Protein AF-0000000074121475 (afdb_homodimer)

Structure (mmCIF, N/CA/C/O backbone):
data_AF-0000000074121475-model_v1
#
loop_
_entity.id
_entity.type
_entity.pdbx_description
1 polymer 'tRNA pseudouridine(38/39) synthase'
#
loop_
_atom_site.group_PDB
_atom_site.id
_atom_site.type_symbol
_atom_site.label_atom_id
_atom_site.label_alt_id
_atom_site.label_comp_id
_atom_site.label_asym_id
_atom_site.label_entity_id
_atom_site.label_seq_id
_atom_site.pdbx_PDB_ins_code
_atom_site.Cartn_x
_atom_site.Cartn_y
_atom_site.Cartn_z
_atom_site.occupancy
_atom_site.B_iso_or_equiv
_atom_site.auth_seq_id
_atom_site.auth_comp_id
_atom_site.auth_asym_id
_atom_site.auth_atom_id
_atom_site.pdbx_PDB_model_num
ATOM 1 N N . MET A 1 1 ? 24.688 -3.648 -60.219 1 19.44 1 MET A N 1
ATOM 2 C CA . MET A 1 1 ? 23.984 -4.598 -59.344 1 19.44 1 MET A CA 1
ATOM 3 C C . MET A 1 1 ? 24.672 -4.699 -58 1 19.44 1 MET A C 1
ATOM 5 O O . MET A 1 1 ? 24.016 -4.934 -56.969 1 19.44 1 MET A O 1
ATOM 9 N N . LYS A 1 2 ? 25.953 -4.906 -57.875 1 20.56 2 LYS A N 1
ATOM 10 C CA . LYS A 1 2 ? 26.953 -5.371 -56.938 1 20.56 2 LYS A CA 1
ATOM 11 C C . LYS A 1 2 ? 27.203 -4.328 -55.844 1 20.56 2 LYS A C 1
ATOM 13 O O . LYS A 1 2 ? 27.641 -4.664 -54.75 1 20.56 2 LYS A O 1
ATOM 18 N N . LEU A 1 3 ? 27.297 -3.176 -56.156 1 20.72 3 LEU A N 1
ATOM 19 C CA . LEU A 1 3 ? 28.062 -2.164 -55.438 1 20.72 3 LEU A CA 1
ATOM 20 C C . LEU A 1 3 ? 27.359 -1.781 -54.125 1 20.72 3 LEU A C 1
ATOM 22 O O . LEU A 1 3 ? 28.016 -1.442 -53.156 1 20.72 3 LEU A O 1
ATOM 26 N N . LEU A 1 4 ? 26.078 -1.528 -54.25 1 21.12 4 LEU A N 1
ATOM 27 C CA . LEU A 1 4 ? 25.516 -0.575 -53.312 1 21.12 4 LEU A CA 1
ATOM 28 C C . LEU A 1 4 ? 25.359 -1.209 -51.938 1 21.12 4 LEU A C 1
ATOM 30 O O . LEU A 1 4 ? 24.344 -0.987 -51.25 1 21.12 4 LEU A O 1
ATOM 34 N N . ILE A 1 5 ? 25.828 -2.473 -51.656 1 21.14 5 ILE A N 1
ATOM 35 C CA . ILE A 1 5 ? 25.547 -3.395 -50.562 1 21.14 5 ILE A CA 1
ATOM 36 C C . ILE A 1 5 ? 26.266 -2.934 -49.281 1 21.14 5 ILE A C 1
ATOM 38 O O . ILE A 1 5 ? 26.125 -3.543 -48.219 1 21.14 5 ILE A O 1
ATOM 42 N N . HIS A 1 6 ? 27.266 -2.182 -49.438 1 21.11 6 HIS A N 1
ATOM 43 C CA . HIS A 1 6 ? 28.359 -2.197 -48.469 1 21.11 6 HIS A CA 1
ATOM 44 C C . HIS A 1 6 ? 27.922 -1.581 -47.125 1 21.11 6 HIS A C 1
ATOM 46 O O . HIS A 1 6 ? 28.531 -1.842 -46.094 1 21.11 6 HIS A O 1
ATOM 52 N N . LEU A 1 7 ? 27.406 -0.431 -47.188 1 20.22 7 LEU A N 1
ATOM 53 C CA . LEU A 1 7 ? 27.734 0.53 -46.156 1 20.22 7 LEU A CA 1
ATOM 54 C C . LEU A 1 7 ? 27 0.185 -44.844 1 20.22 7 LEU A C 1
ATOM 56 O O . LEU A 1 7 ? 27.188 0.864 -43.844 1 20.22 7 LEU A O 1
ATOM 60 N N . VAL A 1 8 ? 25.844 -0.498 -44.875 1 21.58 8 VAL A N 1
ATOM 61 C CA . VAL A 1 8 ? 25.062 -0.31 -43.656 1 21.58 8 VAL A CA 1
ATOM 62 C C . VAL A 1 8 ? 25.688 -1.085 -42.531 1 21.58 8 VAL A C 1
ATOM 64 O O . VAL A 1 8 ? 25.516 -2.299 -42.406 1 21.58 8 VAL A O 1
ATOM 67 N N . LYS A 1 9 ? 26.969 -1.009 -42.344 1 22.88 9 LYS A N 1
ATOM 68 C CA . LYS A 1 9 ? 27.672 -1.653 -41.25 1 22.88 9 LYS A CA 1
ATOM 69 C C . LYS A 1 9 ? 26.953 -1.405 -39.938 1 22.88 9 LYS A C 1
ATOM 71 O O . LYS A 1 9 ? 26.766 -0.256 -39.531 1 22.88 9 LYS A O 1
ATOM 76 N N . LEU A 1 10 ? 26.234 -2.35 -39.594 1 22.92 10 LEU A N 1
ATOM 77 C CA . LEU A 1 10 ? 25.328 -2.48 -38.438 1 22.92 10 LEU A CA 1
ATOM 78 C C . LEU A 1 10 ? 26.047 -2.197 -37.125 1 22.92 10 LEU A C 1
ATOM 80 O O . LEU A 1 10 ? 27.078 -2.82 -36.844 1 22.92 10 LEU A O 1
ATOM 84 N N . ALA A 1 11 ? 26.125 -0.938 -36.781 1 24.03 11 ALA A N 1
ATOM 85 C CA . ALA A 1 11 ? 26.797 -0.467 -35.562 1 24.03 11 ALA A CA 1
ATOM 86 C C . ALA A 1 11 ? 26.609 -1.447 -34.406 1 24.03 11 ALA A C 1
ATOM 88 O O . ALA A 1 11 ? 25.625 -2.188 -34.375 1 24.03 11 ALA A O 1
ATOM 89 N N . PRO A 1 12 ? 27.688 -1.772 -33.656 1 23.97 12 PRO A N 1
ATOM 90 C CA . PRO A 1 12 ? 27.812 -2.814 -32.656 1 23.97 12 PRO A CA 1
ATOM 91 C C . PRO A 1 12 ? 26.656 -2.82 -31.656 1 23.97 12 PRO A C 1
ATOM 93 O O . PRO A 1 12 ? 26 -1.789 -31.469 1 23.97 12 PRO A O 1
ATOM 96 N N . PRO A 1 13 ? 26.078 -4.066 -31.375 1 24.42 13 PRO A N 1
ATOM 97 C CA . PRO A 1 13 ? 24.891 -4.434 -30.625 1 24.42 13 PRO A CA 1
ATOM 98 C C . PRO A 1 13 ? 24.844 -3.797 -29.234 1 24.42 13 PRO A C 1
ATOM 100 O O . PRO A 1 13 ? 23.922 -4.043 -28.453 1 24.42 13 PRO A O 1
ATOM 103 N N . THR A 1 14 ? 26.016 -3.203 -28.812 1 25.84 14 THR A N 1
ATOM 104 C CA . THR A 1 14 ? 26.125 -2.701 -27.453 1 25.84 14 THR A CA 1
ATOM 105 C C . THR A 1 14 ? 25.094 -1.609 -27.188 1 25.84 14 THR A C 1
ATOM 107 O O . THR A 1 14 ? 24.906 -1.194 -26.031 1 25.84 14 THR A O 1
ATOM 110 N N . PHE A 1 15 ? 24.766 -0.947 -28.266 1 23.33 15 PHE A N 1
ATOM 111 C CA . PHE A 1 15 ? 23.953 0.252 -28.094 1 23.33 15 PHE A CA 1
ATOM 112 C C . PHE A 1 15 ? 22.547 -0.108 -27.625 1 23.33 15 PHE A C 1
ATOM 114 O O . PHE A 1 15 ? 21.781 0.767 -27.234 1 23.33 15 PHE A O 1
ATOM 121 N N . ALA A 1 16 ? 22.156 -1.328 -27.922 1 22.55 16 ALA A N 1
ATOM 122 C CA . ALA A 1 16 ? 20.75 -1.638 -27.672 1 22.55 16 ALA A CA 1
ATOM 123 C C . ALA A 1 16 ? 20.484 -1.788 -26.172 1 22.55 16 ALA A C 1
ATOM 125 O O . ALA A 1 16 ? 19.359 -1.554 -25.703 1 22.55 16 ALA A O 1
ATOM 126 N N . ARG A 1 17 ? 21.438 -2.342 -25.438 1 22.91 17 ARG A N 1
ATOM 127 C CA . ARG A 1 17 ? 21.219 -2.691 -24.047 1 22.91 17 ARG A CA 1
ATOM 128 C C . ARG A 1 17 ? 21.047 -1.441 -23.188 1 22.91 17 ARG A C 1
ATOM 130 O O . ARG A 1 17 ? 20.406 -1.486 -22.141 1 22.91 17 ARG A O 1
ATOM 137 N N . GLU A 1 18 ? 21.922 -0.409 -23.453 1 23.28 18 GLU A N 1
ATOM 138 C CA . GLU A 1 18 ? 21.984 0.802 -22.656 1 23.28 18 GLU A CA 1
ATOM 139 C C . GLU A 1 18 ? 20.672 1.581 -22.734 1 23.28 18 GLU A C 1
ATOM 141 O O . GLU A 1 18 ? 20.359 2.377 -21.844 1 23.28 18 GLU A O 1
ATOM 146 N N . CYS A 1 19 ? 20.047 1.547 -23.875 1 23.39 19 CYS A N 1
ATOM 147 C CA . CYS A 1 19 ? 18.891 2.41 -24.031 1 23.39 19 CYS A CA 1
ATOM 148 C C . CYS A 1 19 ? 17.703 1.856 -23.25 1 23.39 19 CYS A C 1
ATOM 150 O O . CYS A 1 19 ? 16.719 2.562 -23.031 1 23.39 19 CYS A O 1
ATOM 152 N N . CYS A 1 20 ? 17.531 0.537 -23.109 1 24.83 20 CYS A N 1
ATOM 153 C CA . CYS A 1 20 ? 16.328 -0.056 -22.516 1 24.83 20 CYS A CA 1
ATOM 154 C C . CYS A 1 20 ? 16.328 0.114 -21 1 24.83 20 CYS A C 1
ATOM 156 O O . CYS A 1 20 ? 15.297 -0.117 -20.359 1 24.83 20 CYS A O 1
ATOM 158 N N . ALA A 1 21 ? 17.484 -0.102 -20.312 1 23.75 21 ALA A N 1
ATOM 159 C CA . ALA A 1 21 ? 17.516 -0.131 -18.844 1 23.75 21 ALA A CA 1
ATOM 160 C C . ALA A 1 21 ? 17 1.185 -18.266 1 23.75 21 ALA A C 1
ATOM 162 O O . ALA A 1 21 ? 16.344 1.196 -17.219 1 23.75 21 ALA A O 1
ATOM 163 N N . CYS A 1 22 ? 17.688 2.277 -18.672 1 24.05 22 CYS A N 1
ATOM 164 C CA . CYS A 1 22 ? 17.562 3.596 -18.062 1 24.05 22 CYS A CA 1
ATOM 165 C C . CYS A 1 22 ? 16.281 4.285 -18.516 1 24.05 22 CYS A C 1
ATOM 167 O O . CYS A 1 22 ? 16.141 5.508 -18.391 1 24.05 22 CYS A O 1
ATOM 169 N N . PHE A 1 23 ? 15.547 3.648 -19.391 1 24.66 23 PHE A N 1
ATOM 170 C CA . PHE A 1 23 ? 14.383 4.453 -19.75 1 24.66 23 PHE A CA 1
ATOM 171 C C . PHE A 1 23 ? 13.422 4.574 -18.578 1 24.66 23 PHE A C 1
ATOM 173 O O . PHE A 1 23 ? 12.695 3.627 -18.266 1 24.66 23 PHE A O 1
ATOM 180 N N . SER A 1 24 ? 13.844 5.195 -17.594 1 25.47 24 SER A N 1
ATOM 181 C CA . SER A 1 24 ? 12.914 5.691 -16.594 1 25.47 24 SER A CA 1
ATOM 182 C C . SER A 1 24 ? 11.641 6.242 -17.219 1 25.47 24 SER A C 1
ATOM 184 O O . SER A 1 24 ? 11.688 6.824 -18.312 1 25.47 24 SER A O 1
ATOM 186 N N . THR A 1 25 ? 10.555 5.492 -16.969 1 27.48 25 THR A N 1
ATOM 187 C CA . THR A 1 25 ? 9.258 6.004 -17.406 1 27.48 25 THR A CA 1
ATOM 188 C C . THR A 1 25 ? 9.297 7.523 -17.547 1 27.48 25 THR A C 1
ATOM 190 O O . THR A 1 25 ? 8.398 8.125 -18.141 1 27.48 25 THR A O 1
ATOM 193 N N . SER A 1 26 ? 10.367 8.125 -16.953 1 28.33 26 SER A N 1
ATOM 194 C CA . SER A 1 26 ? 10.578 9.562 -17.125 1 28.33 26 SER A CA 1
ATOM 195 C C . SER A 1 26 ? 10.969 9.891 -18.562 1 28.33 26 SER A C 1
ATOM 197 O O . SER A 1 26 ? 10.648 10.969 -19.078 1 28.33 26 SER A O 1
ATOM 199 N N . SER A 1 27 ? 11.641 8.953 -19.266 1 29.5 27 SER A N 1
ATOM 200 C CA . SER A 1 27 ? 12.227 9.367 -20.547 1 29.5 27 SER A CA 1
ATOM 201 C C . SER A 1 27 ? 11.195 9.367 -21.656 1 29.5 27 SER A C 1
ATOM 203 O O . SER A 1 27 ? 11.211 10.234 -22.531 1 29.5 27 SER A O 1
ATOM 205 N N . ILE A 1 28 ? 10.414 8.359 -21.734 1 29.05 28 ILE A N 1
ATOM 206 C CA . ILE A 1 28 ? 9.453 8.375 -22.828 1 29.05 28 ILE A CA 1
ATOM 207 C C . ILE A 1 28 ? 8.422 9.477 -22.594 1 29.05 28 ILE A C 1
ATOM 209 O O . ILE A 1 28 ? 8.023 10.18 -23.516 1 29.05 28 ILE A O 1
ATOM 213 N N . HIS A 1 29 ? 8 9.68 -21.359 1 29.16 29 HIS A N 1
ATOM 214 C CA . HIS A 1 29 ? 7.141 10.82 -21.062 1 29.16 29 HIS A CA 1
ATOM 215 C C . HIS A 1 29 ? 7.848 12.141 -21.344 1 29.16 29 HIS A C 1
ATOM 217 O O . HIS A 1 29 ? 7.219 13.102 -21.766 1 29.16 29 HIS A O 1
ATOM 223 N N . ALA A 1 30 ? 9.164 12.125 -21.141 1 29.83 30 ALA A N 1
ATOM 224 C CA . ALA A 1 30 ? 9.891 13.328 -21.531 1 29.83 30 ALA A CA 1
ATOM 225 C C . ALA A 1 30 ? 9.836 13.539 -23.031 1 29.83 30 ALA A C 1
ATOM 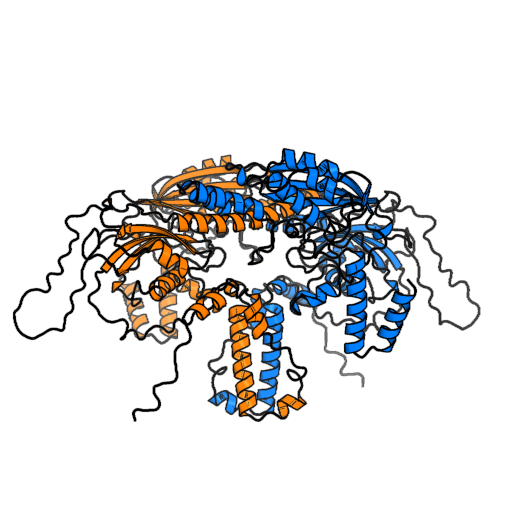227 O O . ALA A 1 30 ? 9.727 14.672 -23.516 1 29.83 30 ALA A O 1
ATOM 228 N N . LYS A 1 31 ? 9.953 12.453 -23.766 1 29.84 31 LYS A N 1
ATOM 229 C CA . LYS A 1 31 ? 10.031 12.727 -25.203 1 29.84 31 LYS A CA 1
ATOM 230 C C . LYS A 1 31 ? 8.648 13.008 -25.781 1 29.84 31 LYS A C 1
ATOM 232 O O . LYS A 1 31 ? 8.531 13.695 -26.797 1 29.84 31 LYS A O 1
ATOM 237 N N . MET A 1 32 ? 7.672 12.406 -25.219 1 28.7 32 MET A N 1
ATOM 238 C CA . MET A 1 32 ? 6.352 12.734 -25.75 1 28.7 32 MET A CA 1
ATOM 239 C C . MET A 1 32 ? 5.777 13.961 -25.047 1 28.7 32 MET A C 1
ATOM 241 O O . MET A 1 32 ? 4.59 14.266 -25.188 1 28.7 32 MET A O 1
ATOM 245 N N . GLN A 1 33 ? 6.391 14.477 -24 1 30.17 33 GLN A N 1
ATOM 246 C CA . GLN A 1 33 ? 5.996 15.781 -23.484 1 30.17 33 GLN A CA 1
ATOM 247 C C . GLN A 1 33 ? 5.895 16.812 -24.609 1 30.17 33 GLN A C 1
ATOM 249 O O . GLN A 1 33 ? 6.895 17.406 -25 1 30.17 33 GLN A O 1
ATOM 254 N N . ILE A 1 34 ? 5.012 16.578 -25.391 1 30.81 34 ILE A N 1
ATOM 255 C CA . ILE A 1 34 ? 4.699 17.703 -26.266 1 30.81 34 ILE A CA 1
ATOM 256 C C . ILE A 1 34 ? 4.242 18.891 -25.422 1 30.81 34 ILE A C 1
ATOM 258 O O . ILE A 1 34 ? 3.271 18.797 -24.672 1 30.81 34 ILE A O 1
ATOM 262 N N . SER A 1 35 ? 5.066 19.766 -25 1 32.12 35 SER A N 1
ATOM 263 C CA . SER A 1 35 ? 4.664 21.078 -24.5 1 32.12 35 SER A CA 1
ATOM 264 C C . SER A 1 35 ? 3.344 21.516 -25.125 1 32.12 35 SER A C 1
ATOM 266 O O . SER A 1 35 ? 3.131 21.359 -26.328 1 32.12 35 SER A O 1
ATOM 268 N N . PRO A 1 36 ? 2.311 21.531 -24.281 1 35.28 36 PRO A N 1
ATOM 269 C CA . PRO A 1 36 ? 1.213 22.188 -25 1 35.28 36 PRO A CA 1
ATOM 270 C C . PRO A 1 36 ? 1.664 23.438 -25.766 1 35.28 36 PRO A C 1
ATOM 272 O O . PRO A 1 36 ? 2.064 24.422 -25.141 1 35.28 36 PRO A O 1
ATOM 275 N N . LYS A 1 37 ? 2.236 23.438 -26.75 1 42.41 37 LYS A N 1
ATOM 276 C CA . LYS A 1 37 ? 2.576 24.625 -27.516 1 42.41 37 LYS A CA 1
ATOM 277 C C . LYS A 1 37 ? 1.378 25.562 -27.625 1 42.41 37 LYS A C 1
ATOM 279 O O . LYS A 1 37 ? 0.255 25.125 -27.875 1 42.41 37 LYS A O 1
ATOM 284 N N . LYS A 1 38 ? 1.47 26.75 -27.094 1 45.34 38 LYS A N 1
ATOM 285 C CA . LYS A 1 38 ? 0.528 27.844 -27.328 1 45.34 38 LYS A CA 1
ATOM 286 C C . LYS A 1 38 ? -0.25 27.625 -28.625 1 45.34 38 LYS A C 1
ATOM 288 O O . LYS A 1 38 ? -1.416 28.016 -28.719 1 45.34 38 LYS A O 1
ATOM 293 N N . THR A 1 39 ? 0.195 26.766 -29.406 1 54.12 39 THR A N 1
ATOM 294 C CA . THR A 1 39 ? -0.352 26.562 -30.75 1 54.12 39 THR A CA 1
ATOM 295 C C . THR A 1 39 ? -1.387 25.453 -30.75 1 54.12 39 THR A C 1
ATOM 297 O O . THR A 1 39 ? -2.17 25.328 -31.688 1 54.12 39 THR A O 1
ATOM 300 N N . ASN A 1 40 ? -1.491 24.688 -29.578 1 60.03 40 ASN A N 1
ATOM 301 C CA . ASN A 1 40 ? -2.395 23.547 -29.609 1 60.03 40 ASN A CA 1
ATOM 302 C C . ASN A 1 40 ? -3.854 23.984 -29.484 1 60.03 40 ASN A C 1
ATOM 304 O O . ASN A 1 40 ? -4.754 23.281 -29.969 1 60.03 40 ASN A O 1
ATOM 308 N N . TYR A 1 41 ? -3.988 25.031 -28.781 1 61.91 41 TYR A N 1
ATOM 309 C CA . TYR A 1 41 ? -5.34 25.547 -28.641 1 61.91 41 TYR A CA 1
ATOM 310 C C . TYR A 1 41 ? -5.516 26.828 -29.438 1 61.91 41 TYR A C 1
ATOM 312 O O . TYR A 1 41 ? -6.504 27.547 -29.266 1 61.91 41 TYR A O 1
ATOM 320 N N . ASP A 1 42 ? -4.562 27.219 -30.203 1 62.31 42 ASP A N 1
ATOM 321 C CA . ASP A 1 42 ? -4.621 28.406 -31.062 1 62.31 42 ASP A CA 1
ATOM 322 C C . ASP A 1 42 ? -5.516 28.156 -32.281 1 62.31 42 ASP A C 1
ATOM 324 O O . ASP A 1 42 ? -5.113 27.469 -33.219 1 62.31 42 ASP A O 1
ATOM 328 N N . LEU A 1 43 ? -6.59 28.656 -32.188 1 68.69 43 LEU A N 1
ATOM 329 C CA . LEU A 1 43 ? -7.609 28.469 -33.219 1 68.69 43 LEU A CA 1
ATOM 330 C C . LEU A 1 43 ? -7.113 28.953 -34.562 1 68.69 43 LEU A C 1
ATOM 332 O O . LEU A 1 43 ? -7.371 28.312 -35.594 1 68.69 43 LEU A O 1
ATOM 336 N N . GLN A 1 44 ? -6.441 30.141 -34.531 1 68.19 44 GLN A N 1
ATOM 337 C CA . GLN A 1 44 ? -5.938 30.703 -35.781 1 68.19 44 GLN A CA 1
ATOM 338 C C . GLN A 1 44 ? -4.891 29.781 -36.438 1 68.19 44 GLN A C 1
ATOM 340 O O . GLN A 1 44 ? -4.895 29.562 -37.625 1 68.19 44 GLN A O 1
ATOM 345 N N . TYR A 1 45 ? -4.074 29.266 -35.688 1 72.25 45 TYR A N 1
ATOM 346 C CA . TYR A 1 45 ? -3.066 28.312 -36.156 1 72.25 45 TYR A CA 1
ATOM 347 C C . TYR A 1 45 ? -3.717 27.062 -36.719 1 72.25 45 TYR A C 1
ATOM 349 O O . TYR A 1 45 ? -3.359 26.609 -37.812 1 72.25 45 TYR A O 1
ATOM 357 N N . LEU A 1 46 ? -4.676 26.484 -36 1 75.06 46 LEU A N 1
ATOM 358 C CA . LEU A 1 46 ? -5.332 25.25 -36.406 1 75.06 46 LEU A CA 1
ATOM 359 C C . LEU A 1 46 ? -6.113 25.453 -37.719 1 75.06 46 LEU A C 1
ATOM 361 O O . LEU A 1 46 ? -6.105 24.594 -38.594 1 75.06 46 LEU A O 1
ATOM 365 N N . HIS A 1 47 ? -6.625 26.578 -37.781 1 76.19 47 HIS A N 1
ATOM 366 C CA . HIS A 1 47 ? -7.387 26.875 -39 1 76.19 47 HIS A CA 1
ATOM 367 C C . HIS A 1 47 ? -6.469 27.125 -40.188 1 76.19 47 HIS A C 1
ATOM 369 O O . HIS A 1 47 ? -6.895 27.016 -41.344 1 76.19 47 HIS A O 1
ATOM 375 N N . ASN A 1 48 ? -5.242 27.453 -39.938 1 72.19 48 ASN A N 1
ATOM 376 C CA . ASN A 1 48 ? -4.277 27.672 -41.031 1 72.19 48 ASN A CA 1
ATOM 377 C C . ASN A 1 48 ? -3.682 26.344 -41.5 1 72.19 48 ASN A C 1
ATOM 379 O O . ASN A 1 48 ? -3.008 26.312 -42.531 1 72.19 48 ASN A O 1
ATOM 383 N N . LEU A 1 49 ? -3.951 25.25 -40.844 1 75.5 49 LEU A N 1
ATOM 384 C CA . LEU A 1 49 ? -3.482 23.922 -41.25 1 75.5 49 LEU A CA 1
ATOM 385 C C . LEU A 1 49 ? -4.348 23.359 -42.375 1 75.5 49 LEU A C 1
ATOM 387 O O . LEU A 1 49 ? -5.539 23.672 -42.469 1 75.5 49 LEU A O 1
ATOM 391 N N . ASN A 1 50 ? -3.668 22.719 -43.375 1 74.88 50 ASN A N 1
ATOM 392 C CA . ASN A 1 50 ? -4.469 22.078 -44.406 1 74.88 50 ASN A CA 1
ATOM 393 C C . ASN A 1 50 ? -5.191 20.844 -43.875 1 74.88 50 ASN A C 1
ATOM 395 O O . ASN A 1 50 ? -4.918 20.391 -42.781 1 74.88 50 ASN A O 1
ATOM 399 N N . LYS A 1 51 ? -6.102 20.297 -44.625 1 76.81 51 LYS A N 1
ATOM 400 C CA . LYS A 1 51 ? -6.98 19.219 -44.156 1 76.81 51 LYS A CA 1
ATOM 401 C C . LYS A 1 51 ? -6.18 17.984 -43.781 1 76.81 51 LYS A C 1
ATOM 403 O O . LYS A 1 51 ? -6.461 17.344 -42.75 1 76.81 51 LYS A O 1
ATOM 408 N N . ASP A 1 52 ? -5.211 17.688 -44.594 1 71.69 52 ASP A N 1
ATOM 409 C CA . ASP A 1 52 ? -4.387 16.516 -44.281 1 71.69 52 ASP A CA 1
ATOM 410 C C . ASP A 1 52 ? -3.646 16.688 -42.969 1 71.69 52 ASP A C 1
ATOM 412 O O . ASP A 1 52 ? -3.549 15.734 -42.188 1 71.69 52 ASP A O 1
ATOM 416 N N . GLN A 1 53 ? -3.205 17.859 -42.719 1 73.31 53 GLN A N 1
ATOM 417 C CA . GLN A 1 53 ? -2.514 18.156 -41.469 1 73.31 53 GLN A CA 1
ATOM 418 C C . GLN A 1 53 ? -3.461 18.047 -40.25 1 73.31 53 GLN A C 1
ATOM 420 O O . GLN A 1 53 ? -3.084 17.547 -39.219 1 73.31 53 GLN A O 1
ATOM 425 N N . LEU A 1 54 ? -4.609 18.531 -40.469 1 77.12 54 LEU A N 1
ATOM 426 C CA . LEU A 1 54 ? -5.602 18.469 -39.406 1 77.12 54 LEU A CA 1
ATOM 427 C C . LEU A 1 54 ? -5.996 17.016 -39.094 1 77.12 54 LEU A C 1
ATOM 429 O O . LEU A 1 54 ? -6.09 16.625 -37.938 1 77.12 54 LEU A O 1
ATOM 433 N N . VAL A 1 55 ? -6.141 16.234 -40.156 1 73.94 55 VAL A N 1
ATOM 434 C CA . VAL A 1 55 ? -6.508 14.836 -40 1 73.94 55 VAL A CA 1
ATOM 435 C C . VAL A 1 55 ? -5.375 14.078 -39.312 1 73.94 55 VAL A C 1
ATOM 437 O O . VAL A 1 55 ? -5.613 13.289 -38.375 1 73.94 55 VAL A O 1
ATOM 440 N N . TYR A 1 56 ? -4.195 14.359 -39.656 1 67.81 56 TYR A N 1
ATOM 441 C CA . TYR A 1 56 ? -3.045 13.742 -39.031 1 67.81 56 TYR A CA 1
ATOM 442 C C . TYR A 1 56 ? -2.994 14.094 -37.531 1 67.81 56 TYR A C 1
ATOM 444 O O . TYR A 1 56 ? -2.734 13.234 -36.688 1 67.81 56 TYR A O 1
ATOM 452 N N . ARG A 1 57 ? -3.197 15.297 -37.25 1 71.88 57 ARG A N 1
ATOM 453 C CA . ARG A 1 57 ? -3.199 15.734 -35.875 1 71.88 57 ARG A CA 1
ATOM 454 C C . ARG A 1 57 ? -4.309 15.047 -35.062 1 71.88 57 ARG A C 1
ATOM 456 O O . ARG A 1 57 ? -4.113 14.672 -33.906 1 71.88 57 ARG A O 1
ATOM 463 N N . ILE A 1 58 ? -5.391 14.906 -35.719 1 73.12 58 ILE A N 1
ATOM 464 C CA . ILE A 1 58 ? -6.496 14.203 -35.062 1 73.12 58 ILE A CA 1
ATOM 465 C C . ILE A 1 58 ? -6.094 12.75 -34.812 1 73.12 58 ILE A C 1
ATOM 467 O O . ILE A 1 58 ? -6.297 12.242 -33.688 1 73.12 58 ILE A O 1
ATOM 471 N N . LEU A 1 59 ? -5.516 12.156 -35.75 1 65.69 59 LEU A N 1
ATOM 472 C CA . LEU A 1 59 ? -5.121 10.766 -35.594 1 65.69 59 LEU A CA 1
ATOM 473 C C . LEU A 1 59 ? -4.043 10.633 -34.531 1 65.69 59 LEU A C 1
ATOM 475 O O . LEU A 1 59 ? -4.082 9.711 -33.688 1 65.69 59 LEU A O 1
ATOM 479 N N . ARG A 1 60 ? -3.188 11.516 -34.5 1 62.62 60 ARG A N 1
ATOM 480 C CA . ARG A 1 60 ? -2.154 11.523 -33.469 1 62.62 60 ARG A CA 1
ATOM 481 C C . ARG A 1 60 ? -2.76 11.734 -32.062 1 62.62 60 ARG A C 1
ATOM 483 O O . ARG A 1 60 ? -2.428 11.023 -31.125 1 62.62 60 ARG A O 1
ATOM 490 N N . LEU A 1 61 ? -3.574 12.711 -31.984 1 67.5 61 LEU A N 1
ATOM 491 C CA . LEU A 1 61 ? -4.219 13 -30.719 1 67.5 61 LEU A CA 1
ATOM 492 C C . LEU A 1 61 ? -5.129 11.859 -30.281 1 67.5 61 LEU A C 1
ATOM 494 O O . LEU A 1 61 ? -5.188 11.508 -29.109 1 67.5 61 LEU A O 1
ATOM 498 N N . GLN A 1 62 ? -5.672 11.375 -31.328 1 64.94 62 GLN A N 1
ATOM 499 C CA . GLN A 1 62 ? -6.516 10.227 -31.031 1 64.94 62 GLN A CA 1
ATOM 500 C C . GLN A 1 62 ? -5.68 9.047 -30.516 1 64.94 62 GLN A C 1
ATOM 502 O O . GLN A 1 62 ? -6.07 8.375 -29.562 1 64.94 62 GLN A O 1
ATOM 507 N N . ARG A 1 63 ? -4.602 8.875 -31.094 1 57.06 63 ARG A N 1
ATOM 508 C CA . ARG A 1 63 ? -3.688 7.844 -30.625 1 57.06 63 ARG A CA 1
ATOM 509 C C . ARG A 1 63 ? -3.199 8.148 -29.219 1 57.06 63 ARG A C 1
ATOM 511 O O . ARG A 1 63 ? -3.092 7.246 -28.375 1 57.06 63 ARG A O 1
ATOM 518 N N . LEU A 1 64 ? -2.904 9.328 -29.062 1 57.16 64 LEU A N 1
ATOM 519 C CA . LEU A 1 64 ? -2.486 9.742 -27.719 1 57.16 64 LEU A CA 1
ATOM 520 C C . LEU A 1 64 ? -3.611 9.547 -26.719 1 57.16 64 LEU A C 1
ATOM 522 O O . LEU A 1 64 ? -3.383 9.039 -25.609 1 57.16 64 LEU A O 1
ATOM 526 N N . VAL A 1 65 ? -4.637 9.953 -27.078 1 55.97 65 VAL A N 1
ATOM 527 C CA . VAL A 1 65 ? -5.809 9.773 -26.219 1 55.97 65 VAL A CA 1
ATOM 528 C C . VAL A 1 65 ? -6.043 8.281 -25.969 1 55.97 65 VAL A C 1
ATOM 530 O O . VAL A 1 65 ? -6.281 7.871 -24.828 1 55.97 65 VAL A O 1
ATOM 533 N N . ASP A 1 66 ? -5.879 7.684 -27.125 1 52.34 66 ASP A N 1
ATOM 534 C CA . ASP A 1 66 ? -6.035 6.242 -26.984 1 52.34 66 ASP A CA 1
ATOM 535 C C . ASP A 1 66 ? -4.91 5.641 -26.141 1 52.34 66 ASP A C 1
ATOM 537 O O . ASP A 1 66 ? -5.145 4.746 -25.328 1 52.34 66 ASP A O 1
ATOM 541 N N . SER A 1 67 ? -3.748 6.184 -26.375 1 48.88 67 SER A N 1
ATOM 542 C CA . SER A 1 67 ? -2.613 5.734 -25.578 1 48.88 67 SER A CA 1
ATOM 543 C C . SER A 1 67 ? -2.775 6.137 -24.125 1 48.88 67 SER A C 1
ATOM 545 O O . SER A 1 67 ? -2.449 5.359 -23.219 1 48.88 67 SER A O 1
ATOM 547 N N . TYR A 1 68 ? -3.148 7.375 -23.938 1 46.03 68 TYR A N 1
ATOM 548 C CA . TYR A 1 68 ? -3.416 7.84 -22.578 1 46.03 68 TYR A CA 1
ATOM 549 C C . TYR A 1 68 ? -4.582 7.074 -21.969 1 46.03 68 TYR A C 1
ATOM 551 O O . TYR A 1 68 ? -4.574 6.785 -20.766 1 46.03 68 TYR A O 1
ATOM 559 N N . HIS A 1 69 ? -5.406 7.059 -22.75 1 42.41 69 HIS A N 1
ATOM 560 C CA . HIS A 1 69 ? -6.52 6.223 -22.312 1 42.41 69 HIS A CA 1
ATOM 561 C C . HIS A 1 69 ? -6.055 4.805 -22 1 42.41 69 HIS A C 1
ATOM 563 O O . HIS A 1 69 ? -6.527 4.188 -21.047 1 42.41 69 HIS A O 1
ATOM 569 N N . TYR A 1 70 ? -5.125 4.422 -22.844 1 39.38 70 TYR A N 1
ATOM 570 C CA . TYR A 1 70 ? -4.516 3.113 -22.625 1 39.38 70 TYR A CA 1
ATOM 571 C C . TYR A 1 70 ? -3.414 3.193 -21.578 1 39.38 70 TYR A C 1
ATOM 573 O O . TYR A 1 70 ? -3.25 2.277 -20.766 1 39.38 70 TYR A O 1
ATOM 581 N N . THR A 1 71 ? -2.486 4.195 -21.656 1 37.66 71 THR A N 1
ATOM 582 C CA . THR A 1 71 ? -1.402 4.367 -20.688 1 37.66 71 THR A CA 1
ATOM 583 C C . THR A 1 71 ? -1.931 4.938 -19.375 1 37.66 71 THR A C 1
ATOM 585 O O . THR A 1 71 ? -1.327 4.738 -18.328 1 37.66 71 THR A O 1
ATOM 588 N N . SER A 1 72 ? -2.662 5.98 -19.344 1 34.88 72 SER A N 1
ATOM 589 C CA . SER A 1 72 ? -3.205 6.547 -18.125 1 34.88 72 SER A CA 1
ATOM 590 C C . SER A 1 72 ? -3.955 5.496 -17.312 1 34.88 72 SER A C 1
ATOM 592 O O . SER A 1 72 ? -4.57 5.812 -16.281 1 34.88 72 SER A O 1
ATOM 594 N N . SER A 1 73 ? -4.238 4.418 -17.922 1 31.55 73 SER A N 1
ATOM 595 C CA . SER A 1 73 ? -4.539 3.291 -17.047 1 31.55 73 SER A CA 1
ATOM 596 C C . SER A 1 73 ? -3.359 2.969 -16.141 1 31.55 73 SER A C 1
ATOM 598 O O . SER A 1 73 ? -2.225 2.848 -16.609 1 31.55 73 SER A O 1
ATOM 600 N N . PRO A 1 74 ? -3.355 3.469 -14.852 1 29.84 74 PRO A N 1
ATOM 601 C CA . PRO A 1 74 ? -2.221 3.232 -13.953 1 29.84 74 PRO A CA 1
ATOM 602 C C . PRO A 1 74 ? -1.412 1.995 -14.344 1 29.84 74 PRO A C 1
ATOM 604 O O . PRO A 1 74 ? -0.411 1.68 -13.688 1 29.84 74 PRO A O 1
ATOM 607 N N . VAL A 1 75 ? -1.944 1.111 -15.148 1 29.11 75 VAL A N 1
ATOM 608 C CA . VAL A 1 75 ? -1.338 -0.194 -15.383 1 29.11 75 VAL A CA 1
ATOM 609 C C . VAL A 1 75 ? -0.139 -0.042 -16.312 1 29.11 75 VAL A C 1
ATOM 611 O O . VAL A 1 75 ? 0.694 -0.946 -16.422 1 29.11 75 VAL A O 1
ATOM 614 N N . ASN A 1 76 ? -0.157 0.922 -17.281 1 30.08 76 ASN A N 1
ATOM 615 C CA . ASN A 1 76 ? 0.994 0.891 -18.172 1 30.08 76 ASN A CA 1
ATOM 616 C C . ASN A 1 76 ? 2.23 1.501 -17.531 1 30.08 76 ASN A C 1
ATOM 618 O O . ASN A 1 76 ? 3.107 2.023 -18.219 1 30.08 76 ASN A O 1
ATOM 622 N N . VAL A 1 77 ? 2.148 1.883 -16.281 1 29.12 77 VAL A N 1
ATOM 623 C CA . VAL A 1 77 ? 3.359 2.457 -15.711 1 29.12 77 VAL A CA 1
ATOM 624 C C . VAL A 1 77 ? 4.547 1.532 -15.969 1 29.12 77 VAL A C 1
ATOM 626 O O . VAL A 1 77 ? 5.699 1.959 -15.906 1 29.12 77 VAL A O 1
ATOM 629 N N . ASP A 1 78 ? 4.391 0.282 -15.453 1 29.09 78 ASP A N 1
ATOM 630 C CA . ASP A 1 78 ? 5.523 -0.592 -15.164 1 29.09 78 ASP A CA 1
ATOM 631 C C . ASP A 1 78 ? 6.223 -1.031 -16.438 1 29.09 78 ASP A C 1
ATOM 633 O O . ASP A 1 78 ? 6.98 -2.004 -16.438 1 29.09 78 ASP A O 1
ATOM 637 N N . GLY A 1 79 ? 6.938 -0.066 -17.266 1 30.38 79 GLY A N 1
ATOM 638 C CA . GLY A 1 79 ? 7.863 -0.379 -18.344 1 30.38 79 GLY A CA 1
ATOM 639 C C . GLY A 1 79 ? 7.363 -1.48 -19.266 1 30.38 79 GLY A C 1
ATOM 640 O O . GLY A 1 79 ? 8.141 -2.047 -20.031 1 30.38 79 GLY A O 1
ATOM 641 N N . ARG A 1 80 ? 6.207 -1.962 -18.875 1 31.56 80 ARG A N 1
ATOM 642 C CA . ARG A 1 80 ? 5.781 -3.061 -19.734 1 31.56 80 ARG A CA 1
ATOM 643 C C . ARG A 1 80 ? 5.316 -2.545 -21.094 1 31.56 80 ARG A C 1
ATOM 645 O O . ARG A 1 80 ? 4.133 -2.631 -21.422 1 31.56 80 ARG A O 1
ATOM 652 N N . ASP A 1 81 ? 5.539 -1.306 -21.422 1 30.06 81 ASP A N 1
ATOM 653 C CA . ASP A 1 81 ? 5.27 -0.988 -22.828 1 30.06 81 ASP A CA 1
ATOM 654 C C . ASP A 1 81 ? 5.766 -2.098 -23.75 1 30.06 81 ASP A C 1
ATOM 656 O O . ASP A 1 81 ? 6.781 -2.742 -23.469 1 30.06 81 ASP A O 1
ATOM 660 N N . LYS A 1 82 ? 4.969 -2.523 -24.703 1 31.8 82 LYS A N 1
ATOM 661 C CA . LYS A 1 82 ? 5.02 -3.463 -25.828 1 31.8 82 LYS A CA 1
ATOM 662 C C . LYS A 1 82 ? 6.309 -3.299 -26.625 1 31.8 82 LYS A C 1
ATOM 664 O O . LYS A 1 82 ? 6.578 -2.223 -27.156 1 31.8 82 LYS A O 1
ATOM 669 N N . VAL A 1 83 ? 7.422 -3.654 -26.203 1 28.5 83 VAL A N 1
ATOM 670 C CA . VAL A 1 83 ? 8.344 -3.996 -27.281 1 28.5 83 VAL A CA 1
ATOM 671 C C . VA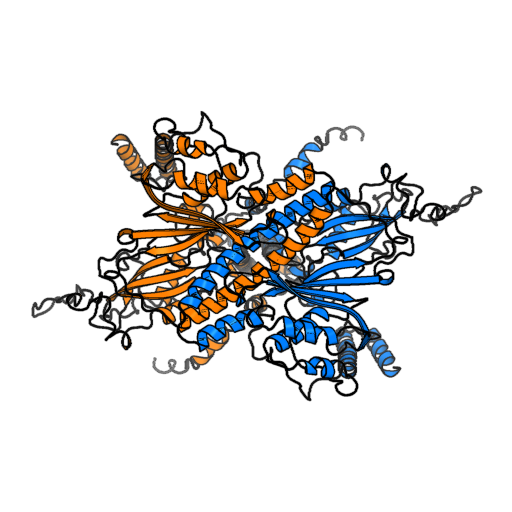L A 1 83 ? 7.562 -4.551 -28.469 1 28.5 83 VAL A C 1
ATOM 673 O O . VAL A 1 83 ? 6.926 -5.602 -28.375 1 28.5 83 VAL A O 1
ATOM 676 N N . ARG A 1 84 ? 6.918 -3.689 -29.203 1 28.67 84 ARG A N 1
ATOM 677 C CA . ARG A 1 84 ? 6.578 -4.25 -30.5 1 28.67 84 ARG A CA 1
ATOM 678 C C . ARG A 1 84 ? 7.688 -5.168 -31.016 1 28.67 84 ARG A C 1
ATOM 680 O O . ARG A 1 84 ? 8.727 -4.691 -31.484 1 28.67 84 ARG A O 1
ATOM 687 N N . VAL A 1 85 ? 8.07 -6.148 -30.297 1 29.59 85 VAL A N 1
ATOM 688 C CA . VAL A 1 85 ? 8.906 -7.133 -30.969 1 29.59 85 VAL A CA 1
ATOM 689 C C . VAL A 1 85 ? 8.43 -7.312 -32.406 1 29.59 85 VAL A C 1
ATOM 691 O O . VAL A 1 85 ? 7.25 -7.562 -32.656 1 29.59 85 VAL A O 1
ATOM 694 N N . GLU A 1 86 ? 8.945 -6.516 -33.219 1 30.52 86 GLU A N 1
ATOM 695 C CA . GLU A 1 86 ? 8.719 -7.023 -34.562 1 30.52 86 GLU A CA 1
ATOM 696 C C . GLU A 1 86 ? 8.648 -8.547 -34.594 1 30.52 86 GLU A C 1
ATOM 698 O O . GLU A 1 86 ? 9.57 -9.227 -34.125 1 30.52 86 GLU A O 1
ATOM 703 N N . HIS A 1 87 ? 7.422 -9.008 -34.375 1 32.72 87 HIS A N 1
ATOM 704 C CA . HIS A 1 87 ? 7.301 -10.453 -34.531 1 32.72 87 HIS A CA 1
ATOM 705 C C . HIS A 1 87 ? 8.195 -10.969 -35.656 1 32.72 87 HIS A C 1
ATOM 707 O O . HIS A 1 87 ? 8.219 -10.383 -36.75 1 32.72 87 HIS A O 1
ATOM 713 N N . PRO A 1 88 ? 9.281 -11.477 -35.406 1 32.31 88 PRO A N 1
ATOM 714 C CA . PRO A 1 88 ? 9.93 -12.055 -36.594 1 32.31 88 PRO A CA 1
ATOM 715 C C . PRO A 1 88 ? 8.93 -12.648 -37.594 1 32.31 88 PRO A C 1
A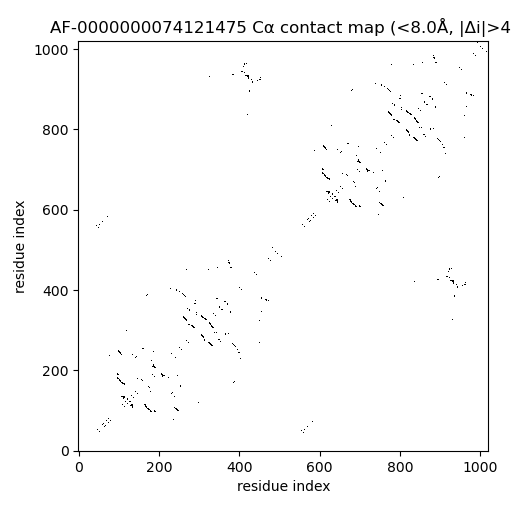TOM 717 O O . PRO A 1 88 ? 7.816 -13.023 -37.188 1 32.31 88 PRO A O 1
ATOM 720 N N . ASN A 1 89 ? 9.078 -12.344 -38.844 1 33.25 89 ASN A N 1
ATOM 721 C CA . ASN A 1 89 ? 8.328 -13.078 -39.844 1 33.25 89 ASN A CA 1
ATOM 722 C C . ASN A 1 89 ? 8.18 -14.547 -39.469 1 33.25 89 ASN A C 1
ATOM 724 O O . ASN A 1 89 ? 9.172 -15.25 -39.281 1 33.25 89 ASN A O 1
ATOM 728 N N . PRO A 1 90 ? 7.031 -14.922 -38.938 1 34.5 90 PRO A N 1
ATOM 729 C CA . PRO A 1 90 ? 6.844 -16.344 -38.625 1 34.5 90 PRO A CA 1
ATOM 730 C C . PRO A 1 90 ? 7.609 -17.266 -39.562 1 34.5 90 PRO A C 1
ATOM 732 O O . PRO A 1 90 ? 8.07 -18.328 -39.156 1 34.5 90 PRO A O 1
ATOM 735 N N . ASP A 1 91 ? 7.5 -16.844 -40.875 1 36.22 91 ASP A N 1
ATOM 736 C CA . ASP A 1 91 ? 8.133 -17.719 -41.875 1 36.22 91 ASP A CA 1
ATOM 737 C C . ASP A 1 91 ? 9.641 -17.812 -41.625 1 36.22 91 ASP A C 1
ATOM 739 O O . ASP A 1 91 ? 10.297 -18.734 -42.125 1 36.22 91 ASP A O 1
ATOM 743 N N . GLU A 1 92 ? 10.18 -16.797 -41.219 1 34.62 92 GLU A N 1
ATOM 744 C CA . GLU A 1 92 ? 11.633 -16.844 -41.062 1 34.62 92 GLU A CA 1
ATOM 745 C C . GLU A 1 92 ? 12.016 -17.578 -39.781 1 34.62 92 GLU A C 1
ATOM 747 O O . GLU A 1 92 ? 13.195 -17.766 -39.5 1 34.62 92 GLU A O 1
ATOM 752 N N . ILE A 1 93 ? 11.164 -17.531 -38.719 1 36.88 93 ILE A N 1
ATOM 753 C CA . ILE A 1 93 ? 11.469 -18.5 -37.688 1 36.88 93 ILE A CA 1
ATOM 754 C C . ILE A 1 93 ? 11.648 -19.891 -38.312 1 36.88 93 ILE A C 1
ATOM 756 O O . ILE A 1 93 ? 10.703 -20.453 -38.844 1 36.88 93 ILE A O 1
ATOM 760 N N . VAL A 1 94 ? 12.664 -20.094 -39.094 1 34.22 94 VAL A N 1
ATOM 761 C CA . VAL A 1 94 ? 13.164 -21.25 -39.812 1 34.22 94 VAL A CA 1
ATOM 762 C C . VAL A 1 94 ? 12.641 -22.531 -39.156 1 34.22 94 VAL A C 1
ATOM 764 O O . VAL A 1 94 ? 12.727 -22.703 -37.938 1 34.22 94 VAL A O 1
ATOM 767 N N . SER A 1 95 ? 11.695 -23.328 -39.688 1 40.31 95 SER A N 1
ATOM 768 C CA . SER A 1 95 ? 11.445 -24.766 -39.719 1 40.31 95 SER A CA 1
ATOM 769 C C . SER A 1 95 ? 12.68 -25.547 -39.25 1 40.31 95 SER A C 1
ATOM 771 O O . SER A 1 95 ? 12.875 -26.688 -39.656 1 40.31 95 SER A O 1
ATOM 773 N N . HIS A 1 96 ? 13.766 -24.969 -39 1 41.06 96 HIS A N 1
ATOM 774 C CA . HIS A 1 96 ? 14.797 -25.922 -38.625 1 41.06 96 HIS A CA 1
ATOM 775 C C . HIS A 1 96 ? 14.305 -26.859 -37.5 1 41.06 96 HIS A C 1
ATOM 777 O O . HIS A 1 96 ? 13.5 -26.469 -36.656 1 41.06 96 HIS A O 1
ATOM 783 N N . LEU A 1 97 ? 14.273 -28.125 -37.719 1 48.16 97 LEU A N 1
ATOM 784 C CA . LEU A 1 97 ? 14.094 -29.359 -36.969 1 48.16 97 LEU A CA 1
ATOM 785 C C . LEU A 1 97 ? 14.586 -29.188 -35.531 1 48.16 97 LEU A C 1
ATOM 787 O O . LEU A 1 97 ? 15.711 -29.562 -35.219 1 48.16 97 LEU A O 1
ATOM 791 N N . THR A 1 98 ? 14.086 -28.281 -34.719 1 63.97 98 THR A N 1
ATOM 792 C CA . THR A 1 98 ? 14.594 -28.125 -33.344 1 63.97 98 THR A CA 1
ATOM 793 C C . THR A 1 98 ? 13.828 -29.031 -32.375 1 63.97 98 THR A C 1
ATOM 795 O O . THR A 1 98 ? 12.68 -29.406 -32.656 1 63.97 98 THR A O 1
ATOM 798 N N . SER A 1 99 ? 14.523 -29.844 -31.547 1 82.06 99 SER A N 1
ATOM 799 C CA . SER A 1 99 ? 13.953 -30.641 -30.469 1 82.06 99 SER A CA 1
ATOM 800 C C . SER A 1 99 ? 12.992 -29.812 -29.625 1 82.06 99 SER A C 1
ATOM 802 O O . SER A 1 99 ? 13.172 -28.609 -29.469 1 82.06 99 SER A O 1
ATOM 804 N N . VAL A 1 100 ? 11.867 -30.484 -29.391 1 88.31 100 VAL A N 1
ATOM 805 C CA . VAL A 1 100 ? 10.859 -29.891 -28.516 1 88.31 100 VAL A CA 1
ATOM 806 C C . VAL A 1 100 ? 10.859 -30.594 -27.172 1 88.31 100 VAL A C 1
ATOM 808 O O . VAL A 1 100 ? 11.156 -31.781 -27.078 1 88.31 100 VAL A O 1
ATOM 811 N N . ARG A 1 101 ? 10.578 -29.891 -26.219 1 92.62 101 ARG A N 1
ATOM 812 C CA . ARG A 1 101 ? 10.5 -30.438 -24.859 1 92.62 101 ARG A CA 1
ATOM 813 C C . ARG A 1 101 ? 9.266 -29.906 -24.141 1 92.62 101 ARG A C 1
ATOM 815 O O . ARG A 1 101 ? 8.93 -28.734 -24.25 1 92.62 101 ARG A O 1
ATOM 822 N N . ARG A 1 102 ? 8.602 -30.781 -23.422 1 95.06 102 ARG A N 1
ATOM 823 C CA . ARG A 1 102 ? 7.562 -30.328 -22.5 1 95.06 102 ARG A CA 1
ATOM 824 C C . ARG A 1 102 ? 8.156 -29.953 -21.156 1 95.06 102 ARG A C 1
ATOM 826 O O . ARG A 1 102 ? 8.914 -30.734 -20.562 1 95.06 102 ARG A O 1
ATOM 833 N N . ILE A 1 103 ? 7.84 -28.766 -20.672 1 97.44 103 ILE A N 1
ATOM 834 C CA . ILE A 1 103 ? 8.383 -28.328 -19.391 1 97.44 103 ILE A CA 1
ATOM 835 C C . ILE A 1 103 ? 7.266 -27.734 -18.531 1 97.44 103 ILE A C 1
ATOM 837 O O . ILE A 1 103 ? 6.219 -27.344 -19.062 1 97.44 103 ILE A O 1
ATOM 841 N N . ALA A 1 104 ? 7.457 -27.812 -17.234 1 98.38 104 ALA A N 1
ATOM 842 C CA . ALA A 1 104 ? 6.664 -27.062 -16.266 1 98.38 104 ALA A CA 1
ATOM 843 C C . ALA A 1 104 ? 7.43 -25.844 -15.766 1 98.38 104 ALA A C 1
ATOM 845 O O . ALA A 1 104 ? 8.648 -25.891 -15.578 1 98.38 104 ALA A O 1
ATOM 846 N N . LEU A 1 105 ? 6.762 -24.766 -15.594 1 98.31 105 LEU A N 1
ATOM 847 C CA . LEU A 1 105 ? 7.316 -23.531 -15.055 1 98.31 105 LEU A CA 1
ATOM 848 C C . LEU A 1 105 ? 6.613 -23.141 -13.758 1 98.31 105 LEU A C 1
ATOM 850 O O . LEU A 1 105 ? 5.387 -23.188 -13.672 1 98.31 105 LEU A O 1
ATOM 854 N N . LYS A 1 106 ? 7.359 -22.875 -12.727 1 98.31 106 LYS A N 1
ATOM 855 C CA . LYS A 1 106 ? 6.828 -22.281 -11.5 1 98.31 106 LYS A CA 1
ATOM 856 C C . LYS A 1 106 ? 6.789 -20.75 -11.594 1 98.31 106 LYS A C 1
ATOM 858 O O . LYS A 1 106 ? 7.832 -20.109 -11.656 1 98.31 106 LYS A O 1
ATOM 863 N N . VAL A 1 107 ? 5.617 -20.172 -11.531 1 97.81 107 VAL A N 1
ATOM 864 C CA . VAL A 1 107 ? 5.406 -18.766 -11.836 1 97.81 107 VAL A CA 1
ATOM 865 C C . VAL A 1 107 ? 4.957 -18.016 -10.578 1 97.81 107 VAL A C 1
ATOM 867 O O . VAL A 1 107 ? 4.008 -18.438 -9.914 1 97.81 107 VAL A O 1
ATOM 870 N N . LEU A 1 108 ? 5.66 -17 -10.211 1 98.38 108 LEU A N 1
ATOM 871 C CA . LEU A 1 108 ? 5.266 -16.062 -9.164 1 98.38 108 LEU A CA 1
ATOM 872 C C . LEU A 1 108 ? 4.746 -14.758 -9.758 1 98.38 108 LEU A C 1
ATOM 874 O O . LEU A 1 108 ? 5.324 -14.234 -10.711 1 98.38 108 LEU A O 1
ATOM 878 N N . TYR A 1 109 ? 3.662 -14.227 -9.258 1 96.81 109 TYR A N 1
ATOM 879 C CA . TYR A 1 109 ? 3.203 -12.914 -9.703 1 96.81 109 TYR A CA 1
ATOM 880 C C . TYR A 1 109 ? 2.457 -12.195 -8.586 1 96.81 109 TYR A C 1
ATOM 882 O O . TYR A 1 109 ? 1.781 -12.828 -7.77 1 96.81 109 TYR A O 1
ATOM 890 N N . LEU A 1 110 ? 2.633 -10.906 -8.523 1 96.19 110 LEU A N 1
ATOM 891 C CA . LEU A 1 110 ? 1.736 -10.031 -7.781 1 96.19 110 LEU A CA 1
ATOM 892 C C . LEU A 1 110 ? 0.526 -9.648 -8.625 1 96.19 110 LEU A C 1
ATOM 894 O O . LEU A 1 110 ? 0.656 -8.898 -9.602 1 96.19 110 LEU A O 1
ATOM 898 N N . GLY A 1 111 ? -0.632 -10.094 -8.234 1 94.75 111 GLY A N 1
ATOM 899 C CA . GLY A 1 111 ? -1.815 -9.992 -9.07 1 94.75 111 GLY A CA 1
ATOM 900 C C . GLY A 1 111 ? -2.51 -8.648 -8.961 1 94.75 111 GLY A C 1
ATOM 901 O O . GLY A 1 111 ? -3.49 -8.391 -9.664 1 94.75 111 GLY A O 1
ATOM 902 N N . TRP A 1 112 ? -2.035 -7.742 -8.234 1 91.94 112 TRP A N 1
ATOM 903 C CA . TRP A 1 112 ? -2.742 -6.535 -7.824 1 91.94 112 TRP A CA 1
ATOM 904 C C . TRP A 1 112 ? -3.131 -5.695 -9.039 1 91.94 112 TRP A C 1
ATOM 906 O O . TRP A 1 112 ? -4.195 -5.07 -9.055 1 91.94 112 TRP A O 1
ATOM 916 N N . ASP A 1 113 ? -2.379 -5.754 -10.078 1 85.19 113 ASP A N 1
ATOM 917 C CA . ASP A 1 113 ? -2.621 -4.914 -11.25 1 85.19 113 ASP A CA 1
ATOM 918 C C . ASP A 1 113 ? -3.148 -5.742 -12.422 1 85.19 113 ASP A C 1
ATOM 920 O O . ASP A 1 113 ? -3.148 -5.281 -13.562 1 85.19 113 ASP A O 1
ATOM 924 N N . TYR A 1 114 ? -3.57 -6.957 -12.164 1 86.25 114 TYR A N 1
ATOM 925 C CA . TYR A 1 114 ? -3.971 -7.852 -13.242 1 86.25 114 TYR A CA 1
ATOM 926 C C . TYR A 1 114 ? -5.441 -8.227 -13.125 1 86.25 114 TYR A C 1
ATOM 928 O O . TYR A 1 114 ? -5.98 -8.312 -12.016 1 86.25 114 TYR A O 1
ATOM 936 N N . VAL A 1 115 ? -6.059 -8.43 -14.234 1 77.81 115 VAL A N 1
ATOM 937 C CA . VAL A 1 115 ? -7.48 -8.758 -14.281 1 77.81 115 VAL A CA 1
ATOM 938 C C . VAL A 1 115 ? -7.676 -10.258 -14.047 1 77.81 115 VAL A C 1
ATOM 940 O O . VAL A 1 115 ? -8.805 -10.742 -14.016 1 77.81 115 VAL A O 1
ATOM 943 N N . GLY A 1 116 ? -6.652 -10.969 -13.906 1 75.5 116 GLY A N 1
ATOM 944 C CA . GLY A 1 116 ? -6.676 -12.398 -13.609 1 75.5 116 GLY A CA 1
ATOM 945 C C . GLY A 1 116 ? -5.535 -13.156 -14.258 1 75.5 116 GLY A C 1
ATOM 946 O O . GLY A 1 116 ? -4.695 -12.562 -14.938 1 75.5 116 GLY A O 1
ATOM 947 N N . TYR A 1 117 ? -5.488 -14.398 -13.898 1 77 117 TYR A N 1
ATOM 948 C CA . TYR A 1 117 ? -4.488 -15.234 -14.555 1 77 117 TYR A CA 1
ATOM 949 C C . TYR A 1 117 ? -4.879 -15.516 -16 1 77 117 TYR A C 1
ATOM 951 O O . TYR A 1 117 ? -4.027 -15.516 -16.891 1 77 117 TYR A O 1
ATOM 959 N N . ALA A 1 118 ? -6.117 -15.922 -16.219 1 65.12 118 ALA A N 1
ATOM 960 C CA . ALA A 1 118 ? -6.516 -16.375 -17.562 1 65.12 118 ALA A CA 1
ATOM 961 C C . ALA A 1 118 ? -7.602 -15.469 -18.141 1 65.12 118 ALA A C 1
ATOM 963 O O . ALA A 1 118 ? -8.328 -14.805 -17.391 1 65.12 118 ALA A O 1
ATOM 964 N N . PHE A 1 119 ? -7.547 -15.398 -19.547 1 55.5 119 PHE A N 1
ATOM 965 C CA . PHE A 1 119 ? -8.562 -14.656 -20.297 1 55.5 119 PHE A CA 1
ATOM 966 C C . PHE A 1 119 ? -9.93 -15.289 -20.125 1 55.5 119 PHE A C 1
ATOM 968 O O . PHE A 1 119 ? -10.07 -16.516 -20.188 1 55.5 119 PHE A O 1
ATOM 975 N N . THR A 1 120 ? -10.711 -14.805 -19.297 1 49.66 120 THR A N 1
ATOM 976 C CA . THR A 1 120 ? -12.102 -15.242 -19.406 1 49.66 120 THR A CA 1
ATOM 977 C C . THR A 1 120 ? -12.922 -14.227 -20.188 1 49.66 120 THR A C 1
ATOM 979 O O . THR A 1 120 ? -12.547 -13.062 -20.297 1 49.66 120 THR A O 1
ATOM 982 N N . LYS A 1 121 ? -13.875 -14.711 -21.078 1 44.62 121 LYS A N 1
ATOM 983 C CA . LYS A 1 121 ? -14.781 -13.781 -21.75 1 44.62 121 LYS A CA 1
ATOM 984 C C . LYS A 1 121 ? -15.203 -12.648 -20.812 1 44.62 121 LYS A C 1
ATOM 986 O O . LYS A 1 121 ? -15.352 -11.508 -21.25 1 44.62 121 LYS A O 1
ATOM 991 N N . SER A 1 122 ? -15.344 -13 -19.641 1 42.56 122 SER A N 1
ATOM 992 C CA . SER A 1 122 ? -15.797 -12.031 -18.656 1 42.56 122 SER A CA 1
ATOM 993 C C . SER A 1 122 ? -14.727 -10.984 -18.375 1 42.56 122 SER A C 1
ATOM 995 O O . SER A 1 122 ? -15.039 -9.836 -18.047 1 42.56 122 SER A O 1
ATOM 997 N N . SER A 1 123 ? -13.594 -11.492 -18.359 1 43.06 123 SER A N 1
ATOM 998 C CA . SER A 1 123 ? -12.492 -10.586 -18.094 1 43.06 123 SER A CA 1
ATOM 999 C C . SER A 1 123 ? -12.406 -9.484 -19.156 1 43.06 123 SER A C 1
ATOM 1001 O O . SER A 1 123 ? -11.891 -8.398 -18.891 1 43.06 123 SER A O 1
ATOM 1003 N N . LEU A 1 124 ? -12.836 -9.93 -20.344 1 41.22 124 LEU A N 1
ATOM 1004 C CA . LEU A 1 124 ? -12.891 -8.961 -21.422 1 41.22 124 LEU A CA 1
ATOM 1005 C C . LEU A 1 124 ? -14.016 -7.961 -21.203 1 41.22 124 LEU A C 1
ATOM 1007 O O . LEU A 1 124 ? -13.984 -6.855 -21.75 1 41.22 124 LEU A O 1
ATOM 1011 N N . ALA A 1 125 ? -15.023 -8.516 -20.625 1 37 125 ALA A N 1
ATOM 1012 C CA . ALA A 1 125 ? -16.234 -7.695 -20.547 1 37 125 ALA A CA 1
ATOM 1013 C C . ALA A 1 125 ? -16 -6.496 -19.625 1 37 125 ALA A C 1
ATOM 1015 O O . ALA A 1 125 ? -16.547 -5.414 -19.875 1 37 125 ALA A O 1
ATOM 1016 N N . PHE A 1 126 ? -15.484 -6.758 -18.531 1 38.69 126 PHE A N 1
ATOM 1017 C CA . PHE A 1 126 ? -15.5 -5.711 -17.516 1 38.69 126 PHE A CA 1
ATOM 1018 C C . PHE A 1 126 ? -14.227 -4.875 -17.578 1 38.69 126 PHE A C 1
ATOM 1020 O O . PHE A 1 126 ? -14.039 -3.959 -16.781 1 38.69 126 PHE A O 1
ATOM 1027 N N . SER A 1 127 ? -13.391 -5.348 -18.359 1 40.41 127 SER A N 1
ATOM 1028 C CA . SER A 1 127 ? -12.125 -4.629 -18.297 1 40.41 127 SER A CA 1
ATOM 1029 C C . SER A 1 127 ? -12.062 -3.504 -19.312 1 40.41 127 SER A C 1
ATOM 1031 O O . SER A 1 127 ? -12.508 -3.666 -20.453 1 40.41 127 SER A O 1
ATOM 1033 N N . LYS A 1 128 ? -11.938 -2.439 -18.875 1 39.41 128 LYS A N 1
ATOM 1034 C CA . LYS A 1 128 ? -11.555 -1.349 -19.766 1 39.41 128 LYS A CA 1
ATOM 1035 C C . LYS A 1 128 ? -10.508 -1.808 -20.781 1 39.41 128 LYS A C 1
ATOM 1037 O O . LYS A 1 128 ? -9.68 -2.666 -20.469 1 39.41 128 LYS A O 1
ATOM 1042 N N . PRO A 1 129 ? -10.797 -1.589 -22.062 1 39.56 129 PRO A N 1
ATOM 1043 C CA . PRO A 1 129 ? -9.852 -2.082 -23.062 1 39.56 129 PRO A CA 1
ATOM 1044 C C . PRO A 1 129 ? -8.414 -2.156 -22.531 1 39.56 129 PRO A C 1
ATOM 1046 O O . PRO A 1 129 ? -7.672 -3.074 -22.891 1 39.56 129 PRO A O 1
ATOM 1049 N N . GLU A 1 130 ? -8.031 -1.258 -21.719 1 40.69 130 GLU A N 1
ATOM 1050 C CA . GLU A 1 130 ? -6.707 -1.16 -21.109 1 40.69 130 GLU A CA 1
ATOM 1051 C C . GLU A 1 130 ? -6.441 -2.338 -20.172 1 40.69 130 GLU A C 1
ATOM 1053 O O . GLU A 1 130 ? -5.289 -2.74 -19.984 1 40.69 130 GLU A O 1
ATOM 1058 N N . SER A 1 131 ? -7.484 -2.902 -19.672 1 45.5 131 SER A N 1
ATOM 1059 C CA . SER A 1 131 ? -7.449 -3.963 -18.672 1 45.5 131 SER A CA 1
ATOM 1060 C C . SER A 1 131 ? -7.227 -5.328 -19.312 1 45.5 131 SER A C 1
ATOM 1062 O O . SER A 1 131 ? -6.758 -6.258 -18.656 1 45.5 131 SER A O 1
ATOM 1064 N N . ILE A 1 132 ? -7.582 -5.316 -20.531 1 47.94 132 ILE A N 1
ATOM 1065 C CA . ILE A 1 132 ? -7.469 -6.605 -21.219 1 47.94 132 ILE A CA 1
ATOM 1066 C C . ILE A 1 132 ? -6 -7.008 -21.328 1 47.94 132 ILE A C 1
ATOM 1068 O O . ILE A 1 132 ? -5.672 -8.195 -21.297 1 47.94 132 ILE A O 1
ATOM 1072 N N . SER A 1 133 ? -5.148 -5.961 -21.172 1 54.69 133 SER A N 1
ATOM 1073 C CA . SER A 1 133 ? -3.734 -6.238 -21.406 1 54.69 133 SER A CA 1
ATOM 1074 C C . SER A 1 133 ? -3.055 -6.762 -20.156 1 54.69 133 SER A C 1
ATOM 1076 O O . SER A 1 133 ? -1.989 -7.379 -20.219 1 54.69 133 SER A O 1
ATOM 1078 N N . ASN A 1 134 ? -3.762 -6.793 -19.094 1 72.69 134 ASN A N 1
ATOM 1079 C CA . ASN A 1 134 ? -3.033 -7.191 -17.891 1 72.69 134 ASN A CA 1
ATOM 1080 C C . ASN A 1 134 ? -3.504 -8.547 -17.375 1 72.69 134 ASN A C 1
ATOM 1082 O O . ASN A 1 134 ? -4.016 -8.648 -16.25 1 72.69 134 ASN A O 1
ATOM 1086 N N . VAL A 1 135 ? -3.357 -9.492 -18.297 1 79.81 135 VAL A N 1
ATOM 1087 C CA . VAL A 1 135 ? -3.602 -10.891 -17.953 1 79.81 135 VAL A CA 1
ATOM 1088 C C . VAL A 1 135 ? -2.271 -11.625 -17.812 1 79.81 135 VAL A C 1
ATOM 1090 O O . VAL A 1 135 ? -1.423 -11.562 -18.703 1 79.81 135 VAL A O 1
ATOM 1093 N N . VAL A 1 136 ? -2.084 -12.273 -16.75 1 88.19 136 VAL A N 1
ATOM 1094 C CA . VAL A 1 136 ? -0.815 -12.922 -16.438 1 88.19 136 VAL A CA 1
ATOM 1095 C C . VAL A 1 136 ? -0.451 -13.906 -17.531 1 88.19 136 VAL A C 1
ATOM 1097 O O . VAL A 1 136 ? 0.684 -13.922 -18.016 1 88.19 136 VAL A O 1
ATOM 1100 N N . GLU A 1 137 ? -1.419 -14.719 -18.016 1 87.69 137 GLU A N 1
ATOM 1101 C CA . GLU A 1 137 ? -1.191 -15.719 -19.062 1 87.69 137 GLU A CA 1
ATOM 1102 C C . GLU A 1 137 ? -0.696 -15.07 -20.344 1 87.69 137 GLU A C 1
ATOM 1104 O O . GLU A 1 137 ? 0.226 -15.578 -20.984 1 87.69 137 GLU A O 1
ATOM 1109 N N . ARG A 1 138 ? -1.285 -14.016 -20.719 1 83.44 138 ARG A N 1
ATOM 1110 C CA . ARG A 1 138 ? -0.874 -13.32 -21.938 1 83.44 138 ARG A CA 1
ATOM 1111 C C . ARG A 1 138 ? 0.572 -12.844 -21.828 1 83.44 138 ARG A C 1
ATOM 1113 O O . ARG A 1 138 ? 1.351 -13 -22.766 1 83.44 138 ARG A O 1
ATOM 1120 N N . VAL A 1 139 ? 0.885 -12.281 -20.734 1 85.88 139 VAL A N 1
ATOM 1121 C CA . VAL A 1 139 ? 2.236 -11.773 -20.531 1 85.88 139 VAL A CA 1
ATOM 1122 C C . VAL A 1 139 ? 3.24 -12.922 -20.594 1 85.88 139 VAL A C 1
ATOM 1124 O O . VAL A 1 139 ? 4.32 -12.773 -21.172 1 85.88 139 VAL A O 1
ATOM 1127 N N . LEU A 1 140 ? 2.861 -14.086 -20.078 1 89.5 140 LEU A N 1
ATOM 1128 C CA . LEU A 1 140 ? 3.715 -15.266 -20.125 1 89.5 140 LEU A CA 1
ATOM 1129 C C . LEU A 1 140 ? 3.902 -15.75 -21.562 1 89.5 140 LEU A C 1
ATOM 1131 O O . LEU A 1 140 ? 5.023 -16.047 -21.984 1 89.5 140 LEU A O 1
ATOM 1135 N N . LEU A 1 141 ? 2.818 -15.797 -22.312 1 85.19 141 LEU A N 1
ATOM 1136 C CA . LEU A 1 141 ? 2.871 -16.25 -23.703 1 85.19 141 LEU A CA 1
ATOM 1137 C C . LEU A 1 141 ? 3.705 -15.297 -24.547 1 85.19 141 LEU A C 1
ATOM 1139 O O . LEU A 1 141 ? 4.492 -15.742 -25.391 1 85.19 141 LEU A O 1
ATOM 1143 N N . GLU A 1 142 ? 3.545 -14.07 -24.234 1 82.62 142 GLU A N 1
ATOM 1144 C CA . GLU A 1 142 ? 4.336 -13.07 -24.953 1 82.62 142 GLU A CA 1
ATOM 1145 C C . GLU A 1 142 ? 5.824 -13.234 -24.656 1 82.62 142 GLU A C 1
ATOM 1147 O O . GLU A 1 142 ? 6.66 -13.094 -25.562 1 82.62 142 GLU A O 1
ATOM 1152 N N . ALA A 1 143 ? 6.156 -13.5 -23.438 1 87.88 143 ALA A N 1
ATOM 1153 C CA . ALA A 1 143 ? 7.555 -13.719 -23.078 1 87.88 143 ALA A CA 1
ATOM 1154 C C . ALA A 1 143 ? 8.125 -14.938 -23.781 1 87.88 143 ALA A C 1
ATOM 1156 O O . ALA A 1 143 ? 9.266 -14.914 -24.266 1 87.88 143 ALA A O 1
ATOM 1157 N N . LEU A 1 144 ? 7.332 -16.016 -23.891 1 88.75 144 LEU A N 1
ATOM 1158 C CA . LEU A 1 144 ? 7.75 -17.234 -24.594 1 88.75 144 LEU A CA 1
ATOM 1159 C C . LEU A 1 144 ? 8.023 -16.938 -26.062 1 88.75 144 LEU A C 1
ATOM 1161 O O . LEU A 1 144 ? 9 -17.438 -26.625 1 88.75 144 LEU A O 1
ATOM 1165 N N . LEU A 1 145 ? 7.211 -16.125 -26.641 1 82.25 145 LEU A N 1
ATOM 1166 C CA . LEU A 1 145 ? 7.355 -15.75 -28.031 1 82.25 145 LEU A CA 1
ATOM 1167 C C . LEU A 1 145 ? 8.594 -14.875 -28.234 1 82.25 145 LEU A C 1
ATOM 1169 O O . LEU A 1 145 ? 9.391 -15.117 -29.141 1 82.25 145 LEU A O 1
ATOM 1173 N N . ARG A 1 146 ? 8.766 -13.93 -27.344 1 82 146 ARG A N 1
ATOM 1174 C CA . ARG A 1 146 ? 9.875 -12.984 -27.438 1 82 146 ARG A CA 1
ATOM 1175 C C . ARG A 1 146 ? 11.219 -13.703 -27.344 1 82 146 ARG A C 1
ATOM 1177 O O . ARG A 1 146 ? 12.18 -13.328 -28.016 1 82 146 ARG A O 1
ATOM 1184 N N . GLN A 1 147 ? 11.195 -14.727 -26.547 1 86.81 147 GLN A N 1
ATOM 1185 C CA . GLN A 1 147 ? 12.445 -15.469 -26.344 1 86.81 147 GLN A CA 1
ATOM 1186 C C . GLN A 1 147 ? 12.57 -16.609 -27.344 1 86.81 147 GLN A C 1
ATOM 1188 O O . GLN A 1 147 ? 13.484 -17.422 -27.25 1 86.81 147 GLN A O 1
ATOM 1193 N N . GLN A 1 148 ? 11.578 -16.719 -28.234 1 83.5 148 GLN A N 1
ATOM 1194 C CA . GLN A 1 148 ? 11.562 -17.703 -29.312 1 83.5 148 GLN A CA 1
ATOM 1195 C C . GLN A 1 148 ? 11.586 -19.125 -28.766 1 83.5 148 GLN A C 1
ATOM 1197 O O . GLN A 1 148 ? 12.242 -20 -29.328 1 83.5 148 GLN A O 1
ATOM 1202 N N . LEU A 1 149 ? 11.07 -19.219 -27.609 1 89.56 149 LEU A N 1
ATOM 1203 C CA . LEU A 1 149 ? 10.898 -20.547 -27.062 1 89.56 149 LEU A CA 1
ATOM 1204 C C . LEU A 1 149 ? 9.727 -21.266 -27.719 1 89.56 149 LEU A C 1
ATOM 1206 O O . LEU A 1 149 ? 9.625 -22.5 -27.672 1 89.56 149 LEU A O 1
ATOM 1210 N N . ILE A 1 150 ? 8.812 -20.453 -28.219 1 84.69 150 ILE A N 1
ATOM 1211 C CA . ILE A 1 150 ? 7.699 -20.938 -29.031 1 84.69 150 ILE A CA 1
ATOM 1212 C C . ILE A 1 150 ? 7.578 -20.094 -30.297 1 84.69 150 ILE A C 1
ATOM 1214 O O . ILE A 1 150 ? 8.078 -18.969 -30.344 1 84.69 150 ILE A O 1
ATOM 1218 N N . THR A 1 151 ? 6.949 -20.656 -31.25 1 74.94 151 THR A N 1
ATOM 1219 C CA . THR A 1 151 ? 6.852 -19.969 -32.531 1 74.94 151 THR A CA 1
ATOM 1220 C C . THR A 1 151 ? 5.426 -19.469 -32.781 1 74.94 151 THR A C 1
ATOM 1222 O O . THR A 1 151 ? 5.184 -18.672 -33.688 1 74.94 151 THR A O 1
ATOM 1225 N N . GLY A 1 152 ? 4.504 -19.859 -32 1 72.81 152 GLY A N 1
ATOM 1226 C CA . GLY A 1 152 ? 3.105 -19.484 -32.125 1 72.81 152 GLY A CA 1
ATOM 1227 C C . GLY A 1 152 ? 2.256 -19.938 -30.953 1 72.81 152 GLY A C 1
ATOM 1228 O O . GLY A 1 152 ? 2.738 -20.641 -30.078 1 72.81 152 GLY A O 1
ATOM 1229 N N . VAL A 1 153 ? 1.044 -19.359 -30.969 1 71.69 153 VAL A N 1
ATOM 1230 C CA . VAL A 1 153 ? 0.145 -19.688 -29.859 1 71.69 153 VAL A CA 1
ATOM 1231 C C . VAL A 1 153 ? -0.936 -20.656 -30.344 1 71.69 153 VAL A C 1
ATOM 1233 O O . VAL A 1 153 ? -1.943 -20.234 -30.922 1 71.69 153 VAL A O 1
ATOM 1236 N N . GLY A 1 154 ? -0.639 -21.797 -30.672 1 68.38 154 GLY A N 1
ATOM 1237 C CA . GLY A 1 154 ? -1.614 -22.781 -31.109 1 68.38 154 GLY A CA 1
ATOM 1238 C C . GLY A 1 154 ? -1.712 -23.984 -30.188 1 68.38 154 GLY A C 1
ATOM 1239 O O . GLY A 1 154 ? -1.106 -24 -29.109 1 68.38 154 GLY A O 1
ATOM 1240 N N . SER A 1 155 ? -2.564 -24.922 -30.578 1 70.5 155 SER A N 1
ATOM 1241 C CA . SER A 1 155 ? -2.826 -26.109 -29.766 1 70.5 155 SER A CA 1
ATOM 1242 C C . SER A 1 155 ? -1.554 -26.922 -29.547 1 70.5 155 SER A C 1
ATOM 1244 O O . SER A 1 155 ? -1.417 -27.609 -28.547 1 70.5 155 SER A O 1
ATOM 1246 N N . VAL A 1 156 ? -0.637 -26.75 -30.391 1 70.25 156 VAL A N 1
ATOM 1247 C CA . VAL A 1 156 ? 0.598 -27.516 -30.328 1 70.25 156 VAL A CA 1
ATOM 1248 C C . VAL A 1 156 ? 1.413 -27.094 -29.109 1 70.25 156 VAL A C 1
ATOM 1250 O O . VAL A 1 156 ? 2.193 -27.891 -28.578 1 70.25 156 VAL A O 1
ATOM 1253 N N . LEU A 1 157 ? 1.127 -25.984 -28.609 1 83.12 157 LEU A N 1
ATOM 1254 C CA . LEU A 1 157 ? 1.821 -25.469 -27.438 1 83.12 157 LEU A CA 1
ATOM 1255 C C . LEU A 1 157 ? 1.414 -26.234 -26.188 1 83.12 157 LEU A C 1
ATOM 1257 O O . LEU A 1 157 ? 2.201 -26.359 -25.234 1 83.12 157 LEU A O 1
ATOM 1261 N N . ASN A 1 158 ? 0.216 -26.781 -26.203 1 87.75 158 ASN A N 1
ATOM 1262 C CA . ASN A 1 158 ? -0.348 -27.5 -25.062 1 87.75 158 ASN A CA 1
ATOM 1263 C C . ASN A 1 158 ? -0.113 -26.734 -23.766 1 87.75 158 ASN A C 1
ATOM 1265 O O . ASN A 1 158 ? 0.386 -27.297 -22.781 1 87.75 158 ASN A O 1
ATOM 1269 N N . PHE A 1 159 ? -0.377 -25.453 -23.891 1 89.5 159 PHE A N 1
ATOM 1270 C CA . PHE A 1 159 ? -0.245 -24.578 -22.734 1 89.5 159 PHE A CA 1
ATOM 1271 C C . PHE A 1 159 ? -1.337 -24.859 -21.703 1 89.5 159 PHE A C 1
ATOM 1273 O O . PHE A 1 159 ? -2.525 -24.844 -22.031 1 89.5 159 PHE A O 1
ATOM 1280 N N . ASP A 1 160 ? -0.918 -25.266 -20.469 1 91.88 160 ASP A N 1
ATOM 1281 C CA . ASP A 1 160 ? -1.854 -25.594 -19.391 1 91.88 160 ASP A CA 1
ATOM 1282 C C . ASP A 1 160 ? -1.404 -24.984 -18.062 1 91.88 160 ASP A C 1
ATOM 1284 O O . ASP A 1 160 ? -0.274 -24.516 -17.938 1 91.88 160 ASP A O 1
ATOM 1288 N N . ARG A 1 161 ? -2.324 -24.938 -17.109 1 92.94 161 ARG A N 1
ATOM 1289 C CA . ARG A 1 161 ? -2.041 -24.312 -15.82 1 92.94 161 ARG A CA 1
ATOM 1290 C C . ARG A 1 161 ? -2.666 -25.109 -14.68 1 92.94 161 ARG A C 1
ATOM 1292 O O . ARG A 1 161 ? -3.629 -25.859 -14.891 1 92.94 161 ARG A O 1
ATOM 1299 N N . ALA A 1 162 ? -2.08 -24.953 -13.492 1 93.31 162 ALA A N 1
ATOM 1300 C CA . ALA A 1 162 ? -2.576 -25.672 -12.32 1 93.31 162 ALA A CA 1
ATOM 1301 C C . ALA A 1 162 ? -3.834 -25.016 -11.766 1 93.31 162 ALA A C 1
ATOM 1303 O O . ALA A 1 162 ? -4.645 -25.672 -11.102 1 93.31 162 ALA A O 1
ATOM 1304 N N . GLY A 1 163 ? -3.943 -23.734 -11.922 1 85.81 163 GLY A N 1
ATOM 1305 C CA . GLY A 1 163 ? -5.094 -23.016 -11.406 1 85.81 163 GLY A CA 1
ATOM 1306 C C . GLY A 1 163 ? -5.328 -21.688 -12.094 1 85.81 163 GLY A C 1
ATOM 1307 O O . GLY A 1 163 ? -4.453 -21.188 -12.805 1 85.81 163 GLY A O 1
ATOM 1308 N N . ARG A 1 164 ? -6.551 -21.156 -11.969 1 84.06 164 ARG A N 1
ATOM 1309 C CA . ARG A 1 164 ? -6.914 -19.828 -12.43 1 84.06 164 ARG A CA 1
ATOM 1310 C C . ARG A 1 164 ? -7.215 -18.906 -11.25 1 84.06 164 ARG A C 1
ATOM 1312 O O . ARG A 1 164 ? -8.047 -19.234 -10.398 1 84.06 164 ARG A O 1
ATOM 1319 N N . THR A 1 165 ? -6.418 -17.953 -11.117 1 89.81 165 THR A N 1
ATOM 1320 C CA . THR A 1 165 ? -6.676 -16.984 -10.047 1 89.81 165 THR A CA 1
ATOM 1321 C C . THR A 1 165 ? -7.527 -15.828 -10.555 1 89.81 165 THR A C 1
ATOM 1323 O O . THR A 1 165 ? -7.402 -15.414 -11.711 1 89.81 165 THR A O 1
ATOM 1326 N N . ASP A 1 166 ? -8.359 -15.367 -9.711 1 87.44 166 ASP A N 1
ATOM 1327 C CA . ASP A 1 166 ? -9.227 -14.227 -10.023 1 87.44 166 ASP A CA 1
ATOM 1328 C C . ASP A 1 166 ? -8.414 -12.945 -10.172 1 87.44 166 ASP A C 1
ATOM 1330 O O . ASP A 1 166 ? -7.207 -12.938 -9.93 1 87.44 166 ASP A O 1
ATOM 1334 N N . ARG A 1 167 ? -9.203 -11.984 -10.594 1 87.81 167 ARG A N 1
ATOM 1335 C CA . ARG A 1 167 ? -8.641 -10.641 -10.672 1 87.81 167 ARG A CA 1
ATOM 1336 C C . ARG A 1 167 ? -7.984 -10.242 -9.359 1 87.81 167 ARG A C 1
ATOM 1338 O O . ARG A 1 167 ? -8.555 -10.453 -8.289 1 87.81 167 ARG A O 1
ATOM 1345 N N . GLN A 1 168 ? -6.727 -9.734 -9.391 1 93 168 GLN A N 1
ATOM 1346 C CA . GLN A 1 168 ? -5.98 -9.102 -8.312 1 93 168 GLN A CA 1
ATOM 1347 C C . GLN A 1 168 ? -5.438 -10.141 -7.336 1 93 168 GLN A C 1
ATOM 1349 O O . GLN A 1 168 ? -4.75 -9.797 -6.371 1 93 168 GLN A O 1
ATOM 1354 N N . VAL A 1 169 ? -5.816 -11.422 -7.578 1 95.88 169 VAL A N 1
ATOM 1355 C CA . VAL A 1 169 ? -5.258 -12.477 -6.738 1 95.88 169 VAL A CA 1
ATOM 1356 C C . VAL A 1 169 ? -3.809 -12.742 -7.141 1 95.88 169 VAL A C 1
ATOM 1358 O O . VAL A 1 169 ? -3.488 -12.797 -8.328 1 95.88 169 VAL A O 1
ATOM 1361 N N . SER A 1 170 ? -2.934 -12.906 -6.145 1 97.56 170 SER A N 1
ATOM 1362 C CA . SER A 1 170 ? -1.517 -13.148 -6.395 1 97.56 170 SER A CA 1
ATOM 1363 C C . SER A 1 170 ? -1.198 -14.641 -6.383 1 97.56 170 SER A C 1
ATOM 1365 O O . SER A 1 170 ? -2.01 -15.445 -5.926 1 97.56 170 SER A O 1
ATOM 1367 N N . GLY A 1 171 ? -0.064 -14.953 -6.969 1 97.88 171 GLY A N 1
ATOM 1368 C CA . GLY A 1 171 ? 0.396 -16.328 -6.992 1 97.88 171 GLY A CA 1
ATOM 1369 C C . GLY A 1 171 ? 1.875 -16.469 -6.688 1 97.88 171 GLY A C 1
ATOM 1370 O O . GLY A 1 171 ? 2.715 -15.891 -7.375 1 97.88 171 GLY A O 1
ATOM 1371 N N . LEU A 1 172 ? 2.166 -17.203 -5.613 1 97.94 172 LEU A N 1
ATOM 1372 C CA . LEU A 1 172 ? 3.533 -17.562 -5.242 1 97.94 172 LEU A CA 1
ATOM 1373 C C . LEU A 1 172 ? 4.012 -18.781 -6.027 1 97.94 172 LEU A C 1
ATOM 1375 O O . LEU A 1 172 ? 5.195 -18.875 -6.359 1 97.94 172 LEU A O 1
ATOM 1379 N N . SER A 1 173 ? 3.045 -19.656 -6.293 1 96 173 SER A N 1
ATOM 1380 C CA . SER A 1 173 ? 3.416 -20.922 -6.906 1 96 173 SER A CA 1
ATOM 1381 C C . SER A 1 173 ? 2.359 -21.375 -7.906 1 96 173 SER A C 1
ATOM 1383 O O . SER A 1 173 ? 1.847 -22.5 -7.805 1 96 173 SER A O 1
ATOM 1385 N N . GLN A 1 174 ? 2.104 -20.547 -8.867 1 96.12 174 GLN A N 1
ATOM 1386 C CA . GLN A 1 174 ? 1.368 -21.031 -10.031 1 96.12 174 GLN A CA 1
ATOM 1387 C C . GLN A 1 174 ? 2.252 -21.906 -10.914 1 96.12 174 GLN A C 1
ATOM 1389 O O . GLN A 1 174 ? 3.457 -21.672 -11.023 1 96.12 174 GLN A O 1
ATOM 1394 N N . VAL A 1 175 ? 1.707 -23 -11.422 1 97.94 175 VAL A N 1
ATOM 1395 C CA . VAL A 1 175 ? 2.482 -23.891 -12.281 1 97.94 175 VAL A CA 1
ATOM 1396 C C . VAL A 1 175 ? 1.832 -23.969 -13.656 1 97.94 175 VAL A C 1
ATOM 1398 O O . VAL A 1 175 ? 0.629 -24.219 -13.766 1 97.94 175 VAL A O 1
ATOM 1401 N N . VAL A 1 176 ? 2.605 -23.734 -14.68 1 96.56 176 VAL A N 1
ATOM 1402 C CA . VAL A 1 176 ? 2.137 -23.875 -16.047 1 96.56 176 VAL A CA 1
ATOM 1403 C C . VAL A 1 176 ? 3.016 -24.875 -16.812 1 96.56 176 VAL A C 1
ATOM 1405 O O . VAL A 1 176 ? 4.168 -25.094 -16.422 1 96.56 176 VAL A O 1
ATOM 1408 N N . SER A 1 177 ? 2.465 -25.531 -17.781 1 96.81 177 SER A N 1
ATOM 1409 C CA . SER A 1 177 ? 3.232 -26.391 -18.656 1 96.81 177 SER A CA 1
ATOM 1410 C C . SER A 1 177 ? 3.113 -25.953 -20.109 1 96.81 177 SER A C 1
ATOM 1412 O O . SER A 1 177 ? 2.098 -25.375 -20.516 1 96.81 177 SER A O 1
ATOM 1414 N N . VAL A 1 178 ? 4.133 -26.188 -20.844 1 95.44 178 VAL A N 1
ATOM 1415 C CA . VAL A 1 178 ? 4.172 -25.75 -22.234 1 95.44 178 VAL A CA 1
ATOM 1416 C C . VAL A 1 178 ? 5.223 -26.531 -23.016 1 95.44 178 VAL A C 1
ATOM 1418 O O . VAL A 1 178 ? 6.223 -26.969 -22.438 1 95.44 178 VAL A O 1
ATOM 1421 N N . ASN A 1 179 ? 4.926 -26.812 -24.281 1 92.69 179 ASN A N 1
ATOM 1422 C CA . ASN A 1 179 ? 5.938 -27.328 -25.203 1 92.69 179 ASN A CA 1
ATOM 1423 C C . ASN A 1 179 ? 6.824 -26.219 -25.75 1 92.69 179 ASN A C 1
ATOM 1425 O O . ASN A 1 179 ? 6.332 -25.25 -26.328 1 92.69 179 ASN A O 1
ATOM 1429 N N . VAL A 1 180 ? 8.148 -26.391 -25.531 1 93.31 180 VAL A N 1
ATOM 1430 C CA . VAL A 1 180 ? 9.062 -25.328 -25.938 1 93.31 180 VAL A CA 1
ATOM 1431 C C . VAL A 1 180 ? 10.219 -25.922 -26.75 1 93.31 180 VAL A C 1
ATOM 1433 O O . VAL A 1 180 ? 10.43 -27.125 -26.734 1 93.31 180 VAL A O 1
ATOM 1436 N N . ARG A 1 181 ? 10.906 -25.047 -27.359 1 88.62 181 ARG A N 1
ATOM 1437 C CA . ARG A 1 181 ? 12.148 -25.422 -28.031 1 88.62 181 ARG A CA 1
ATOM 1438 C C . ARG A 1 181 ? 13.172 -25.938 -27.016 1 88.62 181 ARG A C 1
ATOM 1440 O O . ARG A 1 181 ? 13.289 -25.406 -25.922 1 88.62 181 ARG A O 1
ATOM 1447 N N . SER A 1 182 ? 13.867 -27.016 -27.438 1 90.44 182 SER A N 1
ATOM 1448 C CA . SER A 1 182 ? 14.93 -27.578 -26.609 1 90.44 182 SER A CA 1
ATOM 1449 C C . SER A 1 182 ? 16.25 -27.609 -27.359 1 90.44 182 SER A C 1
ATOM 1451 O O . SER A 1 182 ? 16.281 -27.781 -28.578 1 90.44 182 SER A O 1
ATOM 1453 N N . ASN A 1 183 ? 17.312 -27.391 -26.625 1 88.5 183 ASN A N 1
ATOM 1454 C CA . ASN A 1 183 ? 18.656 -27.531 -27.203 1 88.5 183 ASN A CA 1
ATOM 1455 C C . ASN A 1 183 ? 19.141 -28.969 -27.156 1 88.5 183 ASN A C 1
ATOM 1457 O O . ASN A 1 183 ? 20.188 -29.297 -27.719 1 88.5 183 ASN A O 1
ATOM 1461 N N . LEU A 1 184 ? 18.359 -29.781 -26.469 1 87.19 184 LEU A N 1
ATOM 1462 C CA . LEU A 1 184 ? 18.766 -31.172 -26.297 1 87.19 184 LEU A CA 1
ATOM 1463 C C . LEU A 1 184 ? 18.047 -32.062 -27.312 1 87.19 184 LEU A C 1
ATOM 1465 O O . LEU A 1 184 ? 16.906 -31.797 -27.688 1 87.19 184 LEU A O 1
ATOM 1469 N N . ASN A 1 185 ? 18.719 -33.156 -27.672 1 83.19 185 ASN A N 1
ATOM 1470 C CA . ASN A 1 185 ? 18.125 -34.125 -28.594 1 83.19 185 ASN A CA 1
ATOM 1471 C C . ASN A 1 185 ? 17.609 -35.344 -27.844 1 83.19 185 ASN A C 1
ATOM 1473 O O . ASN A 1 185 ? 17 -36.219 -28.453 1 83.19 185 ASN A O 1
ATOM 1477 N N . LYS A 1 186 ? 17.906 -35.375 -26.594 1 85.81 186 LYS A N 1
ATOM 1478 C CA . LYS A 1 186 ? 17.422 -36.438 -25.719 1 85.81 186 LYS A CA 1
ATOM 1479 C C . LYS A 1 186 ? 17.203 -35.906 -24.297 1 85.81 186 LYS A C 1
ATOM 1481 O O . LYS A 1 186 ? 17.672 -34.812 -23.953 1 85.81 186 LYS A O 1
ATOM 1486 N N . GLY A 1 187 ? 16.531 -36.719 -23.531 1 90.06 187 GLY A N 1
ATOM 1487 C CA . GLY A 1 187 ? 16.203 -36.312 -22.156 1 90.06 187 GLY A CA 1
ATOM 1488 C C . GLY A 1 187 ? 14.734 -36.438 -21.844 1 90.06 187 GLY A C 1
ATOM 1489 O O . GLY A 1 187 ? 13.914 -36.688 -22.734 1 90.06 187 GLY A O 1
ATOM 1490 N N . HIS A 1 188 ? 14.453 -36.281 -20.578 1 92.38 188 HIS A N 1
ATOM 1491 C CA . HIS A 1 188 ? 13.07 -36.375 -20.125 1 92.38 188 HIS A CA 1
ATOM 1492 C C . HIS A 1 188 ? 12.195 -35.312 -20.797 1 92.38 188 HIS A C 1
ATOM 1494 O O . HIS A 1 188 ? 12.508 -34.125 -20.766 1 92.38 188 HIS A O 1
ATOM 1500 N N . GLY A 1 189 ? 11.117 -35.719 -21.5 1 91.62 189 GLY A N 1
ATOM 1501 C CA . GLY A 1 189 ? 10.133 -34.812 -22.094 1 91.62 189 GLY A CA 1
ATOM 1502 C C . GLY A 1 189 ? 10.562 -34.281 -23.453 1 91.62 189 GLY A C 1
ATOM 1503 O O . GLY A 1 189 ? 9.891 -33.406 -24.016 1 91.62 189 GLY A O 1
ATOM 1504 N N . VAL A 1 190 ? 11.695 -34.688 -23.984 1 91.62 190 VAL A N 1
ATOM 1505 C CA . VAL A 1 190 ? 12.219 -34.188 -25.25 1 91.62 190 VAL A CA 1
ATOM 1506 C C . VAL A 1 190 ? 11.766 -35.094 -26.406 1 91.62 190 VAL A C 1
ATOM 1508 O O . VAL A 1 190 ? 11.758 -36.312 -26.266 1 91.62 190 VAL A O 1
ATOM 1511 N N . TRP A 1 191 ? 11.359 -34.406 -27.547 1 86.25 191 TRP A N 1
ATOM 1512 C CA . TRP A 1 191 ? 11.055 -35.156 -28.766 1 86.25 191 TRP A CA 1
ATOM 1513 C C . TRP A 1 191 ? 11.281 -34.312 -30 1 86.25 191 TRP A C 1
ATOM 1515 O O . TRP A 1 191 ? 11.523 -33.094 -29.906 1 86.25 191 TRP A O 1
ATOM 1525 N N . TYR A 1 192 ? 11.273 -34.938 -31.172 1 77.69 192 TYR A N 1
ATOM 1526 C CA . TYR A 1 192 ? 11.391 -34.25 -32.438 1 77.69 192 TYR A CA 1
ATOM 1527 C C . TYR A 1 192 ? 10.062 -34.281 -33.188 1 77.69 192 TYR A C 1
ATOM 1529 O O . TYR A 1 192 ? 9.422 -35.312 -33.312 1 77.69 192 TYR A O 1
ATOM 1537 N N . PRO A 1 193 ? 9.562 -33.062 -33.562 1 67.38 193 PRO A N 1
ATOM 1538 C CA . PRO A 1 193 ? 8.312 -33.031 -34.312 1 67.38 193 PRO A CA 1
ATOM 1539 C C . PRO A 1 193 ? 8.453 -33.688 -35.719 1 67.38 193 PRO A C 1
ATOM 1541 O O . PRO A 1 193 ? 9.516 -33.594 -36.312 1 67.38 193 PRO A O 1
ATOM 1544 N N . LYS A 1 194 ? 7.441 -34.562 -36.281 1 56.16 194 LYS A N 1
ATOM 1545 C CA . LYS A 1 194 ? 7.398 -35.219 -37.594 1 56.16 194 LYS A CA 1
ATOM 1546 C C . LYS A 1 194 ? 7.211 -34.188 -38.719 1 56.16 194 LYS A C 1
ATOM 1548 O O . LYS A 1 194 ? 6.379 -33.281 -38.594 1 56.16 194 LYS A O 1
ATOM 1553 N N . VAL A 1 195 ? 8.219 -33.969 -39.656 1 48.12 195 VAL A N 1
ATOM 1554 C CA . VAL A 1 195 ? 7.98 -33.156 -40.844 1 48.12 195 VAL A CA 1
ATOM 1555 C C . VAL A 1 195 ? 7.164 -33.938 -41.875 1 48.12 195 VAL A C 1
ATOM 1557 O O . VAL A 1 195 ? 7.574 -35.031 -42.281 1 48.12 195 VAL A O 1
ATOM 1560 N N . GLU A 1 196 ? 5.891 -33.906 -42.156 1 43.22 196 GLU A N 1
ATOM 1561 C CA . GLU A 1 196 ? 5.051 -34.625 -43.125 1 43.22 196 GLU A CA 1
ATOM 1562 C C . GLU A 1 196 ? 5.66 -34.594 -44.531 1 43.22 196 GLU A C 1
ATOM 1564 O O . GLU A 1 196 ? 5.559 -35.562 -45.281 1 43.22 196 GLU A O 1
ATOM 1569 N N . GLY A 1 197 ? 6.094 -33.5 -45.281 1 39.47 197 GLY A N 1
ATOM 1570 C CA . GLY A 1 197 ? 6.188 -33.344 -46.719 1 39.47 197 GLY A CA 1
ATOM 1571 C C . GLY A 1 197 ? 7.355 -34.125 -47.312 1 39.47 197 GLY A C 1
ATOM 1572 O O . GLY A 1 197 ? 7.688 -33.938 -48.5 1 39.47 197 GLY A O 1
ATOM 1573 N N . SER A 1 198 ? 8.5 -34.531 -46.875 1 37.06 198 SER A N 1
ATOM 1574 C CA . SER A 1 198 ? 9.5 -35.062 -47.812 1 37.06 198 SER A CA 1
ATOM 1575 C C . SER A 1 198 ? 9.008 -36.375 -48.438 1 37.06 198 SER A C 1
ATOM 1577 O O . SER A 1 198 ? 8.828 -37.375 -47.75 1 37.06 198 SER A O 1
ATOM 1579 N N . ASP A 1 199 ? 8.203 -36.406 -49.406 1 34 199 ASP A N 1
ATOM 1580 C CA . ASP A 1 199 ? 7.871 -37.5 -50.344 1 34 199 ASP A CA 1
ATOM 1581 C C . ASP A 1 199 ? 9.125 -38.281 -50.75 1 34 199 ASP A C 1
ATOM 1583 O O . ASP A 1 199 ? 9.039 -39.219 -51.531 1 34 199 ASP A O 1
ATOM 1587 N N . ASN A 1 200 ? 10.172 -37.656 -51.625 1 31.78 200 ASN A N 1
ATOM 1588 C CA . ASN A 1 200 ? 11.016 -38.562 -52.406 1 31.78 200 ASN A CA 1
ATOM 1589 C C . ASN A 1 200 ? 11.352 -39.844 -51.625 1 31.78 200 ASN A C 1
ATOM 1591 O O . ASN A 1 200 ? 11.195 -39.875 -50.406 1 31.78 200 ASN A O 1
ATOM 1595 N N . VAL A 1 201 ? 12.555 -40.688 -52.281 1 32.19 201 VAL A N 1
ATOM 1596 C CA . VAL A 1 201 ? 13.109 -42.031 -52.344 1 32.19 201 VAL A CA 1
ATOM 1597 C C . VAL A 1 201 ? 13.242 -42.625 -50.938 1 32.19 201 VAL A C 1
ATOM 1599 O O . VAL A 1 201 ? 13.188 -41.906 -49.969 1 32.19 201 VAL A O 1
ATOM 1602 N N . GLY A 1 202 ? 14.367 -43.625 -50.75 1 31.31 202 GLY A N 1
ATOM 1603 C CA . GLY A 1 202 ? 14.695 -44.75 -49.875 1 31.31 202 GLY A CA 1
ATOM 1604 C C . GLY A 1 202 ? 14.719 -44.375 -48.406 1 31.31 202 GLY A C 1
ATOM 1605 O O . GLY A 1 202 ? 14.969 -45.219 -47.531 1 31.31 202 GLY A O 1
ATOM 1606 N N . ASN A 1 203 ? 15.484 -43.375 -48.188 1 28.42 203 ASN A N 1
ATOM 1607 C CA . ASN A 1 203 ? 15.984 -43.344 -46.812 1 28.42 203 ASN A CA 1
ATOM 1608 C C . ASN A 1 203 ? 14.836 -43.375 -45.812 1 28.42 203 ASN A C 1
ATOM 1610 O O . ASN A 1 203 ? 13.742 -42.875 -46.094 1 28.42 203 ASN A O 1
ATOM 1614 N N . THR A 1 204 ? 15.008 -44 -44.594 1 30.66 204 THR A N 1
ATOM 1615 C CA . THR A 1 204 ? 14.555 -44.531 -43.312 1 30.66 204 THR A CA 1
ATOM 1616 C C . THR A 1 204 ? 13.617 -43.531 -42.625 1 30.66 204 THR A C 1
ATOM 1618 O O . THR A 1 204 ? 13.578 -42.375 -43 1 30.66 204 THR A O 1
ATOM 1621 N N . LYS A 1 205 ? 13.227 -43.969 -41.438 1 32.75 205 LYS A N 1
ATOM 1622 C CA . LYS A 1 205 ? 12.359 -43.812 -40.281 1 32.75 205 LYS A CA 1
ATOM 1623 C C . LYS A 1 205 ? 12.383 -42.375 -39.75 1 32.75 205 LYS A C 1
ATOM 1625 O O . LYS A 1 205 ? 13.445 -41.875 -39.406 1 32.75 205 LYS A O 1
ATOM 1630 N N . PRO A 1 206 ? 11.75 -41.562 -40.375 1 35.22 206 PRO A N 1
ATOM 1631 C CA . PRO A 1 206 ? 11.516 -40.406 -39.5 1 35.22 206 PRO A CA 1
ATOM 1632 C C . PRO A 1 206 ? 11.164 -40.844 -38.062 1 35.22 206 PRO A C 1
ATOM 1634 O O . PRO A 1 206 ? 10.039 -41.281 -37.812 1 35.22 206 PRO A O 1
ATOM 1637 N N . GLU A 1 207 ? 11.805 -41.844 -37.469 1 33.59 207 GLU A N 1
ATOM 1638 C CA . GLU A 1 207 ? 11.523 -42.344 -36.125 1 33.59 207 GLU A CA 1
ATOM 1639 C C . GLU A 1 207 ? 11.344 -41.219 -35.125 1 33.59 207 GLU A C 1
ATOM 1641 O O . GLU A 1 207 ? 12.227 -40.375 -35 1 33.59 207 GLU A O 1
ATOM 1646 N N . THR A 1 208 ? 10.227 -40.5 -35.094 1 40.75 208 THR A N 1
ATOM 1647 C CA . THR A 1 208 ? 9.836 -39.812 -33.875 1 40.75 208 THR A CA 1
ATOM 1648 C C . THR A 1 208 ? 10.453 -40.5 -32.656 1 40.75 208 THR A C 1
ATOM 1650 O O . THR A 1 208 ? 9.953 -41.5 -32.156 1 40.75 208 THR A O 1
ATOM 1653 N N . GLU A 1 209 ? 11.75 -40.75 -32.625 1 41.62 209 GLU A N 1
ATOM 1654 C CA . GLU A 1 209 ? 12.328 -41.406 -31.453 1 41.62 209 GLU A CA 1
ATOM 1655 C C . GLU A 1 209 ? 12.023 -40.594 -30.203 1 41.62 209 GLU A C 1
ATOM 1657 O O . GLU A 1 209 ? 12.398 -39.406 -30.094 1 41.62 209 GLU A O 1
ATOM 1662 N N . TYR A 1 210 ? 10.789 -40.719 -29.672 1 45.53 210 TYR A N 1
ATOM 1663 C CA . TYR A 1 210 ? 10.516 -40.344 -28.281 1 45.53 210 TYR A CA 1
ATOM 1664 C C . TYR A 1 210 ? 11.633 -40.812 -27.359 1 45.53 210 TYR A C 1
ATOM 1666 O O . TYR A 1 210 ? 11.93 -42 -27.297 1 45.53 210 TYR A O 1
ATOM 1674 N N . PHE A 1 211 ? 12.641 -40.125 -27.312 1 49.31 211 PHE A N 1
ATOM 1675 C CA . PHE A 1 211 ? 13.656 -40.469 -26.312 1 49.31 211 PHE A CA 1
ATOM 1676 C C . PHE A 1 211 ? 13.07 -40.406 -24.906 1 49.31 211 PHE A C 1
ATOM 1678 O O . PHE A 1 211 ? 13.414 -39.5 -24.125 1 49.31 211 PHE A O 1
ATOM 1685 N N . GLU A 1 212 ? 11.75 -40.312 -24.719 1 52.62 212 GLU A N 1
ATOM 1686 C CA . GLU A 1 212 ? 11.281 -40.125 -23.359 1 52.62 212 GLU A CA 1
ATOM 1687 C C . GLU A 1 212 ? 11.875 -41.188 -22.422 1 52.62 212 GLU A C 1
ATOM 1689 O O . GLU A 1 212 ? 12.164 -40.906 -21.25 1 52.62 212 GLU A O 1
ATOM 1694 N N . ASP A 1 213 ? 12.047 -42.562 -23.031 1 57.44 213 ASP A N 1
ATOM 1695 C CA . ASP A 1 213 ? 11.844 -43.781 -22.234 1 57.44 213 ASP A CA 1
ATOM 1696 C C . ASP A 1 213 ? 13.055 -44.062 -21.344 1 57.44 213 ASP A C 1
ATOM 1698 O O . ASP A 1 213 ? 13.008 -44.938 -20.469 1 57.44 213 ASP A O 1
ATOM 1702 N N . GLY A 1 214 ? 14.07 -43.188 -21.281 1 70.88 214 GLY A N 1
ATOM 1703 C CA . GLY A 1 214 ? 15.078 -43.75 -20.406 1 70.88 214 GLY A CA 1
ATOM 1704 C C . GLY A 1 214 ? 15.617 -42.781 -19.391 1 70.88 214 GLY A C 1
ATOM 1705 O O . GLY A 1 214 ? 16.438 -43.125 -18.547 1 70.88 214 GLY A O 1
ATOM 1706 N N . PHE A 1 215 ? 14.984 -41.469 -19.375 1 87 215 PHE A N 1
ATOM 1707 C CA . PHE A 1 215 ? 15.531 -40.5 -18.422 1 87 215 PHE A CA 1
ATOM 1708 C C . PHE A 1 215 ? 14.5 -40.156 -17.344 1 87 215 PHE A C 1
ATOM 1710 O O . PHE A 1 215 ? 13.406 -39.688 -17.656 1 87 215 PHE A O 1
ATOM 1717 N N . PRO A 1 216 ? 14.828 -40.469 -16.125 1 91.62 216 PRO A N 1
ATOM 1718 C CA . PRO A 1 216 ? 13.922 -40 -15.062 1 91.62 216 PRO A CA 1
ATOM 1719 C C . PRO A 1 216 ? 13.867 -38.5 -14.945 1 91.62 216 PRO A C 1
ATOM 1721 O O . PRO A 1 216 ? 14.781 -37.812 -15.398 1 91.62 216 PRO A O 1
ATOM 1724 N N . VAL A 1 217 ? 12.805 -37.969 -14.383 1 94 217 VAL A N 1
ATOM 1725 C CA . VAL A 1 217 ? 12.57 -36.531 -14.242 1 94 217 VAL A CA 1
ATOM 1726 C C . VAL A 1 217 ? 13.68 -35.906 -13.391 1 94 217 VAL A C 1
ATOM 1728 O O . VAL A 1 217 ? 14.055 -34.75 -13.594 1 94 217 VAL A O 1
ATOM 1731 N N . SER A 1 218 ? 14.289 -36.688 -12.484 1 94 218 SER A N 1
ATOM 1732 C CA . SER A 1 218 ? 15.297 -36.219 -11.547 1 94 218 SER A CA 1
ATOM 1733 C C . SER A 1 218 ? 16.688 -36.219 -12.18 1 94 218 SER A C 1
ATOM 1735 O O . SER A 1 218 ? 17.641 -35.75 -11.57 1 94 218 SER A O 1
ATOM 1737 N N . ASP A 1 219 ? 16.828 -36.688 -13.414 1 93.69 219 ASP A N 1
ATOM 1738 C CA . ASP A 1 219 ? 18.125 -36.719 -14.086 1 93.69 219 ASP A CA 1
ATOM 1739 C C . ASP A 1 219 ? 18.562 -35.312 -14.492 1 93.69 219 ASP A C 1
ATOM 1741 O O . ASP A 1 219 ? 17.906 -34.656 -15.305 1 93.69 219 ASP A O 1
ATOM 1745 N N . THR A 1 220 ? 19.672 -34.906 -13.992 1 93.56 220 THR A N 1
ATOM 1746 C CA . THR A 1 220 ? 20.141 -33.562 -14.258 1 93.56 220 THR A CA 1
ATOM 1747 C C . THR A 1 220 ? 21.422 -33.594 -15.094 1 93.56 220 THR A C 1
ATOM 1749 O O . THR A 1 220 ? 22.109 -32.562 -15.227 1 93.56 220 THR A O 1
ATOM 1752 N N . THR A 1 221 ? 21.797 -34.625 -15.664 1 92.31 221 THR A N 1
ATOM 1753 C CA . THR A 1 221 ? 23.078 -34.812 -16.328 1 92.31 221 THR A CA 1
ATOM 1754 C C . THR A 1 221 ? 23.188 -33.969 -17.578 1 92.31 221 THR A C 1
ATOM 1756 O O . THR A 1 221 ? 24.281 -33.562 -17.984 1 92.31 221 THR A O 1
ATOM 1759 N N . LEU A 1 222 ? 22.047 -33.656 -18.172 1 90.88 222 LEU A N 1
ATOM 1760 C CA . LEU A 1 222 ? 22.078 -32.938 -19.453 1 90.88 222 LEU A CA 1
ATOM 1761 C C . LEU A 1 222 ? 21.656 -31.484 -19.266 1 90.88 222 LEU A C 1
ATOM 1763 O O . LEU A 1 222 ? 21.609 -30.719 -20.234 1 90.88 222 LEU A O 1
ATOM 1767 N N . ASP A 1 223 ? 21.375 -31.094 -18.062 1 92.75 223 ASP A N 1
ATOM 1768 C CA . ASP A 1 223 ? 20.766 -29.797 -17.797 1 92.75 223 ASP A CA 1
ATOM 1769 C C . ASP A 1 223 ? 21.672 -28.656 -18.25 1 92.75 223 ASP A C 1
ATOM 1771 O O . ASP A 1 223 ? 21.188 -27.625 -18.703 1 92.75 223 ASP A O 1
ATOM 1775 N N . ASP A 1 224 ? 22.969 -28.812 -18.156 1 91.56 224 ASP A N 1
ATOM 1776 C CA . ASP A 1 224 ? 23.906 -27.766 -18.5 1 91.56 224 ASP A CA 1
ATOM 1777 C C . ASP A 1 224 ? 23.828 -27.422 -19.984 1 91.56 224 ASP A C 1
ATOM 1779 O O . ASP A 1 224 ? 24.156 -26.297 -20.391 1 91.56 224 ASP A O 1
ATOM 1783 N N . GLY A 1 225 ? 23.438 -28.359 -20.797 1 91.19 225 GLY A N 1
ATOM 1784 C CA . GLY A 1 225 ? 23.359 -28.141 -22.234 1 91.19 225 GLY A CA 1
ATOM 1785 C C . GLY A 1 225 ? 22.016 -27.609 -22.672 1 91.19 225 GLY A C 1
ATOM 1786 O O . GLY A 1 225 ? 21.844 -27.25 -23.844 1 91.19 225 GLY A O 1
ATOM 1787 N N . GLU A 1 226 ? 21.062 -27.516 -21.812 1 93.81 226 GLU A N 1
ATOM 1788 C CA . GLU A 1 226 ? 19.719 -27.047 -22.141 1 93.81 226 GLU A CA 1
ATOM 1789 C C . GLU A 1 226 ? 19.641 -25.516 -22.125 1 93.81 226 GLU A C 1
ATOM 1791 O O . GLU A 1 226 ? 20.516 -24.859 -21.562 1 93.81 226 GLU A O 1
ATOM 1796 N N . LEU A 1 227 ? 18.625 -24.969 -22.75 1 92.75 227 LEU A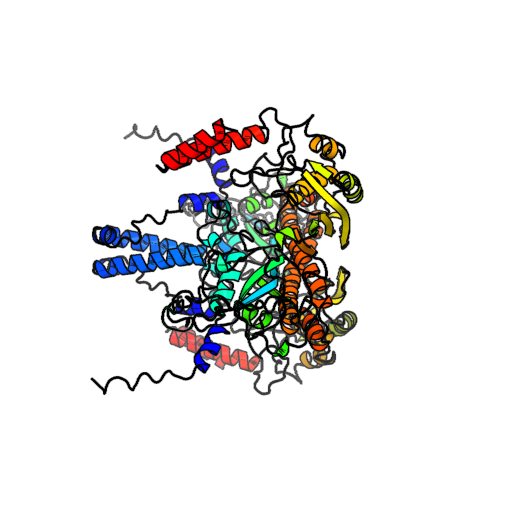 N 1
ATOM 1797 C CA . LEU A 1 227 ? 18.359 -23.531 -22.703 1 92.75 227 LEU A CA 1
ATOM 1798 C C . LEU A 1 227 ? 18.062 -23.078 -21.266 1 92.75 227 LEU A C 1
ATOM 1800 O O . LEU A 1 227 ? 17.391 -23.781 -20.516 1 92.75 227 LEU A O 1
ATOM 1804 N N . PRO A 1 228 ? 18.625 -21.969 -20.859 1 95 228 PRO A N 1
ATOM 1805 C CA . PRO A 1 228 ? 18.328 -21.453 -19.531 1 95 228 PRO A CA 1
ATOM 1806 C C . PRO A 1 228 ? 16.938 -20.828 -19.453 1 95 228 PRO A C 1
ATOM 1808 O O . PRO A 1 228 ? 16.812 -19.594 -19.359 1 95 228 PRO A O 1
ATOM 1811 N N . TYR A 1 229 ? 15.914 -21.641 -19.391 1 97.5 229 TYR A N 1
ATOM 1812 C CA . TYR A 1 229 ? 14.523 -21.234 -19.5 1 97.5 229 TYR A CA 1
ATOM 1813 C C . TYR A 1 229 ? 14.195 -20.125 -18.5 1 97.5 229 TYR A C 1
ATOM 1815 O O . TYR A 1 229 ? 13.57 -19.125 -18.859 1 97.5 229 TYR A O 1
ATOM 1823 N N . VAL A 1 230 ? 14.617 -20.297 -17.266 1 97.75 230 VAL A N 1
ATOM 1824 C CA . VAL A 1 230 ? 14.273 -19.375 -16.188 1 97.75 230 VAL A CA 1
ATOM 1825 C C . VAL A 1 230 ? 14.859 -17.984 -16.484 1 97.75 230 VAL A C 1
ATOM 1827 O O . VAL A 1 230 ? 14.133 -16.984 -16.484 1 97.75 230 VAL A O 1
ATOM 1830 N N . SER A 1 231 ? 16.094 -17.938 -16.797 1 94.38 231 SER A N 1
ATOM 1831 C CA . SER A 1 231 ? 16.75 -16.656 -17.062 1 94.38 231 SER A CA 1
ATOM 1832 C C . SER A 1 231 ? 16.203 -16.016 -18.328 1 94.38 231 SER A C 1
ATOM 1834 O O . SER A 1 231 ? 15.961 -14.805 -18.344 1 94.38 231 SER A O 1
ATOM 1836 N N . LEU A 1 232 ? 16.031 -16.812 -19.375 1 91.88 232 LEU A N 1
ATOM 1837 C CA . LEU A 1 232 ? 15.531 -16.312 -20.641 1 91.88 232 LEU A CA 1
ATOM 1838 C C . LEU A 1 232 ? 14.164 -15.656 -20.469 1 91.88 232 LEU A C 1
ATOM 1840 O O . LEU A 1 232 ? 13.945 -14.523 -20.922 1 91.88 232 LEU A O 1
ATOM 1844 N N . LEU A 1 233 ? 13.312 -16.312 -19.766 1 95.75 233 LEU A N 1
ATOM 1845 C CA . LEU A 1 233 ? 11.953 -15.797 -19.609 1 95.75 233 LEU A CA 1
ATOM 1846 C C . LEU A 1 233 ? 11.945 -14.57 -18.703 1 95.75 233 LEU A C 1
ATOM 1848 O O . LEU A 1 233 ? 11.227 -13.602 -18.969 1 95.75 233 LEU A O 1
ATOM 1852 N N . ASN A 1 234 ? 12.703 -14.578 -17.672 1 94.38 234 ASN A N 1
ATOM 1853 C CA . ASN A 1 234 ? 12.711 -13.461 -16.734 1 94.38 234 ASN A CA 1
ATOM 1854 C C . ASN A 1 234 ? 13.289 -12.195 -17.359 1 94.38 234 ASN A C 1
ATOM 1856 O O . ASN A 1 234 ? 13.031 -11.086 -16.891 1 94.38 234 ASN A O 1
ATOM 1860 N N . GLN A 1 235 ? 14.008 -12.344 -18.391 1 87.88 235 GLN A N 1
ATOM 1861 C CA . GLN A 1 235 ? 14.484 -11.188 -19.141 1 87.88 235 GLN A CA 1
ATOM 1862 C C . GLN A 1 235 ? 13.344 -10.5 -19.875 1 87.88 235 GLN A C 1
ATOM 1864 O O . GLN A 1 235 ? 13.383 -9.289 -20.109 1 87.88 235 GLN A O 1
ATOM 1869 N N . ALA A 1 236 ? 12.391 -11.258 -20.203 1 88.81 236 ALA A N 1
ATOM 1870 C CA . ALA A 1 236 ? 11.297 -10.742 -21 1 88.81 236 ALA A CA 1
ATOM 1871 C C . ALA A 1 236 ? 10.07 -10.453 -20.156 1 88.81 236 ALA A C 1
ATOM 1873 O O . ALA A 1 236 ? 9.07 -9.914 -20.641 1 88.81 236 ALA A O 1
ATOM 1874 N N . LEU A 1 237 ? 10.094 -10.773 -18.891 1 91.12 237 LEU A N 1
ATOM 1875 C CA . LEU A 1 237 ? 8.938 -10.617 -18.016 1 91.12 237 LEU A CA 1
ATOM 1876 C C . LEU A 1 237 ? 9.062 -9.352 -17.172 1 91.12 237 LEU A C 1
ATOM 1878 O O . LEU A 1 237 ? 10.172 -8.945 -16.812 1 91.12 237 LEU A O 1
ATOM 1882 N N . PRO A 1 238 ? 7.898 -8.75 -16.875 1 90.12 238 PRO A N 1
ATOM 1883 C CA . PRO A 1 238 ? 7.941 -7.621 -15.938 1 90.12 238 PRO A CA 1
ATOM 1884 C C . PRO A 1 238 ? 8.32 -8.047 -14.523 1 90.12 238 PRO A C 1
ATOM 1886 O O . PRO A 1 238 ? 8.289 -9.234 -14.203 1 90.12 238 PRO A O 1
ATOM 1889 N N . PRO A 1 239 ? 8.641 -7.09 -13.641 1 89.25 239 PRO A N 1
ATOM 1890 C CA . PRO A 1 239 ? 9.148 -7.43 -12.305 1 89.25 239 PRO A CA 1
ATOM 1891 C C . PRO A 1 239 ? 8.094 -8.102 -11.43 1 89.25 239 PRO A C 1
ATOM 1893 O O . PRO A 1 239 ? 8.438 -8.812 -10.477 1 89.25 239 PRO A O 1
ATOM 1896 N N . ASP A 1 240 ? 6.875 -7.867 -11.742 1 92.94 240 ASP A N 1
ATOM 1897 C CA . ASP A 1 240 ? 5.84 -8.406 -10.867 1 92.94 240 ASP A CA 1
ATOM 1898 C C . ASP A 1 240 ? 5.363 -9.773 -11.359 1 92.94 240 ASP A C 1
ATOM 1900 O O . ASP A 1 240 ? 4.414 -10.336 -10.812 1 92.94 240 ASP A O 1
ATOM 1904 N N . ILE A 1 241 ? 5.918 -10.328 -12.438 1 95.75 241 ILE A N 1
ATOM 1905 C CA . ILE A 1 241 ? 5.758 -11.711 -12.891 1 95.75 241 ILE A CA 1
ATOM 1906 C C . ILE A 1 241 ? 7.129 -12.352 -13.086 1 95.75 241 ILE A C 1
ATOM 1908 O O . ILE A 1 241 ? 7.953 -11.844 -13.852 1 95.75 241 ILE A O 1
ATOM 1912 N N . ARG A 1 242 ? 7.352 -13.484 -12.43 1 97.56 242 ARG A N 1
ATOM 1913 C CA . ARG A 1 242 ? 8.68 -14.094 -12.438 1 97.56 242 ARG A CA 1
ATOM 1914 C C . ARG A 1 242 ? 8.578 -15.609 -12.555 1 97.56 242 ARG A C 1
ATOM 1916 O O . ARG A 1 242 ? 7.66 -16.219 -12.008 1 97.56 242 ARG A O 1
ATOM 1923 N N . ILE A 1 243 ? 9.523 -16.172 -13.273 1 98.5 243 ILE A N 1
ATOM 1924 C CA . ILE A 1 243 ? 9.727 -17.625 -13.25 1 98.5 243 ILE A CA 1
ATOM 1925 C C . ILE A 1 243 ? 10.773 -17.984 -12.195 1 98.5 243 ILE A C 1
ATOM 1927 O O . ILE A 1 243 ? 11.883 -17.438 -12.211 1 98.5 243 ILE A O 1
ATOM 1931 N N . LEU A 1 244 ? 10.445 -18.875 -11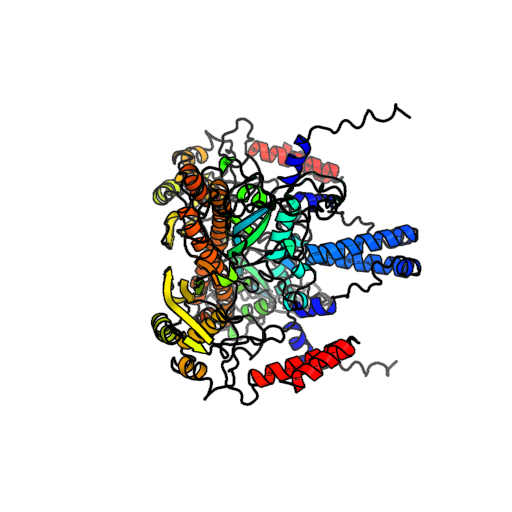.32 1 98.44 244 LEU A N 1
ATOM 1932 C CA . LEU A 1 244 ? 11.352 -19.219 -10.234 1 98.44 244 LEU A CA 1
ATOM 1933 C C . LEU A 1 244 ? 12.117 -20.5 -10.555 1 98.44 244 LEU A C 1
ATOM 1935 O O . LEU A 1 244 ? 13.266 -20.672 -10.125 1 98.44 244 LEU A O 1
ATOM 1939 N N . ALA A 1 245 ? 11.438 -21.375 -11.25 1 98.5 245 ALA A N 1
ATOM 1940 C CA . ALA A 1 245 ? 11.992 -22.703 -11.523 1 98.5 245 ALA A CA 1
ATOM 1941 C C . ALA A 1 245 ? 11.32 -23.328 -12.742 1 98.5 245 ALA A C 1
ATOM 1943 O O . ALA A 1 245 ? 10.273 -22.859 -13.195 1 98.5 245 ALA A O 1
ATOM 1944 N N . TRP A 1 246 ? 11.969 -24.328 -13.312 1 98.31 246 TRP A N 1
ATOM 1945 C CA . TRP A 1 246 ? 11.391 -25.156 -14.367 1 98.31 246 TRP A CA 1
ATOM 1946 C C . TRP A 1 246 ? 11.633 -26.641 -14.094 1 98.31 246 TRP A C 1
ATOM 1948 O O . TRP A 1 246 ? 12.453 -26.984 -13.242 1 98.31 246 TRP A O 1
ATOM 1958 N N . SER A 1 247 ? 10.898 -27.469 -14.656 1 98.25 247 SER A N 1
ATOM 1959 C CA . SER A 1 247 ? 11.07 -28.922 -14.602 1 98.25 247 SER A CA 1
ATOM 1960 C C . SER A 1 247 ? 10.703 -29.578 -15.93 1 98.25 247 SER A C 1
ATOM 1962 O O . SER A 1 247 ? 9.711 -29.203 -16.562 1 98.25 247 SER A O 1
ATOM 1964 N N . PRO A 1 248 ? 11.625 -30.5 -16.375 1 96.94 248 PRO A N 1
ATOM 1965 C CA . PRO A 1 248 ? 11.078 -31.375 -17.422 1 96.94 248 PRO A CA 1
ATOM 1966 C C . PRO A 1 248 ? 9.891 -32.188 -16.953 1 96.94 248 PRO A C 1
ATOM 1968 O O . PRO A 1 248 ? 9.82 -32.562 -15.766 1 96.94 248 PRO A O 1
ATOM 1971 N N . VAL A 1 249 ? 8.992 -32.406 -17.781 1 96.81 249 VAL A N 1
ATOM 1972 C CA . VAL A 1 249 ? 7.84 -33.25 -17.453 1 96.81 249 VAL A CA 1
ATOM 1973 C C . VAL A 1 249 ? 7.512 -34.188 -18.609 1 96.81 249 VAL A C 1
ATOM 1975 O O . VAL A 1 249 ? 8.031 -34 -19.719 1 96.81 249 VAL A O 1
ATOM 1978 N N . LYS A 1 250 ? 6.711 -35.156 -18.297 1 93.69 250 LYS A N 1
ATOM 1979 C CA . LYS A 1 250 ? 6.266 -36.062 -19.344 1 93.69 250 LYS A CA 1
ATOM 1980 C C . LYS A 1 250 ? 5.469 -35.344 -20.406 1 93.69 250 LYS A C 1
ATOM 1982 O O . LYS A 1 250 ? 4.805 -34.344 -20.109 1 93.69 250 LYS A O 1
ATOM 1987 N N . LYS A 1 251 ? 5.465 -35.812 -21.547 1 90.69 251 LYS A N 1
ATOM 1988 C CA . LYS A 1 251 ? 4.746 -35.219 -22.672 1 90.69 251 LYS A CA 1
ATOM 1989 C C . LYS A 1 251 ? 3.256 -35.094 -22.375 1 90.69 251 LYS A C 1
ATOM 1991 O O . LYS A 1 251 ? 2.592 -34.188 -22.859 1 90.69 251 LYS A O 1
ATOM 1996 N N . THR A 1 252 ? 2.758 -35.969 -21.562 1 91.75 252 THR A N 1
ATOM 1997 C CA . THR A 1 252 ? 1.33 -36.031 -21.266 1 91.75 252 THR A CA 1
ATOM 1998 C C . THR A 1 252 ? 1.009 -35.25 -19.984 1 91.75 252 THR A C 1
ATOM 2000 O O . THR A 1 252 ? -0.144 -35.188 -19.562 1 91.75 252 THR A O 1
ATOM 2003 N N . PHE A 1 253 ? 2.008 -34.656 -19.375 1 95.31 253 PHE A N 1
ATOM 2004 C CA . PHE A 1 253 ? 1.833 -33.969 -18.109 1 95.31 253 PHE A CA 1
ATOM 2005 C C . PHE A 1 253 ? 0.912 -32.75 -18.266 1 95.31 253 PHE A C 1
ATOM 2007 O O . PHE A 1 253 ? 1.066 -31.969 -19.188 1 95.31 253 PHE A O 1
ATOM 2014 N N . SER A 1 254 ? -0.05 -32.656 -17.375 1 95.19 254 SER A N 1
ATOM 2015 C CA . SER A 1 254 ? -0.919 -31.516 -17.219 1 95.19 254 SER A CA 1
ATOM 2016 C C . SER A 1 254 ? -0.961 -31.047 -15.766 1 95.19 254 SER A C 1
ATOM 2018 O O . SER A 1 254 ? -1.37 -31.797 -14.883 1 95.19 254 SER A O 1
ATOM 2020 N N . PRO A 1 255 ? -0.544 -29.781 -15.531 1 96.12 255 PRO A N 1
ATOM 2021 C CA . PRO A 1 255 ? -0.603 -29.297 -14.148 1 96.12 255 PRO A CA 1
ATOM 2022 C C . PRO A 1 255 ? -2.025 -29.266 -13.594 1 96.12 255 PRO A C 1
ATOM 2024 O O . PRO A 1 255 ? -2.217 -29.328 -12.375 1 96.12 255 PRO A O 1
ATOM 2027 N N . ARG A 1 256 ? -2.975 -29.141 -14.398 1 91.94 256 ARG A N 1
ATOM 2028 C CA . ARG A 1 256 ? -4.371 -29.125 -13.969 1 91.94 256 ARG A CA 1
ATOM 2029 C C . ARG A 1 256 ? -4.777 -30.469 -13.375 1 91.94 256 ARG A C 1
ATOM 2031 O O . ARG A 1 256 ? -5.324 -30.516 -12.273 1 91.94 256 ARG A O 1
ATOM 2038 N N . TYR A 1 257 ? -4.375 -31.516 -14.047 1 92.38 257 TYR A N 1
ATOM 2039 C CA . TYR A 1 257 ? -4.906 -32.844 -13.695 1 92.38 257 TYR A CA 1
ATOM 2040 C C . TYR A 1 257 ? -3.965 -33.562 -12.742 1 92.38 257 TYR A C 1
ATOM 2042 O O . TYR A 1 257 ? -4.398 -34.406 -11.953 1 92.38 257 TYR A O 1
ATOM 2050 N N . GLN A 1 258 ? -2.744 -33.25 -12.836 1 95.25 258 GLN A N 1
ATOM 2051 C CA . GLN A 1 258 ? -1.781 -33.969 -12.008 1 95.25 258 GLN A CA 1
ATOM 2052 C C . GLN A 1 258 ? -1.548 -33.25 -10.688 1 95.25 258 GLN A C 1
ATOM 2054 O O . GLN A 1 258 ? -0.823 -33.75 -9.82 1 95.25 258 GLN A O 1
ATOM 2059 N N . CYS A 1 259 ? -2.174 -32.062 -10.547 1 96.19 259 CYS A N 1
ATOM 2060 C CA . CYS A 1 259 ? -2.041 -31.328 -9.281 1 96.19 259 CYS A CA 1
ATOM 2061 C C . CYS A 1 259 ? -2.812 -32.031 -8.172 1 96.19 259 CYS A C 1
ATOM 2063 O O . CYS A 1 259 ? -4.02 -32.25 -8.289 1 96.19 259 CYS A O 1
ATOM 2065 N N . ARG A 1 260 ? -2.166 -32.312 -7.109 1 96 260 ARG A N 1
ATOM 2066 C CA . ARG A 1 260 ? -2.773 -33.062 -6.008 1 96 260 ARG A CA 1
ATOM 2067 C C . ARG A 1 260 ? -3.557 -32.125 -5.09 1 96 260 ARG A C 1
ATOM 2069 O O . ARG A 1 260 ? -4.578 -32.531 -4.52 1 96 260 ARG A O 1
ATOM 2076 N N . SER A 1 261 ? -2.998 -31.016 -4.871 1 97.06 261 SER A N 1
ATOM 2077 C CA . SER A 1 261 ? -3.658 -30.047 -4.008 1 97.06 261 SER A CA 1
ATOM 2078 C C . SER A 1 261 ? -3.182 -28.625 -4.305 1 97.06 261 SER A C 1
ATOM 2080 O O . SER A 1 261 ? -2.066 -28.438 -4.793 1 97.06 261 SER A O 1
ATOM 2082 N N . ARG A 1 262 ? -4.078 -27.734 -4.102 1 97.62 262 ARG A N 1
ATOM 2083 C CA . ARG A 1 262 ? -3.777 -26.297 -4.145 1 97.62 262 ARG A CA 1
ATOM 2084 C C . ARG A 1 262 ? -3.996 -25.656 -2.779 1 97.62 262 ARG A C 1
ATOM 2086 O O . ARG A 1 262 ? -5.023 -25.875 -2.139 1 97.62 262 ARG A O 1
ATOM 2093 N N . THR A 1 263 ? -3.004 -24.953 -2.312 1 98.5 263 THR A N 1
ATOM 2094 C CA . THR A 1 263 ? -3.092 -24.266 -1.025 1 98.5 263 THR A CA 1
ATOM 2095 C C . THR A 1 263 ? -3.088 -22.75 -1.211 1 98.5 263 THR A C 1
ATOM 2097 O O . THR A 1 263 ? -2.258 -22.219 -1.946 1 98.5 263 THR A O 1
ATOM 2100 N N . TYR A 1 264 ? -4.055 -22.125 -0.591 1 98.44 264 TYR A N 1
ATOM 2101 C CA . TYR A 1 264 ? -4.188 -20.672 -0.626 1 98.44 264 TYR A CA 1
ATOM 2102 C C . TYR A 1 264 ? -4.004 -20.078 0.764 1 98.44 264 TYR A C 1
ATOM 2104 O O . TYR A 1 264 ? -4.223 -20.75 1.771 1 98.44 264 TYR A O 1
ATOM 2112 N N . ARG A 1 265 ? -3.549 -18.875 0.775 1 98.56 265 ARG A N 1
ATOM 2113 C CA . ARG A 1 265 ? -3.385 -18.094 1.992 1 98.56 265 ARG A CA 1
ATOM 2114 C C . ARG A 1 265 ? -4.098 -16.75 1.875 1 98.56 265 ARG A C 1
ATOM 2116 O O . ARG A 1 265 ? -3.924 -16.031 0.887 1 98.56 265 ARG A O 1
ATOM 2123 N N . TYR A 1 266 ? -4.977 -16.438 2.826 1 98.56 266 TYR A N 1
ATOM 2124 C CA . TYR A 1 266 ? -5.719 -15.18 2.855 1 98.56 266 TYR A CA 1
ATOM 2125 C C . TYR A 1 266 ? -5.34 -14.352 4.074 1 98.56 266 TYR A C 1
ATOM 2127 O O . TYR A 1 266 ? -5.586 -14.758 5.215 1 98.56 266 TYR A O 1
ATOM 2135 N N . ALA A 1 267 ? -4.777 -13.148 3.887 1 97.69 267 ALA A N 1
ATOM 2136 C CA . ALA A 1 267 ? -4.43 -12.242 4.977 1 97.69 267 ALA A CA 1
ATOM 2137 C C . ALA A 1 267 ? -5.531 -11.211 5.203 1 97.69 267 ALA A C 1
ATOM 2139 O O . ALA A 1 267 ? -6.121 -10.703 4.246 1 97.69 267 ALA A O 1
ATOM 2140 N N . PHE A 1 268 ? -5.828 -10.891 6.504 1 97.19 268 PHE A N 1
ATOM 2141 C CA . PHE A 1 268 ? -6.848 -9.891 6.789 1 97.19 268 PHE A CA 1
ATOM 2142 C C . PHE A 1 268 ? -6.594 -9.234 8.141 1 97.19 268 PHE A C 1
ATOM 2144 O O . PHE A 1 268 ? -5.883 -9.789 8.984 1 97.19 268 PHE A O 1
ATOM 2151 N N . VAL A 1 269 ? -7.078 -8.047 8.297 1 97.06 269 VAL A N 1
ATOM 2152 C CA . VAL A 1 269 ? -6.98 -7.316 9.555 1 97.06 269 VAL A CA 1
ATOM 2153 C C . VAL A 1 269 ? -8.039 -7.82 10.531 1 97.06 269 VAL A C 1
ATOM 2155 O O . VAL A 1 269 ? -9.188 -8.047 10.148 1 97.06 269 VAL A O 1
ATOM 2158 N N . ARG A 1 270 ? -7.836 -7.941 11.711 1 96.94 270 ARG A N 1
ATOM 2159 C CA . ARG A 1 270 ? -8.656 -8.609 12.719 1 96.94 270 ARG A CA 1
ATOM 2160 C C . ARG A 1 270 ? -9.945 -7.836 12.969 1 96.94 270 ARG A C 1
ATOM 2162 O O . ARG A 1 270 ? -11.031 -8.414 12.961 1 96.94 270 ARG A O 1
ATOM 2169 N N . GLY A 1 271 ? -9.828 -6.512 13.156 1 95.94 271 GLY A N 1
ATOM 2170 C CA . GLY A 1 271 ? -10.969 -5.77 13.672 1 95.94 271 GLY A CA 1
ATOM 2171 C C . GLY A 1 271 ? -11.438 -6.266 15.023 1 95.94 271 GLY A C 1
ATOM 2172 O O . GLY A 1 271 ? -10.641 -6.414 15.953 1 95.94 271 GLY A O 1
ATOM 2173 N N . SER A 1 272 ? -12.703 -6.516 15.148 1 95.56 272 SER A N 1
ATOM 2174 C CA . SER A 1 272 ? -13.258 -7.059 16.391 1 95.56 272 SER A CA 1
ATOM 2175 C C . SER A 1 272 ? -13.594 -8.539 16.234 1 95.56 272 SER A C 1
ATOM 2177 O O . SER A 1 272 ? -14.297 -9.109 17.078 1 95.56 272 SER A O 1
ATOM 2179 N N . MET A 1 273 ? -13.156 -9.117 15.203 1 97.06 273 MET A N 1
ATOM 2180 C CA . MET A 1 273 ? -13.57 -10.477 14.867 1 97.06 273 MET A CA 1
ATOM 2181 C C . MET A 1 273 ? -12.953 -11.484 15.828 1 97.06 273 MET A C 1
ATOM 2183 O O . MET A 1 273 ? -11.781 -11.359 16.203 1 97.06 273 MET A O 1
ATOM 2187 N N . ASP A 1 274 ? -13.711 -12.453 16.203 1 97.94 274 ASP A N 1
ATOM 2188 C CA . ASP A 1 274 ? -13.25 -13.562 17.031 1 97.94 274 ASP A CA 1
ATOM 2189 C C . ASP A 1 274 ? -12.547 -14.625 16.188 1 97.94 274 ASP A C 1
ATOM 2191 O O . ASP A 1 274 ? -13.188 -15.484 15.586 1 97.94 274 ASP A O 1
ATOM 2195 N N . ILE A 1 275 ? -11.25 -14.664 16.25 1 97.94 275 ILE A N 1
ATOM 2196 C CA . ILE A 1 275 ? -10.43 -15.484 15.367 1 97.94 275 ILE A CA 1
ATOM 2197 C C . ILE A 1 275 ? -10.586 -16.953 15.75 1 97.94 275 ILE A C 1
ATOM 2199 O O . ILE A 1 275 ? -10.609 -17.828 14.875 1 97.94 275 ILE A O 1
ATOM 2203 N N . GLU A 1 276 ? -10.664 -17.25 16.984 1 98.31 276 GLU A N 1
ATOM 2204 C CA . GLU A 1 276 ? -10.859 -18.625 17.438 1 98.31 276 GLU A CA 1
ATOM 2205 C C . GLU A 1 276 ? -12.203 -19.172 16.953 1 98.31 276 GLU A C 1
ATOM 2207 O O . GLU A 1 276 ? -12.273 -20.312 16.484 1 98.31 276 GLU A O 1
ATOM 2212 N N . LEU A 1 277 ? -13.195 -18.375 17.125 1 98.62 277 LEU A N 1
ATOM 2213 C CA . LEU A 1 277 ? -14.508 -18.766 16.625 1 98.62 277 LEU A CA 1
ATOM 2214 C C . LEU A 1 277 ? -14.477 -19 15.125 1 98.62 277 LEU A C 1
ATOM 2216 O O . LEU A 1 277 ? -15.086 -19.953 14.617 1 98.62 277 LEU A O 1
ATOM 2220 N N . MET A 1 278 ? -13.844 -18.125 14.398 1 98.62 278 MET A N 1
ATOM 2221 C CA . MET A 1 278 ? -13.688 -18.281 12.961 1 98.62 278 MET A CA 1
ATOM 2222 C C . MET A 1 278 ? -13.016 -19.609 12.633 1 98.62 278 MET A C 1
ATOM 2224 O O . MET A 1 278 ? -13.453 -20.328 11.727 1 98.62 278 MET A O 1
ATOM 2228 N N . ASN A 1 279 ? -11.961 -19.906 13.344 1 98.81 279 ASN A N 1
ATOM 2229 C CA . ASN A 1 279 ? -11.234 -21.141 13.102 1 98.81 279 ASN A CA 1
ATOM 2230 C C . ASN A 1 279 ? -12.102 -22.359 13.391 1 98.81 279 ASN A C 1
ATOM 2232 O O . ASN A 1 279 ? -12.102 -23.328 12.617 1 98.81 279 ASN A O 1
ATOM 2236 N N . GLU A 1 280 ? -12.797 -22.328 14.484 1 98.69 280 GLU A N 1
ATOM 2237 C CA . GLU A 1 280 ? -13.703 -23.422 14.828 1 98.69 280 GLU A CA 1
ATOM 2238 C C . GLU A 1 280 ? -14.758 -23.609 13.742 1 98.69 280 GLU A C 1
ATOM 2240 O O . GLU A 1 280 ? -15.016 -24.75 13.312 1 98.69 280 GLU A O 1
ATOM 2245 N N . ALA A 1 281 ? -15.352 -22.547 13.336 1 98.81 281 ALA A N 1
ATOM 2246 C CA . ALA A 1 281 ? -16.359 -22.609 12.281 1 98.81 281 ALA A CA 1
ATOM 2247 C C . ALA A 1 281 ? -15.766 -23.109 10.977 1 98.81 281 ALA A C 1
ATOM 2249 O O . ALA A 1 281 ? -16.406 -23.875 10.242 1 98.81 281 ALA A O 1
ATOM 2250 N N . ALA A 1 282 ? -14.57 -22.734 10.688 1 98.88 282 ALA A N 1
ATOM 2251 C CA . ALA A 1 282 ? -13.891 -23.094 9.445 1 98.88 282 ALA A CA 1
ATOM 2252 C C . ALA A 1 282 ? -13.734 -24.594 9.328 1 98.88 282 ALA A C 1
ATOM 2254 O O . ALA A 1 282 ? -13.695 -25.141 8.219 1 98.88 282 ALA A O 1
ATOM 2255 N N . GLN A 1 283 ? -13.664 -25.266 10.461 1 98.81 283 GLN A N 1
ATOM 2256 C CA . GLN A 1 283 ? -13.469 -26.719 10.445 1 98.81 283 GLN A CA 1
ATOM 2257 C C . GLN A 1 283 ? -14.672 -27.422 9.82 1 98.81 283 GLN A C 1
ATOM 2259 O O . GLN A 1 283 ? -14.555 -28.562 9.352 1 98.81 283 GLN A O 1
ATOM 2264 N N . LYS A 1 284 ? -15.766 -26.797 9.781 1 98.56 284 LYS A N 1
ATOM 2265 C CA . LYS A 1 284 ? -16.969 -27.375 9.18 1 98.56 284 LYS A CA 1
ATOM 2266 C C . LYS A 1 284 ? -16.781 -27.562 7.676 1 98.56 284 LYS A C 1
ATOM 2268 O O . LYS A 1 284 ? -17.5 -28.344 7.055 1 98.56 284 LYS A O 1
ATOM 2273 N N . PHE A 1 285 ? -15.828 -26.828 7.086 1 98.62 285 PHE A N 1
ATOM 2274 C CA . PHE A 1 285 ? -15.586 -26.906 5.648 1 98.62 285 PHE A CA 1
ATOM 2275 C C . PHE A 1 285 ? -14.734 -28.125 5.316 1 98.62 285 PHE A C 1
ATOM 2277 O O . PHE A 1 285 ? -14.656 -28.531 4.16 1 98.62 285 PHE A O 1
ATOM 2284 N N . VAL A 1 286 ? -14.008 -28.656 6.273 1 98.69 286 VAL A N 1
ATOM 2285 C CA . VAL A 1 286 ? -13.07 -29.75 6.016 1 98.69 286 VAL A CA 1
ATOM 2286 C C . VAL A 1 286 ? -13.844 -31 5.605 1 98.69 286 VAL A C 1
ATOM 2288 O O . VAL A 1 286 ? -14.836 -31.359 6.242 1 98.69 286 VAL A O 1
ATOM 2291 N N . GLY A 1 287 ? -13.359 -31.656 4.539 1 98.19 287 GLY A N 1
ATOM 2292 C CA . GLY A 1 287 ? -14.016 -32.844 4 1 98.19 287 GLY A CA 1
ATOM 2293 C C . GLY A 1 287 ? -14.656 -32.594 2.646 1 98.19 287 GLY A C 1
ATOM 2294 O O . GLY A 1 287 ? -14.32 -31.641 1.955 1 98.19 287 GLY A O 1
ATOM 2295 N N . ARG A 1 288 ? -15.469 -33.562 2.217 1 97.81 288 ARG A N 1
ATOM 2296 C CA . ARG A 1 288 ? -16.125 -33.562 0.911 1 97.81 288 ARG A CA 1
ATOM 2297 C C . ARG A 1 288 ? -17.516 -32.969 1.005 1 97.81 288 ARG A C 1
ATOM 2299 O O . ARG A 1 288 ? -18.375 -33.5 1.731 1 97.81 288 ARG A O 1
ATOM 2306 N N . HIS A 1 289 ? -17.766 -31.812 0.328 1 97.44 289 HIS A N 1
ATOM 2307 C CA . HIS A 1 289 ? -19.047 -31.109 0.402 1 97.44 289 HIS A CA 1
ATOM 2308 C C . HIS A 1 289 ? -19.453 -30.562 -0.96 1 97.44 289 HIS A C 1
ATOM 2310 O O . HIS A 1 289 ? -18.594 -30.344 -1.825 1 97.44 289 HIS A O 1
ATOM 2316 N N . ASP A 1 290 ? -20.75 -30.422 -1.173 1 95.88 290 ASP A N 1
ATOM 2317 C CA . ASP A 1 290 ? -21.25 -29.625 -2.285 1 95.88 290 ASP A CA 1
ATOM 2318 C C . ASP A 1 290 ? -21.109 -28.125 -1.996 1 95.88 290 ASP A C 1
ATOM 2320 O O . ASP A 1 290 ? -21.828 -27.594 -1.154 1 95.88 290 ASP A O 1
ATOM 2324 N N . MET A 1 291 ? -20.234 -27.469 -2.705 1 95.62 291 MET A N 1
ATOM 2325 C CA . MET A 1 291 ? -19.859 -26.094 -2.404 1 95.62 291 MET A CA 1
ATOM 2326 C C . MET A 1 291 ? -20.641 -25.109 -3.266 1 95.62 291 MET A C 1
ATOM 2328 O O . MET A 1 291 ? -20.234 -23.953 -3.42 1 95.62 291 MET A O 1
ATOM 2332 N N . ARG A 1 292 ? -21.75 -25.438 -3.865 1 92.25 292 ARG A N 1
ATOM 2333 C CA . ARG A 1 292 ? -22.484 -24.625 -4.836 1 92.25 292 ARG A CA 1
ATOM 2334 C C . ARG A 1 292 ? -22.906 -23.297 -4.227 1 92.25 292 ARG A C 1
ATOM 2336 O O . ARG A 1 292 ? -22.938 -22.266 -4.914 1 92.25 292 ARG A O 1
ATOM 2343 N N . ASN A 1 293 ? -23.219 -23.281 -2.914 1 93.06 293 ASN A N 1
ATOM 2344 C CA . ASN A 1 293 ? -23.641 -22.062 -2.258 1 93.06 293 ASN A CA 1
ATOM 2345 C C . ASN A 1 293 ? -22.469 -21.125 -1.97 1 93.06 293 ASN A C 1
ATOM 2347 O O . ASN A 1 293 ? -22.656 -19.969 -1.584 1 93.06 293 ASN A O 1
ATOM 2351 N N . PHE A 1 294 ? -21.297 -21.625 -2.166 1 94.75 294 PHE A N 1
ATOM 2352 C CA . PHE A 1 294 ? -20.078 -20.828 -2.023 1 94.75 294 PHE A CA 1
ATOM 2353 C C . PHE A 1 294 ? -19.469 -20.531 -3.385 1 94.75 294 PHE A C 1
ATOM 2355 O O . PHE A 1 294 ? -18.297 -20.156 -3.473 1 94.75 294 PHE A O 1
ATOM 2362 N N . CYS A 1 295 ? -20.203 -20.734 -4.391 1 91.31 295 CYS A N 1
ATOM 2363 C CA . CYS A 1 295 ? -19.734 -20.531 -5.754 1 91.31 295 CYS A CA 1
ATOM 2364 C C . CYS A 1 295 ? -20.438 -19.344 -6.406 1 91.31 295 CYS A C 1
ATOM 2366 O O . CYS A 1 295 ? -21.641 -19.141 -6.223 1 91.31 295 CYS A O 1
ATOM 2368 N N . LYS A 1 296 ? -19.625 -18.547 -7.102 1 86.06 296 LYS A N 1
ATOM 2369 C CA . LYS A 1 296 ? -20.25 -17.578 -8.008 1 86.06 296 LYS A CA 1
ATOM 2370 C C . LYS A 1 296 ? -20.625 -18.25 -9.328 1 86.06 296 LYS A C 1
ATOM 2372 O O . LYS A 1 296 ? -19.75 -18.641 -10.102 1 86.06 296 LYS A O 1
ATOM 2377 N N . VAL A 1 297 ? -21.875 -18.359 -9.578 1 77.5 297 VAL A N 1
ATOM 2378 C CA . VAL A 1 297 ? -22.344 -19.031 -10.773 1 77.5 297 VAL A CA 1
ATOM 2379 C C . VAL A 1 297 ? -22.359 -18.062 -11.953 1 77.5 297 VAL A C 1
ATOM 2381 O O . VAL A 1 297 ? -22.812 -16.922 -11.812 1 77.5 297 VAL A O 1
ATOM 2384 N N . SER A 1 298 ? -21.656 -18.391 -12.891 1 68.62 298 SER A N 1
ATOM 2385 C CA . SER A 1 298 ? -21.672 -17.578 -14.109 1 68.62 298 SER A CA 1
ATOM 2386 C C . SER A 1 298 ? -22.047 -18.422 -15.328 1 68.62 298 SER A C 1
ATOM 2388 O O . SER A 1 298 ? -22.125 -19.641 -15.242 1 68.62 298 SER A O 1
ATOM 2390 N N . SER A 1 299 ? -22.375 -17.672 -16.406 1 62 299 SER A N 1
ATOM 2391 C CA . SER A 1 299 ? -22.734 -18.344 -17.656 1 62 299 SER A CA 1
ATOM 2392 C C . SER A 1 299 ? -21.562 -19.141 -18.203 1 62 299 SER A C 1
ATOM 2394 O O . SER A 1 299 ? -21.75 -20.109 -18.953 1 62 299 SER A O 1
ATOM 2396 N N . GLU A 1 300 ? -20.438 -18.719 -17.75 1 59.38 300 GLU A N 1
ATOM 2397 C CA . GLU A 1 300 ? -19.234 -19.328 -18.328 1 59.38 300 GLU A CA 1
ATOM 2398 C C . GLU A 1 300 ? -18.781 -20.516 -17.5 1 59.38 300 GLU A C 1
ATOM 2400 O O . GLU A 1 300 ? -18 -21.344 -17.984 1 59.38 300 GLU A O 1
ATOM 2405 N N . ASN A 1 301 ? -19.344 -20.562 -16.328 1 60.19 301 ASN A N 1
ATOM 2406 C CA . ASN A 1 301 ? -18.797 -21.594 -15.438 1 60.19 301 ASN A CA 1
ATOM 2407 C C . ASN A 1 301 ? -19.828 -22.688 -15.148 1 60.19 301 ASN A C 1
ATOM 2409 O O . ASN A 1 301 ? -20.359 -22.766 -14.047 1 60.19 301 ASN A O 1
ATOM 2413 N N . ALA A 1 302 ? -20.25 -23.281 -16.125 1 64.56 302 ALA A N 1
ATOM 2414 C CA . ALA A 1 302 ? -21.109 -24.422 -15.836 1 64.56 302 ALA A CA 1
ATOM 2415 C C . ALA A 1 302 ? -20.297 -25.641 -15.398 1 64.56 302 ALA A C 1
ATOM 2417 O O . ALA A 1 302 ? -19.562 -26.219 -16.203 1 64.56 302 ALA A O 1
ATOM 2418 N N . TYR A 1 303 ? -20.297 -25.828 -14.039 1 69.62 303 TYR A N 1
ATOM 2419 C CA . TYR A 1 303 ? -19.562 -26.969 -13.508 1 69.62 303 TYR A CA 1
ATOM 2420 C C . TYR A 1 303 ? -20.359 -28.25 -13.664 1 69.62 303 TYR A C 1
ATOM 2422 O O . TYR A 1 303 ? -21.594 -28.234 -13.633 1 69.62 303 TYR A O 1
ATOM 2430 N N . ARG A 1 304 ? -19.656 -29.266 -13.938 1 72.69 304 ARG A N 1
ATOM 2431 C CA . ARG A 1 304 ? -20.281 -30.594 -13.898 1 72.69 304 ARG A CA 1
ATOM 2432 C C . ARG A 1 304 ? -20.688 -30.969 -12.484 1 72.69 304 ARG A C 1
ATOM 2434 O O . ARG A 1 304 ? -21.734 -31.578 -12.273 1 72.69 304 ARG A O 1
ATOM 2441 N N . THR A 1 305 ? -19.828 -30.594 -11.562 1 86.62 305 THR A N 1
ATOM 2442 C CA . THR A 1 305 ? -20.094 -30.844 -10.148 1 86.62 305 THR A CA 1
ATOM 2443 C C . THR A 1 305 ? -19.578 -29.703 -9.281 1 86.62 305 THR A C 1
ATOM 2445 O O . THR A 1 305 ? -18.609 -29.031 -9.641 1 86.62 305 THR A O 1
ATOM 2448 N N . TYR A 1 306 ? -20.266 -29.562 -8.258 1 92.62 306 TYR A N 1
ATOM 2449 C CA . TYR A 1 306 ? -19.859 -28.531 -7.312 1 92.62 306 TYR A CA 1
ATOM 2450 C C . TYR A 1 306 ? -19.25 -29.156 -6.062 1 92.62 306 TYR A C 1
ATOM 2452 O O . TYR A 1 306 ? -18.953 -28.438 -5.098 1 92.62 306 TYR A O 1
ATOM 2460 N N . VAL A 1 307 ? -19.078 -30.422 -6.129 1 95.56 307 VAL A N 1
ATOM 2461 C CA . VAL A 1 307 ? -18.516 -31.125 -4.98 1 95.56 307 VAL A CA 1
ATOM 2462 C C . VAL A 1 307 ? -17 -30.922 -4.953 1 95.56 307 VAL A C 1
ATOM 2464 O O . VAL A 1 307 ? -16.312 -31.109 -5.969 1 95.56 307 VAL A O 1
ATOM 2467 N N . ARG A 1 308 ? -16.5 -30.453 -3.836 1 96.75 308 ARG A N 1
ATOM 2468 C CA . ARG A 1 308 ? -15.07 -30.266 -3.598 1 96.75 308 ARG A CA 1
ATOM 2469 C C . ARG A 1 308 ? -14.656 -30.875 -2.26 1 96.75 308 ARG A C 1
ATOM 2471 O O . ARG A 1 308 ? -15.477 -31 -1.351 1 96.75 308 ARG A O 1
ATOM 2478 N N . THR A 1 309 ? -13.383 -31.188 -2.18 1 97.94 309 THR A N 1
ATOM 2479 C CA . THR A 1 309 ? -12.82 -31.719 -0.946 1 97.94 309 THR A CA 1
ATOM 2480 C C . THR A 1 309 ? -11.781 -30.766 -0.363 1 97.94 309 THR A C 1
ATOM 2482 O O . THR A 1 309 ? -10.734 -30.547 -0.967 1 97.94 309 THR A O 1
ATOM 2485 N N . ILE A 1 310 ? -12.062 -30.25 0.766 1 98.5 310 ILE A N 1
ATOM 2486 C CA . ILE A 1 310 ? -11.117 -29.422 1.5 1 98.5 310 ILE A CA 1
ATOM 2487 C C . ILE A 1 310 ? -10.273 -30.297 2.432 1 98.5 310 ILE A C 1
ATOM 2489 O O . ILE A 1 310 ? -10.82 -30.984 3.295 1 98.5 310 ILE A O 1
ATOM 2493 N N . ASN A 1 311 ? -9.016 -30.234 2.256 1 98.56 311 ASN A N 1
ATOM 2494 C CA . ASN A 1 311 ? -8.094 -31.047 3.049 1 98.56 311 ASN A CA 1
ATOM 2495 C C . ASN A 1 311 ? -7.859 -30.438 4.426 1 98.56 311 ASN A C 1
ATOM 2497 O O . ASN A 1 311 ? -7.812 -31.141 5.43 1 98.56 311 ASN A O 1
ATOM 2501 N N . SER A 1 312 ? -7.625 -29.219 4.477 1 98.75 312 SER A N 1
ATOM 2502 C CA . SER A 1 312 ? -7.367 -28.531 5.734 1 98.75 312 SER A CA 1
ATOM 2503 C C . SER A 1 312 ? -7.645 -27.031 5.609 1 98.75 312 SER A C 1
ATOM 2505 O O . SER A 1 312 ? -7.543 -26.469 4.516 1 98.75 312 SER A O 1
ATOM 2507 N N . ILE A 1 313 ? -8.055 -26.422 6.676 1 98.69 313 ILE A N 1
ATOM 2508 C CA . ILE A 1 313 ? -8.219 -24.984 6.789 1 98.69 313 ILE A CA 1
ATOM 2509 C C . ILE A 1 313 ? -7.84 -24.531 8.195 1 98.69 313 ILE A C 1
ATOM 2511 O O . ILE A 1 313 ? -8.18 -25.188 9.18 1 98.69 313 ILE A O 1
ATOM 2515 N N . LYS A 1 314 ? -7.07 -23.516 8.32 1 98.81 314 LYS A N 1
ATOM 2516 C CA . LYS A 1 314 ? -6.648 -22.953 9.594 1 98.81 314 LYS A CA 1
ATOM 2517 C C . LYS A 1 314 ? -6.723 -21.422 9.578 1 98.81 314 LYS A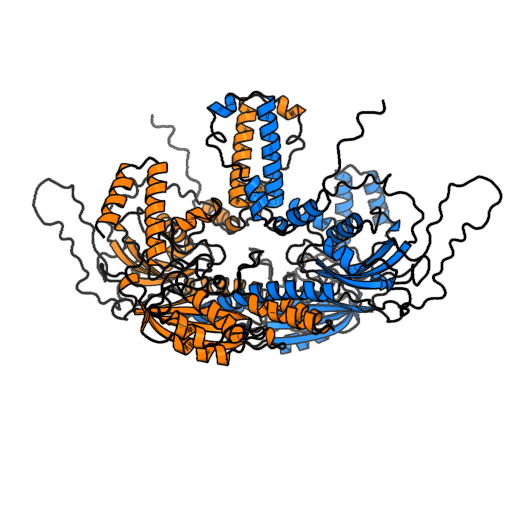 C 1
ATOM 2519 O O . LYS A 1 314 ? -6.207 -20.781 8.664 1 98.81 314 LYS A O 1
ATOM 2524 N N . VAL A 1 315 ? -7.441 -20.828 10.5 1 98.62 315 VAL A N 1
ATOM 2525 C CA . VAL A 1 315 ? -7.504 -19.391 10.703 1 98.62 315 VAL A CA 1
ATOM 2526 C C . VAL A 1 315 ? -6.766 -19.016 11.992 1 98.62 315 VAL A C 1
ATOM 2528 O O . VAL A 1 315 ? -7.051 -19.562 13.055 1 98.62 315 VAL A O 1
ATOM 2531 N N . GLU A 1 316 ? -5.801 -18.078 11.938 1 97.62 316 GLU A N 1
ATOM 2532 C CA . GLU A 1 316 ? -4.988 -17.781 13.117 1 97.62 316 GLU A CA 1
ATOM 2533 C C . GLU A 1 316 ? -4.473 -16.359 13.078 1 97.62 316 GLU A C 1
ATOM 2535 O O . GLU A 1 316 ? -4.473 -15.711 12.023 1 97.62 316 GLU A O 1
ATOM 2540 N N . GLU A 1 317 ? -4.094 -15.938 14.25 1 93.88 317 GLU A N 1
ATOM 2541 C CA . GLU A 1 317 ? -3.402 -14.656 14.352 1 93.88 317 GLU A CA 1
ATOM 2542 C C . GLU A 1 317 ? -1.95 -14.773 13.898 1 93.88 317 GLU A C 1
ATOM 2544 O O . GLU A 1 317 ? -1.276 -15.758 14.203 1 93.88 317 GLU A O 1
ATOM 2549 N N . PHE A 1 318 ? -1.517 -13.812 13.141 1 90.06 318 PHE A N 1
ATOM 2550 C CA . PHE A 1 318 ? -0.164 -13.891 12.609 1 90.06 318 PHE A CA 1
ATOM 2551 C C . PHE A 1 318 ? 0.733 -12.836 13.242 1 90.06 318 PHE A C 1
ATOM 2553 O O . PHE A 1 318 ? 1.819 -13.148 13.734 1 90.06 318 PHE A O 1
ATOM 2560 N N . ASN A 1 319 ? 0.359 -11.562 13.148 1 86.75 319 ASN A N 1
ATOM 2561 C CA . ASN A 1 319 ? 1.139 -10.453 13.688 1 86.75 319 ASN A CA 1
ATOM 2562 C C . ASN A 1 319 ? 0.309 -9.594 14.641 1 86.75 319 ASN A C 1
ATOM 2564 O O . ASN A 1 319 ? -0.793 -9.164 14.297 1 86.75 319 ASN A O 1
ATOM 2568 N N . GLN A 1 320 ? 0.942 -9.312 15.789 1 86.38 320 GLN A N 1
ATOM 2569 C CA . GLN A 1 320 ? 0.253 -8.523 16.812 1 86.38 320 GLN A CA 1
ATOM 2570 C C . GLN A 1 320 ? 0.779 -7.09 16.844 1 86.38 320 GLN A C 1
ATOM 2572 O O . GLN A 1 320 ? 1.975 -6.859 16.656 1 86.38 320 GLN A O 1
ATOM 2577 N N . THR A 1 321 ? -0.174 -6.195 17.016 1 87.19 321 THR A N 1
ATOM 2578 C CA . THR A 1 321 ? 0.15 -4.781 17.156 1 87.19 321 THR A CA 1
ATOM 2579 C C . THR A 1 321 ? -0.245 -4.273 18.547 1 87.19 321 THR A C 1
ATOM 2581 O O . THR A 1 321 ? -0.713 -5.047 19.375 1 87.19 321 THR A O 1
ATOM 2584 N N . ASN A 1 322 ? 0.069 -2.949 18.75 1 86.5 322 ASN A N 1
ATOM 2585 C CA . ASN A 1 322 ? -0.32 -2.328 20.016 1 86.5 322 ASN A CA 1
ATOM 2586 C C . ASN A 1 322 ? -1.835 -2.174 20.125 1 86.5 322 ASN A C 1
ATOM 2588 O O . ASN A 1 322 ? -2.371 -2.012 21.219 1 86.5 322 ASN A O 1
ATOM 2592 N N . LEU A 1 323 ? -2.492 -2.135 19.094 1 92.56 323 LEU A N 1
ATOM 2593 C CA . LEU A 1 323 ? -3.947 -2.084 19.016 1 92.56 323 LEU A CA 1
ATOM 2594 C C . LEU A 1 323 ? -4.5 -3.367 18.406 1 92.56 323 LEU A C 1
ATOM 2596 O O . LEU A 1 323 ? -4.453 -3.551 17.188 1 92.56 323 LEU A O 1
ATOM 2600 N N . PRO A 1 324 ? -5.055 -4.23 19.219 1 92.81 324 PRO A N 1
ATOM 2601 C CA . PRO A 1 324 ? -5.453 -5.566 18.766 1 92.81 324 PRO A CA 1
ATOM 2602 C C . PRO A 1 324 ? -6.328 -5.531 17.516 1 92.81 324 PRO A C 1
ATOM 2604 O O . PRO A 1 324 ? -6.234 -6.422 16.672 1 92.81 324 PRO A O 1
ATOM 2607 N N . GLU A 1 325 ? -7.188 -4.562 17.391 1 96.12 325 GLU A N 1
ATOM 2608 C CA . GLU A 1 325 ? -8.078 -4.484 16.234 1 96.12 325 GLU A CA 1
ATOM 2609 C C . GLU A 1 325 ? -7.285 -4.305 14.945 1 96.12 325 GLU A C 1
ATOM 2611 O O . GLU A 1 325 ? -7.816 -4.508 13.852 1 96.12 325 GLU A O 1
ATOM 2616 N N . CYS A 1 326 ? -5.988 -3.941 15.062 1 95.94 326 CYS A N 1
ATOM 2617 C CA . CYS A 1 326 ? -5.145 -3.73 13.891 1 95.94 326 CYS A CA 1
ATOM 2618 C C . CYS A 1 326 ? -4.254 -4.941 13.641 1 95.94 326 CYS A C 1
ATOM 2620 O O . CYS A 1 326 ? -3.416 -4.922 12.734 1 95.94 326 CYS A O 1
ATOM 2622 N N . ASP A 1 327 ? -4.426 -6.031 14.375 1 95.69 327 ASP A N 1
ATOM 2623 C CA . ASP A 1 327 ? -3.629 -7.238 14.18 1 95.69 327 ASP A CA 1
ATOM 2624 C C . ASP A 1 327 ? -3.877 -7.84 12.797 1 95.69 327 ASP A C 1
ATOM 2626 O O . ASP A 1 327 ? -4.953 -7.664 12.219 1 95.69 327 ASP A O 1
ATOM 2630 N N . ILE A 1 328 ? -2.844 -8.523 12.289 1 96.12 328 ILE A N 1
ATOM 2631 C CA . ILE A 1 328 ? -2.973 -9.242 11.031 1 96.12 328 ILE A CA 1
ATOM 2632 C C . ILE A 1 328 ? -3.268 -10.719 11.305 1 96.12 328 ILE A C 1
ATOM 2634 O O . ILE A 1 328 ? -2.613 -11.344 12.148 1 96.12 328 ILE A O 1
ATOM 2638 N N . CYS A 1 329 ? -4.266 -11.203 10.625 1 97.56 329 CYS A N 1
ATOM 2639 C CA . CYS A 1 329 ? -4.641 -12.609 10.695 1 97.56 329 CYS A CA 1
ATOM 2640 C C . CYS A 1 329 ? -4.523 -13.266 9.328 1 97.56 329 CYS A C 1
ATOM 2642 O O . CYS A 1 329 ? -4.422 -12.586 8.305 1 97.56 329 CYS A O 1
ATOM 2644 N N . VAL A 1 330 ? -4.445 -14.641 9.383 1 98 330 VAL A N 1
ATOM 2645 C CA . VAL A 1 330 ? -4.297 -15.367 8.125 1 98 330 VAL A CA 1
ATOM 2646 C C . VAL A 1 330 ? -5.164 -16.625 8.148 1 98 330 VAL A C 1
ATOM 2648 O O . VAL A 1 330 ? -5.348 -17.234 9.203 1 98 330 VAL A O 1
ATOM 2651 N N . ALA A 1 331 ? -5.723 -16.922 7.012 1 98.69 331 ALA A N 1
ATOM 2652 C CA . ALA A 1 331 ? -6.355 -18.219 6.762 1 98.69 331 ALA A CA 1
ATOM 2653 C C . ALA A 1 331 ? -5.594 -19 5.699 1 98.69 331 ALA A C 1
ATOM 2655 O O . ALA A 1 331 ? -5.266 -18.469 4.637 1 98.69 331 ALA A O 1
ATOM 2656 N N . THR A 1 332 ? -5.242 -20.203 6.02 1 98.81 332 THR A N 1
ATOM 2657 C CA . THR A 1 332 ? -4.605 -21.109 5.078 1 98.81 332 THR A CA 1
ATOM 2658 C C . THR A 1 332 ? -5.531 -22.266 4.738 1 98.81 332 THR A C 1
ATOM 2660 O O . THR A 1 332 ? -6.004 -22.969 5.629 1 98.81 332 THR A O 1
ATOM 2663 N N . ILE A 1 333 ? -5.797 -22.438 3.449 1 98.75 333 ILE A N 1
ATOM 2664 C CA . ILE A 1 333 ? -6.758 -23.453 3.008 1 98.75 333 ILE A CA 1
ATOM 2665 C C . ILE A 1 333 ? -6.121 -24.328 1.937 1 98.75 333 ILE A C 1
ATOM 2667 O O . ILE A 1 333 ? -5.543 -23.828 0.97 1 98.75 333 ILE A O 1
ATOM 2671 N N . SER A 1 334 ? -6.191 -25.625 2.092 1 98.62 334 SER A N 1
ATOM 2672 C CA . SER A 1 334 ? -5.695 -26.609 1.129 1 98.62 334 SER A CA 1
ATOM 2673 C C . SER A 1 334 ? -6.82 -27.5 0.623 1 98.62 334 SER A C 1
ATOM 2675 O O . SER A 1 334 ? -7.609 -28.031 1.414 1 98.62 334 SER A O 1
ATOM 2677 N N . ALA A 1 335 ? -6.945 -27.609 -0.647 1 98.19 335 ALA A N 1
ATOM 2678 C CA . ALA A 1 335 ? -7.961 -28.453 -1.276 1 98.19 335 ALA A CA 1
ATOM 2679 C C . ALA A 1 335 ? -7.465 -29 -2.611 1 98.19 335 ALA A C 1
ATOM 2681 O O . ALA A 1 335 ? -6.453 -28.547 -3.143 1 98.19 335 ALA A O 1
ATOM 2682 N N . GLU A 1 336 ? -8.18 -29.953 -3.104 1 95.31 336 GLU A N 1
ATOM 2683 C CA . GLU A 1 336 ? -7.859 -30.516 -4.41 1 95.31 336 GLU A CA 1
ATOM 2684 C C . GLU A 1 336 ? -8.219 -29.547 -5.535 1 95.31 336 GLU A C 1
ATOM 2686 O O . GLU A 1 336 ? -7.473 -29.422 -6.508 1 95.31 336 GLU A O 1
ATOM 2691 N N . SER A 1 337 ? -9.297 -29.016 -5.387 1 94.62 337 SER A N 1
ATOM 2692 C CA . SER A 1 337 ? -9.805 -28.031 -6.344 1 94.62 337 SER A CA 1
ATOM 2693 C C . SER A 1 337 ? -10.836 -27.109 -5.699 1 94.62 337 SER A C 1
ATOM 2695 O O . SER A 1 337 ? -11.312 -27.391 -4.594 1 94.62 337 SER A O 1
ATOM 2697 N N . TYR A 1 338 ? -11.109 -26.078 -6.336 1 95.5 338 TYR A N 1
ATOM 2698 C CA . TYR A 1 338 ? -12.062 -25.078 -5.855 1 95.5 338 TYR A CA 1
ATOM 2699 C C . TYR A 1 338 ? -13.078 -24.734 -6.938 1 95.5 338 TYR A C 1
ATOM 2701 O O . TYR A 1 338 ? -12.781 -24.844 -8.133 1 95.5 338 TYR A O 1
ATOM 2709 N N . VAL A 1 339 ? -14.234 -24.297 -6.551 1 93.69 339 VAL A N 1
ATOM 2710 C CA . VAL A 1 339 ? -15.156 -23.672 -7.488 1 93.69 339 VAL A CA 1
ATOM 2711 C C . VAL A 1 339 ? -14.875 -22.172 -7.566 1 93.69 339 VAL A C 1
ATOM 2713 O O . VAL A 1 339 ? -14.039 -21.641 -6.816 1 93.69 339 VAL A O 1
ATOM 2716 N N . TYR A 1 340 ? -15.57 -21.484 -8.477 1 91.44 340 TYR A N 1
ATOM 2717 C CA . TYR A 1 340 ? -15.312 -20.078 -8.758 1 91.44 340 TYR A CA 1
ATOM 2718 C C . TYR A 1 340 ? -15.578 -19.203 -7.531 1 91.44 340 TYR A C 1
ATOM 2720 O O . TYR A 1 340 ? -16.672 -19.234 -6.977 1 91.44 340 TYR A O 1
ATOM 2728 N N . LYS A 1 341 ? -14.531 -18.5 -7.004 1 93.81 341 LYS A N 1
ATOM 2729 C CA . LYS A 1 341 ? -14.57 -17.547 -5.906 1 93.81 341 LYS A CA 1
ATOM 2730 C C . LYS A 1 341 ? -14.805 -18.25 -4.57 1 93.81 341 LYS A C 1
ATOM 2732 O O . LYS A 1 341 ? -15.164 -17.609 -3.58 1 93.81 341 LYS A O 1
ATOM 2737 N N . GLN A 1 342 ? -14.609 -19.453 -4.496 1 96.5 342 GLN A N 1
ATOM 2738 C CA . GLN A 1 342 ? -14.969 -20.266 -3.336 1 96.5 342 GLN A CA 1
ATOM 2739 C C . GLN A 1 342 ? -14.297 -19.734 -2.07 1 96.5 342 GLN A C 1
ATOM 2741 O O . GLN A 1 342 ? -14.961 -19.5 -1.062 1 96.5 342 GLN A O 1
ATOM 2746 N N . ILE A 1 343 ? -13.008 -19.484 -2.109 1 98 343 ILE A N 1
ATOM 2747 C CA . ILE A 1 343 ? -12.258 -19.109 -0.92 1 98 343 ILE A CA 1
ATOM 2748 C C . ILE A 1 343 ? -12.734 -17.75 -0.415 1 98 343 ILE A C 1
ATOM 2750 O O . ILE A 1 343 ? -12.945 -17.562 0.786 1 98 343 ILE A O 1
ATOM 2754 N N . ARG A 1 344 ? -12.906 -16.828 -1.292 1 97 344 ARG A N 1
ATOM 2755 C CA . ARG A 1 344 ? -13.312 -15.477 -0.92 1 97 344 ARG A CA 1
ATOM 2756 C C . ARG A 1 344 ? -14.719 -15.469 -0.329 1 97 344 ARG A C 1
ATOM 2758 O O . ARG A 1 344 ? -15.016 -14.672 0.562 1 97 344 ARG A O 1
ATOM 2765 N N . ARG A 1 345 ? -15.555 -16.344 -0.807 1 96.44 345 ARG A N 1
ATOM 2766 C CA . ARG A 1 345 ? -16.906 -16.453 -0.259 1 96.44 345 ARG A CA 1
ATOM 2767 C C . ARG A 1 345 ? -16.891 -17.172 1.089 1 96.44 345 ARG A C 1
ATOM 2769 O O . ARG A 1 345 ? -17.641 -16.797 1.998 1 96.44 345 ARG A O 1
ATOM 2776 N N . MET A 1 346 ? -16.078 -18.188 1.185 1 98.25 346 MET A N 1
ATOM 2777 C CA . MET A 1 346 ? -15.891 -18.828 2.482 1 98.25 346 MET A CA 1
ATOM 2778 C C . MET A 1 346 ? -15.414 -17.828 3.523 1 98.25 346 MET A C 1
ATOM 2780 O O . MET A 1 346 ? -15.945 -17.781 4.637 1 98.25 346 MET A O 1
ATOM 2784 N N . MET A 1 347 ? -14.461 -17 3.133 1 98 347 MET A N 1
ATOM 2785 C CA . MET A 1 347 ? -13.898 -16 4.047 1 98 347 MET A CA 1
ATOM 2786 C C . MET A 1 347 ? -14.945 -14.969 4.441 1 98 347 MET A C 1
ATOM 2788 O O . MET A 1 347 ? -14.969 -14.508 5.582 1 98 347 MET A O 1
ATOM 2792 N N . SER A 1 348 ? -15.742 -14.633 3.475 1 96.88 348 SER A N 1
ATOM 2793 C CA . SER A 1 348 ? -16.812 -13.688 3.756 1 96.88 348 SER A CA 1
ATOM 2794 C C . SER A 1 348 ? -17.75 -14.211 4.848 1 96.88 348 SER A C 1
ATOM 2796 O O . SER A 1 348 ? -18.094 -13.484 5.777 1 96.88 348 SER A O 1
ATOM 2798 N N . ILE A 1 349 ? -18.125 -15.453 4.754 1 97.38 349 ILE A N 1
ATOM 2799 C CA . ILE A 1 349 ? -19.016 -16.078 5.73 1 97.38 349 ILE A CA 1
ATOM 2800 C C . ILE A 1 349 ? -18.297 -16.188 7.074 1 97.38 349 ILE A C 1
ATOM 2802 O O . ILE A 1 349 ? -18.859 -15.852 8.117 1 97.38 349 ILE A O 1
ATOM 2806 N N . LEU A 1 350 ? -17.062 -16.625 7.047 1 98.44 350 LEU A N 1
ATOM 2807 C CA . LEU A 1 350 ? -16.281 -16.75 8.273 1 98.44 350 LEU A CA 1
ATOM 2808 C C . LEU A 1 350 ? -16.141 -15.391 8.961 1 98.44 350 LEU A C 1
ATOM 2810 O O . LEU A 1 350 ? -16.219 -15.297 10.188 1 98.44 350 LEU A O 1
ATOM 2814 N N . GLY A 1 351 ? -15.891 -14.352 8.148 1 97 351 GLY A N 1
ATOM 2815 C CA . GLY A 1 351 ? -15.812 -13.016 8.711 1 97 351 GLY A CA 1
ATOM 2816 C C . GLY A 1 351 ? -17.078 -12.586 9.414 1 97 351 GLY A C 1
ATOM 2817 O O . GLY A 1 351 ? -17.016 -11.992 10.5 1 97 351 GLY A O 1
ATOM 2818 N N . ARG A 1 352 ? -18.203 -12.914 8.852 1 96.31 352 ARG A N 1
ATOM 2819 C CA . ARG A 1 352 ? -19.484 -12.562 9.445 1 96.31 352 ARG A CA 1
ATOM 2820 C C . ARG A 1 352 ? -19.719 -13.344 10.734 1 96.31 352 ARG A C 1
ATOM 2822 O O . ARG A 1 352 ? -20.312 -12.82 11.688 1 96.31 352 ARG A O 1
ATOM 2829 N N . ILE A 1 353 ? -19.297 -14.523 10.766 1 97.94 353 ILE A N 1
ATOM 2830 C CA . ILE A 1 353 ? -19.391 -15.32 11.984 1 97.94 353 ILE A CA 1
ATOM 2831 C C . ILE A 1 353 ? -18.484 -14.719 13.062 1 97.94 353 ILE A C 1
ATOM 2833 O O . ILE A 1 353 ? -18.922 -14.531 14.203 1 97.94 353 ILE A O 1
ATOM 2837 N N . GLY A 1 354 ? -17.266 -14.43 12.695 1 97.69 354 GLY A N 1
ATOM 2838 C CA . GLY A 1 354 ? -16.312 -13.844 13.633 1 97.69 354 GLY A CA 1
ATOM 2839 C C . GLY A 1 354 ? -16.797 -12.531 14.219 1 97.69 354 GLY A C 1
ATOM 2840 O O . GLY A 1 354 ? -16.484 -12.203 15.359 1 97.69 354 GLY A O 1
ATOM 2841 N N . SER A 1 355 ? -17.547 -11.773 13.414 1 95.25 355 SER A N 1
ATOM 2842 C CA . SER A 1 355 ? -18.031 -10.469 13.859 1 95.25 355 SER A CA 1
ATOM 2843 C C . SER A 1 355 ? -19.328 -10.609 14.656 1 95.25 355 SER A C 1
ATOM 2845 O O . SER A 1 355 ? -19.844 -9.633 15.203 1 95.25 355 SER A O 1
ATOM 2847 N N . GLY A 1 356 ? -19.906 -11.789 14.641 1 94.75 356 GLY A N 1
ATOM 2848 C CA . GLY A 1 356 ? -21.109 -12.062 15.391 1 94.75 356 GLY A CA 1
ATOM 2849 C C . GLY A 1 356 ? -22.375 -11.758 14.609 1 94.75 356 GLY A C 1
ATOM 2850 O O . GLY A 1 356 ? -23.484 -11.758 15.172 1 94.75 356 GLY A O 1
ATOM 2851 N N . GLU A 1 357 ? -22.25 -11.492 13.375 1 93.44 357 GLU A N 1
ATOM 2852 C CA . GLU A 1 357 ? -23.406 -11.18 12.539 1 93.44 357 GLU A CA 1
ATOM 2853 C C . GLU A 1 357 ? -24.281 -12.406 12.328 1 93.44 357 GLU A C 1
ATOM 2855 O O . GLU A 1 357 ? -25.516 -12.312 12.305 1 93.44 357 GLU A O 1
ATOM 2860 N N . ILE A 1 358 ? -23.641 -13.562 12.086 1 96.25 358 ILE A N 1
ATOM 2861 C CA . ILE A 1 358 ? -24.344 -14.812 11.859 1 96.25 358 ILE A CA 1
ATOM 2862 C C . ILE A 1 358 ? -23.734 -15.922 12.703 1 96.25 358 ILE A C 1
ATOM 2864 O O . ILE A 1 358 ? -22.578 -15.828 13.117 1 96.25 358 ILE A O 1
ATOM 2868 N N . PRO A 1 359 ? -24.484 -16.938 12.969 1 97.25 359 PRO A N 1
ATOM 2869 C CA . PRO A 1 359 ? -23.953 -18.031 13.781 1 97.25 359 PRO A CA 1
ATOM 2870 C C . PRO A 1 359 ? -23.156 -19.047 12.961 1 97.25 359 PRO A C 1
ATOM 2872 O O . PRO A 1 359 ? -23.328 -19.141 11.75 1 97.25 359 PRO A O 1
ATOM 2875 N N . PRO A 1 360 ? -22.266 -19.828 13.617 1 97.94 360 PRO A N 1
ATOM 2876 C CA . PRO A 1 360 ? -21.484 -20.859 12.93 1 97.94 360 PRO A CA 1
ATOM 2877 C C . PRO A 1 360 ? -22.375 -21.891 12.211 1 97.94 360 PRO A C 1
ATOM 2879 O O . PRO A 1 360 ? -21.938 -22.484 11.219 1 97.94 360 PRO A O 1
ATOM 2882 N N . SER A 1 361 ? -23.609 -22.078 12.633 1 97.44 361 SER A N 1
ATOM 2883 C CA . SER A 1 361 ? -24.531 -23.047 12.039 1 97.44 361 SER A CA 1
ATOM 2884 C C . SER A 1 361 ? -24.891 -22.656 10.609 1 97.44 361 SER A C 1
ATOM 2886 O O . SER A 1 361 ? -25.422 -23.469 9.859 1 97.44 361 SER A O 1
ATOM 2888 N N . THR A 1 362 ? -24.625 -21.422 10.297 1 96.88 362 THR A N 1
ATOM 2889 C CA . THR A 1 362 ? -24.875 -20.953 8.938 1 96.88 362 THR A CA 1
ATOM 2890 C C . THR A 1 362 ? -24.109 -21.781 7.918 1 96.88 362 THR A C 1
ATOM 2892 O O . THR A 1 362 ? -24.609 -22.062 6.824 1 96.88 362 THR A O 1
ATOM 2895 N N . ILE A 1 363 ? -22.922 -22.219 8.242 1 98 363 ILE A N 1
ATOM 2896 C CA . ILE A 1 363 ? -22.125 -23.031 7.332 1 98 363 ILE A CA 1
ATOM 2897 C C . ILE A 1 363 ? -22.812 -24.375 7.098 1 98 363 ILE A C 1
ATOM 2899 O O . ILE A 1 363 ? -22.922 -24.828 5.961 1 98 363 ILE A O 1
ATOM 2903 N N . ASP A 1 364 ? -23.359 -24.922 8.156 1 97.25 364 ASP A N 1
ATOM 2904 C CA . ASP A 1 364 ? -24.094 -26.172 8.039 1 97.25 364 ASP A CA 1
ATOM 2905 C C . ASP A 1 364 ? -25.297 -26 7.109 1 97.25 364 ASP A C 1
ATOM 2907 O O . ASP A 1 364 ? -25.578 -26.875 6.277 1 97.25 364 ASP A O 1
ATOM 2911 N N . GLU A 1 365 ? -25.953 -24.969 7.289 1 95.94 365 GLU A N 1
ATOM 2912 C CA . GLU A 1 365 ? -27.125 -24.688 6.469 1 95.94 365 GLU A CA 1
ATOM 2913 C C . GLU A 1 365 ? -26.75 -24.547 4.996 1 95.94 365 GLU A C 1
ATOM 2915 O O . GLU A 1 365 ? -27.453 -25.062 4.125 1 95.94 365 GLU A O 1
ATOM 2920 N N . MET A 1 366 ? -25.719 -23.891 4.734 1 95.62 366 MET A N 1
ATOM 2921 C CA . MET A 1 366 ? -25.297 -23.609 3.359 1 95.62 366 MET A CA 1
ATOM 2922 C C . MET A 1 366 ? -24.734 -24.859 2.695 1 95.62 366 MET A C 1
ATOM 2924 O O . MET A 1 366 ? -24.812 -25.016 1.475 1 95.62 366 MET A O 1
ATOM 2928 N N . LEU A 1 367 ? -24.156 -25.766 3.479 1 96.5 367 LEU A N 1
ATOM 2929 C CA . LEU A 1 367 ? -23.578 -27 2.943 1 96.5 367 LEU A CA 1
ATOM 2930 C C . LEU A 1 367 ? -24.672 -28.047 2.711 1 96.5 367 LEU A C 1
ATOM 2932 O O . LEU A 1 367 ? -24.453 -29.016 1.98 1 96.5 367 LEU A O 1
ATOM 2936 N N . ASP A 1 368 ? -25.781 -27.859 3.377 1 95 368 ASP A N 1
ATOM 2937 C CA . ASP A 1 368 ? -26.922 -28.734 3.139 1 95 368 ASP A CA 1
ATOM 2938 C C . ASP A 1 368 ? -27.75 -28.234 1.944 1 95 368 ASP A C 1
ATOM 2940 O O . ASP A 1 368 ? -28.781 -27.594 2.115 1 95 368 ASP A O 1
ATOM 2944 N N . VAL A 1 369 ? -27.406 -28.609 0.808 1 92.06 369 VAL A N 1
ATOM 2945 C CA . VAL A 1 369 ? -27.938 -28.047 -0.426 1 92.06 369 VAL A CA 1
ATOM 2946 C C . VAL A 1 369 ? -29.328 -28.641 -0.695 1 92.06 369 VAL A C 1
ATOM 2948 O O . VAL A 1 369 ? -30.109 -28.078 -1.461 1 92.06 369 VAL A O 1
ATOM 2951 N N . GLU A 1 370 ? -29.609 -29.766 -0.178 1 91.12 370 GLU A N 1
ATOM 2952 C CA . GLU A 1 370 ? -30.953 -30.344 -0.332 1 91.12 370 GLU A CA 1
ATOM 2953 C C . GLU A 1 370 ? -32 -29.484 0.37 1 91.12 370 GLU A C 1
ATOM 2955 O O . GLU A 1 370 ? -33.062 -29.203 -0.201 1 91.12 370 GLU A O 1
ATOM 2960 N N . LYS A 1 371 ? -31.656 -29.125 1.521 1 89.12 371 LYS A N 1
ATOM 2961 C CA . LYS A 1 371 ? -32.562 -28.312 2.311 1 89.12 371 LYS A CA 1
ATOM 2962 C C . LYS A 1 371 ? -32.531 -26.844 1.87 1 89.12 371 LYS A C 1
ATOM 2964 O O . LYS A 1 371 ? -33.531 -26.141 1.929 1 89.12 371 LYS A O 1
ATOM 2969 N N . ASN A 1 372 ? -31.297 -26.484 1.454 1 88.69 372 ASN A N 1
ATOM 2970 C CA . ASN A 1 372 ? -31.078 -25.094 1.066 1 88.69 372 ASN A CA 1
ATOM 2971 C C . ASN A 1 372 ? -30.453 -24.984 -0.321 1 88.69 372 ASN A C 1
ATOM 2973 O O . ASN A 1 372 ? -29.297 -24.609 -0.453 1 88.69 372 ASN A O 1
ATOM 2977 N N . PRO A 1 373 ? -31.234 -25.156 -1.282 1 84 373 PRO A N 1
ATOM 2978 C CA . PRO A 1 373 ? -30.703 -25.156 -2.645 1 84 373 PRO A CA 1
ATOM 2979 C C . PRO A 1 373 ? -30.422 -23.734 -3.164 1 84 373 PRO A C 1
ATOM 2981 O O . PRO A 1 373 ? -29.703 -23.578 -4.156 1 84 373 PRO A O 1
ATOM 2984 N N . LYS A 1 374 ? -31.031 -22.766 -2.451 1 84.44 374 LYS A N 1
ATOM 2985 C CA . LYS A 1 374 ? -30.859 -21.391 -2.893 1 84.44 374 LYS A CA 1
ATOM 2986 C C . LYS A 1 374 ? -29.766 -20.688 -2.094 1 84.44 374 LYS A C 1
ATOM 2988 O O . LYS A 1 374 ? -29.781 -20.688 -0.86 1 84.44 374 LYS A O 1
ATOM 2993 N N . LYS A 1 375 ? -28.891 -20.078 -2.771 1 86 375 LYS A N 1
ATOM 2994 C CA . LYS A 1 375 ? -27.75 -19.391 -2.17 1 86 375 LYS A CA 1
ATOM 2995 C C . LYS A 1 375 ? -28.188 -18.062 -1.536 1 86 375 LYS A C 1
ATOM 2997 O O . LYS A 1 375 ? -28.922 -17.281 -2.148 1 86 375 LYS A O 1
ATOM 3002 N N . PRO A 1 376 ? -27.75 -17.844 -0.344 1 88.81 376 PRO A N 1
ATOM 3003 C CA . PRO A 1 376 ? -27.984 -16.516 0.231 1 88.81 376 PRO A CA 1
ATOM 3004 C C . PRO A 1 376 ? -27.203 -15.422 -0.496 1 88.81 376 PRO A C 1
ATOM 3006 O O . PRO A 1 376 ? -26.266 -15.703 -1.229 1 88.81 376 PRO A O 1
ATOM 3009 N N . SER A 1 377 ? -27.688 -14.203 -0.273 1 87.88 377 SER A N 1
ATOM 3010 C CA . SER A 1 377 ? -27 -13.047 -0.85 1 87.88 377 SER A CA 1
ATOM 3011 C C . SER A 1 377 ? -25.891 -12.547 0.062 1 87.88 377 SER A C 1
ATOM 3013 O O . SER A 1 377 ? -26.109 -12.297 1.248 1 87.88 377 SER A O 1
ATOM 3015 N N . PHE A 1 378 ? -24.719 -12.508 -0.45 1 89.69 378 PHE A N 1
ATOM 3016 C CA . PHE A 1 378 ? -23.578 -11.922 0.244 1 89.69 378 PHE A CA 1
ATOM 3017 C C . PHE A 1 378 ? -22.422 -11.664 -0.725 1 89.69 378 PHE A C 1
ATOM 3019 O O . PHE A 1 378 ? -22.344 -12.289 -1.781 1 89.69 378 PHE A O 1
ATOM 3026 N N . LYS A 1 379 ? -21.531 -10.773 -0.362 1 90.19 379 LYS A N 1
ATOM 3027 C CA . LYS A 1 379 ? -20.422 -10.406 -1.229 1 90.19 379 LYS A CA 1
ATOM 3028 C C . LYS A 1 379 ? -19.156 -11.164 -0.849 1 90.19 379 LYS A C 1
ATOM 3030 O O . LYS A 1 379 ? -18.984 -11.555 0.308 1 90.19 379 LYS A O 1
ATOM 3035 N N . SER A 1 380 ? -18.281 -11.383 -1.863 1 93 380 SER A N 1
ATOM 3036 C CA . SER A 1 380 ? -17 -12.039 -1.636 1 93 380 SER A CA 1
ATOM 3037 C C . SER A 1 380 ? -15.984 -11.078 -1.018 1 93 380 SER A C 1
ATOM 3039 O O . SER A 1 380 ? -16.016 -9.875 -1.296 1 93 380 SER A O 1
ATOM 3041 N N . TRP A 1 381 ? -15.125 -11.578 -0.169 1 95.44 381 TRP A N 1
ATOM 3042 C CA . TRP A 1 381 ? -14.008 -10.781 0.346 1 95.44 381 TRP A CA 1
ATOM 3043 C C . TRP A 1 381 ? -13.062 -10.375 -0.779 1 95.44 381 TRP A C 1
ATOM 3045 O O . TRP A 1 381 ? -13.062 -10.992 -1.849 1 95.44 381 TRP A O 1
ATOM 3055 N N . THR A 1 382 ? -12.273 -9.352 -0.563 1 93.94 382 THR A N 1
ATOM 3056 C CA . THR A 1 382 ? -11.406 -8.758 -1.572 1 93.94 382 THR A CA 1
ATOM 3057 C C . THR A 1 382 ? -10.367 -9.766 -2.057 1 93.94 382 THR A C 1
ATOM 3059 O O . THR A 1 382 ? -9.836 -10.547 -1.267 1 93.94 382 THR A O 1
ATOM 3062 N N . PRO A 1 383 ? -10.055 -9.75 -3.342 1 94.94 383 PRO A N 1
ATOM 3063 C CA . PRO A 1 383 ? -9.031 -10.648 -3.885 1 94.94 383 PRO A CA 1
ATOM 3064 C C . PRO A 1 383 ? -7.613 -10.172 -3.59 1 94.94 383 PRO A C 1
ATOM 3066 O O . PRO A 1 383 ? -6.66 -10.945 -3.736 1 94.94 383 PRO A O 1
ATOM 3069 N N . LEU A 1 384 ? -7.402 -8.992 -3.115 1 93.88 384 LEU A N 1
ATOM 3070 C CA . LEU A 1 384 ? -6.098 -8.352 -2.969 1 93.88 384 LEU A CA 1
ATOM 3071 C C . LEU A 1 384 ? -5.223 -9.133 -1.997 1 93.88 384 LEU A C 1
ATOM 3073 O O . LEU A 1 384 ? -3.994 -9.117 -2.113 1 93.88 384 LEU A O 1
ATOM 3077 N N . ASN A 1 385 ? -5.875 -9.836 -1.089 1 96.38 385 ASN A N 1
ATOM 3078 C CA . ASN A 1 385 ? -5.148 -10.445 0.02 1 96.38 385 ASN A CA 1
ATOM 3079 C C . ASN A 1 385 ? -5.027 -11.953 -0.153 1 96.38 385 ASN A C 1
ATOM 3081 O O . ASN A 1 385 ? -4.574 -12.656 0.755 1 96.38 385 ASN A O 1
ATOM 3085 N N . LEU A 1 386 ? -5.477 -12.43 -1.265 1 97.56 386 LEU A N 1
ATOM 3086 C CA . LEU A 1 386 ? -5.473 -13.867 -1.521 1 97.56 386 LEU A CA 1
ATOM 3087 C C . LEU A 1 386 ? -4.277 -14.258 -2.377 1 97.56 386 LEU A C 1
ATOM 3089 O O . LEU A 1 386 ? -3.959 -13.586 -3.359 1 97.56 386 LEU A O 1
ATOM 3093 N N . THR A 1 387 ? -3.57 -15.359 -1.947 1 98.12 387 THR A N 1
ATOM 3094 C CA . THR A 1 387 ? -2.385 -15.828 -2.656 1 98.12 387 THR A CA 1
ATOM 3095 C C . THR A 1 387 ? -2.426 -17.344 -2.822 1 98.12 387 THR A C 1
ATOM 3097 O O . THR A 1 387 ? -2.646 -18.078 -1.854 1 98.12 387 THR A O 1
ATOM 3100 N N . LEU A 1 388 ? -2.316 -17.812 -4.07 1 98.19 388 LEU A N 1
ATOM 3101 C CA . LEU A 1 388 ? -1.979 -19.219 -4.27 1 98.19 388 LEU A CA 1
ATOM 3102 C C . LEU A 1 388 ? -0.55 -19.5 -3.822 1 98.19 388 LEU A C 1
ATOM 3104 O O . LEU A 1 388 ? 0.406 -19.062 -4.457 1 98.19 388 LEU A O 1
ATOM 3108 N N . ILE A 1 389 ? -0.357 -20.297 -2.754 1 97.75 389 ILE A N 1
ATOM 3109 C CA . ILE A 1 389 ? 0.982 -20.359 -2.18 1 97.75 389 ILE A CA 1
ATOM 3110 C C . ILE A 1 389 ? 1.637 -21.688 -2.553 1 97.75 389 ILE A C 1
ATOM 3112 O O . ILE A 1 389 ? 2.855 -21.844 -2.434 1 97.75 389 ILE A O 1
ATOM 3116 N N . ASP A 1 390 ? 0.732 -22.656 -2.969 1 96.75 390 ASP A N 1
ATOM 3117 C CA . ASP A 1 390 ? 1.362 -23.938 -3.322 1 96.75 390 ASP A CA 1
ATOM 3118 C C . ASP A 1 390 ? 0.455 -24.766 -4.23 1 96.75 390 ASP A C 1
ATOM 3120 O O . ASP A 1 390 ? -0.762 -24.797 -4.035 1 96.75 390 ASP A O 1
ATOM 3124 N N . ALA A 1 391 ? 0.991 -25.312 -5.273 1 97.12 391 ALA A N 1
ATOM 3125 C CA . ALA A 1 391 ? 0.442 -26.391 -6.09 1 97.12 391 ALA A CA 1
ATOM 3126 C C . ALA A 1 391 ? 1.303 -27.641 -5.992 1 97.12 391 ALA A C 1
ATOM 3128 O O . ALA A 1 391 ? 2.453 -27.656 -6.438 1 97.12 391 ALA A O 1
ATOM 3129 N N . GLU A 1 392 ? 0.715 -28.703 -5.5 1 96.88 392 GLU A N 1
ATOM 3130 C CA . GLU A 1 392 ? 1.512 -29.875 -5.16 1 96.88 392 GLU A CA 1
ATOM 3131 C C . GLU A 1 392 ? 1.442 -30.938 -6.266 1 96.88 392 GLU A C 1
ATOM 3133 O O . GLU A 1 392 ? 0.366 -31.203 -6.797 1 96.88 392 GLU A O 1
ATOM 3138 N N . PHE A 1 393 ? 2.592 -31.5 -6.574 1 97.56 393 PHE A N 1
ATOM 3139 C CA . PHE A 1 393 ? 2.723 -32.562 -7.547 1 97.56 393 PHE A CA 1
ATOM 3140 C C . PHE A 1 393 ? 3.559 -33.719 -6.984 1 97.56 393 PHE A C 1
ATOM 3142 O O . PHE A 1 393 ? 4.305 -33.531 -6.023 1 97.56 393 PHE A O 1
ATOM 3149 N N . ASP A 1 394 ? 3.402 -34.875 -7.605 1 96.06 394 ASP A N 1
ATOM 3150 C CA . ASP A 1 394 ? 4.254 -36 -7.238 1 96.06 394 ASP A CA 1
ATOM 3151 C C . ASP A 1 394 ? 5.695 -35.75 -7.68 1 96.06 394 ASP A C 1
ATOM 3153 O O . ASP A 1 394 ? 5.938 -35.219 -8.766 1 96.06 394 ASP A O 1
ATOM 3157 N N . GLU A 1 395 ? 6.566 -36.219 -6.883 1 93.38 395 GLU A N 1
ATOM 3158 C CA . GLU A 1 395 ? 7.984 -36.062 -7.188 1 93.38 395 GLU A CA 1
ATOM 3159 C C . GLU A 1 395 ? 8.359 -36.781 -8.484 1 93.38 395 GLU A C 1
ATOM 3161 O O . GLU A 1 395 ? 9.32 -36.406 -9.148 1 93.38 395 GLU A O 1
ATOM 3166 N N . GLU A 1 396 ? 7.625 -37.719 -8.812 1 93.19 396 GLU A N 1
ATOM 3167 C CA . GLU A 1 396 ? 7.879 -38.469 -10.039 1 93.19 396 GLU A CA 1
ATOM 3168 C C . GLU A 1 396 ? 7.445 -37.688 -11.266 1 93.19 396 GLU A C 1
ATOM 3170 O O . GLU A 1 396 ? 7.887 -37.969 -12.383 1 93.19 396 GLU A O 1
ATOM 3175 N N . ASP A 1 397 ? 6.613 -36.688 -11 1 95.75 397 ASP A N 1
ATOM 3176 C CA . ASP A 1 397 ? 6.09 -35.906 -12.125 1 95.75 397 ASP A CA 1
ATOM 3177 C C . ASP A 1 397 ? 6.871 -34.625 -12.312 1 95.75 397 ASP A C 1
ATOM 3179 O O . ASP A 1 397 ? 7.043 -34.156 -13.445 1 95.75 397 ASP A O 1
ATOM 3183 N N . VAL A 1 398 ? 7.293 -34.031 -11.219 1 97.44 398 VAL A N 1
ATOM 3184 C CA . VAL A 1 398 ? 7.941 -32.719 -11.289 1 97.44 398 VAL A CA 1
ATOM 3185 C C . VAL A 1 398 ? 9.172 -32.719 -10.383 1 97.44 398 VAL A C 1
ATOM 3187 O O . VAL A 1 398 ? 9.109 -33.156 -9.234 1 97.44 398 VAL A O 1
ATOM 3190 N N . HIS A 1 399 ? 10.258 -32.312 -10.859 1 97.5 399 HIS A N 1
ATOM 3191 C CA . HIS A 1 399 ? 11.492 -32.062 -10.133 1 97.5 399 HIS A CA 1
ATOM 3192 C C . HIS A 1 399 ? 12.07 -30.688 -10.492 1 97.5 399 HIS A C 1
ATOM 3194 O O . HIS A 1 399 ? 12.75 -30.547 -11.516 1 97.5 399 HIS A O 1
ATOM 3200 N N . TRP A 1 400 ? 11.922 -29.766 -9.641 1 97.62 400 TRP A N 1
ATOM 3201 C CA . TRP A 1 400 ? 12.164 -28.359 -9.945 1 97.62 400 TRP A CA 1
ATOM 3202 C C . TRP A 1 400 ? 13.656 -28.078 -10.07 1 97.62 400 TRP A C 1
ATOM 3204 O O . TRP A 1 400 ? 14.445 -28.516 -9.227 1 97.62 400 TRP A O 1
ATOM 3214 N N . ARG A 1 401 ? 14.062 -27.438 -11.18 1 97.25 401 ARG A N 1
ATOM 3215 C CA . ARG A 1 401 ? 15.336 -26.766 -11.359 1 97.25 401 ARG A CA 1
ATOM 3216 C C . ARG A 1 401 ? 15.211 -25.266 -11.039 1 97.25 401 ARG A C 1
ATOM 3218 O O . ARG A 1 401 ? 14.688 -24.5 -11.852 1 97.25 401 ARG A O 1
ATOM 3225 N N . TRP A 1 402 ? 15.734 -24.906 -9.891 1 97.31 402 TRP A N 1
ATOM 3226 C CA . TRP A 1 402 ? 15.555 -23.547 -9.398 1 97.31 402 TRP A CA 1
ATOM 3227 C C . TRP A 1 402 ? 16.594 -22.594 -10.008 1 97.31 402 TRP A C 1
ATOM 3229 O O . TRP A 1 402 ? 17.75 -22.969 -10.156 1 97.31 402 TRP A O 1
ATOM 3239 N N . GLY A 1 403 ? 16.188 -21.375 -10.367 1 96.12 403 GLY A N 1
ATOM 3240 C CA . GLY A 1 403 ? 17.094 -20.344 -10.805 1 96.12 403 GLY A CA 1
ATOM 3241 C C . GLY A 1 403 ? 17.562 -19.438 -9.672 1 96.12 403 GLY A C 1
ATOM 3242 O O . GLY A 1 403 ? 16.844 -18.547 -9.242 1 96.12 403 GLY A O 1
ATOM 3243 N N . GLU A 1 404 ? 18.781 -19.594 -9.32 1 95.06 404 GLU A N 1
ATOM 3244 C CA . GLU A 1 404 ? 19.328 -18.844 -8.195 1 95.06 404 GLU A CA 1
ATOM 3245 C C . GLU A 1 404 ? 19.234 -17.344 -8.438 1 95.06 404 GLU A C 1
ATOM 3247 O O . GLU A 1 404 ? 18.812 -16.578 -7.555 1 95.06 404 GLU A O 1
ATOM 3252 N N . GLU A 1 405 ? 19.609 -16.938 -9.57 1 94.31 405 GLU A N 1
ATOM 3253 C CA . GLU A 1 405 ? 19.531 -15.516 -9.906 1 94.31 405 GLU A CA 1
ATOM 3254 C C . GLU A 1 405 ? 18.094 -15.023 -9.922 1 94.31 405 GLU A C 1
ATOM 3256 O O . GLU A 1 405 ? 17.797 -13.914 -9.477 1 94.31 405 GLU A O 1
ATOM 3261 N N . ALA A 1 406 ? 17.25 -15.844 -10.438 1 96.31 406 ALA A N 1
ATOM 3262 C CA . ALA A 1 406 ? 15.828 -15.508 -10.477 1 96.31 406 ALA A CA 1
ATOM 3263 C C . ALA A 1 406 ? 15.266 -15.336 -9.07 1 96.31 406 ALA A C 1
ATOM 3265 O O . ALA A 1 406 ? 14.508 -14.398 -8.805 1 96.31 406 ALA A O 1
ATOM 3266 N N . LEU A 1 407 ? 15.641 -16.234 -8.219 1 97.62 407 LEU A N 1
ATOM 3267 C CA . LEU A 1 407 ? 15.227 -16.141 -6.824 1 97.62 407 LEU A CA 1
ATOM 3268 C C . LEU A 1 407 ? 15.727 -14.852 -6.191 1 97.62 407 LEU A C 1
ATOM 3270 O O . LEU A 1 407 ? 14.977 -14.172 -5.492 1 97.62 407 LEU A O 1
ATOM 3274 N N . ALA A 1 408 ? 16.922 -14.508 -6.48 1 95.62 408 ALA A N 1
ATOM 3275 C CA . ALA A 1 408 ? 17.531 -13.297 -5.934 1 95.62 408 ALA A CA 1
ATOM 3276 C C . ALA A 1 408 ? 16.797 -12.047 -6.438 1 95.62 408 ALA A C 1
ATOM 3278 O O . ALA A 1 408 ? 16.406 -11.188 -5.645 1 95.62 408 ALA A O 1
ATOM 3279 N N . ASP A 1 409 ? 16.609 -11.992 -7.723 1 94.94 409 ASP A N 1
ATOM 3280 C CA . ASP A 1 409 ? 15.93 -10.852 -8.328 1 94.94 409 ASP A CA 1
ATOM 3281 C C . ASP A 1 409 ? 14.5 -10.719 -7.805 1 94.94 409 ASP A C 1
ATOM 3283 O O . ASP A 1 409 ? 14.023 -9.617 -7.531 1 94.94 409 ASP A O 1
ATOM 3287 N N . THR A 1 410 ? 13.875 -11.82 -7.727 1 97.06 410 THR A N 1
ATOM 3288 C CA . THR A 1 410 ? 12.508 -11.836 -7.238 1 97.06 410 THR A CA 1
ATOM 3289 C C . THR A 1 410 ? 12.445 -11.383 -5.781 1 97.06 410 THR A C 1
ATOM 3291 O O . THR A 1 410 ? 11.547 -10.625 -5.402 1 97.06 410 THR A O 1
ATOM 3294 N N . SER A 1 411 ? 13.367 -11.844 -5.004 1 96.81 411 SER A N 1
ATOM 3295 C CA . SER A 1 411 ? 13.414 -11.43 -3.602 1 96.81 411 SER A CA 1
ATOM 3296 C C . SER A 1 411 ? 13.602 -9.922 -3.473 1 96.81 411 SER A C 1
ATOM 3298 O O . SER A 1 411 ? 13.023 -9.297 -2.582 1 96.81 411 SER A O 1
ATOM 3300 N N . THR A 1 412 ? 14.398 -9.352 -4.332 1 93.44 412 THR A N 1
ATOM 3301 C CA . THR A 1 412 ? 14.609 -7.906 -4.344 1 93.44 412 THR A CA 1
ATOM 3302 C C . THR A 1 412 ? 13.312 -7.168 -4.648 1 93.44 412 THR A C 1
ATOM 3304 O O . THR A 1 412 ? 12.961 -6.207 -3.961 1 93.44 412 THR A O 1
ATOM 3307 N N . MET A 1 413 ? 12.648 -7.668 -5.629 1 93.31 413 MET A N 1
ATOM 3308 C CA . MET A 1 413 ? 11.375 -7.062 -6.008 1 93.31 413 MET A CA 1
ATOM 3309 C C . MET A 1 413 ? 10.367 -7.164 -4.871 1 93.31 413 MET A C 1
ATOM 3311 O O . MET A 1 413 ? 9.68 -6.191 -4.551 1 93.31 413 MET A O 1
ATOM 3315 N N . LEU A 1 414 ? 10.289 -8.281 -4.234 1 97.25 414 LEU A N 1
ATOM 3316 C CA . LEU A 1 414 ? 9.344 -8.516 -3.143 1 97.25 414 LEU A CA 1
ATOM 3317 C C . LEU A 1 414 ? 9.719 -7.676 -1.923 1 97.25 414 LEU A C 1
ATOM 3319 O O . LEU A 1 414 ? 8.836 -7.168 -1.225 1 97.25 414 LEU A O 1
ATOM 3323 N N . ALA A 1 415 ? 11 -7.551 -1.688 1 95.94 415 ALA A N 1
ATOM 3324 C CA . ALA A 1 415 ? 11.477 -6.719 -0.586 1 95.94 415 ALA A CA 1
ATOM 3325 C C . ALA A 1 415 ? 11.039 -5.27 -0.768 1 95.94 415 ALA A C 1
ATOM 3327 O O . ALA A 1 415 ? 10.594 -4.625 0.183 1 95.94 415 ALA A O 1
ATOM 3328 N N . ASN A 1 416 ? 11.203 -4.793 -1.95 1 93.69 416 ASN A N 1
ATOM 3329 C CA . ASN A 1 416 ? 10.781 -3.43 -2.248 1 93.69 416 ASN A CA 1
ATOM 3330 C C . ASN A 1 416 ? 9.273 -3.264 -2.088 1 93.69 416 ASN A C 1
ATOM 3332 O O . ASN A 1 416 ? 8.812 -2.279 -1.505 1 93.69 416 ASN A O 1
ATOM 3336 N N . ALA A 1 417 ? 8.508 -4.219 -2.586 1 94.69 417 ALA A N 1
ATOM 3337 C CA . ALA A 1 417 ? 7.051 -4.176 -2.453 1 94.69 417 ALA A CA 1
ATOM 3338 C C . ALA A 1 417 ? 6.633 -4.207 -0.987 1 94.69 417 ALA A C 1
ATOM 3340 O O . ALA A 1 417 ? 5.789 -3.412 -0.559 1 94.69 417 ALA A O 1
ATOM 3341 N N . TYR A 1 418 ? 7.246 -5.121 -0.242 1 97.44 418 TYR A N 1
ATOM 3342 C CA . TYR A 1 418 ? 6.949 -5.227 1.183 1 97.44 418 TYR A CA 1
ATOM 3343 C C . TYR A 1 418 ? 7.25 -3.914 1.899 1 97.44 418 TYR A C 1
ATOM 3345 O O . TYR A 1 418 ? 6.414 -3.4 2.645 1 97.44 418 TYR A O 1
ATOM 3353 N N . SER A 1 419 ? 8.406 -3.377 1.677 1 96.25 419 SER A N 1
ATOM 3354 C CA . SER A 1 419 ? 8.836 -2.166 2.373 1 96.25 419 SER A CA 1
ATOM 3355 C C . SER A 1 419 ? 7.887 -1.007 2.1 1 96.25 419 SER A C 1
ATOM 3357 O O . SER A 1 419 ? 7.516 -0.271 3.016 1 96.25 419 SER A O 1
ATOM 3359 N N . LYS A 1 420 ? 7.539 -0.848 0.88 1 94.56 420 LYS A N 1
ATOM 3360 C CA . LYS A 1 420 ? 6.637 0.237 0.502 1 94.56 420 LYS A CA 1
ATOM 3361 C C . LYS A 1 420 ? 5.289 0.103 1.204 1 94.56 420 LYS A C 1
ATOM 3363 O O . LYS A 1 420 ? 4.84 1.031 1.878 1 94.56 420 LYS A O 1
ATOM 3368 N N . HIS A 1 421 ? 4.672 -1.05 1.106 1 96.5 421 HIS A N 1
ATOM 3369 C CA . HIS A 1 421 ? 3.338 -1.249 1.658 1 96.5 421 HIS A CA 1
ATOM 3370 C C . HIS A 1 421 ? 3.371 -1.283 3.182 1 96.5 421 HIS A C 1
ATOM 3372 O O . HIS A 1 421 ? 2.445 -0.798 3.838 1 96.5 421 HIS A O 1
ATOM 3378 N N . ALA A 1 422 ? 4.402 -1.865 3.734 1 96.69 422 ALA A N 1
ATOM 3379 C CA . ALA A 1 422 ? 4.535 -1.92 5.188 1 96.69 422 ALA A CA 1
ATOM 3380 C C . ALA A 1 422 ? 4.695 -0.522 5.777 1 96.69 422 ALA A C 1
ATOM 3382 O O . ALA A 1 422 ? 4.125 -0.215 6.828 1 96.69 422 ALA A O 1
ATOM 3383 N N . GLY A 1 423 ? 5.516 0.293 5.121 1 96.25 423 GLY A N 1
ATOM 3384 C CA . GLY A 1 423 ? 5.672 1.67 5.562 1 96.25 423 GLY A CA 1
ATOM 3385 C C . GLY A 1 423 ? 4.367 2.445 5.566 1 96.25 423 GLY A C 1
ATOM 3386 O O . GLY A 1 423 ? 4.023 3.086 6.562 1 96.25 423 GLY A O 1
ATOM 3387 N N . GLN A 1 424 ? 3.65 2.365 4.516 1 96.62 424 GLN A N 1
ATOM 3388 C CA . GLN A 1 424 ? 2.377 3.066 4.402 1 96.62 424 GLN A CA 1
ATOM 3389 C C . GLN A 1 424 ? 1.355 2.52 5.395 1 96.62 424 GLN A C 1
ATOM 3391 O O . GLN A 1 424 ? 0.572 3.277 5.969 1 96.62 424 GLN A O 1
ATOM 3396 N N . ALA A 1 425 ? 1.385 1.203 5.555 1 97.12 425 ALA A N 1
ATOM 3397 C CA . ALA A 1 425 ? 0.493 0.589 6.535 1 97.12 425 ALA A CA 1
ATOM 3398 C C . ALA A 1 425 ? 0.765 1.127 7.938 1 97.12 425 ALA A C 1
ATOM 3400 O O . ALA A 1 425 ? -0.169 1.429 8.68 1 97.12 425 ALA A O 1
ATOM 3401 N N . GLU A 1 426 ? 2.004 1.267 8.25 1 97.06 426 GLU A N 1
ATOM 3402 C CA . GLU A 1 426 ? 2.35 1.731 9.586 1 97.06 426 GLU A CA 1
ATOM 3403 C C . GLU A 1 426 ? 1.958 3.193 9.781 1 97.06 426 GLU A C 1
ATOM 3405 O O . GLU A 1 426 ? 1.5 3.58 10.859 1 97.06 426 GLU A O 1
ATOM 3410 N N . VAL A 1 427 ? 2.182 4.027 8.758 1 97.81 427 VAL A N 1
ATOM 3411 C CA . VAL A 1 427 ? 1.746 5.422 8.82 1 97.81 427 VAL A CA 1
ATOM 3412 C C . VAL A 1 427 ? 0.244 5.48 9.094 1 97.81 427 VAL A C 1
ATOM 3414 O O . VAL A 1 427 ? -0.2 6.16 10.016 1 97.81 427 VAL A O 1
ATOM 3417 N N . ALA A 1 428 ? -0.539 4.73 8.328 1 97.88 428 ALA A N 1
ATOM 3418 C CA . ALA A 1 428 ? -1.993 4.723 8.461 1 97.88 428 ALA A CA 1
ATOM 3419 C C . ALA A 1 428 ? -2.414 4.18 9.828 1 97.88 428 ALA A C 1
ATOM 3421 O O . ALA A 1 428 ? -3.322 4.723 10.461 1 97.88 428 ALA A O 1
ATOM 3422 N N . ARG A 1 429 ? -1.775 3.131 10.25 1 97.25 429 ARG A N 1
ATOM 3423 C CA . ARG A 1 429 ? -2.109 2.512 11.531 1 97.25 429 ARG A CA 1
ATOM 3424 C C . ARG A 1 429 ? -1.914 3.49 12.68 1 97.25 429 ARG A C 1
ATOM 3426 O O . ARG A 1 429 ? -2.773 3.605 13.562 1 97.25 429 ARG A O 1
ATOM 3433 N N . TYR A 1 430 ? -0.777 4.145 12.711 1 97.38 430 TYR A N 1
ATOM 3434 C CA . TYR A 1 430 ? -0.47 5.078 13.789 1 97.38 430 TYR A CA 1
ATOM 3435 C C . TYR A 1 430 ? -1.481 6.219 13.828 1 97.38 430 TYR A C 1
ATOM 3437 O O . TYR A 1 430 ? -1.974 6.586 14.898 1 97.38 430 TYR A O 1
ATOM 3445 N N . MET A 1 431 ? -1.733 6.773 12.656 1 98.19 431 MET A N 1
ATOM 3446 C CA . MET A 1 431 ? -2.725 7.844 12.586 1 98.19 431 MET A CA 1
ATOM 3447 C C . MET A 1 431 ? -4.086 7.352 13.07 1 98.19 431 MET A C 1
ATOM 3449 O O . MET A 1 431 ? -4.781 8.062 13.797 1 98.19 431 MET A O 1
ATOM 3453 N N . TYR A 1 432 ? -4.461 6.133 12.633 1 98.06 432 TYR A N 1
ATOM 3454 C CA . TYR A 1 432 ? -5.711 5.527 13.078 1 98.06 432 TYR A CA 1
ATOM 3455 C C . TYR A 1 432 ? -5.762 5.449 14.602 1 98.06 432 TYR A C 1
ATOM 3457 O O . TYR A 1 432 ? -6.742 5.867 15.219 1 98.06 432 TYR A O 1
ATOM 3465 N N . GLU A 1 433 ? -4.711 4.945 15.148 1 97.19 433 GLU A N 1
ATOM 3466 C CA . GLU A 1 433 ? -4.625 4.781 16.594 1 97.19 433 GLU A CA 1
ATOM 3467 C C . GLU A 1 433 ? -4.797 6.117 17.312 1 97.19 433 GLU A C 1
ATOM 3469 O O . GLU A 1 433 ? -5.516 6.203 18.312 1 97.19 433 GLU A O 1
ATOM 3474 N N . ARG A 1 434 ? -4.168 7.129 16.797 1 97.31 434 ARG A N 1
ATOM 3475 C CA . ARG A 1 434 ? -4.223 8.445 17.422 1 97.31 434 ARG A CA 1
ATOM 3476 C C . ARG A 1 434 ? -5.609 9.062 17.266 1 97.31 434 ARG A C 1
ATOM 3478 O O . ARG A 1 434 ? -6.133 9.68 18.203 1 97.31 434 ARG A O 1
ATOM 3485 N N . VAL A 1 435 ? -6.215 8.906 16.109 1 98.06 435 VAL A N 1
ATOM 3486 C CA . VAL A 1 435 ? -7.527 9.484 15.844 1 98.06 435 VAL A CA 1
ATOM 3487 C C . VAL A 1 435 ? -8.586 8.797 16.703 1 98.06 435 VAL A C 1
ATOM 3489 O O . VAL A 1 435 ? -9.406 9.453 17.344 1 98.06 435 VAL A O 1
ATOM 3492 N N . VAL A 1 436 ? -8.547 7.469 16.781 1 97.25 436 VAL A N 1
ATOM 3493 C CA . VAL A 1 436 ? -9.586 6.75 17.5 1 97.25 436 VAL A CA 1
ATOM 3494 C C . VAL A 1 436 ? -9.453 7.012 19 1 97.25 436 VAL A C 1
ATOM 3496 O O . VAL A 1 436 ? -10.438 6.977 19.734 1 97.25 436 VAL A O 1
ATOM 3499 N N . SER A 1 437 ? -8.25 7.289 19.453 1 96.06 437 SER A N 1
ATOM 3500 C CA . SER A 1 437 ? -8.047 7.594 20.859 1 96.06 437 SER A CA 1
ATOM 3501 C C . SER A 1 437 ? -8.719 8.906 21.25 1 96.06 437 SER A C 1
ATOM 3503 O O . SER A 1 437 ? -8.977 9.156 22.422 1 96.06 437 SER A O 1
ATOM 3505 N N . GLN A 1 438 ? -9 9.766 20.25 1 96 438 GLN A N 1
ATOM 3506 C CA . GLN A 1 438 ? -9.617 11.062 20.484 1 96 438 GLN A CA 1
ATOM 3507 C C . GLN A 1 438 ? -11.141 10.961 20.469 1 96 438 GLN A C 1
ATOM 3509 O O . GLN A 1 438 ? -11.836 11.891 20.891 1 96 438 GLN A O 1
ATOM 3514 N N . ILE A 1 439 ? -11.617 9.82 20 1 96.81 439 ILE A N 1
ATOM 3515 C CA . ILE A 1 439 ? -13.062 9.648 19.906 1 96.81 439 ILE A CA 1
ATOM 3516 C C . ILE A 1 439 ? -13.656 9.391 21.281 1 96.81 439 ILE A C 1
ATOM 3518 O O . ILE A 1 439 ? -13.195 8.508 22.016 1 96.81 439 ILE A O 1
ATOM 3522 N N . GLN A 1 440 ? -14.664 10.109 21.641 1 95.31 440 GLN A N 1
ATOM 3523 C CA . GLN A 1 440 ? -15.312 9.953 22.938 1 95.31 440 GLN A CA 1
ATOM 3524 C C . GLN A 1 440 ? -16.594 9.133 22.828 1 95.31 440 GLN A C 1
ATOM 3526 O O . GLN A 1 440 ? -16.906 8.336 23.719 1 95.31 440 GLN A O 1
ATOM 3531 N N . ASP A 1 441 ? -17.344 9.289 21.75 1 94.44 441 ASP A N 1
ATOM 3532 C CA . ASP A 1 441 ? -18.594 8.57 21.531 1 94.44 441 ASP A CA 1
ATOM 3533 C C . ASP A 1 441 ? -18.344 7.09 21.266 1 94.44 441 ASP A C 1
ATOM 3535 O O . ASP A 1 441 ? -17.703 6.727 20.281 1 94.44 441 ASP A O 1
ATOM 3539 N N . PRO A 1 442 ? -18.828 6.293 22.125 1 94 442 PRO A N 1
ATOM 3540 C CA . PRO A 1 442 ? -18.594 4.859 21.953 1 94 442 PRO A CA 1
ATOM 3541 C C . PRO A 1 442 ? -19.156 4.316 20.641 1 94 442 PRO A C 1
ATOM 3543 O O . PRO A 1 442 ? -18.625 3.348 20.078 1 94 442 PRO A O 1
ATOM 3546 N N . GLY A 1 443 ? -20.234 4.891 20.188 1 93.88 443 GLY A N 1
ATOM 3547 C CA . GLY A 1 443 ? -20.781 4.484 18.906 1 93.88 443 GLY A CA 1
ATOM 3548 C C . GLY A 1 443 ? -19.844 4.738 17.734 1 93.88 443 GLY A C 1
ATOM 3549 O O . GLY A 1 443 ? -19.688 3.887 16.875 1 93.88 443 GLY A O 1
ATOM 3550 N N . TYR A 1 444 ? -19.219 5.938 17.781 1 93.75 444 TYR A N 1
ATOM 3551 C CA . TYR A 1 444 ? -18.25 6.273 16.734 1 93.75 444 TYR A CA 1
ATOM 3552 C C . TYR A 1 444 ? -17.016 5.379 16.828 1 93.75 444 TYR A C 1
ATOM 3554 O O . TYR A 1 444 ? -16.453 4.969 15.812 1 93.75 444 TYR A O 1
ATOM 3562 N N . ARG A 1 445 ? -16.625 5.039 18.031 1 94.5 445 ARG A N 1
ATOM 3563 C CA . ARG A 1 445 ? -15.5 4.141 18.234 1 94.5 445 ARG A CA 1
ATOM 3564 C C . ARG A 1 445 ? -15.805 2.748 17.688 1 94.5 445 ARG A C 1
ATOM 3566 O O . ARG A 1 445 ? -14.953 2.129 17.047 1 94.5 445 ARG A O 1
ATOM 3573 N N . LEU A 1 446 ? -16.984 2.307 17.938 1 93.19 446 LEU A N 1
ATOM 3574 C CA . LEU A 1 446 ? -17.422 1.012 17.422 1 93.19 446 LEU A CA 1
ATOM 3575 C C . LEU A 1 446 ? -17.469 1.02 15.906 1 93.19 446 LEU A C 1
ATOM 3577 O O . LEU A 1 446 ? -17.125 0.022 15.258 1 93.19 446 LEU A O 1
ATOM 3581 N N . GLY A 1 447 ? -17.859 2.115 15.391 1 91.38 447 GLY A N 1
ATOM 3582 C CA . GLY A 1 447 ? -17.891 2.248 13.945 1 91.38 447 GLY A CA 1
ATOM 3583 C C . GLY A 1 447 ? -16.531 2.107 13.297 1 91.38 447 GLY A C 1
ATOM 3584 O O . GLY A 1 447 ? -16.406 1.481 12.242 1 91.38 447 GLY A O 1
ATOM 3585 N N . ALA A 1 448 ? -15.57 2.664 13.969 1 91.88 448 ALA A N 1
ATOM 3586 C CA . ALA A 1 448 ? -14.203 2.561 13.469 1 91.88 448 ALA A CA 1
ATOM 3587 C C . ALA A 1 448 ? -13.742 1.106 13.445 1 91.88 448 ALA A C 1
ATOM 3589 O O . ALA A 1 448 ? -13.164 0.652 12.453 1 91.88 448 ALA A O 1
ATOM 3590 N N . VAL A 1 449 ? -14.016 0.392 14.414 1 93.62 449 VAL A N 1
ATOM 3591 C CA . VAL A 1 449 ? -13.625 -1.011 14.508 1 93.62 449 VAL A CA 1
ATOM 3592 C C . VAL A 1 449 ? -14.391 -1.833 13.477 1 93.62 449 VAL A C 1
ATOM 3594 O O . VAL A 1 449 ? -13.82 -2.727 12.844 1 93.62 449 VAL A O 1
ATOM 3597 N N . THR A 1 450 ? -15.625 -1.512 13.305 1 90.56 450 THR A N 1
ATOM 3598 C CA . THR A 1 450 ? -16.469 -2.209 12.336 1 90.56 450 THR A CA 1
ATOM 3599 C C . THR A 1 450 ? -15.93 -2.029 10.922 1 90.56 450 THR A C 1
ATOM 3601 O O . THR A 1 450 ? -16.016 -2.939 10.094 1 90.56 450 THR A O 1
ATOM 3604 N N . THR A 1 451 ? -15.414 -0.905 10.711 1 91.5 451 THR A N 1
ATOM 3605 C CA . THR A 1 451 ? -14.812 -0.65 9.406 1 91.5 451 THR A CA 1
ATOM 3606 C C . THR A 1 451 ? -13.672 -1.626 9.141 1 91.5 451 THR A C 1
ATOM 3608 O O . THR A 1 451 ? -13.5 -2.096 8.016 1 91.5 451 THR A O 1
ATOM 3611 N N . LEU A 1 452 ? -12.914 -1.921 10.086 1 93.19 452 LEU A N 1
ATOM 3612 C CA . LEU A 1 452 ? -11.836 -2.891 9.945 1 93.19 452 LEU A CA 1
ATOM 3613 C C . LEU A 1 452 ? -12.391 -4.281 9.656 1 93.19 452 LEU A C 1
ATOM 3615 O O . LEU A 1 452 ? -11.828 -5.016 8.836 1 93.19 452 LEU A O 1
ATOM 3619 N N . ASN A 1 453 ? -13.531 -4.605 10.25 1 89.38 453 ASN A N 1
ATOM 3620 C CA . ASN A 1 453 ? -14.195 -5.879 9.977 1 89.38 453 ASN A CA 1
ATOM 3621 C C . ASN A 1 453 ? -14.586 -6.008 8.508 1 89.38 453 ASN A C 1
ATOM 3623 O O . ASN A 1 453 ? -14.516 -7.098 7.938 1 89.38 453 ASN A O 1
ATOM 3627 N N . GLU A 1 454 ? -14.953 -4.879 7.996 1 87.44 454 GLU A N 1
ATOM 3628 C CA . GLU A 1 454 ? -15.547 -4.875 6.664 1 87.44 454 GLU A CA 1
ATOM 3629 C C . GLU A 1 454 ? -14.516 -4.523 5.598 1 87.44 454 GLU A C 1
ATOM 3631 O O . GLU A 1 454 ? -14.859 -4.363 4.426 1 87.44 454 GLU A O 1
ATOM 3636 N N . SER A 1 455 ? -13.312 -4.43 6.043 1 86.62 455 SER A N 1
ATOM 3637 C CA . SER A 1 455 ? -12.266 -3.924 5.156 1 86.62 455 SER A CA 1
ATOM 3638 C C . SER A 1 455 ? -12.023 -4.875 3.988 1 86.62 455 SER A C 1
ATOM 3640 O O . SER A 1 455 ? -11.516 -4.465 2.943 1 86.62 455 SER A O 1
ATOM 3642 N N . CYS A 1 456 ? -12.352 -6.086 4.184 1 87.75 456 CYS A N 1
ATOM 3643 C CA . CYS A 1 456 ? -12.125 -7.062 3.121 1 87.75 456 CYS A CA 1
ATOM 3644 C C . CYS A 1 456 ? -13.328 -7.133 2.184 1 87.75 456 CYS A C 1
ATOM 3646 O O . CYS A 1 456 ? -13.297 -7.852 1.183 1 87.75 456 CYS A O 1
ATOM 3648 N N . LEU A 1 457 ? -14.359 -6.398 2.488 1 84.56 457 LEU A N 1
ATOM 3649 C CA . LEU A 1 457 ? -15.523 -6.336 1.615 1 84.56 457 LEU A CA 1
ATOM 3650 C C . LEU A 1 457 ? -15.352 -5.246 0.561 1 84.56 457 LEU A C 1
ATOM 3652 O O . LEU A 1 457 ? -14.664 -4.25 0.798 1 84.56 457 LEU A O 1
ATOM 3656 N N . PRO A 1 458 ? -15.805 -5.52 -0.7 1 73.75 458 PRO A N 1
ATOM 3657 C CA . PRO A 1 458 ? -15.703 -4.488 -1.736 1 73.75 458 PRO A CA 1
ATOM 3658 C C . PRO A 1 458 ? -16.422 -3.199 -1.365 1 73.75 458 PRO A C 1
ATOM 3660 O O . PRO A 1 458 ? -17.406 -3.23 -0.605 1 73.75 458 PRO A O 1
ATOM 3663 N N . SER A 1 459 ? -15.766 -1.926 -1.626 1 59.12 459 SER A N 1
ATOM 3664 C CA . SER A 1 459 ? -16.297 -0.611 -1.275 1 59.12 459 SER A CA 1
ATOM 3665 C C . SER A 1 459 ? -17.594 -0.317 -2.023 1 59.12 459 SER A C 1
ATOM 3667 O O . SER A 1 459 ? -17.594 0.435 -3 1 59.12 459 SER A O 1
ATOM 3669 N N . THR A 1 460 ? -18.344 -1.256 -2.57 1 49.03 460 THR A N 1
ATOM 3670 C CA . THR A 1 460 ? -19.516 -0.856 -3.342 1 49.03 460 THR A CA 1
ATOM 3671 C C . THR A 1 460 ? -20.484 -0.053 -2.477 1 49.03 460 THR A C 1
ATOM 3673 O O . THR A 1 460 ? -20.625 -0.316 -1.28 1 49.03 460 THR A O 1
ATOM 3676 N N . ILE A 1 461 ? -20.672 1.174 -2.922 1 41.31 461 ILE A N 1
ATOM 3677 C CA . ILE A 1 461 ? -21.734 2.076 -2.475 1 41.31 461 ILE A CA 1
ATOM 3678 C C . ILE A 1 461 ? -23.078 1.361 -2.527 1 41.31 461 ILE A C 1
ATOM 3680 O O . ILE A 1 461 ? -23.422 0.74 -3.535 1 41.31 461 ILE A O 1
ATOM 3684 N N . GLY A 1 462 ? -23.797 0.938 -1.44 1 43.41 462 GLY A N 1
ATOM 3685 C CA . GLY A 1 462 ? -25.203 0.57 -1.356 1 43.41 462 GLY A CA 1
ATOM 3686 C C . GLY A 1 462 ? -25.453 -0.61 -0.437 1 43.41 462 GLY A C 1
ATOM 3687 O O . GLY A 1 462 ? -24.516 -1.257 0.026 1 43.41 462 GLY A O 1
ATOM 3688 N N . ASP A 1 463 ? -26.594 -0.708 0.096 1 49.31 463 ASP A N 1
ATOM 3689 C CA . ASP A 1 463 ? -27.328 -1.574 1.019 1 49.31 463 ASP A CA 1
ATOM 3690 C C . ASP A 1 463 ? -27.031 -3.047 0.729 1 49.31 463 ASP A C 1
ATOM 3692 O O . ASP A 1 463 ? -27.547 -3.93 1.424 1 49.31 463 ASP A O 1
ATOM 3696 N N . ASP A 1 464 ? -26.125 -3.402 -0.218 1 57.59 464 ASP A N 1
ATOM 3697 C CA . ASP A 1 464 ? -26.203 -4.727 -0.821 1 57.59 464 ASP A CA 1
ATOM 3698 C C . ASP A 1 464 ? -25.203 -5.688 -0.171 1 57.59 464 ASP A C 1
ATOM 3700 O O . ASP A 1 464 ? -25.047 -6.824 -0.621 1 57.59 464 ASP A O 1
ATOM 3704 N N . ASN A 1 465 ? -24.516 -5.348 1.048 1 67.19 465 ASN A N 1
ATOM 3705 C CA . ASN A 1 465 ? -23.547 -6.297 1.599 1 67.19 465 ASN A CA 1
ATOM 3706 C C . ASN A 1 465 ? -24.156 -7.152 2.699 1 67.19 465 ASN A C 1
ATOM 3708 O O . ASN A 1 465 ? -23.484 -8 3.285 1 67.19 465 ASN A O 1
ATOM 3712 N N . LYS A 1 466 ? -25.422 -7.059 2.865 1 77.38 466 LYS A N 1
ATOM 3713 C CA . LYS A 1 466 ? -26.031 -7.785 3.969 1 77.38 466 LYS A CA 1
ATOM 3714 C C . LYS A 1 466 ? -26.281 -9.242 3.596 1 77.38 466 LYS A C 1
ATOM 3716 O O . LYS A 1 466 ? -26.656 -9.547 2.461 1 77.38 466 LYS A O 1
ATOM 3721 N N . PHE A 1 467 ? -25.984 -10.047 4.535 1 87.56 467 PHE A N 1
ATOM 3722 C CA . PHE A 1 467 ? -26.281 -11.469 4.395 1 87.56 467 PHE A CA 1
ATOM 3723 C C . PHE A 1 467 ? -27.766 -11.742 4.539 1 87.56 467 PHE A C 1
ATOM 3725 O O . PHE A 1 467 ? -28.375 -11.367 5.543 1 87.56 467 PHE A O 1
ATOM 3732 N N . SER A 1 468 ? -28.406 -12.25 3.504 1 85.19 468 SER A N 1
ATOM 3733 C CA . SER A 1 468 ? -29.844 -12.516 3.6 1 85.19 468 SER A CA 1
ATOM 3734 C C . SER A 1 468 ? -30.25 -13.656 2.68 1 85.19 468 SER A C 1
ATOM 3736 O O . SER A 1 468 ? -29.641 -13.859 1.626 1 85.19 468 SER A O 1
ATOM 3738 N N . TYR A 1 469 ? -31.219 -14.391 3.225 1 81.31 469 TYR A N 1
ATOM 3739 C CA . TYR A 1 469 ? -31.875 -15.375 2.379 1 81.31 469 TYR A CA 1
ATOM 3740 C C . TYR A 1 469 ? -33.062 -14.75 1.646 1 81.31 469 TYR A C 1
ATOM 3742 O O . TYR A 1 469 ? -33.781 -13.914 2.205 1 81.31 469 TYR A O 1
ATOM 3750 N N . SER A 1 470 ? -32.938 -14.766 0.392 1 73.5 470 SER A N 1
ATOM 3751 C CA . SER A 1 470 ? -34.094 -14.273 -0.348 1 73.5 470 SER A CA 1
ATOM 3752 C C . SER A 1 470 ? -34.875 -15.414 -1.022 1 73.5 470 SER A C 1
ATOM 3754 O O . SER A 1 470 ? -34.25 -16.344 -1.547 1 73.5 470 SER A O 1
ATOM 3756 N N . GLU A 1 471 ? -36.156 -15.305 -0.953 1 67.56 471 GLU A N 1
ATOM 3757 C CA . GLU A 1 471 ? -37 -16.281 -1.627 1 67.56 471 GLU A CA 1
ATOM 3758 C C . GLU A 1 471 ? -36.906 -16.141 -3.145 1 67.56 471 GLU A C 1
ATOM 3760 O O . GLU A 1 471 ? -37.219 -17.094 -3.877 1 67.56 471 GLU A O 1
ATOM 3765 N N . HIS A 1 472 ? -36.375 -15.094 -3.551 1 70.44 472 HIS A N 1
ATOM 3766 C CA . HIS A 1 472 ? -36.344 -14.82 -4.984 1 70.44 472 HIS A CA 1
ATOM 3767 C C . HIS A 1 472 ? -35.031 -15.25 -5.613 1 70.44 472 HIS A C 1
ATOM 3769 O O . HIS A 1 472 ? -34.844 -15.117 -6.828 1 70.44 472 HIS A O 1
ATOM 3775 N N . THR A 1 473 ? -34.281 -15.828 -4.727 1 77 473 THR A N 1
ATOM 3776 C CA . THR A 1 473 ? -33 -16.266 -5.277 1 77 473 THR A CA 1
ATOM 3777 C C . THR A 1 473 ? -33.156 -17.531 -6.09 1 77 473 THR A C 1
ATOM 3779 O O . THR A 1 473 ? -33.938 -18.422 -5.719 1 77 473 THR A O 1
ATOM 3782 N N . LEU A 1 474 ? -32.594 -17.578 -7.25 1 76.25 474 LEU A N 1
ATOM 3783 C CA . LEU A 1 474 ? -32.656 -18.719 -8.148 1 76.25 474 LEU A CA 1
ATOM 3784 C C . LEU A 1 474 ? -31.688 -19.812 -7.711 1 76.25 474 LEU A C 1
ATOM 3786 O O . LEU A 1 474 ? -30.625 -19.516 -7.164 1 76.25 474 LEU A O 1
ATOM 3790 N N . THR A 1 475 ? -32.219 -21.031 -7.926 1 78.19 475 THR A N 1
ATOM 3791 C CA . THR A 1 475 ? -31.281 -22.141 -7.754 1 78.19 475 THR A CA 1
ATOM 3792 C C . THR A 1 475 ? -30.219 -22.125 -8.844 1 78.19 475 THR A C 1
ATOM 3794 O O . THR A 1 475 ? -30.328 -21.391 -9.828 1 78.19 475 THR A O 1
ATOM 3797 N N . ILE A 1 476 ? -29.172 -22.859 -8.641 1 79.75 476 ILE A N 1
ATOM 3798 C CA . ILE A 1 476 ? -28.094 -22.953 -9.617 1 79.75 476 ILE A CA 1
ATOM 3799 C C . ILE A 1 476 ? -28.641 -23.422 -10.961 1 79.75 476 ILE A C 1
ATOM 3801 O O . ILE A 1 476 ? -28.25 -22.922 -12.016 1 79.75 476 ILE A O 1
ATOM 3805 N N . GLU A 1 477 ? -29.531 -24.422 -10.883 1 76.5 477 GLU A N 1
ATOM 3806 C CA . GLU A 1 477 ? -30.141 -24.984 -12.094 1 76.5 477 GLU A CA 1
ATOM 3807 C C . GLU A 1 477 ? -30.953 -23.922 -12.828 1 76.5 477 GLU A C 1
ATOM 3809 O O . GLU A 1 477 ? -30.891 -23.828 -14.055 1 76.5 477 GLU A O 1
ATOM 3814 N N . GLU A 1 478 ? -31.656 -23.188 -12.031 1 78.38 478 GLU A N 1
ATOM 3815 C CA . GLU A 1 478 ? -32.469 -22.125 -12.617 1 78.38 478 GLU A CA 1
ATOM 3816 C C . GLU A 1 478 ? -31.594 -21.047 -13.258 1 78.38 478 GLU A C 1
ATOM 3818 O O . GLU A 1 478 ? -31.922 -20.516 -14.312 1 78.38 478 GLU A O 1
ATOM 3823 N N . LYS A 1 479 ? -30.547 -20.781 -12.602 1 77.94 479 LYS A N 1
ATOM 3824 C CA . LYS A 1 479 ? -29.625 -19.781 -13.125 1 77.94 479 LYS A CA 1
ATOM 3825 C C . LYS A 1 479 ? -28.984 -20.266 -14.422 1 77.94 479 LYS A C 1
ATOM 3827 O O . LYS A 1 479 ? -28.859 -19.5 -15.383 1 77.94 479 LYS A O 1
ATOM 3832 N N . GLN A 1 480 ? -28.562 -21.453 -14.398 1 74.62 480 GLN A N 1
ATOM 3833 C CA . GLN A 1 480 ? -27.938 -22.031 -15.586 1 74.62 480 GLN A CA 1
ATOM 3834 C C . GLN A 1 480 ? -28.906 -22.031 -16.766 1 74.62 480 GLN A C 1
ATOM 3836 O O . GLN A 1 480 ? -28.516 -21.766 -17.906 1 74.62 480 GLN A O 1
ATOM 3841 N N . GLU A 1 481 ? -30.141 -22.312 -16.438 1 74.69 481 GLU A N 1
ATOM 3842 C CA . GLU A 1 481 ? -31.172 -22.281 -17.469 1 74.69 481 GLU A CA 1
ATOM 3843 C C . GLU A 1 481 ? -31.359 -20.859 -18 1 74.69 481 GLU A C 1
ATOM 3845 O O . GLU A 1 481 ? -31.516 -20.672 -19.219 1 74.69 481 GLU A O 1
ATOM 3850 N N . ARG A 1 482 ? -31.344 -20 -17.109 1 76.06 482 ARG A N 1
ATOM 3851 C CA . ARG A 1 482 ? -31.484 -18.609 -17.516 1 76.06 482 ARG A CA 1
ATOM 3852 C C . ARG A 1 482 ? -30.312 -18.156 -18.375 1 76.06 482 ARG A C 1
ATOM 3854 O O . ARG A 1 482 ? -30.5 -17.469 -19.375 1 76.06 482 ARG A O 1
ATOM 3861 N N . TYR A 1 483 ? -29.156 -18.562 -17.953 1 72.5 483 TYR A N 1
ATOM 3862 C CA . TYR A 1 483 ? -27.969 -18.203 -18.719 1 72.5 483 TYR A CA 1
ATOM 3863 C C . TYR A 1 483 ? -28 -18.859 -20.094 1 72.5 483 TYR A C 1
ATOM 3865 O O . TYR A 1 483 ? -27.625 -18.234 -21.094 1 72.5 483 TYR A O 1
ATOM 3873 N N . ALA A 1 484 ? -28.438 -20.062 -20.094 1 68.94 484 ALA A N 1
ATOM 3874 C CA . ALA A 1 484 ? -28.562 -20.781 -21.375 1 68.94 484 ALA A CA 1
ATOM 3875 C C . ALA A 1 484 ? -29.562 -20.078 -22.297 1 68.94 484 ALA A C 1
ATOM 3877 O O . ALA A 1 484 ? -29.297 -19.922 -23.484 1 68.94 484 ALA A O 1
ATOM 3878 N N . LYS A 1 485 ? -30.562 -19.609 -21.688 1 70 485 LYS A N 1
ATOM 3879 C CA . LYS A 1 485 ? -31.578 -18.891 -22.453 1 70 485 LYS A CA 1
ATOM 3880 C C . LYS A 1 485 ? -31.031 -17.547 -22.938 1 70 485 LYS A C 1
ATOM 3882 O O . LYS A 1 485 ? -31.281 -17.141 -24.078 1 70 485 LYS A O 1
ATOM 3887 N N . GLN A 1 486 ? -30.312 -16.906 -22.062 1 71.81 486 GLN A N 1
ATOM 3888 C CA . GLN A 1 486 ? -29.734 -15.617 -22.391 1 71.81 486 GLN A CA 1
ATOM 3889 C C . GLN A 1 486 ? -28.688 -15.758 -23.5 1 71.81 486 GLN A C 1
ATOM 3891 O O . GLN A 1 486 ? -28.594 -14.906 -24.375 1 71.81 486 GLN A O 1
ATOM 3896 N N . LYS A 1 487 ? -27.859 -16.75 -23.375 1 65.5 487 LYS A N 1
ATOM 3897 C CA . LYS A 1 487 ? -26.859 -17.031 -24.406 1 65.5 487 LYS A CA 1
ATOM 3898 C C . LYS A 1 487 ? -27.531 -17.25 -25.766 1 65.5 487 LYS A C 1
ATOM 3900 O O . LYS A 1 487 ? -27.047 -16.766 -26.781 1 65.5 487 LYS A O 1
ATOM 3905 N N . ILE A 1 488 ? -28.594 -17.938 -25.703 1 64 488 ILE A N 1
ATOM 3906 C CA . ILE A 1 488 ? -29.359 -18.172 -26.922 1 64 488 ILE A CA 1
ATOM 3907 C C . ILE A 1 488 ? -29.906 -16.844 -27.453 1 64 488 ILE A C 1
ATOM 3909 O O . ILE A 1 488 ? -29.812 -16.562 -28.656 1 64 488 ILE A O 1
ATOM 3913 N N . LYS A 1 489 ? -30.359 -16.109 -26.484 1 64.5 489 LYS A N 1
ATOM 3914 C CA . LYS A 1 489 ? -30.922 -14.812 -26.875 1 64.5 489 LYS A CA 1
ATOM 3915 C C . LYS A 1 489 ? -29.828 -13.898 -27.453 1 64.5 489 LYS A C 1
ATOM 3917 O O . LYS A 1 489 ? -30.047 -13.227 -28.453 1 64.5 489 LYS A O 1
ATOM 3922 N N . ASN A 1 490 ? -28.734 -13.875 -26.781 1 64.25 490 ASN A N 1
ATOM 3923 C CA . ASN A 1 490 ? -27.641 -13.031 -27.234 1 64.25 490 ASN A CA 1
ATOM 3924 C C . ASN A 1 490 ? -27.094 -13.484 -28.578 1 64.25 490 ASN A C 1
ATOM 3926 O O . ASN A 1 490 ? -26.75 -12.664 -29.438 1 64.25 490 ASN A O 1
ATOM 3930 N N . ARG A 1 491 ? -27.031 -14.758 -28.75 1 57.84 491 ARG A N 1
ATOM 3931 C CA . ARG A 1 491 ? -26.594 -15.297 -30.031 1 57.84 491 ARG A CA 1
ATOM 3932 C C . ARG A 1 491 ? -27.625 -14.984 -31.125 1 57.84 491 ARG A C 1
ATOM 3934 O O . ARG A 1 491 ? -27.266 -14.68 -32.25 1 57.84 491 ARG A O 1
ATOM 3941 N N . MET A 1 492 ? -28.812 -15.023 -30.734 1 60 492 MET A N 1
ATOM 3942 C CA . MET A 1 492 ? -29.875 -14.641 -31.656 1 60 492 MET A CA 1
ATOM 3943 C C . MET A 1 492 ? -29.766 -13.164 -32.031 1 60 492 MET A C 1
ATOM 3945 O O . MET A 1 492 ? -29.922 -12.797 -33.188 1 60 492 MET A O 1
ATOM 3949 N N . LYS A 1 493 ? -29.438 -12.414 -31.062 1 60.78 493 LYS A N 1
ATOM 3950 C CA . LYS A 1 493 ? -29.297 -10.984 -31.297 1 60.78 493 LYS A CA 1
ATOM 3951 C C . LYS A 1 493 ? -28.078 -10.68 -32.156 1 60.78 493 LYS A C 1
ATOM 3953 O O . LYS A 1 493 ? -28.078 -9.719 -32.938 1 60.78 493 LYS A O 1
ATOM 3958 N N . ARG A 1 494 ? -27.094 -11.5 -31.984 1 60.19 494 ARG A N 1
ATOM 3959 C CA . ARG A 1 494 ? -25.875 -11.312 -32.75 1 60.19 494 ARG A CA 1
ATOM 3960 C C . ARG A 1 494 ? -25.984 -12.008 -34.125 1 60.19 494 ARG A C 1
ATOM 3962 O O . ARG A 1 494 ? -25.016 -12.055 -34.875 1 60.19 494 ARG A O 1
ATOM 3969 N N . GLY A 1 495 ? -27.156 -12.5 -34.406 1 54.56 495 GLY A N 1
ATOM 3970 C CA . GLY A 1 495 ? -27.438 -13.086 -35.688 1 54.56 495 GLY A CA 1
ATOM 3971 C C . GLY A 1 495 ? -26.891 -14.5 -35.844 1 54.56 495 GLY A C 1
ATOM 3972 O O . GLY A 1 495 ? -26.812 -15.031 -36.938 1 54.56 495 GLY A O 1
ATOM 3973 N N . GLN A 1 496 ? -26.328 -14.945 -34.812 1 52.94 496 GLN A N 1
ATOM 3974 C CA . GLN A 1 496 ? -25.797 -16.297 -34.875 1 52.94 496 GLN A CA 1
ATOM 3975 C C . GLN A 1 496 ? -26.891 -17.344 -34.656 1 52.94 496 GLN A C 1
ATOM 3977 O O . GLN A 1 496 ? -26.828 -18.109 -33.688 1 52.94 496 GLN A O 1
ATOM 3982 N N . TYR A 1 497 ? -27.797 -17.297 -35.562 1 54.03 497 TYR A N 1
ATOM 3983 C CA . TYR A 1 497 ? -29.047 -18.031 -35.438 1 54.03 497 TYR A CA 1
ATOM 3984 C C . TYR A 1 497 ? -28.797 -19.531 -35.375 1 54.03 497 TYR A C 1
ATOM 3986 O O . TYR A 1 497 ? -29.453 -20.266 -34.656 1 54.03 497 TYR A O 1
ATOM 3994 N N . GLN A 1 498 ? -27.859 -19.938 -36.188 1 50.88 498 GLN A N 1
ATOM 3995 C CA . GLN A 1 498 ? -27.578 -21.359 -36.25 1 50.88 498 GLN A CA 1
ATOM 3996 C C . GLN A 1 498 ? -26.953 -21.844 -34.938 1 50.88 498 GLN A C 1
ATOM 3998 O O . GLN A 1 498 ? -27.328 -22.891 -34.406 1 50.88 498 GLN A O 1
ATOM 4003 N N . TYR A 1 499 ? -26.078 -21.109 -34.5 1 54.31 499 TYR A N 1
ATOM 4004 C CA . TYR A 1 499 ? -25.469 -21.453 -33.219 1 54.31 499 TYR A CA 1
ATOM 4005 C C . TYR A 1 499 ? -26.469 -21.359 -32.094 1 54.31 499 TYR A C 1
ATOM 4007 O O . TYR A 1 499 ? -26.5 -22.219 -31.203 1 54.31 499 TYR A O 1
ATOM 4015 N N . ALA A 1 500 ? -27.375 -20.469 -32.156 1 51.19 500 ALA A N 1
ATOM 4016 C CA . ALA A 1 500 ? -28.453 -20.328 -31.203 1 51.19 500 ALA A CA 1
ATOM 4017 C C . ALA A 1 500 ? -29.406 -21.516 -31.25 1 51.19 500 ALA A C 1
ATOM 4019 O O . ALA A 1 500 ? -29.844 -22.016 -30.219 1 51.19 500 ALA A O 1
ATOM 4020 N N . ALA A 1 501 ? -29.688 -21.922 -32.406 1 52.41 501 ALA A N 1
ATOM 4021 C CA . ALA A 1 501 ? -30.578 -23.078 -32.625 1 52.41 501 ALA A CA 1
ATOM 4022 C C . ALA A 1 501 ? -29.938 -24.359 -32.094 1 52.41 501 ALA A C 1
ATOM 4024 O O . ALA A 1 501 ? -30.625 -25.188 -31.469 1 52.41 501 ALA A O 1
ATOM 4025 N N . THR A 1 502 ? -28.703 -24.422 -32.219 1 50.94 502 THR A N 1
ATOM 4026 C CA . THR A 1 502 ? -28 -25.594 -31.734 1 50.94 502 THR A CA 1
ATOM 4027 C C . THR A 1 502 ? -27.953 -25.609 -30.203 1 50.94 502 THR A C 1
ATOM 4029 O O . THR A 1 502 ? -28.156 -26.641 -29.578 1 50.94 502 THR A O 1
ATOM 4032 N N . LEU A 1 503 ? -27.797 -24.516 -29.688 1 56.19 503 LEU A N 1
ATOM 4033 C CA . LEU A 1 503 ? -27.781 -24.391 -28.234 1 56.19 503 LEU A CA 1
ATOM 4034 C C . LEU A 1 503 ? -29.156 -24.641 -27.656 1 56.19 503 LEU A C 1
ATOM 4036 O O . LEU A 1 503 ? -29.297 -25.266 -26.594 1 56.19 503 LEU A O 1
ATOM 4040 N N . HIS A 1 504 ? -30.203 -24.219 -28.359 1 53.81 504 HIS A N 1
ATOM 4041 C CA . HIS A 1 504 ? -31.594 -24.438 -27.984 1 53.81 504 HIS A CA 1
ATOM 4042 C C . HIS A 1 504 ? -31.953 -25.922 -28.047 1 53.81 504 HIS A C 1
ATOM 4044 O O . HIS A 1 504 ? -32.656 -26.438 -27.172 1 53.81 504 HIS A O 1
ATOM 4050 N N . ALA A 1 505 ? -31.5 -26.5 -29 1 48.84 505 ALA A N 1
ATOM 4051 C CA . ALA A 1 505 ? -31.766 -27.922 -29.203 1 48.84 505 ALA A CA 1
ATOM 4052 C C . ALA A 1 505 ? -31.031 -28.75 -28.156 1 48.84 505 ALA A C 1
ATOM 4054 O O . ALA A 1 505 ? -31.578 -29.734 -27.641 1 48.84 505 ALA A O 1
ATOM 4055 N N . GLN A 1 506 ? -29.891 -28.312 -27.828 1 50.91 506 GLN A N 1
ATOM 4056 C CA . GLN A 1 506 ? -29.109 -29.016 -26.812 1 50.91 506 GLN A CA 1
ATOM 4057 C C . GLN A 1 506 ? -29.719 -28.844 -25.438 1 50.91 506 GLN A C 1
ATOM 4059 O O . GLN A 1 506 ? -29.688 -29.766 -24.625 1 50.91 506 GLN A O 1
ATOM 4064 N N . ASN A 1 507 ? -30.188 -27.719 -25.172 1 51.91 507 ASN A N 1
ATOM 4065 C CA . ASN A 1 507 ? -30.828 -27.469 -23.891 1 51.91 507 ASN A CA 1
ATOM 4066 C C . ASN A 1 507 ? -32.125 -28.234 -23.734 1 51.91 507 ASN A C 1
ATOM 4068 O O . ASN A 1 507 ? -32.562 -28.547 -22.625 1 51.91 507 ASN A O 1
ATOM 4072 N N . LYS A 1 508 ? -32.844 -28.609 -24.812 1 47.34 508 LYS A N 1
ATOM 4073 C CA . LYS A 1 508 ? -34.062 -29.422 -24.828 1 47.34 508 LYS A CA 1
ATOM 4074 C C . LYS A 1 508 ? -33.719 -30.906 -24.641 1 47.34 508 LYS A C 1
ATOM 4076 O O . LYS A 1 508 ? -34.562 -31.672 -24.125 1 47.34 508 LYS A O 1
ATOM 4081 N N . ARG A 1 509 ? -32.656 -31.266 -25.062 1 45.59 509 ARG A N 1
ATOM 4082 C CA . ARG A 1 509 ? -32.312 -32.688 -24.938 1 45.59 509 ARG A CA 1
ATOM 4083 C C . ARG A 1 509 ? -31.766 -33 -23.531 1 45.59 509 ARG A C 1
ATOM 4085 O O . ARG A 1 509 ? -31.641 -34.156 -23.156 1 45.59 509 ARG A O 1
ATOM 4092 N N . LYS A 1 510 ? -31.344 -32 -22.875 1 43.25 510 LYS A N 1
ATOM 4093 C CA . LYS A 1 510 ? -30.922 -32.312 -21.516 1 43.25 510 LYS A CA 1
ATOM 4094 C C . LYS A 1 510 ? -32.062 -32.156 -20.531 1 43.25 510 LYS A C 1
ATOM 4096 O O . LYS A 1 510 ? -32.812 -31.156 -20.578 1 43.25 510 LYS A O 1
ATOM 4101 N N . MET B 1 1 ? -41.594 42.75 -22.547 1 19.77 1 MET B N 1
ATOM 4102 C CA . MET B 1 1 ? -40.625 42.906 -21.469 1 19.77 1 MET B CA 1
ATOM 4103 C C . MET B 1 1 ? -40.844 41.844 -20.391 1 19.77 1 MET B C 1
ATOM 4105 O O . MET B 1 1 ? -39.875 41.375 -19.781 1 19.77 1 MET B O 1
ATOM 4109 N N . LYS B 1 2 ? -42 41.688 -19.797 1 21 2 LYS B N 1
ATOM 4110 C CA . LYS B 1 2 ? -42.594 41.062 -18.609 1 21 2 LYS B CA 1
ATOM 4111 C C . LYS B 1 2 ? -42.594 39.562 -18.734 1 21 2 LYS B C 1
ATOM 4113 O O . LYS B 1 2 ? -42.562 38.844 -17.719 1 21 2 LYS B O 1
ATOM 4118 N N . LEU B 1 3 ? -42.969 39.031 -19.766 1 20.98 3 LEU B N 1
ATOM 4119 C CA . LEU B 1 3 ? -43.562 37.719 -19.891 1 20.98 3 LEU B CA 1
ATOM 4120 C C . LEU B 1 3 ? -42.531 36.625 -19.703 1 20.98 3 LEU B C 1
ATOM 4122 O O . LEU B 1 3 ? -42.844 35.531 -19.234 1 20.98 3 LEU B O 1
ATOM 4126 N N . LEU B 1 4 ? -41.375 36.844 -20.344 1 21.06 4 LEU B N 1
ATOM 4127 C CA . LEU B 1 4 ? -40.594 35.656 -20.703 1 21.06 4 LEU B CA 1
ATOM 4128 C C . LEU B 1 4 ? -39.938 35.031 -19.469 1 21.06 4 LEU B C 1
ATOM 4130 O O . LEU B 1 4 ? -38.906 34.344 -19.594 1 21.06 4 LEU B O 1
ATOM 4134 N N . ILE B 1 5 ? -40.125 35.562 -18.203 1 21.27 5 ILE B N 1
ATOM 4135 C CA . ILE B 1 5 ? -39.375 35.375 -16.969 1 21.27 5 ILE B CA 1
ATOM 4136 C C . ILE B 1 5 ? -39.719 34.031 -16.344 1 21.27 5 ILE B C 1
ATOM 4138 O O . ILE B 1 5 ? -39.094 33.625 -15.344 1 21.27 5 ILE B O 1
ATOM 4142 N N . HIS B 1 6 ? -40.812 33.469 -16.656 1 21.09 6 HIS B N 1
ATOM 4143 C CA . HIS B 1 6 ? -41.5 32.562 -15.734 1 21.09 6 HIS B CA 1
ATOM 4144 C C . HIS B 1 6 ? -40.75 31.25 -15.617 1 21.09 6 HIS B C 1
ATOM 4146 O O . HIS B 1 6 ? -40.969 30.484 -14.672 1 21.09 6 HIS B O 1
ATOM 4152 N N . LEU B 1 7 ? -40.438 30.688 -16.719 1 20.52 7 LEU B N 1
ATOM 4153 C CA . LEU B 1 7 ? -40.5 29.234 -16.766 1 20.52 7 LEU B CA 1
ATOM 4154 C C . LEU B 1 7 ? -39.344 28.609 -16 1 20.52 7 LEU B C 1
ATOM 4156 O O . LEU B 1 7 ? -39.188 27.391 -15.938 1 20.52 7 LEU B O 1
ATOM 4160 N N . VAL B 1 8 ? -38.219 29.328 -15.781 1 21.58 8 VAL B N 1
ATOM 4161 C CA . VAL B 1 8 ? -37.062 28.516 -15.438 1 21.58 8 VAL B CA 1
ATOM 4162 C C . VAL B 1 8 ? -37.188 28 -14.008 1 21.58 8 VAL B C 1
ATOM 4164 O O . VAL B 1 8 ? -36.844 28.703 -13.055 1 21.58 8 VAL B O 1
ATOM 4167 N N . LYS B 1 9 ? -38.375 27.609 -13.594 1 22.75 9 LYS B N 1
ATOM 4168 C CA . LYS B 1 9 ? -38.594 27.062 -12.25 1 22.75 9 LYS B CA 1
ATOM 4169 C C . LYS B 1 9 ? -37.5 26.031 -11.922 1 22.75 9 LYS B C 1
ATOM 4171 O O . LYS B 1 9 ? -37.375 25.031 -12.641 1 22.75 9 LYS B O 1
ATOM 4176 N N . LEU B 1 10 ? -36.594 26.469 -11.203 1 22.83 10 LEU B N 1
ATOM 4177 C CA . LEU B 1 10 ? -35.344 25.844 -10.734 1 22.83 10 LEU B CA 1
ATOM 4178 C C . LEU B 1 10 ? -35.656 24.547 -10 1 22.83 10 LEU B C 1
ATOM 4180 O O . LEU B 1 10 ? -36.406 24.531 -9.039 1 22.83 10 LEU B O 1
ATOM 4184 N N . ALA B 1 11 ? -35.75 23.453 -10.734 1 23.5 11 ALA B N 1
ATOM 4185 C CA . ALA B 1 11 ? -36.062 22.125 -10.211 1 23.5 11 ALA B CA 1
ATOM 4186 C C . ALA B 1 11 ? -35.406 21.891 -8.859 1 23.5 11 ALA B C 1
ATOM 4188 O O . ALA B 1 11 ? -34.344 22.5 -8.57 1 23.5 11 ALA B O 1
ATOM 4189 N N . PRO B 1 12 ? -36.156 21.328 -7.871 1 24.11 12 PRO B N 1
ATOM 4190 C CA . PRO B 1 12 ? -35.812 21.188 -6.453 1 24.11 12 PRO B CA 1
ATOM 4191 C C . PRO B 1 12 ? -34.375 20.672 -6.242 1 24.11 12 PRO B C 1
ATOM 4193 O O . PRO B 1 12 ? -33.844 20 -7.121 1 24.11 12 PRO B O 1
ATOM 4196 N N . PRO B 1 13 ? -33.594 21.344 -5.266 1 24.31 13 PRO B N 1
ATOM 4197 C CA . PRO B 1 13 ? -32.188 21.203 -4.91 1 24.31 13 PRO B CA 1
ATOM 4198 C C . PRO B 1 13 ? -31.781 19.75 -4.672 1 24.31 13 PRO B C 1
ATOM 4200 O O . PRO B 1 13 ? -30.625 19.469 -4.359 1 24.31 13 PRO B O 1
ATOM 4203 N N . THR B 1 14 ? -32.844 18.875 -4.516 1 25.67 14 THR B N 1
ATOM 4204 C CA . THR B 1 14 ? -32.562 17.5 -4.121 1 25.67 14 THR B CA 1
ATOM 4205 C C . THR B 1 14 ? -31.703 16.797 -5.168 1 25.67 14 THR B C 1
ATOM 4207 O O . THR B 1 14 ? -31.203 15.695 -4.93 1 25.67 14 THR B O 1
ATOM 4210 N N . PHE B 1 15 ? -31.891 17.266 -6.379 1 23.23 15 PHE B N 1
ATOM 4211 C CA . PHE B 1 15 ? -31.281 16.531 -7.469 1 23.23 15 PHE B CA 1
ATOM 4212 C C . PHE B 1 15 ? -29.766 16.656 -7.414 1 23.23 15 PHE B C 1
ATOM 4214 O O . PHE B 1 15 ? -29.047 15.93 -8.117 1 23.23 15 PHE B O 1
ATOM 4221 N N . ALA B 1 16 ? -29.312 17.719 -6.789 1 22.64 16 ALA B N 1
ATOM 4222 C CA . ALA B 1 16 ? -27.875 17.953 -6.867 1 22.64 16 ALA B CA 1
ATOM 4223 C C . ALA B 1 16 ? -27.109 16.953 -6.004 1 22.64 16 ALA B C 1
ATOM 4225 O O . ALA B 1 16 ? -25.953 16.609 -6.305 1 22.64 16 ALA B O 1
ATOM 4226 N N . ARG B 1 17 ? -27.641 16.609 -4.832 1 23.05 17 ARG B N 1
ATOM 4227 C CA . ARG B 1 17 ? -26.938 15.789 -3.855 1 23.05 17 ARG B CA 1
ATOM 4228 C C . ARG B 1 17 ? -26.719 14.375 -4.383 1 23.05 17 ARG B C 1
ATOM 4230 O O . ARG B 1 17 ? -25.781 13.695 -3.977 1 23.05 17 ARG B O 1
ATOM 4237 N N . GLU B 1 18 ? -27.812 13.805 -5.02 1 23.56 18 GLU B N 1
ATOM 4238 C CA . GLU B 1 18 ? -27.812 12.414 -5.469 1 23.56 18 GLU B CA 1
ATOM 4239 C C . GLU B 1 18 ? -26.75 12.188 -6.551 1 23.56 18 GLU B C 1
ATOM 4241 O O . GLU B 1 18 ? -26.312 11.055 -6.77 1 23.56 18 GLU B O 1
ATOM 4246 N N . CYS B 1 19 ? -26.578 13.18 -7.398 1 23.56 19 CYS B N 1
ATOM 4247 C CA . CYS B 1 19 ? -25.672 12.922 -8.516 1 23.56 19 CYS B CA 1
ATOM 4248 C C . CYS B 1 19 ? -24.219 12.867 -8.047 1 23.56 19 CYS B C 1
ATOM 4250 O O . CYS B 1 19 ? -23.344 12.406 -8.781 1 23.56 19 CYS B O 1
ATOM 4252 N N . CYS B 1 20 ? -23.812 13.617 -7.016 1 24.98 20 CYS B N 1
ATOM 4253 C CA . CYS B 1 20 ? -22.422 13.719 -6.609 1 24.98 20 CYS B CA 1
ATOM 4254 C C . CYS B 1 20 ? -21.953 12.453 -5.895 1 24.98 20 CYS B C 1
ATOM 4256 O O . CYS B 1 20 ? -20.766 12.25 -5.703 1 24.98 20 CYS B O 1
ATOM 4258 N N . ALA B 1 21 ? -22.797 11.898 -4.957 1 23.98 21 ALA B N 1
ATOM 4259 C CA . ALA B 1 21 ? -22.344 10.797 -4.109 1 23.98 21 ALA B CA 1
ATOM 4260 C C . ALA B 1 21 ? -21.906 9.602 -4.945 1 23.98 21 ALA B C 1
ATOM 4262 O O . ALA B 1 21 ? -20.953 8.906 -4.598 1 23.98 21 ALA B O 1
ATOM 4263 N N . CYS B 1 22 ? -22.875 9.086 -5.738 1 24.25 22 CYS B N 1
ATOM 4264 C CA . CYS B 1 22 ? -22.781 7.812 -6.438 1 24.25 22 CYS B CA 1
ATOM 4265 C C . CYS B 1 22 ? -21.906 7.93 -7.676 1 24.25 22 CYS B C 1
ATOM 4267 O O . CYS B 1 22 ? -21.969 7.09 -8.57 1 24.25 22 CYS B O 1
ATOM 4269 N N . PHE B 1 23 ? -21.438 9.109 -7.953 1 24.77 23 PHE B N 1
ATOM 4270 C CA . PHE B 1 23 ? -20.625 9.078 -9.164 1 24.77 23 PHE B CA 1
ATOM 4271 C C . PHE B 1 23 ? -19.344 8.281 -8.945 1 24.77 23 PHE B C 1
ATOM 4273 O O . PHE B 1 23 ? -18.406 8.766 -8.312 1 24.77 23 PHE B O 1
ATOM 4280 N N . SER B 1 24 ? -19.5 7.074 -8.727 1 25.66 24 SER B N 1
ATOM 4281 C CA . SER B 1 24 ? -18.359 6.168 -8.883 1 25.66 24 SER B CA 1
ATOM 4282 C C . SER B 1 24 ? -17.531 6.523 -10.109 1 25.66 24 SER B C 1
ATOM 4284 O O . SER B 1 24 ? -18.078 6.945 -11.133 1 25.66 24 SER B O 1
ATOM 4286 N N . THR B 1 25 ? -16.312 6.977 -9.812 1 27.56 25 THR B N 1
ATOM 4287 C CA . THR B 1 25 ? -15.383 7.227 -10.914 1 27.56 25 THR B CA 1
ATOM 4288 C C . THR B 1 25 ? -15.75 6.379 -12.133 1 27.56 25 THR B C 1
ATOM 4290 O O . THR B 1 25 ? -15.242 6.613 -13.234 1 27.56 25 THR B O 1
ATOM 4293 N N . SER B 1 26 ? -16.625 5.375 -11.883 1 28.41 26 SER B N 1
ATOM 4294 C CA . SER B 1 26 ? -17.141 4.578 -12.992 1 28.41 26 SER B CA 1
ATOM 4295 C C . SER B 1 26 ? -18.094 5.391 -13.867 1 28.41 26 SER B C 1
ATOM 4297 O O . SER B 1 26 ? -18.172 5.172 -15.078 1 28.41 26 SER B O 1
ATOM 4299 N N . SER B 1 27 ? -18.828 6.383 -13.289 1 29.83 27 SER B N 1
ATOM 4300 C CA . SER B 1 27 ? -19.906 6.984 -14.062 1 29.83 27 SER B CA 1
ATOM 4301 C C . SER B 1 27 ? -19.375 8.047 -15.023 1 29.83 27 SER B C 1
ATOM 4303 O O . SER B 1 27 ? -19.875 8.172 -16.141 1 29.83 27 SER B O 1
ATOM 4305 N N . ILE B 1 28 ? -18.516 8.867 -14.586 1 29.23 28 ILE B N 1
ATOM 4306 C CA . ILE B 1 28 ? -18.031 9.875 -15.523 1 29.23 28 ILE B CA 1
ATOM 4307 C C . ILE B 1 28 ? -17.203 9.203 -16.625 1 29.23 28 ILE B C 1
ATOM 4309 O O . ILE B 1 28 ? -17.312 9.562 -17.797 1 29.23 28 ILE B O 1
ATOM 4313 N N . HIS B 1 29 ? -16.438 8.203 -16.281 1 29.28 29 HIS B N 1
ATOM 4314 C CA . HIS B 1 29 ? -15.766 7.414 -17.297 1 29.28 29 HIS B CA 1
ATOM 4315 C C . HIS B 1 29 ? -16.766 6.715 -18.219 1 29.28 29 HIS B C 1
ATOM 4317 O O . HIS B 1 29 ? -16.516 6.539 -19.406 1 29.28 29 HIS B O 1
ATOM 4323 N N . ALA B 1 30 ? -17.906 6.355 -17.609 1 30.2 30 ALA B N 1
ATOM 4324 C CA . ALA B 1 30 ? -18.922 5.793 -18.484 1 30.2 30 ALA B CA 1
ATOM 4325 C C . ALA B 1 30 ? -19.438 6.836 -19.469 1 30.2 30 ALA B C 1
ATOM 4327 O O . ALA B 1 30 ? -19.703 6.523 -20.625 1 30.2 30 ALA B O 1
ATOM 4328 N N . LYS B 1 31 ? -19.625 8.07 -19 1 29.98 31 LYS B N 1
ATOM 4329 C CA . LYS B 1 31 ? -20.234 9 -19.938 1 29.98 31 LYS B CA 1
ATOM 4330 C C . LYS B 1 31 ? -19.203 9.492 -20.969 1 29.98 31 LYS B C 1
ATOM 4332 O O . LYS B 1 31 ? -19.562 9.836 -22.094 1 29.98 31 LYS B O 1
ATOM 4337 N N . MET B 1 32 ? -18.016 9.617 -20.562 1 28.75 32 MET B N 1
ATOM 4338 C CA . MET B 1 32 ? -17.047 10.047 -21.562 1 28.75 32 MET B CA 1
ATOM 4339 C C . MET B 1 32 ? -16.5 8.852 -22.344 1 28.75 32 MET B C 1
ATOM 4341 O O . MET B 1 32 ? -15.531 8.984 -23.094 1 28.75 32 MET B O 1
ATOM 4345 N N . GLN B 1 33 ? -16.812 7.633 -21.953 1 30.23 33 GLN B N 1
ATOM 4346 C CA . GLN B 1 33 ? -16.5 6.496 -22.812 1 30.23 33 GLN B CA 1
ATOM 4347 C C . GLN B 1 33 ? -17 6.723 -24.234 1 30.23 33 GLN B C 1
ATOM 4349 O O . GLN B 1 33 ? -18.172 6.473 -24.547 1 30.23 33 GLN B O 1
ATOM 4354 N N . ILE B 1 34 ? -16.453 7.668 -24.828 1 31.11 34 ILE B N 1
ATOM 4355 C CA . ILE B 1 34 ? -16.688 7.691 -26.266 1 31.11 34 ILE B CA 1
ATOM 4356 C C . ILE B 1 34 ? -16.188 6.395 -26.891 1 31.11 34 ILE B C 1
ATOM 4358 O O . ILE B 1 34 ? -15.008 6.055 -26.781 1 31.11 34 ILE B O 1
ATOM 4362 N N . SER B 1 35 ? -16.953 5.398 -27.062 1 32.12 35 SER B N 1
ATOM 4363 C CA . SER B 1 35 ? -16.641 4.266 -27.938 1 32.12 35 SER B CA 1
ATOM 4364 C C . SER B 1 35 ? -15.742 4.676 -29.094 1 32.12 35 SER B C 1
ATOM 4366 O O . SER B 1 35 ? -15.938 5.727 -29.703 1 32.12 35 SER B O 1
ATOM 4368 N N . PRO B 1 36 ? -14.484 4.234 -29.031 1 35.09 36 PRO B N 1
ATOM 4369 C CA . PRO B 1 36 ? -13.852 4.516 -30.312 1 35.09 36 PRO B CA 1
ATOM 4370 C C . PRO B 1 36 ? -14.766 4.211 -31.5 1 35.09 36 PRO B C 1
ATOM 4372 O O . PRO B 1 36 ? -15.148 3.055 -31.719 1 35.09 36 PRO B O 1
ATOM 4375 N N . LYS B 1 37 ? -15.586 4.914 -31.844 1 42.09 37 LYS B N 1
ATOM 4376 C CA . LYS B 1 37 ? -16.359 4.691 -33.062 1 42.09 37 LYS B CA 1
ATOM 4377 C C . LYS B 1 37 ? -15.445 4.363 -34.25 1 42.09 37 LYS B C 1
ATOM 4379 O O . LYS B 1 37 ? -14.367 4.945 -34.375 1 42.09 37 LYS B O 1
ATOM 4384 N N . LYS B 1 38 ? -15.594 3.184 -34.844 1 46.25 38 LYS B N 1
ATOM 4385 C CA . LYS B 1 38 ? -14.992 2.824 -36.125 1 46.25 38 LYS B CA 1
ATOM 4386 C C . LYS B 1 38 ? -14.664 4.066 -36.938 1 46.25 38 LYS B C 1
ATOM 4388 O O . LYS B 1 38 ? -13.695 4.078 -37.688 1 46.25 38 LYS B O 1
ATOM 4393 N N . THR B 1 39 ? -15.18 5.148 -36.562 1 54.5 39 THR B N 1
ATOM 4394 C CA . THR B 1 39 ? -15.086 6.371 -37.344 1 54.5 39 THR B CA 1
ATOM 4395 C C . THR B 1 39 ? -13.922 7.234 -36.875 1 54.5 39 THR B C 1
ATOM 4397 O O . THR B 1 39 ? -13.508 8.164 -37.562 1 54.5 39 THR B O 1
ATOM 4400 N N . ASN B 1 40 ? -13.258 6.816 -35.719 1 59.31 40 ASN B N 1
ATOM 4401 C CA . ASN B 1 40 ? -12.234 7.703 -35.156 1 59.31 40 ASN B CA 1
ATOM 4402 C C . ASN B 1 40 ? -10.93 7.586 -35.969 1 59.31 40 ASN B C 1
ATOM 4404 O O . ASN B 1 40 ? -10.141 8.531 -36 1 59.31 40 ASN B O 1
ATOM 4408 N N . TYR B 1 41 ? -10.727 6.398 -36.438 1 61.44 41 TYR B N 1
ATOM 4409 C CA . TYR B 1 41 ? -9.516 6.188 -37.219 1 61.44 41 TYR B CA 1
ATOM 4410 C C . TYR B 1 41 ? -9.852 6.02 -38.688 1 61.44 41 TYR B C 1
ATOM 4412 O O . TYR B 1 41 ? -9 5.605 -39.5 1 61.44 41 TYR B O 1
ATOM 4420 N N . ASP B 1 42 ? -11.086 6.203 -39.094 1 62.16 42 ASP B N 1
ATOM 4421 C CA . ASP B 1 42 ? -11.531 6.129 -40.469 1 62.16 42 ASP B CA 1
ATOM 4422 C C . ASP B 1 42 ? -11.078 7.352 -41.281 1 62.16 42 ASP B C 1
ATOM 4424 O O . ASP B 1 42 ? -11.656 8.438 -41.125 1 62.16 42 ASP B O 1
ATOM 4428 N N . LEU B 1 43 ? -10.125 7.141 -41.969 1 68 43 LEU B N 1
ATOM 4429 C CA . LEU B 1 43 ? -9.508 8.211 -42.75 1 68 43 LEU B CA 1
ATOM 4430 C C . LEU B 1 43 ? -10.516 8.859 -43.688 1 68 43 LEU B C 1
ATOM 4432 O O . LEU B 1 43 ? -10.523 10.078 -43.875 1 68 43 LEU B O 1
ATOM 4436 N N . GLN B 1 44 ? -11.328 7.973 -44.344 1 68.25 44 GLN B N 1
ATOM 4437 C CA . GLN B 1 44 ? -12.328 8.484 -45.281 1 68.25 44 GLN B CA 1
ATOM 4438 C C . GLN B 1 44 ? -13.352 9.359 -44.562 1 68.25 44 GLN B C 1
ATOM 4440 O O . GLN B 1 44 ? -13.727 10.422 -45.062 1 68.25 44 GLN B O 1
ATOM 4445 N N . TYR B 1 45 ? -13.773 9.023 -43.469 1 72.38 45 TYR B N 1
ATOM 4446 C CA . TYR B 1 45 ? -14.695 9.797 -42.656 1 72.38 45 TYR B CA 1
ATOM 4447 C C . TYR B 1 45 ? -14.078 11.125 -42.25 1 72.38 45 TYR B C 1
ATOM 4449 O O . TYR B 1 45 ? -14.703 12.18 -42.375 1 72.38 45 TYR B O 1
ATOM 4457 N N . LEU B 1 46 ? -12.828 11.094 -41.75 1 74.81 46 LEU B N 1
ATOM 4458 C CA . LEU B 1 46 ? -12.156 12.297 -41.281 1 74.81 46 LEU B CA 1
ATOM 4459 C C . LEU B 1 46 ? -11.914 13.281 -42.438 1 74.81 46 LEU B C 1
ATOM 4461 O O . LEU B 1 46 ? -12.07 14.492 -42.25 1 74.81 46 LEU B O 1
ATOM 4465 N N . HIS B 1 47 ? -11.664 12.734 -43.5 1 76.19 47 HIS B N 1
ATOM 4466 C CA . HIS B 1 47 ? -11.43 13.586 -44.656 1 76.19 47 HIS B CA 1
ATOM 4467 C C . HIS B 1 47 ? -12.734 14.188 -45.156 1 76.19 47 HIS B C 1
ATOM 4469 O O . HIS B 1 47 ? -12.727 15.203 -45.844 1 76.19 47 HIS B O 1
ATOM 4475 N N . ASN B 1 48 ? -13.844 13.594 -44.875 1 72.25 48 ASN B N 1
ATOM 4476 C CA . ASN B 1 48 ? -15.141 14.109 -45.281 1 72.25 48 ASN B CA 1
ATOM 4477 C C . ASN B 1 48 ? -15.633 15.211 -44.312 1 72.25 48 ASN B C 1
ATOM 4479 O O . ASN B 1 48 ? -16.594 15.906 -44.625 1 72.25 48 ASN B O 1
ATOM 4483 N N . LEU B 1 49 ? -14.961 15.438 -43.219 1 75.25 49 LEU B N 1
ATOM 4484 C CA . LEU B 1 49 ? -15.297 16.5 -42.281 1 75.25 49 LEU B CA 1
ATOM 4485 C C . LEU B 1 49 ? -14.789 17.844 -42.75 1 75.25 49 LEU B C 1
ATOM 4487 O O . LEU B 1 49 ? -13.766 17.922 -43.438 1 75.25 49 LEU B O 1
ATOM 4491 N N . ASN B 1 50 ? -15.672 18.906 -42.594 1 74.69 50 ASN B N 1
ATOM 4492 C CA . ASN B 1 50 ? -15.18 20.234 -42.938 1 74.69 50 ASN B CA 1
ATOM 4493 C C . ASN B 1 50 ? -14.117 20.719 -41.969 1 74.69 50 ASN B C 1
ATOM 4495 O O . ASN B 1 50 ? -13.906 20.109 -40.906 1 74.69 50 ASN B O 1
ATOM 4499 N N . LYS B 1 51 ? -13.43 21.766 -42.25 1 76.81 51 LYS B N 1
ATOM 4500 C CA . LYS B 1 51 ? -12.281 22.234 -41.5 1 76.81 51 LYS B CA 1
ATOM 4501 C C . LYS B 1 51 ? -12.672 22.594 -40.062 1 76.81 51 LYS B C 1
ATOM 4503 O O . LYS B 1 51 ? -11.953 22.266 -39.125 1 76.81 51 LYS B O 1
ATOM 4508 N N . ASP B 1 52 ? -13.781 23.219 -39.938 1 71.81 52 ASP B N 1
ATOM 4509 C CA . ASP B 1 52 ? -14.242 23.594 -38.625 1 71.81 52 ASP B CA 1
ATOM 4510 C C . ASP B 1 52 ? -14.492 22.359 -37.75 1 71.81 52 ASP B C 1
ATOM 4512 O O . ASP B 1 52 ? -14.148 22.344 -36.562 1 71.81 52 ASP B O 1
ATOM 4516 N N . GLN B 1 53 ? -15.008 21.359 -38.375 1 73.56 53 GLN B N 1
ATOM 4517 C CA . GLN B 1 53 ? -15.266 20.109 -37.656 1 73.56 53 GLN B CA 1
ATOM 4518 C C . GLN B 1 53 ? -13.969 19.422 -37.25 1 73.56 53 GLN B C 1
ATOM 4520 O O . GLN B 1 53 ? -13.859 18.875 -36.156 1 73.56 53 GLN B O 1
ATOM 4525 N N . LEU B 1 54 ? -13.047 19.453 -38.125 1 76.81 54 LEU B N 1
ATOM 4526 C CA . LEU B 1 54 ? -11.75 18.844 -37.844 1 76.81 54 LEU B CA 1
ATOM 4527 C C . LEU B 1 54 ? -11.047 19.594 -36.719 1 76.81 54 LEU B C 1
ATOM 4529 O O . LEU B 1 54 ? -10.484 18.984 -35.812 1 76.81 54 LEU B O 1
ATOM 4533 N N . VAL B 1 55 ? -11.133 20.906 -36.75 1 73.69 55 VAL B N 1
ATOM 4534 C CA . VAL B 1 55 ? -10.5 21.734 -35.719 1 73.69 55 VAL B CA 1
ATOM 4535 C C . VAL B 1 55 ? -11.188 21.484 -34.375 1 73.69 55 VAL B C 1
ATOM 4537 O O . VAL B 1 55 ? -10.516 21.328 -33.344 1 73.69 55 VAL B O 1
ATOM 4540 N N . TYR B 1 56 ? -12.453 21.406 -34.375 1 67.56 56 TYR B N 1
ATOM 4541 C CA . TYR B 1 56 ? -13.188 21.109 -33.156 1 67.56 56 TYR B CA 1
ATOM 4542 C C . TYR B 1 56 ? -12.781 19.75 -32.594 1 67.56 56 TYR B C 1
ATOM 4544 O O . TYR B 1 56 ? -12.586 19.594 -31.375 1 67.56 56 TYR B O 1
ATOM 4552 N N . ARG B 1 57 ? -12.688 18.812 -33.406 1 71.75 57 ARG B N 1
ATOM 4553 C CA . ARG B 1 57 ? -12.281 17.469 -32.969 1 71.75 57 ARG B CA 1
ATOM 4554 C C . ARG B 1 57 ? -10.867 17.5 -32.406 1 71.75 57 ARG B C 1
ATOM 4556 O O . ARG B 1 57 ? -10.586 16.812 -31.406 1 71.75 57 ARG B O 1
ATOM 4563 N N . ILE B 1 58 ? -10.062 18.234 -33.031 1 72.19 58 ILE B N 1
ATOM 4564 C CA . ILE B 1 58 ? -8.703 18.375 -32.5 1 72.19 58 ILE B CA 1
ATOM 4565 C C . ILE B 1 58 ? -8.734 19.016 -31.125 1 72.19 58 ILE B C 1
ATOM 4567 O O . ILE B 1 58 ? -8.078 18.531 -30.203 1 72.19 58 ILE B O 1
ATOM 4571 N N . LEU B 1 59 ? -9.5 20.016 -31 1 65.44 59 LEU B N 1
ATOM 4572 C CA . LEU B 1 59 ? -9.578 20.703 -29.703 1 65.44 59 LEU B CA 1
ATOM 4573 C C . LEU B 1 59 ? -10.18 19.781 -28.641 1 65.44 59 LEU B C 1
ATOM 4575 O O . LEU B 1 59 ? -9.703 19.75 -27.5 1 65.44 59 LEU B O 1
ATOM 4579 N N . ARG B 1 60 ? -11.102 19.078 -29 1 62.62 60 ARG B N 1
ATOM 4580 C CA . ARG B 1 60 ? -11.703 18.109 -28.094 1 62.62 60 ARG B CA 1
ATOM 4581 C C . ARG B 1 60 ? -10.695 17.031 -27.703 1 62.62 60 ARG B C 1
ATOM 4583 O O . ARG B 1 60 ? -10.555 16.703 -26.516 1 62.62 60 ARG B O 1
ATOM 4590 N N . LEU B 1 61 ? -10.078 16.484 -28.672 1 67.19 61 LEU B N 1
ATOM 4591 C CA . LEU B 1 61 ? -9.094 15.445 -28.422 1 67.19 61 LEU B CA 1
ATOM 4592 C C . LEU B 1 61 ? -7.914 15.992 -27.625 1 67.19 61 LEU B C 1
ATOM 4594 O O . LEU B 1 61 ? -7.395 15.32 -26.734 1 67.19 61 LEU B O 1
ATOM 4598 N N . GLN B 1 62 ? -7.688 17.172 -28.016 1 64.69 62 GLN B N 1
ATOM 4599 C CA . GLN B 1 62 ? -6.613 17.828 -27.266 1 64.69 62 GLN B CA 1
ATOM 4600 C C . GLN B 1 62 ? -7.012 18.031 -25.812 1 64.69 62 GLN B C 1
ATOM 4602 O O . GLN B 1 62 ? -6.211 17.797 -24.906 1 64.69 62 GLN B O 1
ATOM 4607 N N . ARG B 1 63 ? -8.18 18.391 -25.625 1 57.09 63 ARG B N 1
ATOM 4608 C CA . ARG B 1 63 ? -8.688 18.531 -24.266 1 57.09 63 ARG B CA 1
ATOM 4609 C C . ARG B 1 63 ? -8.703 17.188 -23.547 1 57.09 63 ARG B C 1
ATOM 4611 O O . ARG B 1 63 ? -8.359 17.094 -22.359 1 57.09 63 ARG B O 1
ATOM 4618 N N . LEU B 1 64 ? -9.117 16.266 -24.25 1 56.84 64 LEU B N 1
ATOM 4619 C CA . LEU B 1 64 ? -9.109 14.93 -23.688 1 56.84 64 LEU B CA 1
ATOM 4620 C C . LEU B 1 64 ? -7.691 14.477 -23.375 1 56.84 64 LEU B C 1
ATOM 4622 O O . LEU B 1 64 ? -7.438 13.914 -22.297 1 56.84 64 LEU B O 1
ATOM 4626 N N . VAL B 1 65 ? -6.93 14.664 -24.234 1 55.88 65 VAL B N 1
ATOM 4627 C CA . VAL B 1 65 ? -5.523 14.336 -24.031 1 55.88 65 VAL B CA 1
ATOM 4628 C C . VAL B 1 65 ? -4.973 15.125 -22.844 1 55.88 65 VAL B C 1
ATOM 4630 O O . VAL B 1 65 ? -4.285 14.562 -21.984 1 55.88 65 VAL B O 1
ATOM 4633 N N . ASP B 1 66 ? -5.422 16.344 -22.969 1 52.16 66 ASP B N 1
ATOM 4634 C CA . ASP B 1 66 ? -4.992 17.188 -21.859 1 52.16 66 ASP B CA 1
ATOM 4635 C C . ASP B 1 66 ? -5.633 16.719 -20.547 1 52.16 66 ASP B C 1
ATOM 4637 O O . ASP B 1 66 ? -4.984 16.719 -19.5 1 52.16 66 ASP B O 1
ATOM 4641 N N . SER B 1 67 ? -6.875 16.359 -20.688 1 48.72 67 SER B N 1
ATOM 4642 C CA . SER B 1 67 ? -7.57 15.844 -19.516 1 48.72 67 SER B CA 1
ATOM 4643 C C . SER B 1 67 ? -6.977 14.516 -19.062 1 48.72 67 SER B C 1
ATOM 4645 O O . SER B 1 67 ? -6.836 14.266 -17.859 1 48.72 67 SER B O 1
ATOM 4647 N N . TYR B 1 68 ? -6.762 13.664 -20.031 1 45.78 68 TYR B N 1
ATOM 4648 C CA . TYR B 1 68 ? -6.121 12.391 -19.719 1 45.78 68 TYR B CA 1
ATOM 4649 C C . TYR B 1 68 ? -4.703 12.609 -19.203 1 45.78 68 TYR B C 1
ATOM 4651 O O . TYR B 1 68 ? -4.238 11.883 -18.328 1 45.78 68 TYR B O 1
ATOM 4659 N N . HIS B 1 69 ? -4.215 13.352 -19.922 1 42.44 69 HIS B N 1
ATOM 4660 C CA . HIS B 1 69 ? -2.896 13.75 -19.438 1 42.44 69 HIS B CA 1
ATOM 4661 C C . HIS B 1 69 ? -2.979 14.32 -18.016 1 42.44 69 HIS B C 1
ATOM 4663 O O . HIS B 1 69 ? -2.104 14.062 -17.188 1 42.44 69 HIS B O 1
ATOM 4669 N N . TYR B 1 70 ? -4.051 15.047 -17.875 1 39.31 70 TYR B N 1
ATOM 4670 C CA . TYR B 1 70 ? -4.316 15.594 -16.547 1 39.31 70 TYR B CA 1
ATOM 4671 C C . TYR B 1 70 ? -4.988 14.555 -15.656 1 39.31 70 TYR B C 1
ATOM 4673 O O . TYR B 1 70 ? -4.707 14.484 -14.453 1 39.31 70 TYR B O 1
ATOM 4681 N N . THR B 1 71 ? -6.031 13.836 -16.141 1 37.47 71 THR B N 1
ATOM 4682 C CA . THR B 1 71 ? -6.73 12.812 -15.375 1 37.47 71 THR B CA 1
ATOM 4683 C C . THR B 1 71 ? -5.887 11.539 -15.266 1 37.47 71 THR B C 1
ATOM 4685 O O . THR B 1 71 ? -6.051 10.758 -14.336 1 37.47 71 THR B O 1
ATOM 4688 N N . SER B 1 72 ? -5.383 10.992 -16.297 1 34.84 72 SER B N 1
ATOM 4689 C CA . SER B 1 72 ? -4.559 9.789 -16.25 1 34.84 72 SER B CA 1
ATOM 4690 C C . SER B 1 72 ? -3.391 9.961 -15.281 1 34.84 72 SER B C 1
ATOM 4692 O O . SER B 1 72 ? -2.537 9.078 -15.164 1 34.84 72 SER B O 1
ATOM 4694 N N . SER B 1 73 ? -3.137 11.172 -14.914 1 31.67 73 SER B N 1
ATOM 4695 C CA . SER B 1 73 ? -2.35 11.273 -13.695 1 31.67 73 SER B CA 1
ATOM 4696 C C . SER B 1 73 ? -3.053 10.586 -12.523 1 31.67 73 SER B C 1
ATOM 4698 O O . SER B 1 73 ? -4.234 10.82 -12.281 1 31.67 73 SER B O 1
ATOM 4700 N N . PRO B 1 74 ? -2.682 9.297 -12.227 1 29.97 74 PRO B N 1
ATOM 4701 C CA . PRO B 1 74 ? -3.379 8.562 -11.172 1 29.97 74 PRO B CA 1
ATOM 4702 C C . PRO B 1 74 ? -4.047 9.484 -10.148 1 29.97 74 PRO B C 1
ATOM 4704 O O . PRO B 1 74 ? -4.684 9.008 -9.203 1 29.97 74 PRO B O 1
ATOM 4707 N N . VAL B 1 75 ? -3.666 10.719 -10.086 1 29.08 75 VAL B N 1
ATOM 4708 C CA . VAL B 1 75 ? -4.078 11.609 -9 1 29.08 75 VAL B CA 1
ATOM 4709 C C . VAL B 1 75 ? -5.531 12.031 -9.203 1 29.08 75 VAL B C 1
ATOM 4711 O O . VAL B 1 75 ? -6.168 12.547 -8.281 1 29.08 75 VAL B O 1
ATOM 4714 N N . ASN B 1 76 ? -6.004 12.172 -10.477 1 30.23 76 ASN B N 1
ATOM 4715 C CA . ASN B 1 76 ? -7.367 12.688 -10.531 1 30.23 76 ASN B CA 1
ATOM 4716 C C . ASN B 1 76 ? -8.391 11.609 -10.18 1 30.23 76 ASN B C 1
ATOM 4718 O O . ASN B 1 76 ? -9.539 11.672 -10.625 1 30.23 76 ASN B O 1
ATOM 4722 N N . VAL B 1 77 ? -7.945 10.438 -9.883 1 28.88 77 VAL B N 1
ATOM 4723 C CA . VAL B 1 77 ? -8.969 9.438 -9.586 1 28.88 77 VAL B CA 1
ATOM 4724 C C . VAL B 1 77 ? -9.938 9.992 -8.547 1 28.88 77 VAL B C 1
ATOM 4726 O O . VAL B 1 77 ? -11.062 9.492 -8.406 1 28.88 77 VAL B O 1
ATOM 4729 N N . ASP B 1 78 ? -9.352 10.336 -7.371 1 29.02 78 ASP B N 1
ATOM 4730 C CA . ASP B 1 78 ? -10.117 10.445 -6.133 1 29.02 78 ASP B CA 1
ATOM 4731 C C . ASP B 1 78 ? -11.086 11.617 -6.184 1 29.02 78 ASP B C 1
ATOM 4733 O O . ASP B 1 78 ? -11.438 12.195 -5.148 1 29.02 78 ASP B O 1
ATOM 4737 N N . GLY B 1 79 ? -12.242 11.594 -7.074 1 30.39 79 GLY B N 1
ATOM 4738 C CA . GLY B 1 79 ? -13.398 12.469 -7.051 1 30.39 79 GLY B CA 1
ATOM 4739 C C . GLY B 1 79 ? -13.039 13.938 -6.879 1 30.39 79 GLY B C 1
ATOM 4740 O O . GLY B 1 79 ? -13.898 14.758 -6.555 1 30.39 79 GLY B O 1
ATOM 4741 N N . ARG B 1 80 ? -11.734 14.117 -6.742 1 31.92 80 ARG B N 1
ATOM 4742 C CA . ARG B 1 80 ? -11.438 15.531 -6.539 1 31.92 80 ARG B CA 1
ATOM 4743 C C . ARG B 1 80 ? -11.617 16.328 -7.832 1 31.92 80 ARG B C 1
ATOM 4745 O O . ARG B 1 80 ? -10.641 16.797 -8.414 1 31.92 80 ARG B O 1
ATOM 4752 N N . ASP B 1 81 ? -12.242 15.797 -8.859 1 29.98 81 ASP B N 1
ATOM 4753 C CA . ASP B 1 81 ? -12.578 16.672 -9.984 1 29.98 81 ASP B CA 1
ATOM 4754 C C . ASP B 1 81 ? -13.008 18.047 -9.484 1 29.98 81 ASP B C 1
ATOM 4756 O O . ASP B 1 81 ? -13.555 18.188 -8.391 1 29.98 81 ASP B O 1
ATOM 4760 N N . LYS B 1 82 ? -12.617 19.125 -10.172 1 31.94 82 LYS B N 1
ATOM 4761 C CA . LYS B 1 82 ? -12.797 20.578 -10.148 1 31.94 82 LYS B CA 1
ATOM 4762 C C . LYS B 1 82 ? -14.266 20.953 -10 1 31.94 82 LYS B C 1
ATOM 4764 O O . LYS B 1 82 ? -15.078 20.656 -10.883 1 31.94 82 LYS B O 1
ATOM 4769 N N . VAL B 1 83 ? -14.938 20.688 -9.008 1 28.58 83 VAL B N 1
ATOM 4770 C CA . VAL B 1 83 ? -16.078 21.594 -8.867 1 28.58 83 VAL B CA 1
ATOM 4771 C C . VAL B 1 83 ? -15.695 22.984 -9.383 1 28.58 83 VAL B C 1
ATOM 4773 O O . VAL B 1 83 ? -14.828 23.641 -8.82 1 28.58 83 VAL B O 1
ATOM 4776 N N . ARG B 1 84 ? -15.617 23.125 -10.68 1 28.61 84 ARG B N 1
ATOM 4777 C CA . ARG B 1 84 ? -15.695 24.531 -11.07 1 28.61 84 ARG B CA 1
ATOM 4778 C C . ARG B 1 84 ? -16.672 25.297 -10.18 1 28.61 84 ARG B C 1
ATOM 4780 O O . ARG B 1 84 ? -17.891 25.156 -10.328 1 28.61 84 ARG B O 1
ATOM 4787 N N . VAL B 1 85 ? -16.5 25.266 -8.922 1 29.62 85 VAL B N 1
ATOM 4788 C CA . VAL B 1 85 ? -17.281 26.25 -8.18 1 29.62 85 VAL B CA 1
ATOM 4789 C C . VAL B 1 85 ? -17.391 27.547 -8.984 1 29.62 85 VAL B C 1
ATOM 4791 O O . VAL B 1 85 ? -16.375 28.109 -9.391 1 29.62 85 VAL B O 1
ATOM 4794 N N . GLU B 1 86 ? -18.312 27.547 -9.82 1 30.58 86 GLU B N 1
ATOM 4795 C CA . GLU B 1 86 ? -18.547 28.922 -10.211 1 30.58 86 GLU B CA 1
ATOM 4796 C C . GLU B 1 86 ? -18.25 29.891 -9.062 1 30.58 86 GLU B C 1
ATOM 4798 O O . GLU B 1 86 ? -18.797 29.75 -7.969 1 30.58 86 GLU B O 1
ATOM 4803 N N . HIS B 1 87 ? -16.969 30.266 -9.047 1 32.56 87 HIS B N 1
ATOM 4804 C CA . HIS B 1 87 ? -16.688 31.297 -8.055 1 32.56 87 HIS B CA 1
ATOM 4805 C C . HIS B 1 87 ? -17.844 32.281 -7.918 1 32.56 87 HIS B C 1
ATOM 4807 O O . HIS B 1 87 ? -18.391 32.75 -8.922 1 32.56 87 HIS B O 1
ATOM 4813 N N . PRO B 1 88 ? -18.672 32.156 -7.016 1 32.31 88 PRO B N 1
ATOM 4814 C CA . PRO B 1 88 ? -19.625 33.25 -6.949 1 32.31 88 PRO B CA 1
ATOM 4815 C C . PRO B 1 88 ? -19 34.594 -7.34 1 32.31 88 PRO B C 1
ATOM 4817 O O . PRO B 1 88 ? -17.781 34.75 -7.23 1 32.31 88 PRO B O 1
ATOM 4820 N N . ASN B 1 89 ? -19.656 35.344 -8.18 1 33.16 89 ASN B N 1
ATOM 4821 C CA . ASN B 1 89 ? -19.234 36.719 -8.383 1 33.16 89 ASN B CA 1
ATOM 4822 C C . ASN B 1 89 ? -18.75 37.344 -7.086 1 33.16 89 ASN B C 1
ATOM 4824 O O . ASN B 1 89 ? -19.5 37.438 -6.113 1 33.16 89 ASN B O 1
ATOM 4828 N N . PRO B 1 90 ? -17.438 37.375 -6.891 1 34.47 90 PRO B N 1
ATOM 4829 C CA . PRO B 1 90 ? -16.953 38.031 -5.676 1 34.47 90 PRO B CA 1
ATOM 4830 C C . PRO B 1 90 ? -17.859 39.156 -5.199 1 34.47 90 PRO B C 1
ATOM 4832 O O . PRO B 1 90 ? -17.969 39.406 -3.994 1 34.47 90 PRO B O 1
ATOM 4835 N N . ASP B 1 91 ? -18.312 39.938 -6.246 1 36.22 91 ASP B N 1
ATOM 4836 C CA . ASP B 1 91 ? -19.125 41.094 -5.875 1 36.22 91 ASP B CA 1
ATOM 4837 C C . ASP B 1 91 ? -20.406 40.656 -5.168 1 36.22 91 ASP B C 1
ATOM 4839 O O . ASP B 1 91 ? -21.062 41.438 -4.5 1 36.22 91 ASP B O 1
ATOM 4843 N N . GLU B 1 92 ? -20.906 39.625 -5.59 1 35.09 92 GLU B N 1
ATOM 4844 C CA . GLU B 1 92 ? -22.172 39.219 -4.988 1 35.09 92 GLU B CA 1
ATOM 4845 C C . GLU B 1 92 ? -21.953 38.594 -3.609 1 35.09 92 GLU B C 1
ATOM 4847 O O . GLU B 1 92 ? -22.922 38.25 -2.922 1 35.09 92 GLU B O 1
ATOM 4852 N N . ILE B 1 93 ? -20.781 37.938 -3.383 1 36.75 93 ILE B N 1
ATOM 4853 C CA . ILE B 1 93 ? -20.578 37.688 -1.963 1 36.75 93 ILE B CA 1
ATOM 4854 C C . ILE B 1 93 ? -20.781 38.969 -1.167 1 36.75 93 ILE B C 1
ATOM 4856 O O . ILE B 1 93 ? -20.031 39.938 -1.33 1 36.75 93 ILE B O 1
ATOM 4860 N N . VAL B 1 94 ? -21.969 39.406 -1.012 1 34.34 94 VAL B N 1
ATOM 4861 C CA . VAL B 1 94 ? -22.484 40.562 -0.282 1 34.34 94 VAL B CA 1
ATOM 4862 C C . VAL B 1 94 ? -21.5 40.969 0.819 1 34.34 94 VAL B C 1
ATOM 4864 O O . VAL B 1 94 ? -21.109 40.125 1.637 1 34.34 94 VAL B O 1
ATOM 4867 N N . SER B 1 95 ? -20.578 41.906 0.729 1 40.66 95 SER B N 1
ATOM 4868 C CA . SER B 1 95 ? -20.016 42.781 1.741 1 40.66 95 SER B CA 1
ATOM 4869 C C . SER B 1 95 ? -20.859 42.781 3.012 1 40.66 95 SER B C 1
ATOM 4871 O O . SER B 1 95 ? -20.953 43.812 3.707 1 40.66 95 SER B O 1
ATOM 4873 N N . HIS B 1 96 ? -21.906 42.094 3.113 1 41.16 96 HIS B N 1
ATOM 4874 C CA . HIS B 1 96 ? -22.531 42.25 4.422 1 41.16 96 HIS B CA 1
ATOM 4875 C C . HIS B 1 96 ? -21.5 42.094 5.543 1 41.16 96 HIS B C 1
ATOM 4877 O O . HIS B 1 96 ? -20.547 41.344 5.402 1 41.16 96 HIS B O 1
ATOM 4883 N N . LEU B 1 97 ? -21.328 43.062 6.367 1 48.38 97 LEU B N 1
ATOM 4884 C CA . LEU B 1 97 ? -20.656 43.281 7.641 1 48.38 97 LEU B CA 1
ATOM 4885 C C . LEU B 1 97 ? -20.609 42 8.453 1 48.38 97 LEU B C 1
ATOM 4887 O O . LEU B 1 97 ? -21.438 41.781 9.328 1 48.38 97 LEU B O 1
ATOM 4891 N N . THR B 1 98 ? -20.016 40.906 8.031 1 64 98 THR B N 1
ATOM 4892 C CA . THR B 1 98 ? -20 39.688 8.828 1 64 98 THR B CA 1
ATOM 4893 C C . THR B 1 98 ? -18.781 39.656 9.742 1 64 98 THR B C 1
ATOM 4895 O O . THR B 1 98 ? -17.766 40.281 9.445 1 64 98 THR B O 1
ATOM 4898 N N . SER B 1 99 ? -18.953 39.406 11.07 1 81.94 99 SER B N 1
ATOM 4899 C CA . SER B 1 99 ? -17.875 39.188 12.039 1 81.94 99 SER B CA 1
ATOM 4900 C C . SER B 1 99 ? -16.844 38.188 11.5 1 81.94 99 SER B C 1
ATOM 4902 O O . SER B 1 99 ? -17.188 37.281 10.719 1 81.94 99 SER B O 1
ATOM 4904 N N . VAL B 1 100 ? -15.617 38.625 11.711 1 88.25 100 VAL B N 1
ATOM 4905 C CA . VAL B 1 100 ? -14.484 37.781 11.336 1 88.25 100 VAL B CA 1
ATOM 4906 C C . VAL B 1 100 ? -13.852 37.188 12.586 1 88.25 100 VAL B C 1
ATOM 4908 O O . VAL B 1 100 ? -13.859 37.812 13.656 1 88.25 100 VAL B O 1
ATOM 4911 N N . ARG B 1 101 ? -13.375 36.094 12.461 1 92.56 101 ARG B N 1
ATOM 4912 C CA . ARG B 1 101 ? -12.695 35.406 13.562 1 92.56 101 ARG B CA 1
ATOM 4913 C C . ARG B 1 101 ? -11.398 34.75 13.094 1 92.56 101 ARG B C 1
ATOM 4915 O O . ARG B 1 101 ? -11.359 34.156 12.016 1 92.56 101 ARG B O 1
ATOM 4922 N N . ARG B 1 102 ? -10.375 34.875 13.883 1 95 102 ARG B N 1
ATOM 4923 C CA . ARG B 1 102 ? -9.172 34.094 13.633 1 95 102 ARG B CA 1
ATOM 4924 C C . ARG B 1 102 ? -9.281 32.719 14.289 1 95 102 ARG B C 1
ATOM 4926 O O . ARG B 1 102 ? -9.617 32.594 15.477 1 95 102 ARG B O 1
ATOM 4933 N N . ILE B 1 103 ? -9.039 31.672 13.516 1 97.44 103 ILE B N 1
ATOM 4934 C CA . ILE B 1 103 ? -9.141 30.312 14.055 1 97.44 103 ILE B CA 1
ATOM 4935 C C . ILE B 1 103 ? -7.914 29.5 13.648 1 97.44 103 ILE B C 1
ATOM 4937 O O . ILE B 1 103 ? -7.227 29.844 12.68 1 97.44 103 ILE B O 1
ATOM 4941 N N . ALA B 1 104 ? -7.594 28.531 14.469 1 98.31 104 ALA B N 1
ATOM 4942 C CA . ALA B 1 104 ? -6.648 27.469 14.125 1 98.31 104 ALA B CA 1
ATOM 4943 C C . ALA B 1 104 ? -7.383 26.188 13.742 1 98.31 104 ALA B C 1
ATOM 4945 O O . ALA B 1 104 ? -8.406 25.844 14.344 1 98.31 104 ALA B O 1
ATOM 4946 N N . LEU B 1 105 ? -6.918 25.516 12.766 1 98.31 105 LEU B N 1
ATOM 4947 C CA . LEU B 1 105 ? -7.449 24.234 12.312 1 98.31 105 LEU B CA 1
ATOM 4948 C C . LEU B 1 105 ? -6.398 23.125 12.438 1 98.31 105 LEU B C 1
ATOM 4950 O O . LEU B 1 105 ? -5.238 23.328 12.062 1 98.31 105 LEU B O 1
ATOM 4954 N N . LYS B 1 106 ? -6.742 22.031 13.055 1 98.31 106 LYS B N 1
ATOM 4955 C CA . LYS B 1 106 ? -5.91 20.828 13.062 1 98.31 106 LYS B CA 1
ATOM 4956 C C . LYS B 1 106 ? -6.184 19.969 11.836 1 98.31 106 LYS B C 1
ATOM 4958 O O . LYS B 1 106 ? -7.273 19.406 11.695 1 98.31 106 LYS B O 1
ATOM 4963 N N . VAL B 1 107 ? -5.203 19.781 10.984 1 97.81 107 VAL B N 1
ATOM 4964 C CA . VAL B 1 107 ? -5.387 19.172 9.672 1 97.81 107 VAL B CA 1
ATOM 4965 C C . VAL B 1 107 ? -4.648 17.844 9.609 1 97.81 107 VAL B C 1
ATOM 4967 O O . VAL B 1 107 ? -3.459 17.766 9.93 1 97.81 107 VAL B O 1
ATOM 4970 N N . LEU B 1 108 ? -5.34 16.797 9.273 1 98.38 108 LEU B N 1
ATOM 4971 C CA . LEU B 1 108 ? -4.762 15.5 8.977 1 98.38 108 LEU B CA 1
ATOM 4972 C C . LEU B 1 108 ? -4.75 15.242 7.473 1 98.38 108 LEU B C 1
ATOM 4974 O O . LEU B 1 108 ? -5.727 15.539 6.777 1 98.38 108 LEU B O 1
ATOM 4978 N N . TYR B 1 109 ? -3.676 14.734 6.934 1 96.81 109 TYR B N 1
ATOM 4979 C CA . TYR B 1 109 ? -3.66 14.344 5.527 1 96.81 109 TYR B CA 1
ATOM 4980 C C . TYR B 1 109 ? -2.699 13.188 5.297 1 96.81 109 TYR B C 1
ATOM 4982 O O . TYR B 1 109 ? -1.663 13.086 5.961 1 96.81 109 TYR B O 1
ATOM 4990 N N . LEU B 1 110 ? -3.086 12.305 4.414 1 96.25 110 LEU B N 1
ATOM 4991 C CA . LEU B 1 110 ? -2.154 11.359 3.809 1 96.25 110 LEU B CA 1
ATOM 4992 C C . LEU B 1 110 ? -1.44 11.984 2.617 1 96.25 110 LEU B C 1
ATOM 4994 O O . LEU B 1 110 ? -2.059 12.242 1.58 1 96.25 110 LEU B O 1
ATOM 4998 N N . GLY B 1 111 ? -0.148 12.195 2.744 1 94.75 111 GLY B N 1
ATOM 4999 C CA . GLY B 1 111 ? 0.595 12.992 1.78 1 94.75 111 GLY B CA 1
ATOM 5000 C C . GLY B 1 111 ? 1.021 12.203 0.556 1 94.75 111 GLY B C 1
ATOM 5001 O O . GLY B 1 111 ? 1.603 12.758 -0.376 1 94.75 111 GLY B O 1
ATOM 5002 N N . TRP B 1 112 ? 0.688 10.992 0.427 1 92.06 112 TRP B N 1
ATOM 5003 C CA . TRP B 1 112 ? 1.262 10.062 -0.542 1 92.06 112 TRP B CA 1
ATOM 5004 C C . TRP B 1 112 ? 1.008 10.539 -1.969 1 92.06 112 TRP B C 1
ATOM 5006 O O . TRP B 1 112 ? 1.854 10.367 -2.85 1 92.06 112 TRP B O 1
ATOM 5016 N N . ASP B 1 113 ? -0.049 11.227 -2.195 1 85.25 113 ASP B N 1
ATOM 5017 C CA . ASP B 1 113 ? -0.418 11.641 -3.545 1 85.25 113 ASP B CA 1
ATOM 5018 C C . ASP B 1 113 ? -0.219 13.148 -3.73 1 85.25 113 ASP B C 1
ATOM 5020 O O . ASP B 1 113 ? -0.726 13.734 -4.691 1 85.25 113 ASP B O 1
ATOM 5024 N N . TYR B 1 114 ? 0.483 13.781 -2.82 1 86.19 114 TYR B N 1
ATOM 5025 C CA . TYR B 1 114 ? 0.611 15.234 -2.859 1 86.19 114 TYR B CA 1
ATOM 5026 C C . TYR B 1 114 ? 2.062 15.648 -3.062 1 86.19 114 TYR B C 1
ATOM 5028 O O . TYR B 1 114 ? 2.98 14.961 -2.611 1 86.19 114 TYR B O 1
ATOM 5036 N N . VAL B 1 115 ? 2.244 16.734 -3.721 1 78.06 115 VAL B N 1
ATOM 5037 C CA . VAL B 1 115 ? 3.58 17.25 -4.027 1 78.06 115 VAL B CA 1
ATOM 5038 C C . VAL B 1 115 ? 4.121 18.031 -2.834 1 78.06 115 VAL B C 1
ATOM 5040 O O . VAL B 1 115 ? 5.242 18.547 -2.877 1 78.06 115 VAL B O 1
ATOM 5043 N N . GLY B 1 116 ? 3.383 18.172 -1.83 1 74.94 116 GLY B N 1
ATOM 5044 C CA . GLY B 1 116 ? 3.777 18.828 -0.598 1 74.94 116 GLY B CA 1
ATOM 5045 C C . GLY B 1 116 ? 2.641 19.594 0.063 1 74.94 116 GLY B C 1
ATOM 5046 O O . GLY B 1 116 ? 1.512 19.578 -0.434 1 74.94 116 GLY B O 1
ATOM 5047 N N . TYR B 1 117 ? 2.951 20.078 1.222 1 76.94 117 TYR B N 1
ATOM 5048 C CA . TYR B 1 117 ? 1.954 20.906 1.88 1 76.94 117 TYR B CA 1
ATOM 5049 C C . TYR B 1 117 ? 1.827 22.266 1.184 1 76.94 117 TYR B C 1
ATOM 5051 O O . TYR B 1 117 ? 0.721 22.781 1.018 1 76.94 117 TYR B O 1
ATOM 5059 N N . ALA B 1 118 ? 2.945 22.906 0.912 1 64.75 118 ALA B N 1
ATOM 5060 C CA . ALA B 1 118 ? 2.895 24.266 0.391 1 64.75 118 ALA B CA 1
ATOM 5061 C C . ALA B 1 118 ? 3.504 24.344 -1.006 1 64.75 118 ALA B C 1
ATOM 5063 O O . ALA B 1 118 ? 4.324 23.5 -1.38 1 64.75 118 ALA B O 1
ATOM 5064 N N . PHE B 1 119 ? 2.906 25.344 -1.794 1 55.34 119 PHE B N 1
ATOM 5065 C CA . PHE B 1 119 ? 3.408 25.641 -3.133 1 55.34 119 PHE B CA 1
ATOM 5066 C C . PHE B 1 119 ? 4.84 26.156 -3.074 1 55.34 119 PHE B C 1
ATOM 5068 O O . PHE B 1 119 ? 5.164 26.984 -2.227 1 55.34 119 PHE B O 1
ATOM 5075 N N . THR B 1 120 ? 5.762 25.359 -3.279 1 49.41 120 THR B N 1
ATOM 5076 C CA . THR B 1 120 ? 7.062 25.984 -3.52 1 49.41 120 THR B CA 1
ATOM 5077 C C . THR B 1 120 ? 7.352 26.062 -5.016 1 49.41 120 THR B C 1
ATOM 5079 O O . THR B 1 120 ? 6.773 25.312 -5.809 1 49.41 120 THR B O 1
ATOM 5082 N N . LYS B 1 121 ? 7.969 27.203 -5.477 1 44.69 121 LYS B N 1
ATOM 5083 C CA . LYS B 1 121 ? 8.383 27.281 -6.875 1 44.69 121 LYS B CA 1
ATOM 5084 C C . LYS B 1 121 ? 8.922 25.938 -7.363 1 44.69 121 LYS B C 1
ATOM 5086 O O . LYS B 1 121 ? 8.711 25.562 -8.516 1 44.69 121 LYS B O 1
ATOM 5091 N N . SER B 1 122 ? 9.539 25.328 -6.516 1 42.78 122 SER B N 1
ATOM 5092 C CA . SER B 1 122 ? 10.164 24.062 -6.871 1 42.78 122 SER B CA 1
ATOM 5093 C C . SER B 1 122 ? 9.109 22.984 -7.113 1 42.78 122 SER B C 1
ATOM 5095 O O . SER B 1 122 ? 9.312 22.078 -7.926 1 42.78 122 SER B O 1
ATOM 5097 N N . SER B 1 123 ? 8.188 23.062 -6.293 1 43.41 123 SER B N 1
ATOM 5098 C CA . SER B 1 123 ? 7.125 22.078 -6.43 1 43.41 123 SER B CA 1
ATOM 5099 C C . SER B 1 123 ? 6.469 22.172 -7.805 1 43.41 123 SER B C 1
ATOM 5101 O O . SER B 1 123 ? 5.91 21.172 -8.289 1 43.41 123 SER B O 1
ATOM 5103 N N . LEU B 1 124 ? 6.492 23.406 -8.273 1 41.59 124 LEU B N 1
ATOM 5104 C CA . LEU B 1 124 ? 5.969 23.625 -9.617 1 41.59 124 LEU B CA 1
ATOM 5105 C C . LEU B 1 124 ? 6.895 23.016 -10.664 1 41.59 124 LEU B C 1
ATOM 5107 O O . LEU B 1 124 ? 6.469 22.719 -11.781 1 41.59 124 LEU B O 1
ATOM 5111 N N . ALA B 1 125 ? 8.125 23.109 -10.297 1 37.38 125 ALA B N 1
ATOM 5112 C CA . ALA B 1 125 ? 9.109 22.75 -11.305 1 37.38 125 ALA B CA 1
ATOM 5113 C C . ALA B 1 125 ? 9.023 21.266 -11.641 1 37.38 125 ALA B C 1
ATOM 5115 O O . ALA B 1 125 ? 9.242 20.859 -12.789 1 37.38 125 ALA B O 1
ATOM 5116 N N . PHE B 1 126 ? 8.977 20.516 -10.641 1 39.12 126 PHE B N 1
ATOM 5117 C CA . PHE B 1 126 ? 9.164 19.078 -10.891 1 39.12 126 PHE B CA 1
ATOM 5118 C C . PHE B 1 126 ? 7.82 18.391 -11.109 1 39.12 126 PHE B C 1
ATOM 5120 O O . PHE B 1 126 ? 7.77 17.172 -11.297 1 39.12 126 PHE B O 1
ATOM 5127 N N . SER B 1 127 ? 6.863 19.156 -10.852 1 40.88 127 SER B N 1
ATOM 5128 C CA . SER B 1 127 ? 5.602 18.422 -10.898 1 40.88 127 SER B CA 1
ATOM 5129 C C . SER B 1 127 ? 4.969 18.5 -12.281 1 40.88 127 SER B C 1
ATOM 5131 O O . SER B 1 127 ? 4.98 19.562 -12.922 1 40.88 127 SER B O 1
ATOM 5133 N N . LYS B 1 128 ? 4.812 17.5 -12.844 1 39.53 128 LYS B N 1
ATOM 5134 C CA . LYS B 1 128 ? 3.949 17.438 -14.023 1 39.53 128 LYS B CA 1
ATOM 5135 C C . LYS B 1 128 ? 2.701 18.297 -13.828 1 39.53 128 LYS B C 1
ATOM 5137 O O . LYS B 1 128 ? 2.207 18.453 -12.711 1 39.53 128 LYS B O 1
ATOM 5142 N N . PRO B 1 129 ? 2.451 19.203 -14.812 1 39.5 129 PRO B N 1
ATOM 5143 C CA . PRO B 1 129 ? 1.313 20.109 -14.633 1 39.5 129 PRO B CA 1
ATOM 5144 C C . PRO B 1 129 ? 0.214 19.5 -13.758 1 39.5 129 PRO B C 1
ATOM 5146 O O . PRO B 1 129 ? -0.42 20.219 -12.984 1 39.5 129 PRO B O 1
ATOM 5149 N N . GLU B 1 130 ? -0.007 18.25 -13.875 1 40.78 130 GLU B N 1
ATOM 5150 C CA . GLU B 1 130 ? -1.018 17.5 -13.133 1 40.78 130 GLU B CA 1
ATOM 5151 C C . GLU B 1 130 ? -0.711 17.484 -11.641 1 40.78 130 GLU B C 1
ATOM 5153 O O . GLU B 1 130 ? -1.622 17.391 -10.812 1 40.78 130 GLU B O 1
ATOM 5158 N N . SER B 1 131 ? 0.535 17.641 -11.328 1 45.53 131 SER B N 1
ATOM 5159 C CA . SER B 1 131 ? 1.062 17.531 -9.969 1 45.53 131 SER B CA 1
ATOM 5160 C C . SER B 1 131 ? 0.868 18.828 -9.195 1 45.53 131 SER B C 1
ATOM 5162 O O . SER B 1 131 ? 0.836 18.828 -7.965 1 45.53 131 SER B O 1
ATOM 5164 N N . ILE B 1 132 ? 0.742 19.812 -10 1 48 132 ILE B N 1
ATOM 5165 C CA . ILE B 1 132 ? 0.632 21.109 -9.344 1 48 132 ILE B CA 1
ATOM 5166 C C . ILE B 1 132 ? -0.681 21.188 -8.57 1 48 132 ILE B C 1
ATOM 5168 O O . ILE B 1 132 ? -0.764 21.875 -7.543 1 48 132 ILE B O 1
ATOM 5172 N N . SER B 1 133 ? -1.596 20.266 -8.969 1 54.72 133 SER B N 1
ATOM 5173 C CA . SER B 1 133 ? -2.922 20.375 -8.367 1 54.72 133 SER B CA 1
ATOM 5174 C C . SER B 1 133 ? -2.984 19.625 -7.035 1 54.72 133 SER B C 1
ATOM 5176 O O . SER B 1 133 ? -3.867 19.875 -6.215 1 54.72 133 SER B O 1
ATOM 5178 N N . ASN B 1 134 ? -1.944 18.969 -6.699 1 72.88 134 ASN B N 1
ATOM 5179 C CA . ASN B 1 134 ? -2.102 18.172 -5.484 1 72.88 134 ASN B CA 1
ATOM 5180 C C . ASN B 1 134 ? -1.229 18.719 -4.352 1 72.88 134 ASN B C 1
ATOM 5182 O O . ASN B 1 134 ? -0.33 18.016 -3.875 1 72.88 134 ASN B O 1
ATOM 5186 N N . VAL B 1 135 ? -1.529 19.984 -4.066 1 79.81 135 VAL B N 1
ATOM 5187 C CA . VAL B 1 135 ? -0.918 20.625 -2.908 1 79.81 135 VAL B CA 1
ATOM 5188 C C . VAL B 1 135 ? -1.938 20.734 -1.776 1 79.81 135 VAL B C 1
ATOM 5190 O O . VAL B 1 135 ? -3.055 21.219 -1.981 1 79.81 135 VAL B O 1
ATOM 5193 N N . VAL B 1 136 ? -1.601 20.297 -0.652 1 88.19 136 VAL B N 1
ATOM 5194 C CA . VAL B 1 136 ? -2.518 20.219 0.48 1 88.19 136 VAL B CA 1
ATOM 5195 C C . VAL B 1 136 ? -3.08 21.609 0.779 1 88.19 136 VAL B C 1
ATOM 5197 O O . VAL B 1 136 ? -4.293 21.766 0.948 1 88.19 136 VAL B O 1
ATOM 5200 N N . GLU B 1 137 ? -2.229 22.656 0.776 1 87.62 137 GLU B N 1
ATOM 5201 C CA . GLU B 1 137 ? -2.637 24.031 1.071 1 87.62 137 GLU B CA 1
ATOM 5202 C C . GLU B 1 137 ? -3.686 24.516 0.077 1 87.62 137 GLU B C 1
ATOM 5204 O O . GLU B 1 137 ? -4.672 25.156 0.467 1 87.62 137 GLU B O 1
ATOM 5209 N N . ARG B 1 138 ? -3.482 24.25 -1.138 1 83.38 138 ARG B N 1
ATOM 5210 C CA . ARG B 1 138 ? -4.434 24.672 -2.164 1 83.38 138 ARG B CA 1
ATOM 5211 C C . ARG B 1 138 ? -5.801 24.031 -1.931 1 83.38 138 ARG B C 1
ATOM 5213 O O . ARG B 1 138 ? -6.828 24.703 -2.021 1 83.38 138 ARG B O 1
ATOM 5220 N N . VAL B 1 139 ? -5.777 22.781 -1.66 1 85.81 139 VAL B N 1
ATOM 5221 C CA . VAL B 1 139 ? -7.023 22.062 -1.438 1 85.81 139 VAL B CA 1
ATOM 5222 C C . VAL B 1 139 ? -7.754 22.641 -0.229 1 85.81 139 VAL B C 1
ATOM 5224 O O . VAL B 1 139 ? -8.977 22.781 -0.246 1 85.81 139 VAL B O 1
ATOM 5227 N N . LEU B 1 140 ? -7 23.047 0.788 1 89.5 140 LEU B N 1
ATOM 5228 C CA . LEU B 1 140 ? -7.578 23.641 1.983 1 89.5 140 LEU B CA 1
ATOM 5229 C C . LEU B 1 140 ? -8.195 25 1.661 1 89.5 140 LEU B C 1
ATOM 5231 O O . LEU B 1 140 ? -9.312 25.297 2.08 1 89.5 140 LEU B O 1
ATOM 5235 N N . LEU B 1 141 ? -7.48 25.797 0.891 1 85.12 141 LEU B N 1
ATOM 5236 C CA . LEU B 1 141 ? -7.961 27.125 0.522 1 85.12 141 LEU B CA 1
ATOM 5237 C C . LEU B 1 141 ? -9.211 27.031 -0.343 1 85.12 141 LEU B C 1
ATOM 5239 O O . LEU B 1 141 ? -10.164 27.797 -0.159 1 85.12 141 LEU B O 1
ATOM 5243 N N . GLU B 1 142 ? -9.18 26.062 -1.169 1 82.56 142 GLU B N 1
ATOM 5244 C CA . GLU B 1 142 ? -10.352 25.844 -2.014 1 82.56 142 GLU B CA 1
ATOM 5245 C C . GLU B 1 142 ? -11.562 25.438 -1.181 1 82.56 142 GLU B C 1
ATOM 5247 O O . GLU B 1 142 ? -12.688 25.891 -1.456 1 82.56 142 GLU B O 1
ATOM 5252 N N . ALA B 1 143 ? -11.359 24.625 -0.208 1 88 143 ALA B N 1
ATOM 5253 C CA . ALA B 1 143 ? -12.453 24.219 0.673 1 88 143 ALA B CA 1
ATOM 5254 C C . ALA B 1 143 ? -13.008 25.422 1.442 1 88 143 ALA B C 1
ATOM 5256 O O . ALA B 1 143 ? -14.227 25.562 1.59 1 88 143 ALA B O 1
ATOM 5257 N N . LEU B 1 144 ? -12.133 26.328 1.904 1 88.81 144 LEU B N 1
ATOM 5258 C CA . LEU B 1 144 ? -12.555 27.531 2.609 1 88.81 144 LEU B CA 1
ATOM 5259 C C . LEU B 1 144 ? -13.406 28.422 1.709 1 88.81 144 LEU B C 1
ATOM 5261 O O . LEU B 1 144 ? -14.414 28.969 2.15 1 88.81 144 LEU B O 1
ATOM 5265 N N . LEU B 1 145 ? -13.023 28.5 0.488 1 82.19 145 LEU B N 1
ATOM 5266 C CA . LEU B 1 145 ? -13.75 29.297 -0.49 1 82.19 145 LEU B CA 1
ATOM 5267 C C . LEU B 1 145 ? -15.109 28.688 -0.804 1 82.19 145 LEU B C 1
ATOM 5269 O O . LEU B 1 145 ? -16.125 29.375 -0.809 1 82.19 145 LEU B O 1
ATOM 5273 N N . ARG B 1 146 ? -15.102 27.375 -0.976 1 82.12 146 ARG B N 1
ATOM 5274 C CA . ARG B 1 146 ? -16.328 26.672 -1.341 1 82.12 146 ARG B CA 1
ATOM 5275 C C . ARG B 1 146 ? -17.375 26.781 -0.243 1 82.12 146 ARG B C 1
ATOM 5277 O O . ARG B 1 146 ? -18.578 26.875 -0.528 1 82.12 146 ARG B O 1
ATOM 5284 N N . GLN B 1 147 ? -16.875 26.812 0.947 1 86.94 147 GLN B N 1
ATOM 5285 C CA . GLN B 1 147 ? -17.797 26.875 2.076 1 86.94 147 GLN B CA 1
ATOM 5286 C C . GLN B 1 147 ? -18.078 28.328 2.467 1 86.94 147 GLN B C 1
ATOM 5288 O O . GLN B 1 147 ? -18.719 28.594 3.486 1 86.94 147 GLN B O 1
ATOM 5293 N N . GLN B 1 148 ? -17.469 29.266 1.722 1 83.56 148 GLN B N 1
ATOM 5294 C CA . GLN B 1 148 ? -17.688 30.703 1.89 1 83.56 148 GLN B CA 1
ATOM 5295 C C . GLN B 1 148 ? -17.234 31.172 3.275 1 83.56 148 GLN B C 1
ATOM 5297 O O . GLN B 1 148 ? -17.875 32.031 3.885 1 83.56 148 GLN B O 1
ATOM 5302 N N . LEU B 1 149 ? -16.312 30.438 3.752 1 89.56 149 LEU B N 1
ATOM 5303 C CA . LEU B 1 149 ? -15.719 30.875 5.004 1 89.56 149 LEU B CA 1
ATOM 5304 C C . LEU B 1 149 ? -14.758 32.031 4.762 1 89.56 149 LEU B C 1
ATOM 5306 O O . LEU B 1 149 ? -14.422 32.781 5.691 1 89.56 149 LEU B O 1
ATOM 5310 N N . ILE B 1 150 ? -14.273 32.094 3.539 1 84.25 150 ILE B N 1
ATOM 5311 C CA . ILE B 1 150 ? -13.469 33.219 3.062 1 84.25 150 ILE B CA 1
ATOM 5312 C C . ILE B 1 150 ? -13.984 33.688 1.7 1 84.25 150 ILE B C 1
ATOM 5314 O O . ILE B 1 150 ? -14.672 32.906 1.002 1 84.25 150 ILE B O 1
ATOM 5318 N N . THR B 1 151 ? -13.664 34.875 1.396 1 74.94 151 THR B N 1
ATOM 5319 C CA . THR B 1 151 ? -14.18 35.438 0.148 1 74.94 151 THR B CA 1
ATOM 5320 C C . THR B 1 151 ? -13.062 35.562 -0.88 1 74.94 151 THR B C 1
ATOM 5322 O O . THR B 1 151 ? -13.328 35.812 -2.061 1 74.94 151 THR B O 1
ATOM 5325 N N . GLY B 1 152 ? -11.867 35.406 -0.514 1 72.62 152 GLY B N 1
ATOM 5326 C CA . GLY B 1 152 ? -10.711 35.531 -1.389 1 72.62 152 GLY B CA 1
ATOM 5327 C C . GLY B 1 152 ? -9.422 35.062 -0.736 1 72.62 152 GLY B C 1
ATOM 5328 O O . GLY B 1 152 ? -9.398 34.75 0.454 1 72.62 152 GLY B O 1
ATOM 5329 N N . VAL B 1 153 ? -8.445 34.938 -1.638 1 71.44 153 VAL B N 1
ATOM 5330 C CA . VAL B 1 153 ? -7.156 34.469 -1.143 1 71.44 153 VAL B CA 1
ATOM 5331 C C . VAL B 1 153 ? -6.172 35.625 -1.062 1 71.44 153 VAL B C 1
ATOM 5333 O O . VAL B 1 153 ? -5.586 36.031 -2.07 1 71.44 153 VAL B O 1
ATOM 5336 N N . GLY B 1 154 ? -6.328 36.531 -0.228 1 68 154 GLY B N 1
ATOM 5337 C CA . GLY B 1 154 ? -5.422 37.656 -0.069 1 68 154 GLY B CA 1
ATOM 5338 C C . GLY B 1 154 ? -4.77 37.719 1.299 1 68 154 GLY B C 1
ATOM 5339 O O . GLY B 1 154 ? -4.926 36.781 2.102 1 68 154 GLY B O 1
ATOM 5340 N N . SER B 1 155 ? -3.971 38.75 1.485 1 70.38 155 SER B N 1
ATOM 5341 C CA . SER B 1 155 ? -3.213 38.906 2.721 1 70.38 155 SER B CA 1
ATOM 5342 C C . SER B 1 155 ? -4.141 39.031 3.928 1 70.38 155 SER B C 1
ATOM 5344 O O . SER B 1 155 ? -3.76 38.656 5.043 1 70.38 155 SER B O 1
ATOM 5346 N N . VAL B 1 156 ? -5.32 39.375 3.689 1 70.12 156 VAL B N 1
ATOM 5347 C CA . VAL B 1 156 ? -6.277 39.594 4.77 1 70.12 156 VAL B CA 1
ATOM 5348 C C . VAL B 1 156 ? -6.648 38.25 5.398 1 70.12 156 VAL B C 1
ATOM 5350 O O . VAL B 1 156 ? -7.016 38.188 6.574 1 70.12 156 VAL B O 1
ATOM 5353 N N . LEU B 1 157 ? -6.41 37.219 4.711 1 82.25 157 LEU B N 1
ATOM 5354 C CA . LEU B 1 157 ? -6.703 35.875 5.203 1 82.25 157 LEU B CA 1
ATOM 5355 C C . LEU B 1 157 ? -5.727 35.469 6.301 1 82.25 157 LEU B C 1
ATOM 5357 O O . LEU B 1 157 ? -6.066 34.688 7.188 1 82.25 157 LEU B O 1
ATOM 5361 N N . ASN B 1 158 ? -4.535 36.094 6.262 1 87.56 158 ASN B N 1
ATOM 5362 C CA . ASN B 1 158 ? -3.467 35.75 7.195 1 87.56 158 ASN B CA 1
ATOM 5363 C C . ASN B 1 158 ? -3.34 34.25 7.387 1 87.56 158 ASN B C 1
ATOM 5365 O O . ASN B 1 158 ? -3.34 33.75 8.516 1 87.56 158 ASN B O 1
ATOM 5369 N N . PHE B 1 159 ? -3.377 33.594 6.238 1 89.31 159 PHE B N 1
ATOM 5370 C CA . PHE B 1 159 ? -3.227 32.125 6.234 1 89.31 159 PHE B CA 1
ATOM 5371 C C . PHE B 1 159 ? -1.799 31.734 6.59 1 89.31 159 PHE B C 1
ATOM 5373 O O . PHE B 1 159 ? -0.845 32.188 5.953 1 89.31 159 PHE B O 1
ATOM 5380 N N . ASP B 1 160 ? -1.648 30.969 7.711 1 91.62 160 ASP B N 1
ATOM 5381 C CA . ASP B 1 160 ? -0.338 30.531 8.18 1 91.62 160 ASP B CA 1
ATOM 5382 C C . ASP B 1 160 ? -0.364 29.047 8.594 1 91.62 160 ASP B C 1
ATOM 5384 O O . ASP B 1 160 ? -1.436 28.453 8.711 1 91.62 160 ASP B O 1
ATOM 5388 N N . ARG B 1 161 ? 0.833 28.469 8.719 1 92.75 161 ARG B N 1
ATOM 5389 C CA . ARG B 1 161 ? 0.94 27.047 9.039 1 92.75 161 ARG B CA 1
ATOM 5390 C C . ARG B 1 161 ? 2.078 26.797 10.016 1 92.75 161 ARG B C 1
ATOM 5392 O O . ARG B 1 161 ? 3.012 27.594 10.117 1 92.75 161 ARG B O 1
ATOM 5399 N N . ALA B 1 162 ? 1.951 25.688 10.734 1 93.12 162 ALA B N 1
ATOM 5400 C CA . ALA B 1 162 ? 2.969 25.328 11.727 1 93.12 162 ALA B CA 1
ATOM 5401 C C . ALA B 1 162 ? 4.199 24.719 11.055 1 93.12 162 ALA B C 1
ATOM 5403 O O . ALA B 1 162 ? 5.301 24.781 11.602 1 93.12 162 ALA B O 1
ATOM 5404 N N . GLY B 1 163 ? 4 24.062 9.945 1 85.75 163 GLY B N 1
ATOM 5405 C CA . GLY B 1 163 ? 5.109 23.438 9.25 1 85.75 163 GLY B CA 1
ATOM 5406 C C . GLY B 1 163 ? 4.82 23.188 7.781 1 85.75 163 GLY B C 1
ATOM 5407 O O . GLY B 1 163 ? 3.67 23.25 7.344 1 85.75 163 GLY B O 1
ATOM 5408 N N . ARG B 1 164 ? 5.895 23 7.008 1 83.88 164 ARG B N 1
ATOM 5409 C CA . ARG B 1 164 ? 5.812 22.594 5.609 1 83.88 164 ARG B CA 1
ATOM 5410 C C . ARG B 1 164 ? 6.352 21.172 5.418 1 83.88 164 ARG B C 1
ATOM 5412 O O . ARG B 1 164 ? 7.465 20.875 5.844 1 83.88 164 ARG B O 1
ATOM 5419 N N . THR B 1 165 ? 5.5 20.328 5.031 1 90 165 THR B N 1
ATOM 5420 C CA . THR B 1 165 ? 5.953 18.969 4.773 1 90 165 THR B CA 1
ATOM 5421 C C . THR B 1 165 ? 6.316 18.797 3.301 1 90 165 THR B C 1
ATOM 5423 O O . THR B 1 165 ? 5.688 19.391 2.424 1 90 165 THR B O 1
ATOM 5426 N N . ASP B 1 166 ? 7.312 18.016 3.086 1 87.5 166 ASP B N 1
ATOM 5427 C CA . ASP B 1 166 ? 7.77 17.719 1.734 1 87.5 166 ASP B CA 1
ATOM 5428 C C . ASP B 1 166 ? 6.742 16.875 0.981 1 87.5 166 ASP B C 1
ATOM 5430 O O . ASP B 1 166 ? 5.738 16.453 1.557 1 87.5 166 ASP B O 1
ATOM 5434 N N . ARG B 1 167 ? 7.121 16.734 -0.266 1 87.88 167 ARG B N 1
ATOM 5435 C CA . ARG B 1 167 ? 6.328 15.867 -1.121 1 87.88 167 ARG B CA 1
ATOM 5436 C C . ARG B 1 167 ? 6.148 14.492 -0.484 1 87.88 167 ARG B C 1
ATOM 5438 O O . ARG B 1 167 ? 7.105 13.914 0.031 1 87.88 167 ARG B O 1
ATOM 5445 N N . GLN B 1 168 ? 4.898 13.977 -0.415 1 93.12 168 GLN B N 1
ATOM 5446 C CA . GLN B 1 168 ? 4.508 12.625 -0.045 1 93.12 168 GLN B CA 1
ATOM 5447 C C . GLN B 1 168 ? 4.566 12.43 1.468 1 93.12 168 GLN B C 1
ATOM 5449 O O . GLN B 1 168 ? 4.238 11.352 1.973 1 93.12 168 GLN B O 1
ATOM 5454 N N . VAL B 1 169 ? 5.059 13.477 2.172 1 95.88 169 VAL B N 1
ATOM 5455 C CA . VAL B 1 169 ? 5.055 13.383 3.629 1 95.88 169 VAL B CA 1
ATOM 5456 C C . VAL B 1 169 ? 3.639 13.586 4.156 1 95.88 169 VAL B C 1
ATOM 5458 O O . VAL B 1 169 ? 2.91 14.461 3.68 1 95.88 169 VAL B O 1
ATOM 5461 N N . SER B 1 170 ? 3.246 12.766 5.141 1 97.56 170 SER B N 1
ATOM 5462 C CA . SER B 1 170 ? 1.908 12.836 5.719 1 97.56 170 SER B CA 1
ATOM 5463 C C . SER B 1 170 ? 1.896 13.695 6.98 1 97.56 170 SER B C 1
ATOM 5465 O O . SER B 1 170 ? 2.953 14.008 7.535 1 97.56 170 SER B O 1
ATOM 5467 N N . GLY B 1 171 ? 0.704 14.133 7.324 1 97.88 171 GLY B N 1
ATOM 5468 C CA . GLY B 1 171 ? 0.532 14.922 8.539 1 97.88 171 GLY B CA 1
ATOM 5469 C C . GLY B 1 171 ? -0.675 14.5 9.352 1 97.88 171 GLY B C 1
ATOM 5470 O O . GLY B 1 171 ? -1.803 14.508 8.852 1 97.88 171 GLY B O 1
ATOM 5471 N N . LEU B 1 172 ? -0.407 14.07 10.594 1 97.94 172 LEU B N 1
ATOM 5472 C CA . LEU B 1 172 ? -1.451 13.758 11.562 1 97.94 172 LEU B CA 1
ATOM 5473 C C . LEU B 1 172 ? -1.955 15.023 12.25 1 97.94 172 LEU B C 1
ATOM 5475 O O . LEU B 1 172 ? -3.139 15.125 12.586 1 97.94 172 LEU B O 1
ATOM 5479 N N . SER B 1 173 ? -1.007 15.945 12.414 1 95.94 173 SER B N 1
ATOM 5480 C CA . SER B 1 173 ? -1.337 17.141 13.188 1 95.94 173 SER B CA 1
ATOM 5481 C C . SER B 1 173 ? -0.658 18.375 12.617 1 95.94 173 SER B C 1
ATOM 5483 O O . SER B 1 173 ? 0.065 19.078 13.32 1 95.94 173 SER B O 1
ATOM 5485 N N . GLN B 1 174 ? -0.947 18.656 11.383 1 96.06 174 GLN B N 1
ATOM 5486 C CA . GLN B 1 174 ? -0.622 19.984 10.867 1 96.06 174 GLN B CA 1
ATOM 5487 C C . GLN B 1 174 ? -1.593 21.031 11.391 1 96.06 174 GLN B C 1
ATOM 5489 O O . GLN B 1 174 ? -2.773 20.75 11.602 1 96.06 174 GLN B O 1
ATOM 5494 N N . VAL B 1 175 ? -1.087 22.188 11.75 1 97.94 175 VAL B N 1
ATOM 5495 C CA . VAL B 1 175 ? -1.948 23.25 12.266 1 97.94 175 VAL B CA 1
ATOM 5496 C C . VAL B 1 175 ? -1.854 24.469 11.359 1 97.94 175 VAL B C 1
ATOM 5498 O O . VAL B 1 175 ? -0.756 24.938 11.039 1 97.94 175 VAL B O 1
ATOM 5501 N N . VAL B 1 176 ? -2.984 24.969 10.922 1 96.5 176 VAL B N 1
ATOM 5502 C CA . VAL B 1 176 ? -3.049 26.172 10.117 1 96.5 176 VAL B CA 1
ATOM 5503 C C . VAL B 1 176 ? -3.945 27.203 10.805 1 96.5 176 VAL B C 1
ATOM 5505 O O . VAL B 1 176 ? -4.812 26.844 11.609 1 96.5 176 VAL B O 1
ATOM 5508 N N . SER B 1 177 ? -3.676 28.453 10.594 1 96.75 177 SER B N 1
ATOM 5509 C CA . SER B 1 177 ? -4.543 29.531 11.07 1 96.75 177 SER B CA 1
ATOM 5510 C C . SER B 1 177 ? -5.059 30.375 9.914 1 96.75 177 SER B C 1
ATOM 5512 O O . SER B 1 177 ? -4.391 30.516 8.891 1 96.75 177 SER B O 1
ATOM 5514 N N . VAL B 1 178 ? -6.219 30.891 10.086 1 95.31 178 VAL B N 1
ATOM 5515 C CA . VAL B 1 178 ? -6.852 31.672 9.023 1 95.31 178 VAL B CA 1
ATOM 5516 C C . VAL B 1 178 ? -7.949 32.562 9.609 1 95.31 178 VAL B C 1
ATOM 5518 O O . VAL B 1 178 ? -8.562 32.219 10.617 1 95.31 178 VAL B O 1
ATOM 5521 N N . ASN B 1 179 ? -8.102 33.75 9.039 1 92.56 179 ASN B N 1
ATOM 5522 C CA . ASN B 1 179 ? -9.266 34.594 9.328 1 92.56 179 ASN B CA 1
ATOM 5523 C C . ASN B 1 179 ? -10.484 34.156 8.516 1 92.56 179 ASN B C 1
ATOM 5525 O O . ASN B 1 179 ? -10.43 34.094 7.289 1 92.56 179 ASN B O 1
ATOM 5529 N N . VAL B 1 180 ? -11.57 33.844 9.258 1 93.25 180 VAL B N 1
ATOM 5530 C CA . VAL B 1 180 ? -12.75 33.312 8.562 1 93.25 180 VAL B CA 1
ATOM 5531 C C . VAL B 1 180 ? -13.992 34.094 9.016 1 93.25 180 VAL B C 1
ATOM 5533 O O . VAL B 1 180 ? -13.961 34.781 10.023 1 93.25 180 VAL B O 1
ATOM 5536 N N . ARG B 1 181 ? -15 33.875 8.289 1 88.62 181 ARG B N 1
ATOM 5537 C CA . ARG B 1 181 ? -16.312 34.375 8.68 1 88.62 181 ARG B CA 1
ATOM 5538 C C . ARG B 1 181 ? -16.766 33.75 9.984 1 88.62 181 ARG B C 1
ATOM 5540 O O . ARG B 1 181 ? -16.562 32.562 10.211 1 88.62 181 ARG B O 1
ATOM 5547 N N . SER B 1 182 ? -17.359 34.625 10.844 1 90.31 182 SER B N 1
ATOM 5548 C CA . SER B 1 182 ? -17.922 34.125 12.109 1 90.31 182 SER B CA 1
ATOM 5549 C C . SER B 1 182 ? -19.406 34.469 12.219 1 90.31 182 SER B C 1
ATOM 5551 O O . SER B 1 182 ? -19.844 35.531 11.719 1 90.31 182 SER B O 1
ATOM 5553 N N . ASN B 1 183 ? -20.125 33.594 12.836 1 88.5 183 ASN B N 1
ATOM 5554 C CA . ASN B 1 183 ? -21.516 33.875 13.133 1 88.5 183 ASN B CA 1
ATOM 5555 C C . ASN B 1 183 ? -21.672 34.656 14.438 1 88.5 183 ASN B C 1
ATOM 5557 O O . ASN B 1 183 ? -22.781 35.094 14.781 1 88.5 183 ASN B O 1
ATOM 5561 N N . LEU B 1 184 ? -20.578 34.781 15.117 1 87.12 184 LEU B N 1
ATOM 5562 C CA . LEU B 1 184 ? -20.609 35.438 16.422 1 87.12 184 LEU B CA 1
ATOM 5563 C C . LEU B 1 184 ? -20.172 36.875 16.312 1 87.12 184 LEU B C 1
ATOM 5565 O O . LEU B 1 184 ? -19.328 37.219 15.461 1 87.12 184 LEU B O 1
ATOM 5569 N N . ASN B 1 185 ? -20.719 37.688 17.203 1 83.19 185 ASN B N 1
ATOM 5570 C CA . ASN B 1 185 ? -20.344 39.094 17.219 1 83.19 185 ASN B CA 1
ATOM 5571 C C . ASN B 1 185 ? -19.359 39.406 18.359 1 83.19 185 ASN B C 1
ATOM 5573 O O . ASN B 1 185 ? -18.875 40.531 18.484 1 83.19 185 ASN B O 1
ATOM 5577 N N . LYS B 1 186 ? -19.172 38.406 19.156 1 85.69 186 LYS B N 1
ATOM 5578 C CA . LYS B 1 186 ? -18.203 38.469 20.25 1 85.69 186 LYS B CA 1
ATOM 5579 C C . LYS B 1 186 ? -17.562 37.125 20.516 1 85.69 186 LYS B C 1
ATOM 5581 O O . LYS B 1 186 ? -18.062 36.094 20.062 1 85.69 186 LYS B O 1
ATOM 5586 N N . GLY B 1 187 ? -16.516 37.156 21.281 1 89.94 187 GLY B N 1
ATOM 5587 C CA . GLY B 1 187 ? -15.797 35.938 21.609 1 89.94 187 GLY B CA 1
ATOM 5588 C C . GLY B 1 187 ? -14.305 36.031 21.312 1 89.94 187 GLY B C 1
ATOM 5589 O O . GLY B 1 187 ? -13.844 37 20.734 1 89.94 187 GLY B O 1
ATOM 5590 N N . HIS B 1 188 ? -13.625 35.031 21.75 1 92.38 188 HIS B N 1
ATOM 5591 C CA . HIS B 1 188 ? -12.18 35 21.547 1 92.38 188 HIS B CA 1
ATOM 5592 C C . HIS B 1 188 ? -11.828 35.031 20.078 1 92.38 188 HIS B C 1
ATOM 5594 O O . HIS B 1 188 ? -12.32 34.188 19.297 1 92.38 188 HIS B O 1
ATOM 5600 N N . GLY B 1 189 ? -11.039 36 19.594 1 91.62 189 GLY B N 1
ATOM 5601 C CA . GLY B 1 189 ? -10.531 36.062 18.234 1 91.62 189 GLY B CA 1
ATOM 5602 C C . GLY B 1 189 ? -11.523 36.688 17.25 1 91.62 189 GLY B C 1
ATOM 5603 O O . GLY B 1 189 ? -11.281 36.719 16.047 1 91.62 189 GLY B O 1
ATOM 5604 N N . VAL B 1 190 ? -12.688 37.156 17.703 1 91.56 190 VAL B N 1
ATOM 5605 C CA . VAL B 1 190 ? -13.719 37.688 16.844 1 91.56 190 VAL B CA 1
ATOM 5606 C C . VAL B 1 190 ? -13.562 39.219 16.75 1 91.56 190 VAL B C 1
ATOM 5608 O O . VAL B 1 190 ? -13.281 39.875 17.75 1 91.56 190 VAL B O 1
ATOM 5611 N N . TRP B 1 191 ? -13.75 39.75 15.477 1 86.06 191 TRP B N 1
ATOM 5612 C CA . TRP B 1 191 ? -13.773 41.188 15.297 1 86.06 191 TRP B CA 1
ATOM 5613 C C . TRP B 1 191 ? -14.602 41.594 14.07 1 86.06 191 TRP B C 1
ATOM 5615 O O . TRP B 1 191 ? -15 40.719 13.289 1 86.06 191 TRP B O 1
ATOM 5625 N N . TYR B 1 192 ? -14.906 42.844 13.922 1 77.69 192 TYR B N 1
ATOM 5626 C CA . TYR B 1 192 ? -15.617 43.375 12.766 1 77.69 192 TYR B CA 1
ATOM 5627 C C . TYR B 1 192 ? -14.68 44.188 11.867 1 77.69 192 TYR B C 1
ATOM 5629 O O . TYR B 1 192 ? -13.938 45.031 12.344 1 77.69 192 TYR B O 1
ATOM 5637 N N . PRO B 1 193 ? -14.625 43.781 10.555 1 66.94 193 PRO B N 1
ATOM 5638 C CA . PRO B 1 193 ? -13.766 44.562 9.672 1 66.94 193 PRO B CA 1
ATOM 5639 C C . PRO B 1 193 ? -14.273 46 9.469 1 66.94 193 PRO B C 1
ATOM 5641 O O . PRO B 1 193 ? -15.492 46.219 9.469 1 66.94 193 PRO B O 1
ATOM 5644 N N . LYS B 1 194 ? -13.438 47.156 9.406 1 56.22 194 LYS B N 1
ATOM 5645 C CA . LYS B 1 194 ? -13.766 48.531 9.164 1 56.22 194 LYS B CA 1
ATOM 5646 C C . LYS B 1 194 ? -14.219 48.75 7.727 1 56.22 194 LYS B C 1
ATOM 5648 O O . LYS B 1 194 ? -13.602 48.25 6.789 1 56.22 194 LYS B O 1
ATOM 5653 N N . VAL B 1 195 ? -15.562 49.188 7.441 1 48.03 195 VAL B N 1
ATOM 5654 C CA . VAL B 1 195 ? -15.961 49.594 6.098 1 48.03 195 VAL B CA 1
ATOM 5655 C C . VAL B 1 195 ? -15.453 51 5.809 1 48.03 195 VAL B C 1
ATOM 5657 O O . VAL B 1 195 ? -15.742 51.938 6.551 1 48.03 195 VAL B O 1
ATOM 5660 N N . GLU B 1 196 ? -14.469 51.406 5.086 1 43.56 196 GLU B N 1
ATOM 5661 C CA . GLU B 1 196 ? -13.945 52.75 4.762 1 43.56 196 GLU B CA 1
ATOM 5662 C C . GLU B 1 196 ? -15.055 53.656 4.27 1 43.56 196 GLU B C 1
ATOM 5664 O O . GLU B 1 196 ? -15.039 54.875 4.559 1 43.56 196 GLU B O 1
ATOM 5669 N N . GLY B 1 197 ? -15.938 53.469 3.166 1 39.5 197 GLY B N 1
ATOM 5670 C CA . GLY B 1 197 ? -16.578 54.469 2.33 1 39.5 197 GLY B CA 1
ATOM 5671 C C . GLY B 1 197 ? -17.672 55.25 3.053 1 39.5 197 GLY B C 1
ATOM 5672 O O . GLY B 1 197 ? -18.438 56 2.428 1 39.5 197 GLY B O 1
ATOM 5673 N N . SER B 1 198 ? -18.5 55 4.055 1 37.44 198 SER B N 1
ATOM 5674 C CA . SER B 1 198 ? -19.609 55.906 4.367 1 37.44 198 SER B CA 1
ATOM 5675 C C . SER B 1 198 ? -19.109 57.281 4.789 1 37.44 198 SER B C 1
ATOM 5677 O O . SER B 1 198 ? -18.438 57.406 5.82 1 37.44 198 SER B O 1
ATOM 5679 N N . ASP B 1 199 ? -18.766 58.188 3.969 1 34.09 199 ASP B N 1
ATOM 5680 C CA . ASP B 1 199 ? -18.516 59.625 4.121 1 34.09 199 ASP B CA 1
ATOM 5681 C C . ASP B 1 199 ? -19.578 60.281 5.004 1 34.09 199 ASP B C 1
ATOM 5683 O O . ASP B 1 199 ? -19.484 61.469 5.324 1 34.09 199 ASP B O 1
ATOM 5687 N N . ASN B 1 200 ? -20.984 60.531 4.539 1 32.16 200 ASN B N 1
ATOM 5688 C CA . ASN B 1 200 ? -21.734 61.625 5.164 1 32.16 200 ASN B CA 1
ATOM 5689 C C . ASN B 1 200 ? -21.469 61.688 6.668 1 32.16 200 ASN B C 1
ATOM 5691 O O . ASN B 1 200 ? -20.906 60.781 7.246 1 32.16 200 ASN B O 1
ATOM 5695 N N . VAL B 1 201 ? -22.688 62.219 7.5 1 31.88 201 VAL B N 1
ATOM 5696 C CA . VAL B 1 201 ? -22.844 62.969 8.75 1 31.88 201 VAL B CA 1
ATOM 5697 C C . VAL B 1 201 ? -22 62.344 9.844 1 31.88 201 VAL B C 1
ATOM 5699 O O . VAL B 1 201 ? -21.516 61.219 9.688 1 31.88 201 VAL B O 1
ATOM 5702 N N . GLY B 1 202 ? -22.641 62.281 11.203 1 31.33 202 GLY B N 1
ATOM 5703 C CA . GLY B 1 202 ? -22.031 62.188 12.516 1 31.33 202 GLY B CA 1
ATOM 5704 C C . GLY B 1 202 ? -20.969 61.094 12.594 1 31.33 202 GLY B C 1
ATOM 5705 O O . GLY B 1 202 ? -21.047 60.094 11.859 1 31.33 202 GLY B O 1
ATOM 5706 N N . ASN B 1 203 ? -19.75 61.5 13.023 1 30.84 203 ASN B N 1
ATOM 5707 C CA . ASN B 1 203 ? -18.359 61.062 13.172 1 30.84 203 ASN B CA 1
ATOM 5708 C C . ASN B 1 203 ? -18.266 59.625 13.664 1 30.84 203 ASN B C 1
ATOM 5710 O O . ASN B 1 203 ? -17.219 59.188 14.133 1 30.84 203 ASN B O 1
ATOM 5714 N N . THR B 1 204 ? -19.344 59.219 14.367 1 32.94 204 THR B N 1
ATOM 5715 C CA . THR B 1 204 ? -18.938 58.281 15.391 1 32.94 204 THR B CA 1
ATOM 5716 C C . THR B 1 204 ? -18.25 57.062 14.766 1 32.94 204 THR B C 1
ATOM 5718 O O . THR B 1 204 ? -18.625 56.625 13.688 1 32.94 204 THR B O 1
ATOM 5721 N N . LYS B 1 205 ? -17.031 56.906 15.188 1 35.16 205 LYS B N 1
ATOM 5722 C CA . LYS B 1 205 ? -15.977 55.906 15.078 1 35.16 205 LYS B CA 1
ATOM 5723 C C . LYS B 1 205 ? -16.562 54.531 14.773 1 35.16 205 LYS B C 1
ATOM 5725 O O . LYS B 1 205 ? -17.547 54.125 15.383 1 35.16 205 LYS B O 1
ATOM 5730 N N . PRO B 1 206 ? -16.359 54.094 13.656 1 36 206 PRO B N 1
ATOM 5731 C CA . PRO B 1 206 ? -16.391 52.656 13.328 1 36 206 PRO B CA 1
ATOM 5732 C C . PRO B 1 206 ? -15.711 51.781 14.383 1 36 206 PRO B C 1
ATOM 5734 O O . PRO B 1 206 ? -14.484 51.875 14.555 1 36 206 PRO B O 1
ATOM 5737 N N . GLU B 1 207 ? -16.016 51.906 15.711 1 34.25 207 GLU B N 1
ATOM 5738 C CA . GLU B 1 207 ? -15.344 51.219 16.797 1 34.25 207 GLU B CA 1
ATOM 5739 C C . GLU B 1 207 ? -15.109 49.75 16.453 1 34.25 207 GLU B C 1
ATOM 5741 O O . GLU B 1 207 ? -16.062 49 16.156 1 34.25 207 GLU B O 1
ATOM 5746 N N . THR B 1 208 ? -14.102 49.375 15.586 1 41.31 208 THR B N 1
ATOM 5747 C CA . THR B 1 208 ? -13.516 48.031 15.609 1 41.31 208 THR B CA 1
ATOM 5748 C C . THR B 1 208 ? -13.594 47.438 17.016 1 41.31 208 THR B C 1
ATOM 5750 O O . THR B 1 208 ? -12.797 47.812 17.891 1 41.31 208 THR B O 1
ATOM 5753 N N . GLU B 1 209 ? -14.695 47.438 17.641 1 42.16 209 GLU B N 1
ATOM 5754 C CA . GLU B 1 209 ? -14.711 46.812 18.953 1 42.16 209 GLU B CA 1
ATOM 5755 C C . GLU B 1 209 ? -14.141 45.406 18.922 1 42.16 209 GLU B C 1
ATOM 5757 O O . GLU B 1 209 ? -14.648 44.562 18.203 1 42.16 209 GLU B O 1
ATOM 5762 N N . TYR B 1 210 ? -12.781 45.312 18.891 1 46.09 210 TYR B N 1
ATOM 5763 C CA . TYR B 1 210 ? -12.133 44.031 19.234 1 46.09 210 TYR B CA 1
ATOM 5764 C C . TYR B 1 210 ? -12.742 43.438 20.5 1 46.09 210 TYR B C 1
ATOM 5766 O O . TYR B 1 210 ? -12.758 44.094 21.547 1 46.09 210 TYR B O 1
ATOM 5774 N N . PHE B 1 211 ? -13.766 42.812 20.359 1 49.53 211 PHE B N 1
ATOM 5775 C CA . PHE B 1 211 ? -14.273 42.125 21.516 1 49.53 211 PHE B CA 1
ATOM 5776 C C . PHE B 1 211 ? -13.273 41.062 22 1 49.53 211 PHE B C 1
ATOM 5778 O O . PHE B 1 211 ? -13.5 39.875 21.875 1 49.53 211 PHE B O 1
ATOM 5785 N N . GLU B 1 212 ? -11.984 41.125 21.609 1 53.19 212 GLU B N 1
ATOM 5786 C CA . GLU B 1 212 ? -11.094 40.062 22.047 1 53.19 212 GLU B CA 1
ATOM 5787 C C . GLU B 1 212 ? -11.047 39.969 23.562 1 53.19 212 GLU B C 1
ATOM 5789 O O . GLU B 1 212 ? -10.93 38.875 24.109 1 53.19 212 GLU B O 1
ATOM 5794 N N . ASP B 1 213 ? -11.273 41.25 24.344 1 57.41 213 ASP B N 1
ATOM 5795 C CA . ASP B 1 213 ? -10.609 41.469 25.625 1 57.41 213 ASP B CA 1
ATOM 5796 C C . ASP B 1 213 ? -11.344 40.75 26.75 1 57.41 213 ASP B C 1
ATOM 5798 O O . ASP B 1 213 ? -10.867 40.719 27.891 1 57.41 213 ASP B O 1
ATOM 5802 N N . GLY B 1 214 ? -12.289 39.875 26.438 1 70.75 214 GLY B N 1
ATOM 5803 C CA . GLY B 1 214 ? -12.805 39.375 27.703 1 70.75 214 GLY B CA 1
ATOM 5804 C C . GLY B 1 214 ? -13.094 37.875 27.688 1 70.75 214 GLY B C 1
ATOM 5805 O O . GLY B 1 214 ? -13.477 37.312 28.703 1 70.75 214 GLY B O 1
ATOM 5806 N N . PHE B 1 215 ? -12.711 37.219 26.516 1 86.75 215 PHE B N 1
ATOM 5807 C CA . PHE B 1 215 ? -13.023 35.781 26.484 1 86.75 215 PHE B CA 1
ATOM 5808 C C . PHE B 1 215 ? -11.758 34.938 26.406 1 86.75 215 PHE B C 1
ATOM 5810 O O . PHE B 1 215 ? -10.961 35.094 25.469 1 86.75 215 PHE B O 1
ATOM 5817 N N . PRO B 1 216 ? -11.539 34.156 27.422 1 91.56 216 PRO B N 1
ATOM 5818 C CA . PRO B 1 216 ? -10.406 33.219 27.312 1 91.56 216 PRO B CA 1
ATOM 5819 C C . PRO B 1 216 ? -10.586 32.219 26.188 1 91.56 216 PRO B C 1
ATOM 5821 O O . PRO B 1 216 ? -11.719 31.953 25.75 1 91.56 216 PRO B O 1
ATOM 5824 N N . VAL B 1 217 ? -9.5 31.656 25.703 1 94.06 217 VAL B N 1
ATOM 5825 C CA . VAL B 1 217 ? -9.5 30.703 24.609 1 94.06 217 VAL B CA 1
ATOM 5826 C C . VAL B 1 217 ? -10.305 29.453 24.984 1 94.06 217 VAL B C 1
ATOM 5828 O O . VAL B 1 217 ? -10.938 28.828 24.141 1 94.06 217 VAL B O 1
ATOM 5831 N N . SER B 1 218 ? -10.383 29.172 26.297 1 94.06 218 SER B N 1
ATOM 5832 C CA . SER B 1 218 ? -11.039 27.969 26.812 1 94.06 218 SER B CA 1
ATOM 5833 C C . SER B 1 218 ? -12.539 28.188 26.984 1 94.06 218 SER B C 1
ATOM 5835 O O . SER B 1 218 ? -13.273 27.25 27.312 1 94.06 218 SER B O 1
ATOM 5837 N N . ASP B 1 219 ? -13.039 29.391 26.734 1 93.69 219 ASP B N 1
ATOM 5838 C CA . ASP B 1 219 ? -14.461 29.688 26.891 1 93.69 219 ASP B CA 1
ATOM 5839 C C . ASP B 1 219 ? -15.273 29.047 25.766 1 93.69 219 ASP B C 1
ATOM 5841 O O . ASP B 1 219 ? -15.094 29.375 24.594 1 93.69 219 ASP B O 1
ATOM 5845 N N . THR B 1 220 ? -16.172 28.188 26.125 1 93.62 220 THR B N 1
ATOM 5846 C CA . THR B 1 220 ? -16.953 27.469 25.125 1 93.62 220 THR B CA 1
ATOM 5847 C C . THR B 1 220 ? -18.422 27.891 25.188 1 93.62 220 THR B C 1
ATOM 5849 O O . THR B 1 220 ? -19.281 27.219 24.594 1 93.62 220 THR B O 1
ATOM 5852 N N . THR B 1 221 ? -18.781 28.906 25.812 1 92.25 221 THR B N 1
ATOM 5853 C CA . THR B 1 221 ? -20.156 29.281 26.094 1 92.25 221 THR B CA 1
ATOM 5854 C C . THR B 1 221 ? -20.875 29.703 24.812 1 92.25 221 THR B C 1
ATOM 5856 O O . THR B 1 221 ? -22.094 29.562 24.703 1 92.25 221 THR B O 1
ATOM 5859 N N . LEU B 1 222 ? -20.125 30.156 23.828 1 90.81 222 LEU B N 1
ATOM 5860 C CA . LEU B 1 222 ? -20.75 30.688 22.625 1 90.81 222 LEU B CA 1
ATOM 5861 C C . LEU B 1 222 ? -20.594 29.719 21.453 1 90.81 222 LEU B C 1
ATOM 5863 O O . LEU B 1 222 ? -21.047 29.984 20.359 1 90.81 222 LEU B O 1
ATOM 5867 N N . ASP B 1 223 ? -19.953 28.609 21.703 1 92.69 223 ASP B N 1
ATOM 5868 C CA . ASP B 1 223 ? -19.547 27.719 20.625 1 92.69 223 ASP B CA 1
ATOM 5869 C C . ASP B 1 223 ? -20.75 27.188 19.844 1 92.69 223 ASP B C 1
ATOM 5871 O O . ASP B 1 223 ? -20.656 26.984 18.641 1 92.69 223 ASP B O 1
ATOM 5875 N N . ASP B 1 224 ? -21.859 26.969 20.5 1 91.56 224 ASP B N 1
ATOM 5876 C CA . ASP B 1 224 ? -23.047 26.406 19.859 1 91.56 224 ASP B CA 1
ATOM 5877 C C . ASP B 1 224 ? -23.594 27.344 18.781 1 91.56 224 ASP B C 1
ATOM 5879 O O . ASP B 1 224 ? -24.234 26.906 17.844 1 91.56 224 ASP B O 1
ATOM 5883 N N . GLY B 1 225 ? -23.344 28.625 18.922 1 91.12 225 GLY B N 1
ATOM 5884 C CA . GLY B 1 225 ? -23.844 29.594 17.969 1 91.12 225 GLY B CA 1
ATOM 5885 C C . GLY B 1 225 ? -22.891 29.844 16.828 1 91.12 225 GLY B C 1
ATOM 5886 O O . GLY B 1 225 ? -23.219 30.547 15.867 1 91.12 225 GLY B O 1
ATOM 5887 N N . GLU B 1 226 ? -21.719 29.312 16.844 1 93.75 226 GLU B N 1
ATOM 5888 C CA . GLU B 1 226 ? -20.703 29.516 15.82 1 93.75 226 GLU B CA 1
ATOM 5889 C C . GLU B 1 226 ? -20.922 28.578 14.641 1 93.75 226 GLU B C 1
ATOM 5891 O O . GLU B 1 226 ? -21.609 27.562 14.766 1 93.75 226 GLU B O 1
ATOM 5896 N N . LEU B 1 227 ? -20.328 28.891 13.516 1 92.75 227 LEU B N 1
ATOM 5897 C CA . LEU B 1 227 ? -20.328 28.016 12.352 1 92.75 227 LEU B CA 1
ATOM 5898 C C . LEU B 1 227 ? -19.625 26.703 12.656 1 92.75 227 LEU B C 1
ATOM 5900 O O . LEU B 1 227 ? -18.594 26.688 13.344 1 92.75 227 LEU B O 1
ATOM 5904 N N . PRO B 1 228 ? -20.188 25.594 12.234 1 95.19 228 PRO B N 1
ATOM 5905 C CA . PRO B 1 228 ? -19.5 24.312 12.43 1 95.19 228 PRO B CA 1
ATOM 5906 C C . PRO B 1 228 ? -18.328 24.125 11.477 1 95.19 228 PRO B C 1
ATOM 5908 O O . PRO B 1 228 ? -18.406 23.312 10.547 1 95.19 228 PRO B O 1
ATOM 5911 N N . TYR B 1 229 ? -17.234 24.781 11.75 1 97.44 229 TYR B N 1
ATOM 5912 C CA . TYR B 1 229 ? -16.078 24.859 10.859 1 97.44 229 TYR B CA 1
ATOM 5913 C C . TYR B 1 229 ? -15.609 23.484 10.43 1 97.44 229 TYR B C 1
ATOM 5915 O O . TYR B 1 229 ? -15.359 23.25 9.242 1 97.44 229 TYR B O 1
ATOM 5923 N N . VAL B 1 230 ? -15.5 22.562 11.375 1 97.75 230 VAL B N 1
ATOM 5924 C CA . VAL B 1 230 ? -14.961 21.234 11.109 1 97.75 230 VAL B CA 1
ATOM 5925 C C . VAL B 1 230 ? -15.852 20.484 10.125 1 97.75 230 VAL B C 1
ATOM 5927 O O . VAL B 1 230 ? -15.375 20 9.094 1 97.75 230 VAL B O 1
ATOM 5930 N N . SER B 1 231 ? -17.109 20.469 10.375 1 94.44 231 SER B N 1
ATOM 5931 C CA . SER B 1 231 ? -18.031 19.75 9.508 1 94.44 231 SER B CA 1
ATOM 5932 C C . SER B 1 231 ? -18.125 20.422 8.133 1 94.44 231 SER B C 1
ATOM 5934 O O . SER B 1 231 ? -18.141 19.734 7.113 1 94.44 231 SER B O 1
ATOM 5936 N N . LEU B 1 232 ? -18.219 21.75 8.133 1 91.88 232 LEU B N 1
ATOM 5937 C CA . LEU B 1 232 ? -18.328 22.484 6.879 1 91.88 232 LEU B CA 1
ATOM 5938 C C . LEU B 1 232 ? -17.125 22.203 5.969 1 91.88 232 LEU B C 1
ATOM 5940 O O . LEU B 1 232 ? -17.312 21.891 4.793 1 91.88 232 LEU B O 1
ATOM 5944 N N . LEU B 1 233 ? -15.984 22.234 6.52 1 95.75 233 LEU B N 1
ATOM 5945 C CA . LEU B 1 233 ? -14.773 22.047 5.723 1 95.75 233 LEU B CA 1
ATOM 5946 C C . LEU B 1 233 ? -14.656 20.609 5.254 1 95.75 233 LEU B C 1
ATOM 5948 O O . LEU B 1 233 ? -14.281 20.344 4.105 1 95.75 233 LEU B O 1
ATOM 5952 N N . ASN B 1 234 ? -14.953 19.672 6.09 1 94.5 234 ASN B N 1
ATOM 5953 C CA . ASN B 1 234 ? -14.82 18.266 5.738 1 94.5 234 ASN B CA 1
ATOM 5954 C C . ASN B 1 234 ? -15.812 17.859 4.652 1 94.5 234 ASN B C 1
ATOM 5956 O O . ASN B 1 234 ? -15.602 16.875 3.951 1 94.5 234 ASN B O 1
ATOM 5960 N N . GLN B 1 235 ? -16.828 18.609 4.496 1 87.81 235 GLN B N 1
ATOM 5961 C CA . GLN B 1 235 ? -17.75 18.359 3.395 1 87.81 235 GLN B CA 1
ATOM 5962 C C . GLN B 1 235 ? -17.125 18.719 2.055 1 87.81 235 GLN B C 1
ATOM 5964 O O . GLN B 1 235 ? -17.453 18.141 1.023 1 87.81 235 GLN B O 1
ATOM 5969 N N . ALA B 1 236 ? -16.234 19.609 2.111 1 88.81 236 ALA B N 1
ATOM 5970 C CA . ALA B 1 236 ? -15.625 20.109 0.88 1 88.81 236 ALA B CA 1
ATOM 5971 C C . ALA B 1 236 ? -14.242 19.5 0.659 1 88.81 236 ALA B C 1
ATOM 5973 O O . ALA B 1 236 ? -13.617 19.734 -0.377 1 88.81 236 ALA B O 1
ATOM 5974 N N . LEU B 1 237 ? -13.75 18.75 1.579 1 91.19 237 LEU B N 1
ATOM 5975 C CA . LEU B 1 237 ? -12.398 18.188 1.499 1 91.19 237 LEU B CA 1
ATOM 5976 C C . LEU B 1 237 ? -12.43 16.75 1.026 1 91.19 237 LEU B C 1
ATOM 5978 O O . LEU B 1 237 ? -13.383 16.016 1.317 1 91.19 237 LEU B O 1
ATOM 5982 N N . PRO B 1 238 ? -11.367 16.344 0.305 1 90.12 238 PRO B N 1
ATOM 5983 C CA . PRO B 1 238 ? -11.266 14.93 -0.041 1 90.12 238 PRO B CA 1
ATOM 5984 C C . PRO B 1 238 ? -11 14.039 1.175 1 90.12 238 PRO B C 1
ATOM 5986 O O . PRO B 1 238 ? -10.633 14.547 2.24 1 90.12 238 PRO B O 1
ATOM 5989 N N . PRO B 1 239 ? -11.148 12.719 1.028 1 89.19 239 PRO B N 1
ATOM 5990 C CA . PRO B 1 239 ? -11.047 11.82 2.182 1 89.19 239 PRO B CA 1
ATOM 5991 C C . PRO B 1 239 ? -9.633 11.766 2.766 1 89.19 239 PRO B C 1
ATOM 5993 O O . PRO B 1 239 ? -9.461 11.406 3.934 1 89.19 239 PRO B O 1
ATOM 5996 N N . ASP B 1 240 ? -8.688 12.086 1.968 1 92.88 240 ASP B N 1
ATOM 5997 C CA . ASP B 1 240 ? -7.32 11.945 2.459 1 92.88 240 ASP B CA 1
ATOM 5998 C C . ASP B 1 240 ? -6.816 13.25 3.066 1 92.88 240 ASP B C 1
ATOM 6000 O O . ASP B 1 240 ? -5.648 13.359 3.439 1 92.88 240 ASP B O 1
ATOM 6004 N N . ILE B 1 241 ? -7.625 14.32 3.119 1 95.75 241 ILE B N 1
ATOM 6005 C CA . ILE B 1 241 ? -7.395 15.555 3.871 1 95.75 241 ILE B CA 1
ATOM 6006 C C . ILE B 1 241 ? -8.594 15.844 4.762 1 95.75 241 ILE B C 1
ATOM 6008 O O . ILE B 1 241 ? -9.727 15.953 4.277 1 95.75 241 ILE B O 1
ATOM 6012 N N . ARG B 1 242 ? -8.344 16 6.062 1 97.56 242 ARG B N 1
ATOM 6013 C CA . ARG B 1 242 ? -9.438 16.141 7.012 1 97.56 242 ARG B CA 1
ATOM 6014 C C . ARG B 1 242 ? -9.117 17.188 8.07 1 97.56 242 ARG B C 1
ATOM 6016 O O . ARG B 1 242 ? -7.961 17.328 8.484 1 97.56 242 ARG B O 1
ATOM 6023 N N . ILE B 1 243 ? -10.141 17.922 8.469 1 98.5 243 ILE B N 1
ATOM 6024 C CA . ILE B 1 243 ? -10.055 18.75 9.656 1 98.5 243 ILE B CA 1
ATOM 6025 C C . ILE B 1 243 ? -10.547 17.984 10.875 1 98.5 243 ILE B C 1
ATOM 6027 O O . ILE B 1 243 ? -11.656 17.453 10.875 1 98.5 243 ILE B O 1
ATOM 6031 N N . LEU B 1 244 ? -9.766 17.922 11.906 1 98.5 244 LEU B N 1
ATOM 6032 C CA . LEU B 1 244 ? -10.125 17.141 13.086 1 98.5 244 LEU B CA 1
ATOM 6033 C C . LEU B 1 244 ? -10.703 18.047 14.18 1 98.5 244 LEU B C 1
ATOM 6035 O O . LEU B 1 244 ? -11.555 17.609 14.961 1 98.5 244 LEU B O 1
ATOM 6039 N N . ALA B 1 245 ? -10.172 19.234 14.227 1 98.5 245 ALA B N 1
ATOM 6040 C CA . ALA B 1 245 ? -10.539 20.172 15.289 1 98.5 245 ALA B CA 1
ATOM 6041 C C . ALA B 1 245 ? -10.266 21.609 14.875 1 98.5 245 ALA B C 1
ATOM 6043 O O . ALA B 1 245 ? -9.578 21.859 13.883 1 98.5 245 ALA B O 1
ATOM 6044 N N . TRP B 1 246 ? -10.875 22.547 15.57 1 98.31 246 TRP B N 1
ATOM 6045 C CA . TRP B 1 246 ? -10.586 23.969 15.43 1 98.31 246 TRP B CA 1
ATOM 6046 C C . TRP B 1 246 ? -10.43 24.625 16.797 1 98.31 246 TRP B C 1
ATOM 6048 O O . TRP B 1 246 ? -10.797 24.047 17.812 1 98.31 246 TRP B O 1
ATOM 6058 N N . SER B 1 247 ? -9.82 25.719 16.859 1 98.25 247 SER B N 1
ATOM 6059 C CA . SER B 1 247 ? -9.688 26.547 18.062 1 98.25 247 SER B CA 1
ATOM 6060 C C . SER B 1 247 ? -9.727 28.031 17.719 1 98.25 247 SER B C 1
ATOM 6062 O O . SER B 1 247 ? -9.141 28.469 16.719 1 98.25 247 SER B O 1
ATOM 6064 N N . PRO B 1 248 ? -10.562 28.766 18.516 1 96.88 248 PRO B N 1
ATOM 6065 C CA . PRO B 1 248 ? -10.297 30.203 18.422 1 96.88 248 PRO B CA 1
ATOM 6066 C C . PRO B 1 248 ? -8.883 30.578 18.875 1 96.88 248 PRO B C 1
ATOM 6068 O O . PRO B 1 248 ? -8.312 29.922 19.75 1 96.88 248 PRO B O 1
ATOM 6071 N N . VAL B 1 249 ? -8.336 31.516 18.25 1 96.75 249 VAL B N 1
ATOM 6072 C CA . VAL B 1 249 ? -7.012 31.984 18.641 1 96.75 249 VAL B CA 1
ATOM 6073 C C . VAL B 1 249 ? -6.977 33.5 18.609 1 96.75 249 VAL B C 1
ATOM 6075 O O . VAL B 1 249 ? -7.891 34.156 18.094 1 96.75 249 VAL B O 1
ATOM 6078 N N . LYS B 1 250 ? -5.934 34.031 19.234 1 93.62 250 LYS B N 1
ATOM 6079 C CA . LYS B 1 250 ? -5.754 35.469 19.219 1 93.62 250 LYS B CA 1
ATOM 6080 C C . LYS B 1 250 ? -5.562 35.969 17.781 1 93.62 250 LYS B C 1
ATOM 6082 O O . LYS B 1 250 ? -5.039 35.25 16.938 1 93.62 250 LYS B O 1
ATOM 6087 N N . LYS B 1 251 ? -5.891 37.156 17.547 1 90.62 251 LYS B N 1
ATOM 6088 C CA . LYS B 1 251 ? -5.77 37.781 16.234 1 90.62 251 LYS B CA 1
ATOM 6089 C C . LYS B 1 251 ? -4.324 37.75 15.742 1 90.62 251 LYS B C 1
ATOM 6091 O O . LYS B 1 251 ? -4.074 37.688 14.539 1 90.62 251 LYS B O 1
ATOM 6096 N N . THR B 1 252 ? -3.4 37.75 16.641 1 91.56 252 THR B N 1
ATOM 6097 C CA . THR B 1 252 ? -1.983 37.812 16.312 1 91.56 252 THR B CA 1
ATOM 6098 C C . THR B 1 252 ? -1.363 36.406 16.266 1 91.56 252 THR B C 1
ATOM 6100 O O . THR B 1 252 ? -0.161 36.281 16.031 1 91.56 252 THR B O 1
ATOM 6103 N N . PHE B 1 253 ? -2.166 35.406 16.5 1 95.44 253 PHE B N 1
ATOM 6104 C CA . PHE B 1 253 ? -1.659 34.031 16.594 1 95.44 253 PHE B CA 1
ATOM 6105 C C . PHE B 1 253 ? -1.102 33.594 15.25 1 95.44 253 PHE B C 1
ATOM 6107 O O . PHE B 1 253 ? -1.734 33.781 14.211 1 95.44 253 PHE B O 1
ATOM 6114 N N . SER B 1 254 ? 0.086 33.031 15.32 1 95.06 254 SER B N 1
ATOM 6115 C CA . SER B 1 254 ? 0.719 32.375 14.195 1 95.06 254 SER B CA 1
ATOM 6116 C C . SER B 1 254 ? 1.211 30.969 14.594 1 95.06 254 SER B C 1
ATOM 6118 O O . SER B 1 254 ? 2.055 30.828 15.477 1 95.06 254 SER B O 1
ATOM 6120 N N . PRO B 1 255 ? 0.695 29.938 13.914 1 96.12 255 PRO B N 1
ATOM 6121 C CA . PRO B 1 255 ? 1.173 28.594 14.25 1 96.12 255 PRO B CA 1
ATOM 6122 C C . PRO B 1 255 ? 2.668 28.422 13.992 1 96.12 255 PRO B C 1
ATOM 6124 O O . PRO B 1 255 ? 3.309 27.562 14.609 1 96.12 255 PRO B O 1
ATOM 6127 N N . ARG B 1 256 ? 3.209 29.141 13.117 1 91.81 256 ARG B N 1
ATOM 6128 C CA . ARG B 1 256 ? 4.633 29.047 12.805 1 91.81 256 ARG B CA 1
ATOM 6129 C C . ARG B 1 256 ? 5.477 29.5 13.992 1 91.81 256 ARG B C 1
ATOM 6131 O O . ARG B 1 256 ? 6.395 28.797 14.414 1 91.81 256 ARG B O 1
ATOM 6138 N N . TYR B 1 257 ? 5.039 30.609 14.602 1 92.19 257 TYR B N 1
ATOM 6139 C CA . TYR B 1 257 ? 5.898 31.25 15.594 1 92.19 257 TYR B CA 1
ATOM 6140 C C . TYR B 1 257 ? 5.527 30.797 17 1 92.19 257 TYR B C 1
ATOM 6142 O O . TYR B 1 257 ? 6.371 30.797 17.906 1 92.19 257 TYR B O 1
ATOM 6150 N N . GLN B 1 258 ? 4.328 30.438 17.172 1 95.25 258 GLN B N 1
ATOM 6151 C CA . GLN B 1 258 ? 3.893 30.078 18.516 1 95.25 258 GLN B CA 1
ATOM 6152 C C . GLN B 1 258 ? 4.043 28.578 18.75 1 95.25 258 GLN B C 1
ATOM 6154 O O . GLN B 1 258 ? 3.799 28.094 19.859 1 95.25 258 GLN B O 1
ATOM 6159 N N . CYS B 1 259 ? 4.441 27.844 17.672 1 96.19 259 CYS B N 1
ATOM 6160 C CA . CYS B 1 259 ? 4.66 26.406 17.844 1 96.19 259 CYS B CA 1
ATOM 6161 C C . CYS B 1 259 ? 5.906 26.141 18.688 1 96.19 259 CYS B C 1
ATOM 6163 O O . CYS B 1 259 ? 7 26.594 18.328 1 96.19 259 CYS B O 1
ATOM 6165 N N . ARG B 1 260 ? 5.773 25.391 19.703 1 96 260 ARG B N 1
ATOM 6166 C CA . ARG B 1 260 ? 6.871 25.141 20.625 1 96 260 ARG B CA 1
ATOM 6167 C C . ARG B 1 260 ? 7.758 24 20.109 1 96 260 ARG B C 1
ATOM 6169 O O . ARG B 1 260 ? 8.969 24.016 20.328 1 96 260 ARG B O 1
ATOM 6176 N N . SER B 1 261 ? 7.125 23.031 19.578 1 97 261 SER B N 1
ATOM 6177 C CA . SER B 1 261 ? 7.867 21.891 19.047 1 97 261 SER B CA 1
ATOM 6178 C C . SER B 1 261 ? 7.062 21.156 18 1 97 261 SER B C 1
ATOM 6180 O O . SER B 1 261 ? 5.832 21.203 18 1 97 261 SER B O 1
ATOM 6182 N N . ARG B 1 262 ? 7.789 20.609 17.078 1 97.62 262 ARG B N 1
ATOM 6183 C CA . ARG B 1 262 ? 7.234 19.703 16.078 1 97.62 262 ARG B CA 1
ATOM 6184 C C . ARG B 1 262 ? 7.82 18.297 16.234 1 97.62 262 ARG B C 1
ATOM 6186 O O . ARG B 1 262 ? 9.031 18.141 16.359 1 97.62 262 ARG B O 1
ATOM 6193 N N . THR B 1 263 ? 6.953 17.328 16.312 1 98.5 263 THR B N 1
ATOM 6194 C CA . THR B 1 263 ? 7.387 15.945 16.453 1 98.5 263 THR B CA 1
ATOM 6195 C C . THR B 1 263 ? 7.031 15.141 15.203 1 98.5 263 THR B C 1
ATOM 6197 O O . THR B 1 263 ? 5.906 15.211 14.711 1 98.5 263 THR B O 1
ATOM 6200 N N . TYR B 1 264 ? 8.031 14.461 14.695 1 98.44 264 TYR B N 1
ATOM 6201 C CA . TYR B 1 264 ? 7.871 13.609 13.516 1 98.44 264 TYR B CA 1
ATOM 6202 C C . TYR B 1 264 ? 8.109 12.141 13.867 1 98.44 264 TYR B C 1
ATOM 6204 O O . TYR B 1 264 ? 8.805 11.836 14.844 1 98.44 264 TYR B O 1
ATOM 6212 N N . ARG B 1 265 ? 7.477 11.312 13.125 1 98.56 265 ARG B N 1
ATOM 6213 C CA . ARG B 1 265 ? 7.633 9.867 13.227 1 98.56 265 ARG B CA 1
ATOM 6214 C C . ARG B 1 265 ? 7.988 9.258 11.875 1 98.56 265 ARG B C 1
ATOM 6216 O O . ARG B 1 265 ? 7.328 9.523 10.875 1 98.56 265 ARG B O 1
ATOM 6223 N N . TYR B 1 266 ? 9.086 8.5 11.82 1 98.56 266 TYR B N 1
ATOM 6224 C CA . TYR B 1 266 ? 9.539 7.84 10.602 1 98.56 266 TYR B CA 1
ATOM 6225 C C . TYR B 1 266 ? 9.492 6.324 10.758 1 98.56 266 TYR B C 1
ATOM 6227 O O . TYR B 1 266 ? 10.219 5.758 11.578 1 98.56 266 TYR B O 1
ATOM 6235 N N . ALA B 1 267 ? 8.695 5.617 9.945 1 97.69 267 ALA B N 1
ATOM 6236 C CA . ALA B 1 267 ? 8.617 4.16 9.961 1 97.69 267 ALA B CA 1
ATOM 6237 C C . ALA B 1 267 ? 9.516 3.551 8.891 1 97.69 267 ALA B C 1
ATOM 6239 O O . ALA B 1 267 ? 9.602 4.074 7.777 1 97.69 267 ALA B O 1
ATOM 6240 N N . PHE B 1 268 ? 10.203 2.422 9.234 1 97.25 268 PHE B N 1
ATOM 6241 C CA . PHE B 1 268 ? 11.047 1.769 8.242 1 97.25 268 PHE B CA 1
ATOM 6242 C C . PHE B 1 268 ? 11.203 0.285 8.555 1 97.25 268 PHE B C 1
ATOM 6244 O O . PHE B 1 268 ? 10.969 -0.144 9.688 1 97.25 268 PHE B O 1
ATOM 6251 N N . VAL B 1 269 ? 11.484 -0.481 7.551 1 97.06 269 VAL B N 1
ATOM 6252 C CA . VAL B 1 269 ? 11.727 -1.912 7.695 1 97.06 269 VAL B CA 1
ATOM 6253 C C . VAL B 1 269 ? 13.148 -2.146 8.203 1 97.06 269 VAL B C 1
ATOM 6255 O O . VAL B 1 269 ? 14.094 -1.501 7.742 1 97.06 269 VAL B O 1
ATOM 6258 N N . ARG B 1 270 ? 13.422 -3.01 8.992 1 96.94 270 ARG B N 1
ATOM 6259 C CA . ARG B 1 270 ? 14.664 -3.217 9.727 1 96.94 270 ARG B CA 1
ATOM 6260 C C . ARG B 1 270 ? 15.789 -3.646 8.789 1 96.94 270 ARG B C 1
ATOM 6262 O O . ARG B 1 270 ? 16.891 -3.076 8.828 1 96.94 270 ARG B O 1
ATOM 6269 N N . GLY B 1 271 ? 15.508 -4.633 7.926 1 95.94 271 GLY B N 1
ATOM 6270 C CA . GLY B 1 271 ? 16.594 -5.277 7.211 1 95.94 271 GLY B CA 1
ATOM 6271 C C . GLY B 1 271 ? 17.625 -5.906 8.133 1 95.94 271 GLY B C 1
ATOM 6272 O O . GLY B 1 271 ? 17.266 -6.664 9.039 1 95.94 271 GLY B O 1
ATOM 6273 N N . SER B 1 272 ? 18.875 -5.617 7.918 1 95.62 272 SER B N 1
ATOM 6274 C CA . SER B 1 272 ? 19.938 -6.121 8.781 1 95.62 272 SER B CA 1
ATOM 6275 C C . SER B 1 272 ? 20.453 -5.027 9.711 1 95.62 272 SER B C 1
ATOM 6277 O O . SER B 1 272 ? 21.516 -5.184 10.328 1 95.62 272 SER B O 1
ATOM 6279 N N . MET B 1 273 ? 19.781 -3.957 9.75 1 97.06 273 MET B N 1
ATOM 6280 C CA . MET B 1 273 ? 20.281 -2.785 10.461 1 97.06 273 MET B CA 1
ATOM 6281 C C . MET B 1 273 ? 20.266 -3.012 11.969 1 97.06 273 MET B C 1
ATOM 6283 O O . MET B 1 273 ? 19.312 -3.582 12.5 1 97.06 273 MET B O 1
ATOM 6287 N N . ASP B 1 274 ? 21.266 -2.555 12.625 1 97.94 274 ASP B N 1
ATOM 6288 C CA . ASP B 1 274 ? 21.359 -2.58 14.078 1 97.94 274 ASP B CA 1
ATOM 6289 C C . ASP B 1 274 ? 20.609 -1.413 14.703 1 97.94 274 ASP B C 1
ATOM 6291 O O . ASP B 1 274 ? 21.125 -0.3 14.797 1 97.94 274 ASP B O 1
ATOM 6295 N N . ILE B 1 275 ? 19.453 -1.672 15.25 1 97.94 275 ILE B N 1
ATOM 6296 C CA . ILE B 1 275 ? 18.547 -0.637 15.703 1 97.94 275 ILE B CA 1
ATOM 6297 C C . ILE B 1 275 ? 19.094 0.015 16.969 1 97.94 275 ILE B C 1
ATOM 6299 O O . ILE B 1 275 ? 18.953 1.225 17.172 1 97.94 275 ILE B O 1
ATOM 6303 N N . GLU B 1 276 ? 19.672 -0.737 17.828 1 98.31 276 GLU B N 1
ATOM 6304 C CA . GLU B 1 276 ? 20.281 -0.188 19.031 1 98.31 276 GLU B CA 1
ATOM 6305 C C . GLU B 1 276 ? 21.422 0.771 18.703 1 98.31 276 GLU B C 1
ATOM 6307 O O . GLU B 1 276 ? 21.531 1.846 19.297 1 98.31 276 GLU B O 1
ATOM 6312 N N . LEU B 1 277 ? 22.234 0.33 17.812 1 98.62 277 LEU B N 1
ATOM 6313 C CA . LEU B 1 277 ? 23.328 1.195 17.375 1 98.62 277 LEU B CA 1
ATOM 6314 C C . LEU B 1 277 ? 22.781 2.48 16.75 1 98.62 277 LEU B C 1
ATOM 6316 O O . LEU B 1 277 ? 23.328 3.562 16.984 1 98.62 277 LEU B O 1
ATOM 6320 N N . MET B 1 278 ? 21.781 2.363 15.945 1 98.62 278 MET B N 1
ATOM 6321 C CA . MET B 1 278 ? 21.125 3.535 15.359 1 98.62 278 MET B CA 1
ATOM 6322 C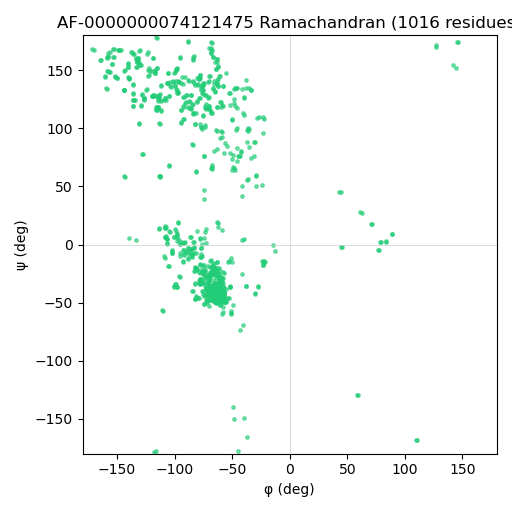 C . MET B 1 278 ? 20.641 4.48 16.453 1 98.62 278 MET B C 1
ATOM 6324 O O . MET B 1 278 ? 20.828 5.695 16.359 1 98.62 278 MET B O 1
ATOM 6328 N N . ASN B 1 279 ? 20 3.93 17.438 1 98.81 279 ASN B N 1
ATOM 6329 C CA . ASN B 1 279 ? 19.469 4.742 18.531 1 98.81 279 ASN B CA 1
ATOM 6330 C C . ASN B 1 279 ? 20.594 5.445 19.297 1 98.81 279 ASN B C 1
ATOM 6332 O O . ASN B 1 279 ? 20.484 6.629 19.625 1 98.81 279 ASN B O 1
ATOM 6336 N N . GLU B 1 280 ? 21.625 4.719 19.578 1 98.69 280 GLU B N 1
ATOM 6337 C CA . GLU B 1 280 ? 22.781 5.309 20.266 1 98.69 280 GLU B CA 1
ATOM 6338 C C . GLU B 1 280 ? 23.375 6.453 19.438 1 98.69 280 GLU B C 1
ATOM 6340 O O . GLU B 1 280 ? 23.656 7.523 19.984 1 98.69 280 GLU B O 1
ATOM 6345 N N . ALA B 1 281 ? 23.562 6.211 18.188 1 98.81 281 ALA B N 1
ATOM 6346 C CA . ALA B 1 281 ? 24.094 7.234 17.297 1 98.81 281 ALA B CA 1
ATOM 6347 C C . ALA B 1 281 ? 23.156 8.438 17.219 1 98.81 281 ALA B C 1
ATOM 6349 O O . ALA B 1 281 ? 23.625 9.586 17.156 1 98.81 281 ALA B O 1
ATOM 6350 N N . ALA B 1 282 ? 21.906 8.188 17.219 1 98.88 282 ALA B N 1
ATOM 6351 C CA . ALA B 1 282 ? 20.891 9.234 17.094 1 98.88 282 ALA B CA 1
ATOM 6352 C C . ALA B 1 282 ? 20.969 10.234 18.234 1 98.88 282 ALA B C 1
ATOM 6354 O O . ALA B 1 282 ? 20.625 11.406 18.078 1 98.88 282 ALA B O 1
ATOM 6355 N N . GLN B 1 283 ? 21.469 9.773 19.375 1 98.81 283 GLN B N 1
ATOM 6356 C CA . GLN B 1 283 ? 21.562 10.648 20.531 1 98.81 283 GLN B CA 1
ATOM 6357 C C . GLN B 1 283 ? 22.547 11.789 20.297 1 98.81 283 GLN B C 1
ATOM 6359 O O . GLN B 1 283 ? 22.469 12.828 20.953 1 98.81 283 GLN B O 1
ATOM 6364 N N . LYS B 1 284 ? 23.406 11.625 19.391 1 98.56 284 LYS B N 1
ATOM 6365 C CA . LYS B 1 284 ? 24.391 12.664 19.047 1 98.56 284 LYS B CA 1
ATOM 6366 C C . LYS B 1 284 ? 23.703 13.898 18.469 1 98.56 284 LYS B C 1
ATOM 6368 O O . LYS B 1 284 ? 24.266 14.992 18.469 1 98.56 284 LYS B O 1
ATOM 6373 N N . PHE B 1 285 ? 22.469 13.711 17.953 1 98.62 285 PHE B N 1
ATOM 6374 C CA . PHE B 1 285 ? 21.734 14.812 17.344 1 98.62 285 PHE B CA 1
ATOM 6375 C C . PHE B 1 285 ? 21.047 15.664 18.422 1 98.62 285 PHE B C 1
ATOM 6377 O O . PHE B 1 285 ? 20.625 16.781 18.141 1 98.62 285 PHE B O 1
ATOM 6384 N N . VAL B 1 286 ? 20.859 15.125 19.594 1 98.69 286 VAL B N 1
ATOM 6385 C CA . VAL B 1 286 ? 20.109 15.828 20.641 1 98.69 286 VAL B CA 1
ATOM 6386 C C . VAL B 1 286 ? 20.891 17.062 21.094 1 98.69 286 VAL B C 1
ATOM 6388 O O . VAL B 1 286 ? 22.094 16.984 21.344 1 98.69 286 VAL B O 1
ATOM 6391 N N . GLY B 1 287 ? 20.172 18.203 21.219 1 98.19 287 GLY B N 1
ATOM 6392 C CA . GLY B 1 287 ? 20.781 19.469 21.594 1 98.19 287 GLY B CA 1
ATOM 6393 C C . GLY B 1 287 ? 20.812 20.469 20.453 1 98.19 287 GLY B C 1
ATOM 6394 O O . GLY B 1 287 ? 20.078 20.328 19.469 1 98.19 287 GLY B O 1
ATOM 6395 N N . ARG B 1 288 ? 21.578 21.547 20.656 1 97.81 288 ARG B N 1
ATOM 6396 C CA . ARG B 1 288 ? 21.688 22.656 19.719 1 97.81 288 ARG B CA 1
ATOM 6397 C C . ARG B 1 288 ? 22.891 22.469 18.797 1 97.81 288 ARG B C 1
ATOM 6399 O O . ARG B 1 288 ? 24.031 22.391 19.266 1 97.81 288 ARG B O 1
ATOM 6406 N N . HIS B 1 289 ? 22.641 22.312 17.469 1 97.44 289 HIS B N 1
ATOM 6407 C CA . HIS B 1 289 ? 23.703 22.062 16.5 1 97.44 289 HIS B CA 1
ATOM 6408 C C . HIS B 1 289 ? 23.453 22.828 15.211 1 97.44 289 HIS B C 1
ATOM 6410 O O . HIS B 1 289 ? 22.328 23.203 14.906 1 97.44 289 HIS B O 1
ATOM 6416 N N . ASP B 1 290 ? 24.531 23.141 14.508 1 95.81 290 ASP B N 1
ATOM 6417 C CA . ASP B 1 290 ? 24.438 23.594 13.125 1 95.81 290 ASP B CA 1
ATOM 6418 C C . ASP B 1 290 ? 24.141 22.422 12.195 1 95.81 290 ASP B C 1
ATOM 6420 O O . ASP B 1 290 ? 25 21.578 11.953 1 95.81 290 ASP B O 1
ATOM 6424 N N . MET B 1 291 ? 22.953 22.391 11.625 1 95.69 291 MET B N 1
ATOM 6425 C CA . MET B 1 291 ? 22.453 21.234 10.875 1 95.69 291 MET B CA 1
ATOM 6426 C C . MET B 1 291 ? 22.672 21.422 9.383 1 95.69 291 MET B C 1
ATOM 6428 O O . MET B 1 291 ? 22.031 20.75 8.57 1 95.69 291 MET B O 1
ATOM 6432 N N . ARG B 1 292 ? 23.516 22.281 8.906 1 92.25 292 ARG B N 1
ATOM 6433 C CA . ARG B 1 292 ? 23.672 22.656 7.504 1 92.25 292 ARG B CA 1
ATOM 6434 C C . ARG B 1 292 ? 24.047 21.438 6.652 1 92.25 292 ARG B C 1
ATOM 6436 O O . ARG B 1 292 ? 23.625 21.344 5.496 1 92.25 292 ARG B O 1
ATOM 6443 N N . ASN B 1 293 ? 24.812 20.5 7.227 1 93.19 293 ASN B N 1
ATOM 6444 C CA . ASN B 1 293 ? 25.219 19.312 6.477 1 93.19 293 ASN B CA 1
ATOM 6445 C C . ASN B 1 293 ? 24.094 18.297 6.363 1 93.19 293 ASN B C 1
ATOM 6447 O O . ASN B 1 293 ? 24.203 17.328 5.617 1 93.19 293 ASN B O 1
ATOM 6451 N N . PHE B 1 294 ? 23.047 18.547 7.059 1 94.69 294 PHE B N 1
ATOM 6452 C CA . PHE B 1 294 ? 21.844 17.719 6.984 1 94.69 294 PHE B CA 1
ATOM 6453 C C . PHE B 1 294 ? 20.719 18.453 6.273 1 94.69 294 PHE B C 1
ATOM 6455 O O . PHE B 1 294 ? 19.547 18.078 6.379 1 94.69 294 PHE B O 1
ATOM 6462 N N . CYS B 1 295 ? 21.047 19.469 5.613 1 91.12 295 CYS B N 1
ATOM 6463 C CA . CYS B 1 295 ? 20.078 20.297 4.91 1 91.12 295 CYS B CA 1
ATOM 6464 C C . CYS B 1 295 ? 20.25 20.188 3.4 1 91.12 295 CYS B C 1
ATOM 6466 O O . CYS B 1 295 ? 21.375 20.141 2.902 1 91.12 295 CYS B O 1
ATOM 6468 N N . LYS B 1 296 ? 19.109 20.094 2.715 1 85.88 296 LYS B N 1
ATOM 6469 C CA . LYS B 1 296 ? 19.172 20.297 1.271 1 85.88 296 LYS B CA 1
ATOM 6470 C C . LYS B 1 296 ? 19.141 21.781 0.933 1 85.88 296 LYS B C 1
ATOM 6472 O O . LYS B 1 296 ? 18.125 22.453 1.157 1 85.88 296 LYS B O 1
ATOM 6477 N N . VAL B 1 297 ? 20.203 22.266 0.42 1 77.31 297 VAL B N 1
ATOM 6478 C CA . VAL B 1 297 ? 20.312 23.688 0.123 1 77.31 297 VAL B CA 1
ATOM 6479 C C . VAL B 1 297 ? 19.688 23.984 -1.242 1 77.31 297 VAL B C 1
ATOM 6481 O O . VAL B 1 297 ? 19.922 23.266 -2.209 1 77.31 297 VAL B O 1
ATOM 6484 N N . SER B 1 298 ? 18.766 24.781 -1.228 1 68.31 298 SER B N 1
ATOM 6485 C CA . SER B 1 298 ? 18.156 25.203 -2.484 1 68.31 298 SER B CA 1
ATOM 6486 C C . SER B 1 298 ? 18.188 26.719 -2.633 1 68.31 298 SER B C 1
ATOM 6488 O O . SER B 1 298 ? 18.531 27.438 -1.687 1 68.31 298 SER B O 1
ATOM 6490 N N . SER B 1 299 ? 17.953 27.141 -3.893 1 61.78 299 SER B N 1
ATOM 6491 C CA . SER B 1 299 ? 17.938 28.562 -4.184 1 61.78 299 SER B CA 1
ATOM 6492 C C . SER B 1 299 ? 16.797 29.266 -3.434 1 61.78 299 SER B C 1
ATOM 6494 O O . SER B 1 299 ? 16.875 30.469 -3.176 1 61.78 299 SER B O 1
ATOM 6496 N N . GLU B 1 300 ? 15.898 28.453 -3.084 1 59.28 300 GLU B N 1
ATOM 6497 C CA . GLU B 1 300 ? 14.703 29.031 -2.482 1 59.28 300 GLU B CA 1
ATOM 6498 C C . GLU B 1 300 ? 14.812 29.078 -0.961 1 59.28 300 GLU B C 1
ATOM 6500 O O . GLU B 1 300 ? 14.078 29.812 -0.298 1 59.28 300 GLU B O 1
ATOM 6505 N N . ASN B 1 301 ? 15.789 28.312 -0.522 1 60.06 301 ASN B N 1
ATOM 6506 C CA . ASN B 1 301 ? 15.812 28.172 0.93 1 60.06 301 ASN B CA 1
ATOM 6507 C C . ASN B 1 301 ? 17.047 28.844 1.533 1 60.06 301 ASN B C 1
ATOM 6509 O O . ASN B 1 301 ? 17.969 28.156 1.979 1 60.06 301 ASN B O 1
ATOM 6513 N N . ALA B 1 302 ? 17.172 30.031 1.321 1 64.12 302 ALA B N 1
ATOM 6514 C CA . ALA B 1 302 ? 18.266 30.688 2.02 1 64.12 302 ALA B CA 1
ATOM 6515 C C . ALA B 1 302 ? 17.922 30.953 3.479 1 64.12 302 ALA B C 1
ATOM 6517 O O . ALA B 1 302 ? 17.047 31.781 3.771 1 64.12 302 ALA B O 1
ATOM 6518 N N . TYR B 1 303 ? 18.484 30.031 4.34 1 69.56 303 TYR B N 1
ATOM 6519 C CA . TYR B 1 303 ? 18.219 30.188 5.766 1 69.56 303 TYR B CA 1
ATOM 6520 C C . TYR B 1 303 ? 19.125 31.25 6.371 1 69.56 303 TYR B C 1
ATOM 6522 O O . TYR B 1 303 ? 20.25 31.453 5.914 1 69.56 303 TYR B O 1
ATOM 6530 N N . ARG B 1 304 ? 18.578 31.969 7.266 1 72.25 304 ARG B N 1
ATOM 6531 C CA . ARG B 1 304 ? 19.406 32.875 8.055 1 72.25 304 ARG B CA 1
ATOM 6532 C C . ARG B 1 304 ? 20.375 32.094 8.938 1 72.25 304 ARG B C 1
ATOM 6534 O O . ARG B 1 304 ? 21.531 32.531 9.133 1 72.25 304 ARG B O 1
ATOM 6541 N N . THR B 1 305 ? 19.859 31 9.469 1 86.62 305 THR B N 1
ATOM 6542 C CA . THR B 1 305 ? 20.672 30.125 10.305 1 86.62 305 THR B CA 1
ATOM 6543 C C . THR B 1 305 ? 20.312 28.672 10.078 1 86.62 305 THR B C 1
ATOM 6545 O O . THR B 1 305 ? 19.172 28.344 9.742 1 86.62 305 THR B O 1
ATOM 6548 N N . TYR B 1 306 ? 21.297 27.922 10.273 1 92.5 306 TYR B N 1
ATOM 6549 C CA . TYR B 1 306 ? 21.094 26.484 10.133 1 92.5 306 TYR B CA 1
ATOM 6550 C C . TYR B 1 306 ? 21.109 25.797 11.5 1 92.5 306 TYR B C 1
ATOM 6552 O O . TYR B 1 306 ? 21.062 24.578 11.578 1 92.5 306 TYR B O 1
ATOM 6560 N N . VAL B 1 307 ? 21.172 26.609 12.492 1 95.56 307 VAL B N 1
ATOM 6561 C CA . VAL B 1 307 ? 21.203 26.062 13.852 1 95.56 307 VAL B CA 1
ATOM 6562 C C . VAL B 1 307 ? 19.812 25.641 14.266 1 95.56 307 VAL B C 1
ATOM 6564 O O . VAL B 1 307 ? 18.844 26.391 14.117 1 95.56 307 VAL B O 1
ATOM 6567 N N . ARG B 1 308 ? 19.688 24.406 14.688 1 96.75 308 ARG B N 1
ATOM 6568 C CA . ARG B 1 308 ? 18.438 23.844 15.203 1 96.75 308 ARG B CA 1
ATOM 6569 C C . ARG B 1 308 ? 18.672 23.125 16.531 1 96.75 308 ARG B C 1
ATOM 6571 O O . ARG B 1 308 ? 19.781 22.672 16.812 1 96.75 308 ARG B O 1
ATOM 6578 N N . THR B 1 309 ? 17.594 23.031 17.281 1 97.94 309 THR B N 1
ATOM 6579 C CA . THR B 1 309 ? 17.641 22.312 18.547 1 97.94 309 THR B CA 1
ATOM 6580 C C . THR B 1 309 ? 16.75 21.078 18.516 1 97.94 309 THR B C 1
ATOM 6582 O O . THR B 1 309 ? 15.523 21.203 18.422 1 97.94 309 THR B O 1
ATOM 6585 N N . ILE B 1 310 ? 17.328 19.953 18.625 1 98.5 310 ILE B N 1
ATOM 6586 C CA . ILE B 1 310 ? 16.578 18.703 18.734 1 98.5 310 ILE B CA 1
ATOM 6587 C C . ILE B 1 310 ? 16.328 18.375 20.203 1 98.5 310 ILE B C 1
ATOM 6589 O O . ILE B 1 310 ? 17.266 18.25 20.984 1 98.5 310 ILE B O 1
ATOM 6593 N N . ASN B 1 311 ? 15.117 18.25 20.531 1 98.5 311 ASN B N 1
ATOM 6594 C CA . ASN B 1 311 ? 14.727 17.969 21.906 1 98.5 311 ASN B CA 1
ATOM 6595 C C . ASN B 1 311 ? 14.898 16.5 22.266 1 98.5 311 ASN B C 1
ATOM 6597 O O . ASN B 1 311 ? 15.359 16.172 23.359 1 98.5 311 ASN B O 1
ATOM 6601 N N . SER B 1 312 ? 14.477 15.672 21.438 1 98.75 312 SER B N 1
ATOM 6602 C CA . SER B 1 312 ? 14.586 14.234 21.672 1 98.75 312 SER B CA 1
ATOM 6603 C C . SER B 1 312 ? 14.508 13.453 20.375 1 98.75 312 SER B C 1
ATOM 6605 O O . SER B 1 312 ? 13.906 13.914 19.391 1 98.75 312 SER B O 1
ATOM 6607 N N . ILE B 1 313 ? 15.164 12.344 20.312 1 98.69 313 ILE B N 1
ATOM 6608 C CA . ILE B 1 313 ? 15.094 11.391 19.219 1 98.69 313 ILE B CA 1
ATOM 6609 C C . ILE B 1 313 ? 15.188 9.961 19.75 1 98.69 313 ILE B C 1
ATOM 6611 O O . ILE B 1 313 ? 15.992 9.688 20.656 1 98.69 313 ILE B O 1
ATOM 6615 N N . LYS B 1 314 ? 14.344 9.094 19.328 1 98.81 314 LYS B N 1
ATOM 6616 C CA . LYS B 1 314 ? 14.336 7.695 19.734 1 98.81 314 LYS B CA 1
ATOM 6617 C C . LYS B 1 314 ? 14.117 6.777 18.547 1 98.81 314 LYS B C 1
ATOM 6619 O O . LYS B 1 314 ? 13.188 6.98 17.766 1 98.81 314 LYS B O 1
ATOM 6624 N N . VAL B 1 315 ? 15 5.84 18.312 1 98.62 315 VAL B N 1
ATOM 6625 C CA . VAL B 1 315 ? 14.867 4.797 17.297 1 98.62 315 VAL B CA 1
ATOM 6626 C C . VAL B 1 315 ? 14.602 3.451 17.969 1 98.62 315 VAL B C 1
ATOM 6628 O O . VAL B 1 315 ? 15.359 3.031 18.844 1 98.62 315 VAL B O 1
ATOM 6631 N N . GLU B 1 316 ? 13.539 2.742 17.594 1 97.69 316 GLU B N 1
ATOM 6632 C CA . GLU B 1 316 ? 13.18 1.513 18.281 1 97.69 316 GLU B CA 1
ATOM 6633 C C . GLU B 1 316 ? 12.43 0.553 17.359 1 97.69 316 GLU B C 1
ATOM 6635 O O . GLU B 1 316 ? 11.922 0.959 16.312 1 97.69 316 GLU B O 1
ATOM 6640 N N . GLU B 1 317 ? 12.445 -0.672 17.812 1 94 317 GLU B N 1
ATOM 6641 C CA . GLU B 1 317 ? 11.617 -1.675 17.156 1 94 317 GLU B CA 1
ATOM 6642 C C . GLU B 1 317 ? 10.148 -1.525 17.547 1 94 317 GLU B C 1
ATOM 6644 O O . GLU B 1 317 ? 9.836 -1.276 18.703 1 94 317 GLU B O 1
ATOM 6649 N N . PHE B 1 318 ? 9.297 -1.623 16.562 1 90.06 318 PHE B N 1
ATOM 6650 C CA . PHE B 1 318 ? 7.879 -1.422 16.844 1 90.06 318 PHE B CA 1
ATOM 6651 C C . PHE B 1 318 ? 7.109 -2.73 16.719 1 90.06 318 PHE B C 1
ATOM 6653 O O . PHE B 1 318 ? 6.363 -3.111 17.625 1 90.06 318 PHE B O 1
ATOM 6660 N N . ASN B 1 319 ? 7.18 -3.375 15.562 1 86.88 319 ASN B N 1
ATOM 6661 C CA . ASN B 1 319 ? 6.473 -4.625 15.297 1 86.88 319 ASN B CA 1
ATOM 6662 C C . ASN B 1 319 ? 7.426 -5.727 14.852 1 86.88 319 ASN B C 1
ATOM 6664 O O . ASN B 1 319 ? 8.242 -5.516 13.953 1 86.88 319 ASN B O 1
ATOM 6668 N N . GLN B 1 320 ? 7.215 -6.902 15.469 1 86.44 320 GLN B N 1
ATOM 6669 C CA . GLN B 1 320 ? 8.078 -8.039 15.156 1 86.44 320 GLN B CA 1
ATOM 6670 C C . GLN B 1 320 ? 7.344 -9.055 14.281 1 86.44 320 GLN B C 1
ATOM 6672 O O . GLN B 1 320 ? 6.148 -9.281 14.461 1 86.44 320 GLN B O 1
ATOM 6677 N N . THR B 1 321 ? 8.109 -9.555 13.328 1 87.44 321 THR B N 1
ATOM 6678 C CA . THR B 1 321 ? 7.605 -10.609 12.445 1 87.44 321 THR B CA 1
ATOM 6679 C C . THR B 1 321 ? 8.383 -11.906 12.648 1 87.44 321 THR B C 1
ATOM 6681 O O . THR B 1 321 ? 9.273 -11.977 13.508 1 87.44 321 THR B O 1
ATOM 6684 N N . ASN B 1 322 ? 7.926 -12.945 11.875 1 86.75 322 ASN B N 1
ATOM 6685 C CA . ASN B 1 322 ? 8.633 -14.219 11.93 1 86.75 322 ASN B CA 1
ATOM 6686 C C . ASN B 1 322 ? 10.023 -14.109 11.297 1 86.75 322 ASN B C 1
ATOM 6688 O O . ASN B 1 322 ? 10.883 -14.953 11.547 1 86.75 322 ASN B O 1
ATOM 6692 N N . LEU B 1 323 ? 10.234 -13.242 10.477 1 92.62 323 LEU B N 1
ATOM 6693 C CA . LEU B 1 323 ? 11.516 -12.938 9.852 1 92.62 323 LEU B CA 1
ATOM 6694 C C . LEU B 1 323 ? 12.031 -11.578 10.297 1 92.62 323 LEU B C 1
ATOM 6696 O O . LEU B 1 323 ? 11.578 -10.547 9.805 1 92.62 323 LEU B O 1
ATOM 6700 N N . PRO B 1 324 ? 13 -11.555 11.18 1 92.94 324 PRO B N 1
ATOM 6701 C CA . PRO B 1 324 ? 13.445 -10.312 11.82 1 92.94 324 PRO B CA 1
ATOM 6702 C C . PRO B 1 324 ? 13.766 -9.219 10.805 1 92.94 324 PRO B C 1
ATOM 6704 O O . PRO B 1 324 ? 13.539 -8.039 11.07 1 92.94 324 PRO B O 1
ATOM 6707 N N . GLU B 1 325 ? 14.32 -9.562 9.672 1 96.12 325 GLU B N 1
ATOM 6708 C CA . GLU B 1 325 ? 14.68 -8.57 8.672 1 96.12 325 GLU B CA 1
ATOM 6709 C C . GLU B 1 325 ? 13.453 -7.836 8.148 1 96.12 325 GLU B C 1
ATOM 6711 O O . GLU B 1 325 ? 13.57 -6.781 7.523 1 96.12 325 GLU B O 1
ATOM 6716 N N . CYS B 1 326 ? 12.242 -8.398 8.422 1 95.94 326 CYS B N 1
ATOM 6717 C CA . CYS B 1 326 ? 11 -7.789 7.957 1 95.94 326 CYS B CA 1
ATOM 6718 C C . CYS B 1 326 ? 10.328 -7.008 9.078 1 95.94 326 CYS B C 1
ATOM 6720 O O . CYS B 1 326 ? 9.227 -6.48 8.898 1 95.94 326 CYS B O 1
ATOM 6722 N N . ASP B 1 327 ? 10.953 -6.855 10.227 1 95.75 327 ASP B N 1
ATOM 6723 C CA . ASP B 1 327 ? 10.383 -6.102 11.336 1 95.75 327 ASP B CA 1
ATOM 6724 C C . ASP B 1 327 ? 10.211 -4.629 10.969 1 95.75 327 ASP B C 1
ATOM 6726 O O . ASP B 1 327 ? 10.945 -4.102 10.133 1 95.75 327 ASP B O 1
ATOM 6730 N N . ILE B 1 328 ? 9.203 -4.023 11.602 1 96.12 328 ILE B N 1
ATOM 6731 C CA . ILE B 1 328 ? 8.984 -2.59 11.438 1 96.12 328 ILE B CA 1
ATOM 6732 C C . ILE B 1 328 ? 9.625 -1.829 12.594 1 96.12 328 ILE B C 1
ATOM 6734 O O . ILE B 1 328 ? 9.461 -2.201 13.758 1 96.12 328 ILE B O 1
ATOM 6738 N N . CYS B 1 329 ? 10.375 -0.826 12.234 1 97.56 329 CYS B N 1
ATOM 6739 C CA . CYS B 1 329 ? 11.008 0.067 13.203 1 97.56 329 CYS B CA 1
ATOM 6740 C C . CYS B 1 329 ? 10.516 1.498 13.023 1 97.56 329 CYS B C 1
ATOM 6742 O O . CYS B 1 329 ? 9.914 1.83 12 1 97.56 329 CYS B O 1
ATOM 6744 N N . VAL B 1 330 ? 10.719 2.289 14.117 1 98 330 VAL B N 1
ATOM 6745 C CA . VAL B 1 330 ? 10.25 3.67 14.062 1 98 330 VAL B CA 1
ATOM 6746 C C . VAL B 1 330 ? 11.281 4.594 14.711 1 98 330 VAL B C 1
ATOM 6748 O O . VAL B 1 330 ? 11.953 4.207 15.672 1 98 330 VAL B O 1
ATOM 6751 N N . ALA B 1 331 ? 11.414 5.754 14.125 1 98.69 331 ALA B N 1
ATOM 6752 C CA . ALA B 1 331 ? 12.141 6.863 14.742 1 98.69 331 ALA B CA 1
ATOM 6753 C C . ALA B 1 331 ? 11.195 8.023 15.07 1 98.69 331 ALA B C 1
ATOM 6755 O O . ALA B 1 331 ? 10.406 8.438 14.219 1 98.69 331 ALA B O 1
ATOM 6756 N N . THR B 1 332 ? 11.219 8.453 16.281 1 98.81 332 THR B N 1
ATOM 6757 C CA . THR B 1 332 ? 10.453 9.617 16.703 1 98.81 332 THR B CA 1
ATOM 6758 C C . THR B 1 332 ? 11.391 10.773 17.078 1 98.81 332 THR B C 1
ATOM 6760 O O . THR B 1 332 ? 12.281 10.617 17.906 1 98.81 332 THR B O 1
ATOM 6763 N N . ILE B 1 333 ? 11.18 11.906 16.422 1 98.75 333 ILE B N 1
ATOM 6764 C CA . ILE B 1 333 ? 12.078 13.047 16.594 1 98.75 333 ILE B CA 1
ATOM 6765 C C . ILE B 1 333 ? 11.266 14.289 16.938 1 98.75 333 ILE B C 1
ATOM 6767 O O . ILE B 1 333 ? 10.289 14.609 16.25 1 98.75 333 ILE B O 1
ATOM 6771 N N . SER B 1 334 ? 11.617 14.992 17.984 1 98.62 334 SER B N 1
ATOM 6772 C CA . SER B 1 334 ? 10.992 16.234 18.406 1 98.62 334 SER B CA 1
ATOM 6773 C C . SER B 1 334 ? 11.992 17.391 18.406 1 98.62 334 SER B C 1
ATOM 6775 O O . SER B 1 334 ? 13.094 17.266 18.922 1 98.62 334 SER B O 1
ATOM 6777 N N . ALA B 1 335 ? 11.641 18.453 17.75 1 98.19 335 ALA B N 1
ATOM 6778 C CA . ALA B 1 335 ? 12.484 19.641 17.688 1 98.19 335 ALA B CA 1
ATOM 6779 C C . ALA B 1 335 ? 11.641 20.906 17.578 1 98.19 335 ALA B C 1
ATOM 6781 O O . ALA B 1 335 ? 10.438 20.844 17.312 1 98.19 335 ALA B O 1
ATOM 6782 N N . GLU B 1 336 ? 12.289 22 17.781 1 95.25 336 GLU B N 1
ATOM 6783 C CA . GLU B 1 336 ? 11.617 23.281 17.641 1 95.25 336 GLU B CA 1
ATOM 6784 C C . GLU B 1 336 ? 11.352 23.609 16.172 1 95.25 336 GLU B C 1
ATOM 6786 O O . GLU B 1 336 ? 10.289 24.141 15.828 1 95.25 336 GLU B O 1
ATOM 6791 N N . SER B 1 337 ? 12.281 23.359 15.438 1 94.62 337 SER B N 1
ATOM 6792 C CA . SER B 1 337 ? 12.211 23.578 14 1 94.62 337 SER B CA 1
ATOM 6793 C C . SER B 1 337 ? 13.227 22.719 13.258 1 94.62 337 SER B C 1
ATOM 6795 O O . SER B 1 337 ? 14.117 22.125 13.875 1 94.62 337 SER B O 1
ATOM 6797 N N . TYR B 1 338 ? 13.039 22.609 12.023 1 95.44 338 TYR B N 1
ATOM 6798 C CA . TYR B 1 338 ? 13.898 21.797 11.164 1 95.44 338 TYR B CA 1
ATOM 6799 C C . TYR B 1 338 ? 14.359 22.594 9.953 1 95.44 338 TYR B C 1
ATOM 6801 O O . TYR B 1 338 ? 13.672 23.531 9.516 1 95.44 338 TYR B O 1
ATOM 6809 N N . VAL B 1 339 ? 15.477 22.234 9.391 1 93.62 339 VAL B N 1
ATOM 6810 C CA . VAL B 1 339 ? 15.852 22.734 8.07 1 93.62 339 VAL B CA 1
ATOM 6811 C C . VAL B 1 339 ? 15.281 21.812 6.988 1 93.62 339 VAL B C 1
ATOM 6813 O O . VAL B 1 339 ? 14.703 20.766 7.301 1 93.62 339 VAL B O 1
ATOM 6816 N N . TYR B 1 340 ? 15.461 22.203 5.727 1 91.31 340 TYR B N 1
ATOM 6817 C CA . TYR B 1 340 ? 14.859 21.5 4.602 1 91.31 340 TYR B CA 1
ATOM 6818 C C . TYR B 1 340 ? 15.398 20.078 4.496 1 91.31 340 TYR B C 1
ATOM 6820 O O . TYR B 1 340 ? 16.609 19.875 4.391 1 91.31 340 TYR B O 1
ATOM 6828 N N . LYS B 1 341 ? 14.508 19.031 4.621 1 93.69 341 LYS B N 1
ATOM 6829 C CA . LYS B 1 341 ? 14.773 17.609 4.461 1 93.69 341 LYS B CA 1
ATOM 6830 C C . LYS B 1 341 ? 15.617 17.078 5.617 1 93.69 341 LYS B C 1
ATOM 6832 O O . LYS B 1 341 ? 16.203 15.992 5.52 1 93.69 341 LYS B O 1
ATOM 6837 N N . GLN B 1 342 ? 15.695 17.734 6.648 1 96.44 342 GLN B N 1
ATOM 6838 C CA . GLN B 1 342 ? 16.594 17.422 7.754 1 96.44 342 GLN B CA 1
ATOM 6839 C C . GLN B 1 342 ? 16.359 16 8.273 1 96.44 342 GLN B C 1
ATOM 6841 O O . GLN B 1 342 ? 17.297 15.211 8.375 1 96.44 342 GLN B O 1
ATOM 6846 N N . ILE B 1 343 ? 15.125 15.633 8.531 1 98 343 ILE B N 1
ATOM 6847 C CA . ILE B 1 343 ? 14.82 14.359 9.156 1 98 343 ILE B CA 1
ATOM 6848 C C . ILE B 1 343 ? 15.188 13.219 8.211 1 98 343 ILE B C 1
ATOM 6850 O O . ILE B 1 343 ? 15.789 12.227 8.633 1 98 343 ILE B O 1
ATOM 6854 N N . ARG B 1 344 ? 14.852 13.344 6.98 1 97.06 344 ARG B N 1
ATOM 6855 C CA . ARG B 1 344 ? 15.102 12.297 6 1 97.06 344 ARG B CA 1
ATOM 6856 C C . ARG B 1 344 ? 16.609 12.102 5.785 1 97.06 344 ARG B C 1
ATOM 6858 O O . ARG B 1 344 ? 17.062 10.984 5.535 1 97.06 344 ARG B O 1
ATOM 6865 N N . ARG B 1 345 ? 17.344 13.172 5.887 1 96.44 345 ARG B N 1
ATOM 6866 C CA . ARG B 1 345 ? 18.797 13.07 5.762 1 96.44 345 ARG B CA 1
ATOM 6867 C C . ARG B 1 345 ? 19.422 12.484 7.023 1 96.44 345 ARG B C 1
ATOM 6869 O O . ARG B 1 345 ? 20.375 11.703 6.949 1 96.44 345 ARG B O 1
ATOM 6876 N N . MET B 1 346 ? 18.906 12.891 8.148 1 98.25 346 MET B N 1
ATOM 6877 C CA . MET B 1 346 ? 19.344 12.273 9.398 1 98.25 346 MET B CA 1
ATOM 6878 C C . MET B 1 346 ? 19.109 10.766 9.367 1 98.25 346 MET B C 1
ATOM 6880 O O . MET B 1 346 ? 20 9.984 9.719 1 98.25 346 MET B O 1
ATOM 6884 N N . MET B 1 347 ? 17.938 10.367 8.875 1 98 347 MET B N 1
ATOM 6885 C CA . MET B 1 347 ? 17.594 8.945 8.82 1 98 347 MET B CA 1
ATOM 6886 C C . MET B 1 347 ? 18.5 8.203 7.848 1 98 347 MET B C 1
ATOM 6888 O O . MET B 1 347 ? 18.859 7.047 8.094 1 98 347 MET B O 1
ATOM 6892 N N . SER B 1 348 ? 18.797 8.875 6.777 1 96.88 348 SER B N 1
ATOM 6893 C CA . SER B 1 348 ? 19.719 8.273 5.805 1 96.88 348 SER B CA 1
ATOM 6894 C C . SER B 1 348 ? 21.062 7.941 6.441 1 96.88 348 SER B C 1
ATOM 6896 O O . SER B 1 348 ? 21.594 6.844 6.25 1 96.88 348 SER B O 1
ATOM 6898 N N . ILE B 1 349 ? 21.594 8.852 7.203 1 97.38 349 ILE B N 1
ATOM 6899 C CA . ILE B 1 349 ? 22.875 8.656 7.867 1 97.38 349 ILE B CA 1
ATOM 6900 C C . ILE B 1 349 ? 22.75 7.574 8.938 1 97.38 349 ILE B C 1
ATOM 6902 O O . ILE B 1 349 ? 23.594 6.672 9.023 1 97.38 349 ILE B O 1
ATOM 6906 N N . LEU B 1 350 ? 21.688 7.641 9.711 1 98.44 350 LEU B N 1
ATOM 6907 C CA . LEU B 1 350 ? 21.469 6.637 10.742 1 98.44 350 LEU B CA 1
ATOM 6908 C C . LEU B 1 350 ? 21.344 5.246 10.133 1 98.44 350 LEU B C 1
ATOM 6910 O O . LEU B 1 350 ? 21.844 4.27 10.68 1 98.44 350 LEU B O 1
ATOM 6914 N N . GLY B 1 351 ? 20.625 5.168 9.008 1 97 351 GLY B N 1
ATOM 6915 C CA . GLY B 1 351 ? 20.516 3.895 8.312 1 97 351 GLY B CA 1
ATOM 6916 C C . GLY B 1 351 ? 21.859 3.32 7.891 1 97 351 GLY B C 1
ATOM 6917 O O . GLY B 1 351 ? 22.094 2.119 8.039 1 97 351 GLY B O 1
ATOM 6918 N N . ARG B 1 352 ? 22.719 4.164 7.422 1 96.31 352 ARG B N 1
ATOM 6919 C CA . ARG B 1 352 ? 24.047 3.732 7 1 96.31 352 ARG B CA 1
ATOM 6920 C C . ARG B 1 352 ? 24.875 3.275 8.188 1 96.31 352 ARG B C 1
ATOM 6922 O O . ARG B 1 352 ? 25.672 2.334 8.078 1 96.31 352 ARG B O 1
ATOM 6929 N N . ILE B 1 353 ? 24.734 3.916 9.25 1 97.94 353 ILE B N 1
ATOM 6930 C CA . ILE B 1 353 ? 25.406 3.498 10.477 1 97.94 353 ILE B CA 1
ATOM 6931 C C . ILE B 1 353 ? 24.875 2.139 10.922 1 97.94 353 ILE B C 1
ATOM 6933 O O . ILE B 1 353 ? 25.656 1.231 11.227 1 97.94 353 ILE B O 1
ATOM 6937 N N . GLY B 1 354 ? 23.562 2 10.953 1 97.62 354 GLY B N 1
ATOM 6938 C CA . GLY B 1 354 ? 22.953 0.746 11.359 1 97.62 354 GLY B CA 1
ATOM 6939 C C . GLY B 1 354 ? 23.359 -0.426 10.484 1 97.62 354 GLY B C 1
ATOM 6940 O O . GLY B 1 354 ? 23.438 -1.561 10.961 1 97.62 354 GLY B O 1
ATOM 6941 N N . SER B 1 355 ? 23.609 -0.139 9.211 1 95.19 355 SER B N 1
ATOM 6942 C CA . SER B 1 355 ? 23.984 -1.189 8.273 1 95.19 355 SER B CA 1
ATOM 6943 C C . SER B 1 355 ? 25.484 -1.47 8.328 1 95.19 355 SER B C 1
ATOM 6945 O O . SER B 1 355 ? 25.969 -2.396 7.676 1 95.19 355 SER B O 1
ATOM 6947 N N . GLY B 1 356 ? 26.219 -0.621 9.008 1 94.81 356 GLY B N 1
ATOM 6948 C CA . GLY B 1 356 ? 27.656 -0.796 9.164 1 94.81 356 GLY B CA 1
ATOM 6949 C C . GLY B 1 356 ? 28.453 -0.154 8.055 1 94.81 356 GLY B C 1
ATOM 6950 O O . GLY B 1 356 ? 29.672 -0.376 7.941 1 94.81 356 GLY B O 1
ATOM 6951 N N . GLU B 1 357 ? 27.828 0.592 7.227 1 93.44 357 GLU B N 1
ATOM 6952 C CA . GLU B 1 357 ? 28.516 1.249 6.117 1 93.44 357 GLU B CA 1
ATOM 6953 C C . GLU B 1 357 ? 29.453 2.344 6.617 1 93.44 357 GLU B C 1
ATOM 6955 O O . GLU B 1 357 ? 30.547 2.529 6.074 1 93.44 357 GLU B O 1
ATOM 6960 N N . ILE B 1 358 ? 28.984 3.123 7.617 1 96.19 358 ILE B N 1
ATOM 6961 C CA . ILE B 1 358 ? 29.781 4.207 8.188 1 96.19 358 ILE B CA 1
ATOM 6962 C C . ILE B 1 358 ? 29.734 4.137 9.711 1 96.19 358 ILE B C 1
ATOM 6964 O O . ILE B 1 358 ? 28.812 3.555 10.281 1 96.19 358 ILE B O 1
ATOM 6968 N N . PRO B 1 359 ? 30.703 4.699 10.336 1 97.19 359 PRO B N 1
ATOM 6969 C CA . PRO B 1 359 ? 30.719 4.66 11.797 1 97.19 359 PRO B CA 1
ATOM 6970 C C . PRO B 1 359 ? 29.875 5.766 12.43 1 97.19 359 PRO B C 1
ATOM 6972 O O . PRO B 1 359 ? 29.609 6.781 11.789 1 97.19 359 PRO B O 1
ATOM 6975 N N . PRO B 1 360 ? 29.469 5.582 13.711 1 97.94 360 PRO B N 1
ATOM 6976 C CA . PRO B 1 360 ? 28.688 6.605 14.414 1 97.94 360 PRO B CA 1
ATOM 6977 C C . PRO B 1 360 ? 29.406 7.949 14.492 1 97.94 360 PRO B C 1
ATOM 6979 O O . PRO B 1 360 ? 28.766 9 14.586 1 97.94 360 PRO B O 1
ATOM 6982 N N . SER B 1 361 ? 30.734 7.988 14.406 1 97.44 361 SER B N 1
ATOM 6983 C CA . SER B 1 361 ? 31.516 9.211 14.492 1 97.44 361 SER B CA 1
ATOM 6984 C C . SER B 1 361 ? 31.25 10.125 13.297 1 97.44 361 SER B C 1
ATOM 6986 O O . SER B 1 361 ? 31.609 11.305 13.328 1 97.44 361 SER B O 1
ATOM 6988 N N . THR B 1 362 ? 30.656 9.555 12.289 1 96.88 362 THR B N 1
ATOM 6989 C CA . THR B 1 362 ? 30.297 10.344 11.117 1 96.88 362 THR B CA 1
ATOM 6990 C C . THR B 1 362 ? 29.375 11.5 11.5 1 96.88 362 THR B C 1
ATOM 6992 O O . THR B 1 362 ? 29.484 12.594 10.938 1 96.88 362 THR B O 1
ATOM 6995 N N . ILE B 1 363 ? 28.5 11.281 12.438 1 98 363 ILE B N 1
ATOM 6996 C CA . ILE B 1 363 ? 27.578 12.336 12.867 1 98 363 ILE B CA 1
ATOM 6997 C C . ILE B 1 363 ? 28.359 13.477 13.516 1 98 363 ILE B C 1
ATOM 6999 O O . ILE B 1 363 ? 28.125 14.648 13.219 1 98 363 ILE B O 1
ATOM 7003 N N . ASP B 1 364 ? 29.344 13.117 14.289 1 97.25 364 ASP B N 1
ATOM 7004 C CA . ASP B 1 364 ? 30.219 14.125 14.898 1 97.25 364 ASP B CA 1
ATOM 7005 C C . ASP B 1 364 ? 30.922 14.953 13.836 1 97.25 364 ASP B C 1
ATOM 7007 O O . ASP B 1 364 ? 31.031 16.172 13.953 1 97.25 364 ASP B O 1
ATOM 7011 N N . GLU B 1 365 ? 31.391 14.289 12.906 1 95.94 365 GLU B N 1
ATOM 7012 C CA . GLU B 1 365 ? 32.125 14.953 11.82 1 95.94 365 GLU B CA 1
ATOM 7013 C C . GLU B 1 365 ? 31.203 15.922 11.07 1 95.94 365 GLU B C 1
ATOM 7015 O O . GLU B 1 365 ? 31.609 17.031 10.742 1 95.94 365 GLU B O 1
ATOM 7020 N N . MET B 1 366 ? 30.047 15.516 10.82 1 95.62 366 MET B N 1
ATOM 7021 C CA . MET B 1 366 ? 29.109 16.312 10.031 1 95.62 366 MET B CA 1
ATOM 7022 C C . MET B 1 366 ? 28.578 17.5 10.844 1 95.62 366 MET B C 1
ATOM 7024 O O . MET B 1 366 ? 28.219 18.531 10.281 1 95.62 366 MET B O 1
ATOM 7028 N N . LEU B 1 367 ? 28.516 17.359 12.156 1 96.5 367 LEU B N 1
ATOM 7029 C CA . LEU B 1 367 ? 28.016 18.422 13.023 1 96.5 367 LEU B CA 1
ATOM 7030 C C . LEU B 1 367 ? 29.109 19.453 13.289 1 96.5 367 LEU B C 1
ATOM 7032 O O . LEU B 1 367 ? 28.828 20.578 13.719 1 96.5 367 LEU B O 1
ATOM 7036 N N . ASP B 1 368 ? 30.328 19.031 13.102 1 95 368 ASP B N 1
ATOM 7037 C CA . ASP B 1 368 ? 31.453 19.969 13.203 1 95 368 ASP B CA 1
ATOM 7038 C C . ASP B 1 368 ? 31.656 20.719 11.891 1 95 368 ASP B C 1
ATOM 7040 O O . ASP B 1 368 ? 32.531 20.375 11.102 1 95 368 ASP B O 1
ATOM 7044 N N . VAL B 1 369 ? 30.984 21.75 11.695 1 91.94 369 VAL B N 1
ATOM 7045 C CA . VAL B 1 369 ? 30.922 22.438 10.414 1 91.94 369 VAL B CA 1
ATOM 7046 C C . VAL B 1 369 ? 32.188 23.266 10.211 1 91.94 369 VAL B C 1
ATOM 7048 O O . VAL B 1 369 ? 32.5 23.656 9.086 1 91.94 369 VAL B O 1
ATOM 7051 N N . GLU B 1 370 ? 32.844 23.641 11.25 1 91.06 370 GLU B N 1
ATOM 7052 C CA . GLU B 1 370 ? 34.094 24.359 11.102 1 91.06 370 GLU B CA 1
ATOM 7053 C C . GLU B 1 370 ? 35.156 23.484 10.43 1 91.06 370 GLU B C 1
ATOM 7055 O O . GLU B 1 370 ? 35.844 23.938 9.516 1 91.06 370 GLU B O 1
ATOM 7060 N N . LYS B 1 371 ? 35.219 22.328 10.875 1 88.94 371 LYS B N 1
ATOM 7061 C CA . LYS B 1 371 ? 36.188 21.375 10.328 1 88.94 371 LYS B CA 1
ATOM 7062 C C . LYS B 1 371 ? 35.688 20.797 9 1 88.94 371 LYS B C 1
ATOM 7064 O O . LYS B 1 371 ? 36.5 20.5 8.117 1 88.94 371 LYS B O 1
ATOM 7069 N N . ASN B 1 372 ? 34.375 20.672 8.969 1 88.62 372 ASN B N 1
ATOM 7070 C CA . ASN B 1 372 ? 33.781 20.062 7.781 1 88.62 372 ASN B CA 1
ATOM 7071 C C . ASN B 1 372 ? 32.656 20.922 7.199 1 88.62 372 ASN B C 1
ATOM 7073 O O . ASN B 1 372 ? 31.484 20.578 7.27 1 88.62 372 ASN B O 1
ATOM 7077 N N . PRO B 1 373 ? 33.062 21.906 6.523 1 84 373 PRO B N 1
ATOM 7078 C CA . PRO B 1 373 ? 32.062 22.844 5.996 1 84 373 PRO B CA 1
ATOM 7079 C C . PRO B 1 373 ? 31.344 22.312 4.754 1 84 373 PRO B C 1
ATOM 7081 O O . PRO B 1 373 ? 30.297 22.844 4.367 1 84 373 PRO B O 1
ATOM 7084 N N . LYS B 1 374 ? 32 21.281 4.168 1 84.5 374 LYS B N 1
ATOM 7085 C CA . LYS B 1 374 ? 31.406 20.734 2.949 1 84.5 374 LYS B CA 1
ATOM 7086 C C . LYS B 1 374 ? 30.578 19.484 3.248 1 84.5 374 LYS B C 1
ATOM 7088 O O . LYS B 1 374 ? 31.062 18.562 3.895 1 84.5 374 LYS B O 1
ATOM 7093 N N . LYS B 1 375 ? 29.422 19.469 2.734 1 86 375 LYS B N 1
ATOM 7094 C CA . LYS B 1 375 ? 28.484 18.359 2.951 1 86 375 LYS B CA 1
ATOM 7095 C C . LYS B 1 375 ? 28.875 17.141 2.121 1 86 375 LYS B C 1
ATOM 7097 O O . LYS B 1 375 ? 29.172 17.266 0.93 1 86 375 LYS B O 1
ATOM 7102 N N . PRO B 1 376 ? 28.875 16.016 2.752 1 88.81 376 PRO B N 1
ATOM 7103 C CA . PRO B 1 376 ? 29.062 14.797 1.962 1 88.81 376 PRO B CA 1
ATOM 7104 C C . PRO B 1 376 ? 27.891 14.523 1.022 1 88.81 376 PRO B C 1
ATOM 7106 O O . PRO B 1 376 ? 26.797 15.078 1.206 1 88.81 376 PRO B O 1
ATOM 7109 N N . SER B 1 377 ? 28.188 13.68 0.037 1 87.81 377 SER B N 1
ATOM 7110 C CA . SER B 1 377 ? 27.141 13.281 -0.896 1 87.81 377 SER B CA 1
ATOM 7111 C C . SER B 1 377 ? 26.375 12.07 -0.375 1 87.81 377 SER B C 1
ATOM 7113 O O . SER B 1 377 ? 26.969 11.047 -0.024 1 87.81 377 SER B O 1
ATOM 7115 N N . PHE B 1 378 ? 25.109 12.219 -0.25 1 89.62 378 PHE B N 1
ATOM 7116 C CA . PHE B 1 378 ? 24.219 11.117 0.098 1 89.62 378 PHE B CA 1
ATOM 7117 C C . PHE B 1 378 ? 22.766 11.477 -0.189 1 89.62 378 PHE B C 1
ATOM 7119 O O . PHE B 1 378 ? 22.406 12.656 -0.231 1 89.62 378 PHE B O 1
ATOM 7126 N N . LYS B 1 379 ? 21.922 10.484 -0.341 1 90.12 379 LYS B N 1
ATOM 7127 C CA . LYS B 1 379 ? 20.516 10.703 -0.667 1 90.12 379 LYS B CA 1
ATOM 7128 C C . LYS B 1 379 ? 19.641 10.648 0.584 1 90.12 379 LYS B C 1
ATOM 7130 O O . LYS B 1 379 ? 20 9.977 1.558 1 90.12 379 LYS B O 1
ATOM 7135 N N . SER B 1 380 ? 18.516 11.391 0.532 1 93 380 SER B N 1
ATOM 7136 C CA . SER B 1 380 ? 17.562 11.391 1.633 1 93 380 SER B CA 1
ATOM 7137 C C . SER B 1 380 ? 16.688 10.133 1.606 1 93 380 SER B C 1
ATOM 7139 O O . SER B 1 380 ? 16.391 9.602 0.535 1 93 380 SER B O 1
ATOM 7141 N N . TRP B 1 381 ? 16.312 9.641 2.754 1 95.5 381 TRP B N 1
ATOM 7142 C CA . TRP B 1 381 ? 15.336 8.555 2.836 1 95.5 381 TRP B CA 1
ATOM 7143 C C . TRP B 1 381 ? 13.984 8.984 2.277 1 95.5 381 TRP B C 1
ATOM 7145 O O . TRP B 1 381 ? 13.703 10.18 2.178 1 95.5 381 TRP B O 1
ATOM 7155 N N . THR B 1 382 ? 13.148 8.039 1.911 1 94 382 THR B N 1
ATOM 7156 C CA . THR B 1 382 ? 11.875 8.273 1.243 1 94 382 THR B CA 1
ATOM 7157 C C . THR B 1 382 ? 10.938 9.078 2.141 1 94 382 THR B C 1
ATOM 7159 O O . THR B 1 382 ? 10.898 8.859 3.354 1 94 382 THR B O 1
ATOM 7162 N N . PRO B 1 383 ? 10.18 9.992 1.559 1 94.94 383 PRO B N 1
ATOM 7163 C CA . PRO B 1 383 ? 9.211 10.773 2.338 1 94.94 383 PRO B CA 1
ATOM 7164 C C . PRO B 1 383 ? 7.945 9.992 2.662 1 94.94 383 PRO B C 1
ATOM 7166 O O . PRO B 1 383 ? 7.164 10.406 3.525 1 94.94 383 PRO B O 1
ATOM 7169 N N . LEU B 1 384 ? 7.711 8.852 2.094 1 93.94 384 LEU B N 1
ATOM 7170 C CA . LEU B 1 384 ? 6.461 8.102 2.17 1 93.94 384 LEU B CA 1
ATOM 7171 C C . LEU B 1 384 ? 6.164 7.684 3.607 1 93.94 384 LEU B C 1
ATOM 7173 O O . LEU B 1 384 ? 5 7.535 3.986 1 93.94 384 LEU B O 1
ATOM 7177 N N . ASN B 1 385 ? 7.227 7.551 4.379 1 96.44 385 ASN B N 1
ATOM 7178 C CA . ASN B 1 385 ? 7.086 6.949 5.703 1 96.44 385 ASN B CA 1
ATOM 7179 C C . ASN B 1 385 ? 7.191 7.996 6.809 1 96.44 385 ASN B C 1
ATOM 7181 O O . ASN B 1 385 ? 7.242 7.652 7.988 1 96.44 385 ASN B O 1
ATOM 7185 N N . LEU B 1 386 ? 7.285 9.227 6.41 1 97.62 386 LEU B N 1
ATOM 7186 C CA . LEU B 1 386 ? 7.453 10.312 7.371 1 97.62 386 LEU B CA 1
ATOM 7187 C C . LEU B 1 386 ? 6.117 10.984 7.664 1 97.62 386 LEU B C 1
ATOM 7189 O O . LEU B 1 386 ? 5.344 11.266 6.746 1 97.62 386 LEU B O 1
ATOM 7193 N N . THR B 1 387 ? 5.832 11.203 8.992 1 98.12 387 THR B N 1
ATOM 7194 C CA . THR B 1 387 ? 4.578 11.812 9.414 1 98.12 387 THR B CA 1
ATOM 7195 C C . THR B 1 387 ? 4.832 12.891 10.469 1 98.12 387 THR B C 1
ATOM 7197 O O . THR B 1 387 ? 5.527 12.648 11.461 1 98.12 387 THR B O 1
ATOM 7200 N N . LEU B 1 388 ? 4.359 14.117 10.203 1 98.12 388 LEU B N 1
ATOM 7201 C CA . LEU B 1 388 ? 4.238 15.078 11.297 1 98.12 388 LEU B CA 1
ATOM 7202 C C . LEU B 1 388 ? 3.158 14.648 12.281 1 98.12 388 LEU B C 1
ATOM 7204 O O . LEU B 1 388 ? 1.969 14.68 11.953 1 98.12 388 LEU B O 1
ATOM 7208 N N . ILE B 1 389 ? 3.521 14.289 13.523 1 97.75 389 ILE B N 1
ATOM 7209 C CA . ILE B 1 389 ? 2.529 13.648 14.383 1 97.75 389 ILE B CA 1
ATOM 7210 C C . ILE B 1 389 ? 2.041 14.633 15.438 1 97.75 389 ILE B C 1
ATOM 7212 O O . ILE B 1 389 ? 1.007 14.414 16.062 1 97.75 389 ILE B O 1
ATOM 7216 N N . ASP B 1 390 ? 2.893 15.727 15.617 1 96.75 390 ASP B N 1
ATOM 7217 C CA . ASP B 1 390 ? 2.424 16.672 16.625 1 96.75 390 ASP B CA 1
ATOM 7218 C C . ASP B 1 390 ? 3.066 18.031 16.438 1 96.75 390 ASP B C 1
ATOM 7220 O O . ASP B 1 390 ? 4.25 18.141 16.125 1 96.75 390 ASP B O 1
ATOM 7224 N N . ALA B 1 391 ? 2.295 19.078 16.5 1 97.19 391 ALA B N 1
ATOM 7225 C CA . ALA B 1 391 ? 2.691 20.469 16.688 1 97.19 391 ALA B CA 1
ATOM 7226 C C . ALA B 1 391 ? 2.18 21.016 18.016 1 97.19 391 ALA B C 1
ATOM 7228 O O . ALA B 1 391 ? 0.97 21.156 18.219 1 97.19 391 ALA B O 1
ATOM 7229 N N . GLU B 1 392 ? 3.086 21.406 18.859 1 96.88 392 GLU B N 1
ATOM 7230 C CA . GLU B 1 392 ? 2.705 21.719 20.234 1 96.88 392 GLU B CA 1
ATOM 7231 C C . GLU B 1 392 ? 2.551 23.234 20.422 1 96.88 392 GLU B C 1
ATOM 7233 O O . GLU B 1 392 ? 3.383 24.016 19.953 1 96.88 392 GLU B O 1
ATOM 7238 N N . PHE B 1 393 ? 1.498 23.609 21.125 1 97.56 393 PHE B N 1
ATOM 7239 C CA . PHE B 1 393 ? 1.215 24.984 21.484 1 97.56 393 PHE B CA 1
ATOM 7240 C C . PHE B 1 393 ? 0.874 25.109 22.953 1 97.56 393 PHE B C 1
ATOM 7242 O O . PHE B 1 393 ? 0.52 24.125 23.609 1 97.56 393 PHE B O 1
ATOM 7249 N N . ASP B 1 394 ? 1.001 26.328 23.438 1 96.06 394 ASP B N 1
ATOM 7250 C CA . ASP B 1 394 ? 0.575 26.578 24.812 1 96.06 394 ASP B CA 1
ATOM 7251 C C . ASP B 1 394 ? -0.945 26.516 24.938 1 96.06 394 ASP B C 1
ATOM 7253 O O . ASP B 1 394 ? -1.671 26.953 24.047 1 96.06 394 ASP B O 1
ATOM 7257 N N . GLU B 1 395 ? -1.36 26.031 26.047 1 93.44 395 GLU B N 1
ATOM 7258 C CA . GLU B 1 395 ? -2.793 25.891 26.281 1 93.44 395 GLU B CA 1
ATOM 7259 C C . GLU B 1 395 ? -3.486 27.25 26.281 1 93.44 395 GLU B C 1
ATOM 7261 O O . GLU B 1 395 ? -4.684 27.344 25.984 1 93.44 395 GLU B O 1
ATOM 7266 N N . GLU B 1 396 ? -2.768 28.234 26.562 1 93.19 396 GLU B N 1
ATOM 7267 C CA . GLU B 1 396 ? -3.316 29.594 26.562 1 93.19 396 GLU B CA 1
ATOM 7268 C C . GLU B 1 396 ? -3.527 30.109 25.141 1 93.19 396 GLU B C 1
ATOM 7270 O O . GLU B 1 396 ? -4.293 31.047 24.938 1 93.19 396 GLU B O 1
ATOM 7275 N N . ASP B 1 397 ? -2.857 29.438 24.219 1 95.69 397 ASP B N 1
ATOM 7276 C CA . ASP B 1 397 ? -2.939 29.906 22.828 1 95.69 397 ASP B CA 1
ATOM 7277 C C . ASP B 1 397 ? -3.967 29.109 22.047 1 95.69 397 ASP B C 1
ATOM 7279 O O . ASP B 1 397 ? -4.629 29.641 21.141 1 95.69 397 ASP B O 1
ATOM 7283 N N . VAL B 1 398 ? -4.051 27.844 22.344 1 97.44 398 VAL B N 1
ATOM 7284 C CA . VAL B 1 398 ? -4.906 26.953 21.547 1 97.44 398 VAL B CA 1
ATOM 7285 C C . VAL B 1 398 ? -5.691 26.031 22.484 1 97.44 398 VAL B C 1
ATOM 7287 O O . VAL B 1 398 ? -5.125 25.453 23.406 1 97.44 398 VAL B O 1
ATOM 7290 N N . HIS B 1 399 ? -6.938 25.938 22.328 1 97.5 399 HIS B N 1
ATOM 7291 C CA . HIS B 1 399 ? -7.836 25 22.969 1 97.5 399 HIS B CA 1
ATOM 7292 C C . HIS B 1 399 ? -8.75 24.312 21.953 1 97.5 399 HIS B C 1
ATOM 7294 O O . HIS B 1 399 ? -9.773 24.891 21.562 1 97.5 399 HIS B O 1
ATOM 7300 N N . TRP B 1 400 ? -8.469 23.125 21.656 1 97.62 400 TRP B N 1
ATOM 7301 C CA . TRP B 1 400 ? -9.062 22.438 20.5 1 97.62 400 TRP B CA 1
ATOM 7302 C C . TRP B 1 400 ? -10.516 22.078 20.781 1 97.62 400 TRP B C 1
ATOM 7304 O O . TRP B 1 400 ? -10.844 21.562 21.844 1 97.62 400 TRP B O 1
ATOM 7314 N N . ARG B 1 401 ? -11.414 22.453 19.859 1 97.31 401 ARG B N 1
ATOM 7315 C CA . ARG B 1 401 ? -12.766 21.938 19.719 1 97.31 401 ARG B CA 1
ATOM 7316 C C . ARG B 1 401 ? -12.812 20.797 18.703 1 97.31 401 ARG B C 1
ATOM 7318 O O . ARG B 1 401 ? -12.773 21.031 17.484 1 97.31 401 ARG B O 1
ATOM 7325 N N . TRP B 1 402 ? -12.93 19.578 19.219 1 97.31 402 TRP B N 1
ATOM 7326 C CA . TRP B 1 402 ? -12.836 18.406 18.375 1 97.31 402 TRP B CA 1
ATOM 7327 C C . TRP B 1 402 ? -14.172 18.094 17.719 1 97.31 402 TRP B C 1
ATOM 7329 O O . TRP B 1 402 ? -15.227 18.219 18.344 1 97.31 402 TRP B O 1
ATOM 7339 N N . GLY B 1 403 ? -14.164 17.688 16.453 1 96.12 403 GLY B N 1
ATOM 7340 C CA . GLY B 1 403 ? -15.352 17.203 15.758 1 96.12 403 GLY B CA 1
ATOM 7341 C C . GLY B 1 403 ? -15.523 15.703 15.852 1 96.12 403 GLY B C 1
ATOM 7342 O O . GLY B 1 403 ? -14.867 14.953 15.125 1 96.12 403 GLY B O 1
ATOM 7343 N N . GLU B 1 404 ? -16.469 15.297 16.609 1 95.06 404 GLU B N 1
ATOM 7344 C CA . GLU B 1 404 ? -16.688 13.867 16.828 1 95.06 404 GLU B CA 1
ATOM 7345 C C . GLU B 1 404 ? -16.969 13.141 15.516 1 95.06 404 GLU B C 1
ATOM 7347 O O . GLU B 1 404 ? -16.406 12.078 15.258 1 95.06 404 GLU B O 1
ATOM 7352 N N . GLU B 1 405 ? -17.797 13.695 14.742 1 94.44 405 GLU B N 1
ATOM 7353 C CA . GLU B 1 405 ? -18.125 13.086 13.461 1 94.44 405 GLU B CA 1
ATOM 7354 C C . GLU B 1 405 ? -16.906 13.055 12.539 1 94.44 405 GLU B C 1
ATOM 7356 O O . GLU B 1 405 ? -16.688 12.078 11.82 1 94.44 405 GLU B O 1
ATOM 7361 N N . ALA B 1 406 ? -16.172 14.109 12.586 1 96.44 406 ALA B N 1
ATOM 7362 C CA . ALA B 1 406 ? -14.961 14.195 11.781 1 96.44 406 ALA B CA 1
ATOM 7363 C C . ALA B 1 406 ? -13.961 13.125 12.188 1 96.44 406 ALA B C 1
ATOM 7365 O O . ALA B 1 406 ? -13.344 12.484 11.336 1 96.44 406 ALA B O 1
ATOM 7366 N N . LEU B 1 407 ? -13.812 12.969 13.469 1 97.62 407 LEU B N 1
ATOM 7367 C CA . LEU B 1 407 ? -12.938 11.922 13.984 1 97.62 407 LEU B CA 1
ATOM 7368 C C . LEU B 1 407 ? -13.391 10.547 13.516 1 97.62 407 LEU B C 1
ATOM 7370 O O . LEU B 1 407 ? -12.578 9.727 13.086 1 97.62 407 LEU B O 1
ATOM 7374 N N . ALA B 1 408 ? -14.664 10.328 13.547 1 95.75 408 ALA B N 1
ATOM 7375 C CA . ALA B 1 408 ? -15.234 9.047 13.133 1 95.75 408 ALA B CA 1
ATOM 7376 C C . ALA B 1 408 ? -14.992 8.797 11.648 1 95.75 408 ALA B C 1
ATOM 7378 O O . ALA B 1 408 ? -14.5 7.73 11.266 1 95.75 408 ALA B O 1
ATOM 7379 N N . ASP B 1 409 ? -15.305 9.773 10.852 1 95.06 409 ASP B N 1
ATOM 7380 C CA . ASP B 1 409 ? -15.117 9.648 9.406 1 95.06 409 ASP B CA 1
ATOM 7381 C C . ASP B 1 409 ? -13.648 9.438 9.055 1 95.06 409 ASP B C 1
ATOM 7383 O O . ASP B 1 409 ? -13.32 8.633 8.188 1 95.06 409 ASP B O 1
ATOM 7387 N N . THR B 1 410 ? -12.852 10.172 9.711 1 97.12 410 THR B N 1
ATOM 7388 C CA . THR B 1 410 ? -11.414 10.07 9.469 1 97.12 410 THR B CA 1
ATOM 7389 C C . THR B 1 410 ? -10.898 8.688 9.875 1 97.12 410 THR B C 1
ATOM 7391 O O . THR B 1 410 ? -10.086 8.094 9.172 1 97.12 410 THR B O 1
ATOM 7394 N N . SER B 1 411 ? -11.367 8.211 10.977 1 96.94 411 SER B N 1
ATOM 7395 C CA . SER B 1 411 ? -10.961 6.879 11.422 1 96.94 411 SER B CA 1
ATOM 7396 C C . SER B 1 411 ? -11.359 5.809 10.414 1 96.94 411 SER B C 1
ATOM 7398 O O . SER B 1 411 ? -10.625 4.848 10.195 1 96.94 411 SER B O 1
ATOM 7400 N N . THR B 1 412 ? -12.516 5.965 9.812 1 93.62 412 THR B N 1
ATOM 7401 C CA . THR B 1 412 ? -12.977 5.039 8.789 1 93.62 412 THR B CA 1
ATOM 7402 C C . THR B 1 412 ? -12.047 5.051 7.582 1 93.62 412 THR B C 1
ATOM 7404 O O . THR B 1 412 ? -11.648 3.996 7.086 1 93.62 412 THR B O 1
ATOM 7407 N N . MET B 1 413 ? -11.711 6.227 7.203 1 93.56 413 MET B N 1
ATOM 7408 C CA . MET B 1 413 ? -10.805 6.375 6.066 1 93.56 413 MET B CA 1
ATOM 7409 C C . MET B 1 413 ? -9.445 5.762 6.371 1 93.56 413 MET B C 1
ATOM 7411 O O . MET B 1 413 ? -8.883 5.039 5.547 1 93.56 413 MET B O 1
ATOM 7415 N N . LEU B 1 414 ? -8.93 5.988 7.527 1 97.31 414 LEU B N 1
ATOM 7416 C CA . LEU B 1 414 ? -7.629 5.473 7.934 1 97.31 414 LEU B CA 1
ATOM 7417 C C . LEU B 1 414 ? -7.668 3.953 8.078 1 97.31 414 LEU B C 1
ATOM 7419 O O . LEU B 1 414 ? -6.703 3.27 7.738 1 97.31 414 LEU B O 1
ATOM 7423 N N . ALA B 1 415 ? -8.773 3.465 8.594 1 96.06 415 ALA B N 1
ATOM 7424 C CA . ALA B 1 415 ? -8.945 2.02 8.719 1 96.06 415 ALA B CA 1
ATOM 7425 C C . ALA B 1 415 ? -8.883 1.339 7.352 1 96.06 415 ALA B C 1
ATOM 7427 O O . ALA B 1 415 ? -8.242 0.298 7.199 1 96.06 415 ALA B O 1
ATOM 7428 N N . ASN B 1 416 ? -9.562 1.913 6.426 1 93.81 416 ASN B N 1
ATOM 7429 C CA . ASN B 1 416 ? -9.539 1.371 5.07 1 93.81 416 ASN B CA 1
ATOM 7430 C C . ASN B 1 416 ? -8.141 1.425 4.469 1 93.81 416 ASN B C 1
ATOM 7432 O O . ASN B 1 416 ? -7.684 0.456 3.859 1 93.81 416 ASN B O 1
ATOM 7436 N N . ALA B 1 417 ? -7.453 2.545 4.648 1 94.69 417 ALA B N 1
ATOM 7437 C CA . ALA B 1 417 ? -6.09 2.686 4.145 1 94.69 417 ALA B CA 1
ATOM 7438 C C . ALA B 1 417 ? -5.156 1.665 4.789 1 94.69 417 ALA B C 1
ATOM 7440 O O . ALA B 1 417 ? -4.375 1.004 4.098 1 94.69 417 ALA B O 1
ATOM 7441 N N . TYR B 1 418 ? -5.27 1.552 6.113 1 97.5 418 TYR B N 1
ATOM 7442 C CA . TYR B 1 418 ? -4.449 0.586 6.836 1 97.5 418 TYR B CA 1
ATOM 7443 C C . TYR B 1 418 ? -4.695 -0.829 6.328 1 97.5 418 TYR B C 1
ATOM 7445 O O . TYR B 1 418 ? -3.752 -1.56 6.02 1 97.5 418 TYR B O 1
ATOM 7453 N N . SER B 1 419 ? -5.93 -1.208 6.227 1 96.31 419 SER B N 1
ATOM 7454 C CA . SER B 1 419 ? -6.281 -2.568 5.836 1 96.31 419 SER B CA 1
ATOM 7455 C C . SER B 1 419 ? -5.734 -2.906 4.453 1 96.31 419 SER B C 1
ATOM 7457 O O . SER B 1 419 ? -5.191 -3.992 4.242 1 96.31 419 SER B O 1
ATOM 7459 N N . LYS B 1 420 ? -5.902 -2.012 3.557 1 94.62 420 LYS B N 1
ATOM 7460 C CA . LYS B 1 420 ? -5.426 -2.232 2.195 1 94.62 420 LYS B CA 1
ATOM 7461 C C . LYS B 1 420 ? -3.912 -2.434 2.168 1 94.62 420 LYS B C 1
ATOM 7463 O O . LYS B 1 420 ? -3.424 -3.441 1.652 1 94.62 420 LYS B O 1
ATOM 7468 N N . HIS B 1 421 ? -3.176 -1.525 2.764 1 96.5 421 HIS B N 1
ATOM 7469 C CA . HIS B 1 421 ? -1.719 -1.575 2.715 1 96.5 421 HIS B CA 1
ATOM 7470 C C . HIS B 1 421 ? -1.179 -2.721 3.562 1 96.5 421 HIS B C 1
ATOM 7472 O O . HIS B 1 421 ? -0.184 -3.354 3.197 1 96.5 421 HIS B O 1
ATOM 7478 N N . ALA B 1 422 ? -1.805 -2.971 4.684 1 96.69 422 ALA B N 1
ATOM 7479 C CA . ALA B 1 422 ? -1.377 -4.07 5.543 1 96.69 422 ALA B CA 1
ATOM 7480 C C . ALA B 1 422 ? -1.562 -5.414 4.852 1 96.69 422 ALA B C 1
ATOM 7482 O O . ALA B 1 422 ? -0.711 -6.301 4.965 1 96.69 422 ALA B O 1
ATOM 7483 N N . GLY B 1 423 ? -2.705 -5.57 4.188 1 96.31 423 GLY B N 1
ATOM 7484 C CA . GLY B 1 423 ? -2.936 -6.789 3.43 1 96.31 423 GLY B CA 1
ATOM 7485 C C . GLY B 1 423 ? -1.889 -7.035 2.359 1 96.31 423 GLY B C 1
ATOM 7486 O O . GLY B 1 423 ? -1.326 -8.125 2.271 1 96.31 423 GLY B O 1
ATOM 7487 N N . GLN B 1 424 ? -1.611 -6.055 1.594 1 96.62 424 GLN B N 1
ATOM 7488 C CA . GLN B 1 424 ? -0.622 -6.172 0.527 1 96.62 424 GLN B CA 1
ATOM 7489 C C . GLN B 1 424 ? 0.776 -6.398 1.095 1 96.62 424 GLN B C 1
ATOM 7491 O O . GLN B 1 424 ? 1.562 -7.164 0.532 1 96.62 424 GLN B O 1
ATOM 7496 N N . ALA B 1 425 ? 1.055 -5.707 2.193 1 97.12 425 ALA B N 1
ATOM 7497 C CA . ALA B 1 425 ? 2.344 -5.91 2.852 1 97.12 425 ALA B CA 1
ATOM 7498 C C . ALA B 1 425 ? 2.516 -7.363 3.287 1 97.12 425 ALA B C 1
ATOM 7500 O O . ALA B 1 425 ? 3.586 -7.949 3.107 1 97.12 425 ALA B O 1
ATOM 7501 N N . GLU B 1 426 ? 1.476 -7.914 3.812 1 97.06 426 GLU B N 1
ATOM 7502 C CA . GLU B 1 426 ? 1.573 -9.289 4.297 1 97.06 426 GLU B CA 1
ATOM 7503 C C . GLU B 1 426 ? 1.731 -10.273 3.143 1 97.06 426 GLU B C 1
ATOM 7505 O O . GLU B 1 426 ? 2.475 -11.25 3.248 1 97.06 426 GLU B O 1
ATOM 7510 N N . VAL B 1 427 ? 0.994 -10.055 2.047 1 97.88 427 VAL B N 1
ATOM 7511 C CA . VAL B 1 427 ? 1.156 -10.891 0.857 1 97.88 427 VAL B CA 1
ATOM 7512 C C . VAL B 1 427 ? 2.611 -10.852 0.396 1 97.88 427 VAL B C 1
ATOM 7514 O O . VAL B 1 427 ? 3.236 -11.898 0.204 1 97.88 427 VAL B O 1
ATOM 7517 N N . ALA B 1 428 ? 3.178 -9.656 0.275 1 97.88 428 ALA B N 1
ATOM 7518 C CA . ALA B 1 428 ? 4.555 -9.484 -0.187 1 97.88 428 ALA B CA 1
ATOM 7519 C C . ALA B 1 428 ? 5.543 -10.109 0.791 1 97.88 428 ALA B C 1
ATOM 7521 O O . ALA B 1 428 ? 6.504 -10.766 0.378 1 97.88 428 ALA B O 1
ATOM 7522 N N . ARG B 1 429 ? 5.32 -9.906 2.051 1 97.25 429 ARG B N 1
ATOM 7523 C CA . ARG B 1 429 ? 6.215 -10.438 3.076 1 97.25 429 ARG B CA 1
ATOM 7524 C C . ARG B 1 429 ? 6.281 -11.953 3.014 1 97.25 429 ARG B C 1
ATOM 7526 O O . ARG B 1 429 ? 7.367 -12.539 3.068 1 97.25 429 ARG B O 1
ATOM 7533 N N . TYR B 1 430 ? 5.129 -12.594 2.961 1 97.44 430 TYR B N 1
ATOM 7534 C CA . TYR B 1 430 ? 5.078 -14.055 2.934 1 97.44 430 TYR B CA 1
ATOM 7535 C C . TYR B 1 430 ? 5.801 -14.602 1.707 1 97.44 430 TYR B C 1
ATOM 7537 O O . TYR B 1 430 ? 6.578 -15.547 1.812 1 97.44 430 TYR B O 1
ATOM 7545 N N . MET B 1 431 ? 5.488 -14 0.562 1 98.19 431 MET B N 1
ATOM 7546 C CA . MET B 1 431 ? 6.168 -14.43 -0.658 1 98.19 431 MET B CA 1
ATOM 7547 C C . MET B 1 431 ? 7.676 -14.242 -0.536 1 98.19 431 MET B C 1
ATOM 7549 O O . MET B 1 431 ? 8.445 -15.109 -0.947 1 98.19 431 MET B O 1
ATOM 7553 N N . TYR B 1 432 ? 8.078 -13.086 0.017 1 98.06 432 TYR B N 1
ATOM 7554 C CA . TYR B 1 432 ? 9.5 -12.82 0.252 1 98.06 432 TYR B CA 1
ATOM 7555 C C . TYR B 1 432 ? 10.125 -13.922 1.098 1 98.06 432 TYR B C 1
ATOM 7557 O O . TYR B 1 432 ? 11.172 -14.469 0.739 1 98.06 432 TYR B O 1
ATOM 7565 N N . GLU B 1 433 ? 9.461 -14.227 2.164 1 97.19 433 GLU B N 1
ATOM 7566 C CA . GLU B 1 433 ? 9.953 -15.242 3.09 1 97.19 433 GLU B CA 1
ATOM 7567 C C . GLU B 1 433 ? 10.125 -16.594 2.389 1 97.19 433 GLU B C 1
ATOM 7569 O O . GLU B 1 433 ? 11.133 -17.266 2.582 1 97.19 433 GLU B O 1
ATOM 7574 N N . ARG B 1 434 ? 9.172 -16.938 1.58 1 97.38 434 ARG B N 1
ATOM 7575 C CA . ARG B 1 434 ? 9.211 -18.234 0.883 1 97.38 434 ARG B CA 1
ATOM 7576 C C . ARG B 1 434 ? 10.305 -18.234 -0.183 1 97.38 434 ARG B C 1
ATOM 7578 O O . ARG B 1 434 ? 11.008 -19.234 -0.346 1 97.38 434 ARG B O 1
ATOM 7585 N N . VAL B 1 435 ? 10.461 -17.141 -0.898 1 98.06 435 VAL B N 1
ATOM 7586 C CA . VAL B 1 435 ? 11.445 -17.062 -1.972 1 98.06 435 VAL B CA 1
ATOM 7587 C C . VAL B 1 435 ? 12.852 -17.078 -1.384 1 98.06 435 VAL B C 1
ATOM 7589 O O . VAL B 1 435 ? 13.711 -17.828 -1.849 1 98.06 435 VAL B O 1
ATOM 7592 N N . VAL B 1 436 ? 13.094 -16.328 -0.318 1 97.25 436 VAL B N 1
ATOM 7593 C CA . VAL B 1 436 ? 14.445 -16.25 0.226 1 97.25 436 VAL B CA 1
ATOM 7594 C C . VAL B 1 436 ? 14.828 -17.578 0.873 1 97.25 436 VAL B C 1
ATOM 7596 O O . VAL B 1 436 ? 16 -17.938 0.922 1 97.25 436 VAL B O 1
ATOM 7599 N N . SER B 1 437 ? 13.844 -18.297 1.345 1 96.06 437 SER B N 1
ATOM 7600 C CA . SER B 1 437 ? 14.125 -19.609 1.937 1 96.06 437 SER B CA 1
ATOM 7601 C C . SER B 1 437 ? 14.633 -20.594 0.889 1 96.06 437 SER B C 1
ATOM 7603 O O . SER B 1 437 ? 15.258 -21.594 1.228 1 96.06 437 SER B O 1
ATOM 7605 N N . GLN B 1 438 ? 14.359 -20.312 -0.387 1 96.06 438 GLN B N 1
ATOM 7606 C CA . GLN B 1 438 ? 14.773 -21.188 -1.481 1 96.06 438 GLN B CA 1
ATOM 7607 C C . GLN B 1 438 ? 16.172 -20.828 -1.982 1 96.06 438 GLN B C 1
ATOM 7609 O O . GLN B 1 438 ? 16.781 -21.594 -2.734 1 96.06 438 GLN B O 1
ATOM 7614 N N . ILE B 1 439 ? 16.656 -19.672 -1.538 1 96.81 439 ILE B N 1
ATOM 7615 C CA . ILE B 1 439 ? 17.953 -19.219 -2.004 1 96.81 439 ILE B CA 1
ATOM 7616 C C . ILE B 1 439 ? 19.062 -20.016 -1.296 1 96.81 439 ILE B C 1
ATOM 7618 O O . ILE B 1 439 ? 19.078 -20.109 -0.067 1 96.81 439 ILE B O 1
ATOM 7622 N N . GLN B 1 440 ? 19.984 -20.547 -2.025 1 95.38 440 GLN B N 1
ATOM 7623 C CA . GLN B 1 440 ? 21.078 -21.312 -1.463 1 95.38 440 GLN B CA 1
ATOM 7624 C C . GLN B 1 440 ? 22.359 -20.484 -1.373 1 95.38 440 GLN B C 1
ATOM 7626 O O . GLN B 1 440 ? 23.125 -20.609 -0.414 1 95.38 440 GLN B O 1
ATOM 7631 N N . ASP B 1 441 ? 22.609 -19.609 -2.346 1 94.56 441 ASP B N 1
ATOM 7632 C CA . ASP B 1 441 ? 23.797 -18.781 -2.381 1 94.56 441 ASP B CA 1
ATOM 7633 C C . ASP B 1 441 ? 23.75 -17.703 -1.297 1 94.56 441 ASP B C 1
ATOM 7635 O O . ASP B 1 441 ? 22.859 -16.844 -1.31 1 94.56 441 ASP B O 1
ATOM 7639 N N . PRO B 1 442 ? 24.656 -17.766 -0.416 1 94 442 PRO B N 1
ATOM 7640 C CA . PRO B 1 442 ? 24.641 -16.781 0.675 1 94 442 PRO B CA 1
ATOM 7641 C C . PRO B 1 442 ? 24.766 -15.344 0.181 1 94 442 PRO B C 1
ATOM 7643 O O . PRO B 1 442 ? 24.25 -14.422 0.822 1 94 442 PRO B O 1
ATOM 7646 N N . GLY B 1 443 ? 25.469 -15.156 -0.897 1 93.81 443 GLY B N 1
ATOM 7647 C CA . GLY B 1 443 ? 25.562 -13.828 -1.471 1 93.81 443 GLY B CA 1
ATOM 7648 C C . GLY B 1 443 ? 24.234 -13.273 -1.935 1 93.81 443 GLY B C 1
ATOM 7649 O O . GLY B 1 443 ? 23.922 -12.109 -1.689 1 93.81 443 GLY B O 1
ATOM 7650 N N . TYR B 1 444 ? 23.453 -14.164 -2.584 1 93.75 444 TYR B N 1
ATOM 7651 C CA . TYR B 1 444 ? 22.125 -13.758 -3.031 1 93.75 444 TYR B CA 1
ATOM 7652 C C . TYR B 1 444 ? 21.203 -13.5 -1.843 1 93.75 444 TYR B C 1
ATOM 7654 O O . TYR B 1 444 ? 20.391 -12.57 -1.868 1 93.75 444 TYR B O 1
ATOM 7662 N N . ARG B 1 445 ? 21.359 -14.281 -0.808 1 94.5 445 ARG B N 1
ATOM 7663 C CA . ARG B 1 445 ? 20.578 -14.086 0.404 1 94.5 445 ARG B CA 1
ATOM 7664 C C . ARG B 1 445 ? 20.906 -12.75 1.062 1 94.5 445 ARG B C 1
ATOM 7666 O O . ARG B 1 445 ? 20.016 -12.031 1.512 1 94.5 445 ARG B O 1
ATOM 7673 N N . LEU B 1 446 ? 22.141 -12.445 1.1 1 93.25 446 LEU B N 1
ATOM 7674 C CA . LEU B 1 446 ? 22.594 -11.172 1.65 1 93.25 446 LEU B CA 1
ATOM 7675 C C . LEU B 1 446 ? 22.078 -10.008 0.816 1 93.25 446 LEU B C 1
ATOM 7677 O O . LEU B 1 446 ? 21.719 -8.961 1.359 1 93.25 446 LEU B O 1
ATOM 7681 N N . GLY B 1 447 ? 22.047 -10.219 -0.448 1 91.31 447 GLY B N 1
ATOM 7682 C CA . GLY B 1 447 ? 21.516 -9.195 -1.331 1 91.31 447 GLY B CA 1
ATOM 7683 C C . GLY B 1 447 ? 20.062 -8.867 -1.057 1 91.31 447 GLY B C 1
ATOM 7684 O O . GLY B 1 447 ? 19.656 -7.699 -1.094 1 91.31 447 GLY B O 1
ATOM 7685 N N . ALA B 1 448 ? 19.344 -9.898 -0.759 1 91.81 448 ALA B N 1
ATOM 7686 C CA . ALA B 1 448 ? 17.922 -9.703 -0.433 1 91.81 448 ALA B CA 1
ATOM 7687 C C . ALA B 1 448 ? 17.766 -8.867 0.831 1 91.81 448 ALA B C 1
ATOM 7689 O O . ALA B 1 448 ? 16.953 -7.938 0.867 1 91.81 448 ALA B O 1
ATOM 7690 N N . VAL B 1 449 ? 18.5 -9.117 1.786 1 93.62 449 VAL B N 1
ATOM 7691 C CA . VAL B 1 449 ? 18.453 -8.391 3.051 1 93.62 449 VAL B CA 1
ATOM 7692 C C . VAL B 1 449 ? 18.906 -6.949 2.842 1 93.62 449 VAL B C 1
ATOM 7694 O O . VAL B 1 449 ? 18.328 -6.016 3.398 1 93.62 449 VAL B O 1
ATOM 7697 N N . THR B 1 450 ? 19.906 -6.785 2.053 1 90.5 450 THR B N 1
ATOM 7698 C CA . THR B 1 450 ? 20.438 -5.461 1.758 1 90.5 450 THR B CA 1
ATOM 7699 C C . THR B 1 450 ? 19.391 -4.594 1.068 1 90.5 450 THR B C 1
ATOM 7701 O O . THR B 1 450 ? 19.344 -3.383 1.29 1 90.5 450 THR B O 1
ATOM 7704 N N . THR B 1 451 ? 18.641 -5.223 0.288 1 91.56 451 THR B N 1
ATOM 7705 C CA . THR B 1 451 ? 17.562 -4.5 -0.375 1 91.56 451 THR B CA 1
ATOM 7706 C C . THR B 1 451 ? 16.609 -3.9 0.65 1 91.56 451 THR B C 1
ATOM 7708 O O . THR B 1 451 ? 16.125 -2.781 0.473 1 91.56 451 THR B O 1
ATOM 7711 N N . LEU B 1 452 ? 16.328 -4.578 1.673 1 93.31 452 LEU B N 1
ATOM 7712 C CA . LEU B 1 452 ? 15.469 -4.07 2.738 1 93.31 452 LEU B CA 1
ATOM 7713 C C . LEU B 1 452 ? 16.125 -2.883 3.441 1 93.31 452 LEU B C 1
ATOM 7715 O O . LEU B 1 452 ? 15.445 -1.908 3.779 1 93.31 452 LEU B O 1
ATOM 7719 N N . ASN B 1 453 ? 17.438 -2.916 3.568 1 89.38 453 ASN B N 1
ATOM 7720 C CA . ASN B 1 453 ? 18.188 -1.8 4.148 1 89.38 453 ASN B CA 1
ATOM 7721 C C . ASN B 1 453 ? 18.016 -0.529 3.318 1 89.38 453 ASN B C 1
ATOM 7723 O O . ASN B 1 453 ? 17.938 0.571 3.869 1 89.38 453 ASN B O 1
ATOM 7727 N N . GLU B 1 454 ? 17.953 -0.765 2.047 1 87.31 454 GLU B N 1
ATOM 7728 C CA . GLU B 1 454 ? 18 0.359 1.116 1 87.31 454 GLU B CA 1
ATOM 7729 C C . GLU B 1 454 ? 16.594 0.762 0.667 1 87.31 454 GLU B C 1
ATOM 7731 O O . GLU B 1 454 ? 16.438 1.616 -0.209 1 87.31 454 GLU B O 1
ATOM 7736 N N . SER B 1 455 ? 15.641 0.138 1.277 1 86.5 455 SER B N 1
ATOM 7737 C CA . SER B 1 455 ? 14.273 0.307 0.807 1 86.5 455 SER B CA 1
ATOM 7738 C C . SER B 1 455 ? 13.797 1.742 1.001 1 86.5 455 SER B C 1
ATOM 7740 O O . SER B 1 455 ? 12.867 2.189 0.324 1 86.5 455 SER B O 1
ATOM 7742 N N . CYS B 1 456 ? 14.391 2.412 1.915 1 87.38 456 CYS B N 1
ATOM 7743 C CA . CYS B 1 456 ? 13.977 3.785 2.178 1 87.38 456 CYS B CA 1
ATOM 7744 C C . CYS B 1 456 ? 14.727 4.766 1.288 1 87.38 456 CYS B C 1
ATOM 7746 O O . CYS B 1 456 ? 14.469 5.969 1.322 1 87.38 456 CYS B O 1
ATOM 7748 N N . LEU B 1 457 ? 15.641 4.258 0.498 1 84.44 457 LEU B N 1
ATOM 7749 C CA . LEU B 1 457 ? 16.359 5.102 -0.449 1 84.44 457 LEU B CA 1
ATOM 7750 C C . LEU B 1 457 ? 15.609 5.195 -1.773 1 84.44 457 LEU B C 1
ATOM 7752 O O . LEU B 1 457 ? 14.891 4.27 -2.15 1 84.44 457 LEU B O 1
ATOM 7756 N N . PRO B 1 458 ? 15.602 6.41 -2.404 1 73.44 458 PRO B N 1
ATOM 7757 C CA . PRO B 1 458 ? 14.922 6.539 -3.695 1 73.44 458 PRO B CA 1
ATOM 7758 C C . PRO B 1 458 ? 15.477 5.586 -4.75 1 73.44 458 PRO B C 1
ATOM 7760 O O . PRO B 1 458 ? 16.656 5.211 -4.691 1 73.44 458 PRO B O 1
ATOM 7763 N N . SER B 1 459 ? 14.547 4.863 -5.605 1 59 459 SER B N 1
ATOM 7764 C CA . SER B 1 459 ? 14.906 3.871 -6.613 1 59 459 SER B CA 1
ATOM 7765 C C . SER B 1 459 ? 15.766 4.484 -7.711 1 59 459 SER B C 1
ATOM 7767 O O . SER B 1 459 ? 15.445 4.359 -8.898 1 59 459 SER B O 1
ATOM 7769 N N . THR B 1 460 ? 16.375 5.656 -7.594 1 48.94 460 THR B N 1
ATOM 7770 C CA . THR B 1 460 ? 17.078 6.203 -8.75 1 48.94 460 THR B CA 1
ATOM 7771 C C . THR B 1 460 ? 18.156 5.234 -9.234 1 48.94 460 THR B C 1
ATOM 7773 O O . THR B 1 460 ? 18.781 4.539 -8.43 1 48.94 460 THR B O 1
ATOM 7776 N N . ILE B 1 461 ? 17.969 4.82 -10.477 1 41.38 461 ILE B N 1
ATOM 7777 C CA . ILE B 1 461 ? 18.938 4.121 -11.305 1 41.38 461 ILE B CA 1
ATOM 7778 C C . ILE B 1 461 ? 20.266 4.871 -11.289 1 41.38 461 ILE B C 1
ATOM 7780 O O . ILE B 1 461 ? 20.297 6.086 -11.5 1 41.38 461 ILE B O 1
ATOM 7784 N N . GLY B 1 462 ? 21.375 4.484 -10.648 1 43.34 462 GLY B N 1
ATOM 7785 C CA . GLY B 1 462 ? 22.75 4.918 -10.852 1 43.34 462 GLY B CA 1
ATOM 7786 C C . GLY B 1 462 ? 23.562 4.996 -9.57 1 43.34 462 GLY B C 1
ATOM 7787 O O . GLY B 1 462 ? 23 4.855 -8.477 1 43.34 462 GLY B O 1
ATOM 7788 N N . ASP B 1 463 ? 24.812 4.828 -9.633 1 49.5 463 ASP B N 1
ATOM 7789 C CA . ASP B 1 463 ? 25.984 4.793 -8.766 1 49.5 463 ASP B CA 1
ATOM 7790 C C . ASP B 1 463 ? 25.906 5.875 -7.691 1 49.5 463 ASP B C 1
ATOM 7792 O O . ASP B 1 463 ? 26.781 5.977 -6.84 1 49.5 463 ASP B O 1
ATOM 7796 N N . ASP B 1 464 ? 24.797 6.652 -7.582 1 57.56 464 ASP B N 1
ATOM 7797 C CA . ASP B 1 464 ? 24.906 7.949 -6.918 1 57.56 464 ASP B CA 1
ATOM 7798 C C . ASP B 1 464 ? 24.406 7.863 -5.473 1 57.56 464 ASP B C 1
ATOM 7800 O O . ASP B 1 464 ? 24.312 8.883 -4.781 1 57.56 464 ASP B O 1
ATOM 7804 N N . ASN B 1 465 ? 24.172 6.598 -4.824 1 67.19 465 ASN B N 1
ATOM 7805 C CA . ASN B 1 465 ? 23.672 6.582 -3.457 1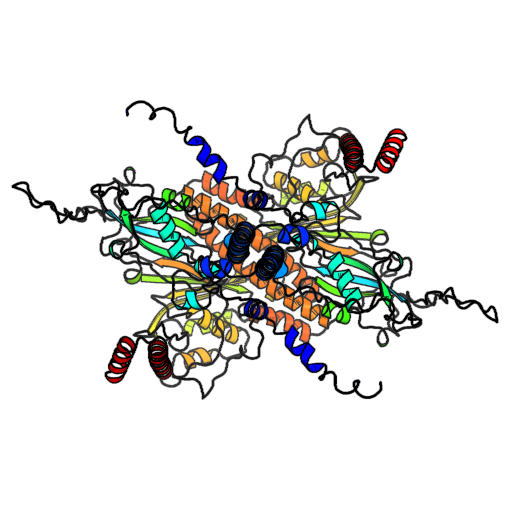 67.19 465 ASN B CA 1
ATOM 7806 C C . ASN B 1 465 ? 24.797 6.387 -2.447 1 67.19 465 ASN B C 1
ATOM 7808 O O . ASN B 1 465 ? 24.547 6.359 -1.239 1 67.19 465 ASN B O 1
ATOM 7812 N N . LYS B 1 466 ? 25.984 6.441 -2.895 1 77.44 466 LYS B N 1
ATOM 7813 C CA . LYS B 1 466 ? 27.094 6.168 -1.981 1 77.44 466 LYS B CA 1
ATOM 7814 C C . LYS B 1 466 ? 27.453 7.406 -1.161 1 77.44 466 LYS B C 1
ATOM 7816 O O . LYS B 1 466 ? 27.438 8.523 -1.678 1 77.44 466 LYS B O 1
ATOM 7821 N N . PHE B 1 467 ? 27.672 7.129 0.054 1 87.31 467 PHE B N 1
ATOM 7822 C CA . PHE B 1 467 ? 28.156 8.172 0.956 1 87.31 467 PHE B CA 1
ATOM 7823 C C . PHE B 1 467 ? 29.609 8.516 0.681 1 87.31 467 PHE B C 1
ATOM 7825 O O . PHE B 1 467 ? 30.469 7.629 0.702 1 87.31 467 PHE B O 1
ATOM 7832 N N . SER B 1 468 ? 29.891 9.734 0.281 1 84.94 468 SER B N 1
ATOM 7833 C CA . SER B 1 468 ? 31.281 10.102 0.004 1 84.94 468 SER B CA 1
ATOM 7834 C C . SER B 1 468 ? 31.516 11.586 0.238 1 84.94 468 SER B C 1
ATOM 7836 O O . SER B 1 468 ? 30.609 12.406 0.049 1 84.94 468 SER B O 1
ATOM 7838 N N . TYR B 1 469 ? 32.719 11.797 0.736 1 80.94 469 TYR B N 1
ATOM 7839 C CA . TYR B 1 469 ? 33.188 13.172 0.79 1 80.94 469 TYR B CA 1
ATOM 7840 C C . TYR B 1 469 ? 33.875 13.57 -0.512 1 80.94 469 TYR B C 1
ATOM 7842 O O . TYR B 1 469 ? 34.594 12.75 -1.121 1 80.94 469 TYR B O 1
ATOM 7850 N N . SER B 1 470 ? 33.312 14.508 -1.125 1 72.94 470 SER B N 1
ATOM 7851 C CA . SER B 1 470 ? 34 14.977 -2.326 1 72.94 470 SER B CA 1
ATOM 7852 C C . SER B 1 470 ? 34.656 16.344 -2.094 1 72.94 470 SER B C 1
ATOM 7854 O O . SER B 1 470 ? 34.094 17.203 -1.433 1 72.94 470 SER B O 1
ATOM 7856 N N . GLU B 1 471 ? 35.844 16.453 -2.617 1 67 471 GLU B N 1
ATOM 7857 C CA . GLU B 1 471 ? 36.562 17.734 -2.551 1 67 471 GLU B CA 1
ATOM 7858 C C . GLU B 1 471 ? 35.875 18.781 -3.418 1 67 471 GLU B C 1
ATOM 7860 O O . GLU B 1 471 ? 36.031 19.984 -3.195 1 67 471 GLU B O 1
ATOM 7865 N N . HIS B 1 472 ? 35 18.344 -4.234 1 69.81 472 HIS B N 1
ATOM 7866 C CA . HIS B 1 472 ? 34.406 19.266 -5.199 1 69.81 472 HIS B CA 1
ATOM 7867 C C . HIS B 1 472 ? 33.062 19.781 -4.719 1 69.81 472 HIS B C 1
ATOM 7869 O O . HIS B 1 472 ? 32.406 20.578 -5.398 1 69.81 472 HIS B O 1
ATOM 7875 N N . THR B 1 473 ? 32.812 19.312 -3.527 1 76.62 473 THR B N 1
ATOM 7876 C CA . THR B 1 473 ? 31.516 19.766 -3.023 1 76.62 473 THR B CA 1
ATOM 7877 C C . THR B 1 473 ? 31.609 21.219 -2.539 1 76.62 473 THR B C 1
ATOM 7879 O O . THR B 1 473 ? 32.625 21.625 -1.963 1 76.62 473 THR B O 1
ATOM 7882 N N . LEU B 1 474 ? 30.656 22 -2.91 1 76 474 LEU B N 1
ATOM 7883 C CA . LEU B 1 474 ? 30.594 23.422 -2.537 1 76 474 LEU B CA 1
ATOM 7884 C C . LEU B 1 474 ? 30.078 23.578 -1.111 1 76 474 LEU B C 1
ATOM 7886 O O . LEU B 1 474 ? 29.266 22.781 -0.647 1 76 474 LEU B O 1
ATOM 7890 N N . THR B 1 475 ? 30.688 24.594 -0.484 1 78.19 475 THR B N 1
ATOM 7891 C CA . THR B 1 475 ? 30.109 24.984 0.799 1 78.19 475 THR B CA 1
ATOM 7892 C C . THR B 1 475 ? 28.734 25.609 0.608 1 78.19 475 THR B C 1
ATOM 7894 O O . THR B 1 475 ? 28.344 25.906 -0.517 1 78.19 475 THR B O 1
ATOM 7897 N N . ILE B 1 476 ? 28.016 25.703 1.661 1 79.69 476 ILE B N 1
ATOM 7898 C CA . ILE B 1 476 ? 26.672 26.312 1.603 1 79.69 476 ILE B CA 1
ATOM 7899 C C . ILE B 1 476 ? 26.766 27.719 1.049 1 79.69 476 ILE B C 1
ATOM 7901 O O . ILE B 1 476 ? 25.938 28.141 0.248 1 79.69 476 ILE B O 1
ATOM 7905 N N . GLU B 1 477 ? 27.812 28.453 1.521 1 76.56 477 GLU B N 1
ATOM 7906 C CA . GLU B 1 477 ? 28.016 29.828 1.073 1 76.56 477 GLU B CA 1
ATOM 7907 C C . GLU B 1 477 ? 28.281 29.891 -0.427 1 76.56 477 GLU B C 1
ATOM 7909 O O . GLU B 1 477 ? 27.75 30.75 -1.13 1 76.56 477 GLU B O 1
ATOM 7914 N N . GLU B 1 478 ? 29.062 28.953 -0.822 1 78.31 478 GLU B N 1
ATOM 7915 C CA . GLU B 1 478 ? 29.391 28.891 -2.246 1 78.31 478 GLU B CA 1
ATOM 7916 C C . GLU B 1 478 ? 28.156 28.531 -3.072 1 78.31 478 GLU B C 1
ATOM 7918 O O . GLU B 1 478 ? 27.953 29.062 -4.164 1 78.31 478 GLU B O 1
ATOM 7923 N N . LYS B 1 479 ? 27.406 27.688 -2.547 1 78 479 LYS B N 1
ATOM 7924 C CA . LYS B 1 479 ? 26.172 27.297 -3.236 1 78 479 LYS B CA 1
ATOM 7925 C C . LYS B 1 479 ? 25.188 28.453 -3.318 1 78 479 LYS B C 1
ATOM 7927 O O . LYS B 1 479 ? 24.594 28.688 -4.367 1 78 479 LYS B O 1
ATOM 7932 N N . GLN B 1 480 ? 25.047 29.078 -2.234 1 74.31 480 GLN B N 1
ATOM 7933 C CA . GLN B 1 480 ? 24.141 30.234 -2.193 1 74.31 480 GLN B CA 1
ATOM 7934 C C . GLN B 1 480 ? 24.594 31.312 -3.182 1 74.31 480 GLN B C 1
ATOM 7936 O O . GLN B 1 480 ? 23.75 31.938 -3.838 1 74.31 480 GLN B O 1
ATOM 7941 N N . GLU B 1 481 ? 25.875 31.469 -3.254 1 74.5 481 GLU B N 1
ATOM 7942 C CA . GLU B 1 481 ? 26.422 32.438 -4.219 1 74.5 481 GLU B CA 1
ATOM 7943 C C . GLU B 1 481 ? 26.125 31.984 -5.648 1 74.5 481 GLU B C 1
ATOM 7945 O O . GLU B 1 481 ? 25.781 32.812 -6.496 1 74.5 481 GLU B O 1
ATOM 7950 N N . ARG B 1 482 ? 26.281 30.766 -5.82 1 75.88 482 ARG B N 1
ATOM 7951 C CA . ARG B 1 482 ? 26.016 30.234 -7.148 1 75.88 482 ARG B CA 1
ATOM 7952 C C . ARG B 1 482 ? 24.531 30.391 -7.512 1 75.88 482 ARG B C 1
ATOM 7954 O O . ARG B 1 482 ? 24.203 30.75 -8.641 1 75.88 482 ARG B O 1
ATOM 7961 N N . TYR B 1 483 ? 23.719 30.094 -6.555 1 72.44 483 TYR B N 1
ATOM 7962 C CA . TYR B 1 483 ? 22.281 30.234 -6.797 1 72.44 483 TYR B CA 1
ATOM 7963 C C . TYR B 1 483 ? 21.922 31.688 -7.035 1 72.44 483 TYR B C 1
ATOM 7965 O O . TYR B 1 483 ? 21.078 32 -7.895 1 72.44 483 TYR B O 1
ATOM 7973 N N . ALA B 1 484 ? 22.531 32.531 -6.281 1 69.06 484 ALA B N 1
ATOM 7974 C CA . ALA B 1 484 ? 22.312 33.969 -6.461 1 69.06 484 ALA B CA 1
ATOM 7975 C C . ALA B 1 484 ? 22.734 34.406 -7.855 1 69.06 484 ALA B C 1
ATOM 7977 O O . ALA B 1 484 ? 22.031 35.188 -8.508 1 69.06 484 ALA B O 1
ATOM 7978 N N . LYS B 1 485 ? 23.797 33.875 -8.258 1 70.12 485 LYS B N 1
ATOM 7979 C CA . LYS B 1 485 ? 24.281 34.188 -9.594 1 70.12 485 LYS B CA 1
ATOM 7980 C C . LYS B 1 485 ? 23.359 33.625 -10.672 1 70.12 485 LYS B C 1
ATOM 7982 O O . LYS B 1 485 ? 23.094 34.281 -11.672 1 70.12 485 LYS B O 1
ATOM 7987 N N . GLN B 1 486 ? 22.938 32.406 -10.414 1 71.56 486 GLN B N 1
ATOM 7988 C CA . GLN B 1 486 ? 22.047 31.75 -11.359 1 71.56 486 GLN B CA 1
ATOM 7989 C C . GLN B 1 486 ? 20.703 32.469 -11.445 1 71.56 486 GLN B C 1
ATOM 7991 O O . GLN B 1 486 ? 20.125 32.594 -12.523 1 71.56 486 GLN B O 1
ATOM 7996 N N . LYS B 1 487 ? 20.172 32.844 -10.32 1 65.62 487 LYS B N 1
ATOM 7997 C CA . LYS B 1 487 ? 18.938 33.625 -10.289 1 65.62 487 LYS B CA 1
ATOM 7998 C C . LYS B 1 487 ? 19.078 34.906 -11.086 1 65.62 487 LYS B C 1
ATOM 8000 O O . LYS B 1 487 ? 18.172 35.312 -11.828 1 65.62 487 LYS B O 1
ATOM 8005 N N . ILE B 1 488 ? 20.203 35.5 -10.93 1 64.62 488 ILE B N 1
ATOM 8006 C CA . ILE B 1 488 ? 20.484 36.719 -11.688 1 64.62 488 ILE B CA 1
ATOM 8007 C C . ILE B 1 488 ? 20.531 36.406 -13.18 1 64.62 488 ILE B C 1
ATOM 8009 O O . ILE B 1 488 ? 19.938 37.125 -13.992 1 64.62 488 ILE B O 1
ATOM 8013 N N . LYS B 1 489 ? 21.156 35.281 -13.398 1 65 489 LYS B N 1
ATOM 8014 C CA . LYS B 1 489 ? 21.281 34.875 -14.797 1 65 489 LYS B CA 1
ATOM 8015 C C . LYS B 1 489 ? 19.906 34.531 -15.383 1 65 489 LYS B C 1
ATOM 8017 O O . LYS B 1 489 ? 19.594 34.906 -16.516 1 65 489 LYS B O 1
ATOM 8022 N N . ASN B 1 490 ? 19.156 33.812 -14.641 1 64.56 490 ASN B N 1
ATOM 8023 C CA . ASN B 1 490 ? 17.828 33.438 -15.109 1 64.56 490 ASN B CA 1
ATOM 8024 C C . ASN B 1 490 ? 16.922 34.625 -15.281 1 64.56 490 ASN B C 1
ATOM 8026 O O . ASN B 1 490 ? 16.141 34.719 -16.234 1 64.56 490 ASN B O 1
ATOM 8030 N N . ARG B 1 491 ? 17.031 35.531 -14.367 1 58.31 491 ARG B N 1
ATOM 8031 C CA . ARG B 1 491 ? 16.266 36.781 -14.492 1 58.31 491 ARG B CA 1
ATOM 8032 C C . ARG B 1 491 ? 16.734 37.594 -15.695 1 58.31 491 ARG B C 1
ATOM 8034 O O . ARG B 1 491 ? 15.922 38.188 -16.391 1 58.31 491 ARG B O 1
ATOM 8041 N N . MET B 1 492 ? 17.984 37.531 -15.906 1 60.44 492 MET B N 1
ATOM 8042 C CA . MET B 1 492 ? 18.516 38.188 -17.094 1 60.44 492 MET B CA 1
ATOM 8043 C C . MET B 1 492 ? 18 37.531 -18.359 1 60.44 492 MET B C 1
ATOM 8045 O O . MET B 1 492 ? 17.641 38.219 -19.328 1 60.44 492 MET B O 1
ATOM 8049 N N . LYS B 1 493 ? 17.922 36.281 -18.297 1 61.28 493 LYS B N 1
ATOM 8050 C CA . LYS B 1 493 ? 17.453 35.531 -19.469 1 61.28 493 LYS B CA 1
ATOM 8051 C C . LYS B 1 493 ? 15.961 35.781 -19.688 1 61.28 493 LYS B C 1
ATOM 8053 O O . LYS B 1 493 ? 15.492 35.781 -20.844 1 61.28 493 LYS B O 1
ATOM 8058 N N . ARG B 1 494 ? 15.273 36 -18.594 1 61 494 ARG B N 1
ATOM 8059 C CA . ARG B 1 494 ? 13.844 36.25 -18.703 1 61 494 ARG B CA 1
ATOM 8060 C C . ARG B 1 494 ? 13.57 37.719 -18.938 1 61 494 ARG B C 1
ATOM 8062 O O . ARG B 1 494 ? 12.414 38.156 -18.953 1 61 494 ARG B O 1
ATOM 8069 N N . GLY B 1 495 ? 14.625 38.469 -19.141 1 54.97 495 GLY B N 1
ATOM 8070 C CA . GLY B 1 495 ? 14.5 39.875 -19.484 1 54.97 495 GLY B CA 1
ATOM 8071 C C . GLY B 1 495 ? 14.219 40.75 -18.281 1 54.97 495 GLY B C 1
ATOM 8072 O O . GLY B 1 495 ? 13.828 41.906 -18.438 1 54.97 495 GLY B O 1
ATOM 8073 N N . GLN B 1 496 ? 14.188 40.125 -17.188 1 53.44 496 GLN B N 1
ATOM 8074 C CA . GLN B 1 496 ? 13.922 40.906 -16 1 53.44 496 GLN B CA 1
ATOM 8075 C C . GLN B 1 496 ? 15.188 41.594 -15.5 1 53.44 496 GLN B C 1
ATOM 8077 O O . GLN B 1 496 ? 15.641 41.344 -14.383 1 53.44 496 GLN B O 1
ATOM 8082 N N . TYR B 1 497 ? 15.664 42.438 -16.328 1 55.28 497 TYR B N 1
ATOM 8083 C CA . TYR B 1 497 ? 16.984 43.031 -16.172 1 55.28 497 TYR B CA 1
ATOM 8084 C C . TYR B 1 497 ? 17.062 43.875 -14.914 1 55.28 497 TYR B C 1
ATOM 8086 O O . TYR B 1 497 ? 18.078 43.875 -14.211 1 55.28 497 TYR B O 1
ATOM 8094 N N . GLN B 1 498 ? 15.969 44.562 -14.703 1 51.53 498 GLN B N 1
ATOM 8095 C CA . GLN B 1 498 ? 15.961 45.438 -13.531 1 51.53 498 GLN B CA 1
ATOM 8096 C C . GLN B 1 498 ? 15.969 44.625 -12.242 1 51.53 498 GLN B C 1
ATOM 8098 O O . GLN B 1 498 ? 16.688 44.938 -11.297 1 51.53 498 GLN B O 1
ATOM 8103 N N . TYR B 1 499 ? 15.203 43.688 -12.258 1 55.19 499 TYR B N 1
ATOM 8104 C CA . TYR B 1 499 ? 15.18 42.812 -11.086 1 55.19 499 TYR B CA 1
ATOM 8105 C C . TYR B 1 499 ? 16.5 42.062 -10.93 1 55.19 499 TYR B C 1
ATOM 8107 O O . TYR B 1 499 ? 17.016 41.938 -9.812 1 55.19 499 TYR B O 1
ATOM 8115 N N . ALA B 1 500 ? 17.141 41.781 -11.977 1 52.81 500 ALA B N 1
ATOM 8116 C CA . ALA B 1 500 ? 18.453 41.125 -11.961 1 52.81 500 ALA B CA 1
ATOM 8117 C C . ALA B 1 500 ? 19.516 42.094 -11.438 1 52.81 500 ALA B C 1
ATOM 8119 O O . ALA B 1 500 ? 20.406 41.719 -10.664 1 52.81 500 ALA B O 1
ATOM 8120 N N . ALA B 1 501 ? 19.422 43.281 -11.852 1 53.91 501 ALA B N 1
ATOM 8121 C CA . ALA B 1 501 ? 20.359 44.312 -11.406 1 53.91 501 ALA B CA 1
ATOM 8122 C C . ALA B 1 501 ? 20.219 44.594 -9.914 1 53.91 501 ALA B C 1
ATOM 8124 O O . ALA B 1 501 ? 21.203 44.75 -9.211 1 53.91 501 ALA B O 1
ATOM 8125 N N . THR B 1 502 ? 19.031 44.5 -9.477 1 51.97 502 THR B N 1
ATOM 8126 C CA . THR B 1 502 ? 18.797 44.719 -8.055 1 51.97 502 THR B CA 1
ATOM 8127 C C . THR B 1 502 ? 19.328 43.562 -7.23 1 51.97 502 THR B C 1
ATOM 8129 O O . THR B 1 502 ? 19.922 43.75 -6.18 1 51.97 502 THR B O 1
ATOM 8132 N N . LEU B 1 503 ? 19.156 42.469 -7.738 1 57 503 LEU B N 1
ATOM 8133 C CA . LEU B 1 503 ? 19.656 41.281 -7.062 1 57 503 LEU B CA 1
ATOM 8134 C C . LEU B 1 503 ? 21.188 41.25 -7.07 1 57 503 LEU B C 1
ATOM 8136 O O . LEU B 1 503 ? 21.812 40.844 -6.078 1 57 503 LEU B O 1
ATOM 8140 N N . HIS B 1 504 ? 21.797 41.719 -8.148 1 54.94 504 HIS B N 1
ATOM 8141 C CA . HIS B 1 504 ? 23.234 41.812 -8.281 1 54.94 504 HIS B CA 1
ATOM 8142 C C . HIS B 1 504 ? 23.812 42.875 -7.328 1 54.94 504 HIS B C 1
ATOM 8144 O O . HIS B 1 504 ? 24.875 42.656 -6.727 1 54.94 504 HIS B O 1
ATOM 8150 N N . ALA B 1 505 ? 23.156 43.844 -7.219 1 49.88 505 ALA B N 1
ATOM 8151 C CA . ALA B 1 505 ? 23.578 44.938 -6.324 1 49.88 505 ALA B CA 1
ATOM 8152 C C . ALA B 1 505 ? 23.438 44.531 -4.863 1 49.88 505 ALA B C 1
ATOM 8154 O O . ALA B 1 505 ? 24.297 44.844 -4.039 1 49.88 505 ALA B O 1
ATOM 8155 N N . GLN B 1 506 ? 22.438 43.781 -4.633 1 51.25 506 GLN B N 1
ATOM 8156 C CA . GLN B 1 506 ? 22.219 43.312 -3.271 1 51.25 506 GLN B CA 1
ATOM 8157 C C . GLN B 1 506 ? 23.25 42.25 -2.885 1 51.25 506 GLN B C 1
ATOM 8159 O O . GLN B 1 506 ? 23.703 42.219 -1.736 1 51.25 506 GLN B O 1
ATOM 8164 N N . ASN B 1 507 ? 23.578 41.469 -3.775 1 52.5 507 ASN B N 1
ATOM 8165 C CA . ASN B 1 507 ? 24.578 40.438 -3.521 1 52.5 507 ASN B CA 1
ATOM 8166 C C . ASN B 1 507 ? 25.969 41.031 -3.324 1 52.5 507 ASN B C 1
ATOM 8168 O O . ASN B 1 507 ? 26.812 40.469 -2.639 1 52.5 507 ASN B O 1
ATOM 8172 N N . LYS B 1 508 ? 26.297 42.219 -3.877 1 48.06 508 LYS B N 1
ATOM 8173 C CA . LYS B 1 508 ? 27.547 42.969 -3.697 1 48.06 508 LYS B CA 1
ATOM 8174 C C . LYS B 1 508 ? 27.562 43.688 -2.352 1 48.06 508 LYS B C 1
ATOM 8176 O O . LYS B 1 508 ? 28.625 43.906 -1.78 1 48.06 508 LYS B O 1
ATOM 8181 N N . ARG B 1 509 ? 26.484 44.031 -1.916 1 46.25 509 ARG B N 1
ATOM 8182 C CA . ARG B 1 509 ? 26.453 44.75 -0.648 1 46.25 509 ARG B CA 1
ATOM 8183 C C . ARG B 1 509 ? 26.531 43.781 0.532 1 46.25 509 ARG B C 1
ATOM 8185 O O . ARG B 1 509 ? 26.766 44.188 1.667 1 46.25 509 ARG B O 1
ATOM 8192 N N . LYS B 1 510 ? 26.219 42.594 0.286 1 44.09 510 LYS B N 1
ATOM 8193 C CA . LYS B 1 510 ? 26.375 41.656 1.407 1 44.09 510 LYS B CA 1
ATOM 8194 C C . LYS B 1 510 ? 27.766 41.031 1.414 1 44.09 510 LYS B C 1
ATOM 8196 O O . LYS B 1 510 ? 28.266 40.594 0.373 1 44.09 510 LYS B O 1
#

Sequence (1020 aa):
MKLLIHLVKLAPPTFARECCACFSTSSIHAKMQISPKKTNYDLQYLHNLNKDQLVYRILRLQRLVDSYHYTSSPVNVDGRDKVRVEHPNPDEIVSHLTSVRRIALKVLYLGWDYVGYAFTKSSLAFSKPESISNVVERVLLEALLRQQLITGVGSVLNFDRAGRTDRQVSGLSQVVSVNVRSNLNKGHGVWYPKVEGSDNVGNTKPETEYFEDGFPVSDTTLDDGELPYVSLLNQALPPDIRILAWSPVKKTFSPRYQCRSRTYRYAFVRGSMDIELMNEAAQKFVGRHDMRNFCKVSSENAYRTYVRTINSIKVEEFNQTNLPECDICVATISAESYVYKQIRRMMSILGRIGSGEIPPSTIDEMLDVEKNPKKPSFKSWTPLNLTLIDAEFDEEDVHWRWGEEALADTSTMLANAYSKHAGQAEVARYMYERVVSQIQDPGYRLGAVTTLNESCLPSTIGDDNKFSYSEHTLTIEEKQERYAKQKIKNRMKRGQYQYAATLHAQNKRKMKLLIHLVKLAPPTFARECCACFSTSSIHAKMQISPKKTNYDLQYLHNLNKDQLVYRILRLQRLVDSYHYTSSPVNVDGRDKVRVEHPNPDEIVSHLTSVRRIALKVLYLGWDYVGYAFTKSSLAFSKPESISNVVERVLLEALLRQQLITGVGSVLNFDRAGRTDRQVSGLSQVVSVNVRSNLNKGHGVWYPKVEGSDNVGNTKPETEYFEDGFPVSDTTLDDGELPYVSLLNQALPPDIRILAWSPVKKTFSPRYQCRSRTYRYAFVRGSMDIELMNEAAQKFVGRHDMRNFCKVSSENAYRTYVRTINSIKVEEFNQTNLPECDICVATISAESYVYKQIRRMMSILGRIGSGEIPPSTIDEMLDVEKNPKKPSFKSWTPLNLTLIDAEFDEEDVHWRWGEEALADTSTMLANAYSKHAGQAEVARYMYERVVSQIQDPGYRLGAVTTLNESCLPSTIGDDNKFSYSEHTLTIEEKQERYAKQKIKNRMKRGQYQYAATLHAQNKRK

pLDDT: mean 76.06, std 24.92, range [19.44, 98.88]

Nearest PDB structures (foldseek):
  9enb-assembly1_B  TM=9.204E-01  e=1.822E-31  Homo sapiens
  9enc-assembly1_B  TM=9.434E-01  e=2.529E-29  Homo sapiens
  9enc-assembly1_A  TM=9.355E-01  e=2.677E-29  Homo sapiens
  8okd-assembly1_A  TM=9.205E-01  e=7.176E-28  Homo sapiens
  9enf-assembly1_B  TM=9.281E-01  e=3.511E-27  Homo sapiens

Solvent-accessible surface area (backbone atoms only — not comparable to full-atom values): 54334 Å² total; per-residue (Å²): 139,78,71,88,73,66,74,78,66,75,69,71,76,70,63,62,62,63,60,65,72,70,52,42,74,62,46,60,52,54,69,65,53,64,68,82,46,81,57,72,78,28,61,70,57,53,66,68,46,54,69,68,55,43,46,50,48,33,47,50,35,45,46,43,30,49,40,31,57,36,41,30,34,77,68,46,59,73,74,65,62,76,71,73,58,72,67,66,57,66,79,66,59,61,81,67,88,55,22,31,24,25,32,35,36,34,32,28,33,64,17,71,76,22,58,12,34,56,93,38,80,61,45,54,66,74,28,54,81,54,38,56,70,30,24,52,49,58,54,52,52,49,19,37,44,74,64,59,33,34,88,66,94,51,78,81,27,56,72,40,42,46,72,76,44,53,46,17,25,24,25,58,30,40,37,34,27,35,46,26,63,35,71,38,89,55,40,40,19,19,32,49,79,84,79,82,77,83,70,81,81,84,77,79,73,83,61,63,57,63,38,38,88,81,40,57,50,78,63,62,88,62,55,85,64,37,69,60,59,39,62,54,38,43,71,57,38,52,87,53,39,40,40,42,23,35,16,43,20,52,78,83,65,43,38,51,76,57,36,62,30,38,29,35,39,37,44,42,50,36,16,73,40,36,51,67,59,26,27,60,44,46,50,73,59,48,40,79,42,50,43,58,58,36,35,65,81,47,81,83,55,76,64,95,65,50,65,37,40,31,73,42,58,48,44,43,82,73,37,72,52,97,48,64,45,68,13,37,26,38,34,40,38,31,20,53,58,76,60,52,61,26,66,34,32,50,48,31,52,36,49,35,35,20,60,62,76,43,62,64,63,52,56,57,49,45,50,36,42,87,85,34,55,48,42,59,44,61,58,47,31,50,40,64,25,31,29,37,62,38,60,39,62,50,71,81,54,45,38,76,48,70,32,65,68,42,32,32,54,48,22,37,48,26,33,46,52,17,41,53,25,40,22,45,13,50,52,26,43,51,48,26,54,56,39,52,69,69,48,79,52,66,68,46,49,49,48,32,39,49,39,29,55,45,50,44,42,69,87,65,91,66,89,71,65,54,76,40,81,52,90,81,44,59,33,66,68,53,44,51,49,47,36,53,49,45,50,30,48,50,27,43,72,70,62,36,46,67,63,20,50,50,52,52,52,51,58,68,72,97,139,78,71,86,72,65,75,78,67,75,71,71,76,70,62,61,61,63,59,64,71,70,49,44,74,62,47,61,51,53,69,65,53,65,67,81,46,81,57,71,79,29,60,71,57,54,66,69,46,53,69,68,55,45,48,51,49,36,44,48,33,45,46,45,30,48,39,30,58,36,41,31,33,75,70,47,57,71,76,64,62,78,71,72,57,71,68,66,57,64,79,67,57,62,80,65,90,55,23,31,24,25,34,34,36,36,34,28,32,62,17,71,80,23,56,11,34,56,91,37,79,62,46,55,67,74,27,54,80,54,39,56,71,28,24,52,48,57,53,52,52,49,19,36,44,75,64,59,34,34,88,65,93,51,78,82,26,57,72,41,42,46,71,77,45,53,45,18,27,24,25,59,31,39,36,34,25,35,44,26,63,35,68,39,88,56,38,40,20,20,33,47,78,84,80,81,79,85,71,80,79,84,78,76,69,80,69,58,56,60,37,39,86,76,38,56,50,79,63,62,88,62,55,85,65,37,69,61,59,40,63,55,38,42,72,57,36,55,87,54,39,40,39,42,23,35,18,43,20,54,79,83,64,40,39,52,77,56,34,62,29,38,29,36,38,37,43,42,48,36,16,73,39,37,52,67,59,26,27,60,45,46,51,74,60,49,40,79,43,50,43,57,59,36,34,64,82,46,82,83,55,75,65,94,65,50,66,36,41,29,72,42,58,47,44,45,81,73,37,72,52,97,47,64,45,68,13,37,26,37,34,41,39,31,21,53,56,79,57,52,62,26,66,33,30,49,47,32,53,38,50,34,32,18,61,62,75,42,62,64,63,54,57,56,48,46,50,37,41,86,86,34,55,48,43,60,44,60,58,48,30,51,37,64,25,32,29,38,61,37,61,39,62,52,69,80,54,47,39,76,49,71,33,65,67,41,34,33,54,49,22,37,49,26,32,45,51,16,41,55,25,41,22,45,14,50,52,28,43,52,47,26,54,55,39,52,70,68,48,77,53,65,68,45,49,49,48,30,37,48,38,28,56,46,49,44,42,68,85,67,88,66,90,72,66,54,78,41,81,53,90,81,44,59,33,66,68,54,45,50,50,48,36,52,50,46,50,30,47,51,27,43,73,70,63,36,47,67,63,20,50,50,51,51,52,51,58,68,72,97

Radius of gyration: 33.13 Å; Cα contacts (8 Å, |Δi|>4): 1773; chains: 2; bounding box: 80×108×87 Å

Secondary structure (DSSP, 8-state):
--GGGS------THHHHHHHHS--HHHHHHHS-----TTSS-HHHHHHS-HHHHHHHHHHHHHHHHHHHHHTTGGGGSS----------TTTS-----EEEEEEEEEEE-GGG-SBSS--HHHHHSS-GGGGG-BHHHHHHHHHHHTTS-S--SGGG--EES--PPTT-EEEEEEEEEEEEES-SSSTTEE---------SS--------TTTT--TT--TTGGGS--HHHHHHHHS-TTEEEEEEEE--TT--HHHH--EEEEEEEEE-TT--HHHHHHHHGGGSEEEE-GGGS---SS---S--EEEEEEEEEEEEE--SSGGG-EEEEEEEES---TTHHHHHHHHHHHHHTTSS-THHHHHHH-TTT--BPPB-PPPPGGGEEEEEEE--TTT---EE-HHHHHHHHHHHHHHHHHHHHHHHHHHHHHHHHHHH---HHHHHHHHHHHHTTTS----SGGG--B--TTPPBHHHHHHHHHHHHHHHHHHTT-HHHHHHHHHHHHH-/--GGGS------THHHHHHHHS--HHHHHHHS-----GGGS-HHHHHHS-HHHHHHHHHHHHHHHHHHHHHTTGGGGSS----------TTTS-----EEEEEEEEEEE-GGG-SBSS--HHHHHSS-GGGGG-BHHHHHHHHHHHTTS-S--SGGG--EES--PPTT-EEEEEEEEEEEEES-SSSTTEE--------SS---------TTTT--TT--TTGGGS--HHHHHHHHS-TTEEEEEEEE--TT--HHHH--EEEEEEEEE-TT--HHHHHHHHGGGSEEEE-GGGS---SS---S--EEEEEEEEEEEEE--SSGGG-EEEEEEEES---TTHHHHHHHHHHHHHTTSS-THHHHHHH-TTT--BPPB-PPPPGGGEEEEEEE--TTT---EE-HHHHHHHHHHHHHHHHHHHHHHHHHHHHHHHHHHH---HHHHHHHHHHHHTTTS----SGGG--B--TTPPBHHHHHHHHHHHHHHHHHHTT-HHHHHHHHHHHHH-

Organism: Ciona intestinalis (NCBI:txid7719)

InterPro domains:
  IPR001406 Pseudouridine synthase I, TruA [MF_00171] (101-393)
  IPR001406 Pseudouridine synthase I, TruA [PTHR11142] (96-425)
  IPR020094 Pseudouridine synthase TruA/RsuA/RluB/E/F, N-terminal [G3DSA:3.30.70.580] (94-257)
  IPR020095 Pseudouridine synthase I, TruA, C-terminal [G3DSA:3.30.70.660] (258-444)
  IPR020097 Pseudouridine synthase I, TruA, alpha/beta domain [PF01416] (281-394)
  IPR020103 Pseudouridine synthase, catalytic domain superfamily [SSF55120] (100-400)

Foldseek 3Di:
DPPPPPDPPPPDPVVVVVVLPPPQVVNVCVVPPPPPPPQVPPPVNLVVDDPVRNVVVCVVVVVVCVVCLLCVLVLVNQSLPDPVPVQPPLPVLDPPFFKKFKKKWWKWFQQQLAQKQDDDPVSVVPDDPSRSPRHNPVLLVVLCSSLQQDSDDDVQQVKAWQDIAGHRATAQTIMIMTMTTKQDPAEARIWTDDDPPPPDDDDDDPPSPPNNPPHFQQDCPCVVRIPPVQVSSQVSHGLRMHTFWMTGFHNPDHSRPQFQKWKKKFKAQCQQFAQVQLFVLLVVLAAWFQQQLLADFDLVDDDPGSIWHWHDKGKAFDADDPDNSRTMIMMMTMTRDHHHLNVQSSVQVSLCCRVVNDPSCVVVVSRPCVNPQFHWFAFGFASNRMYGNDTDGDPRGTDIDGDPVRVVSSVVSVVVVCVVVVVVSVVVVVVLVVVLVPDDDVVVNSVSSVCSSCVRPPPDPDPRRDTDDDPPGDGSVRVNVVSLVVVLVVCVVVVVPVVSVVSVVVVVVD/DPPPPPDPPPPDPVVVVVVLPPVQLVNVCVVPPPPPPPQVPPPVNLVPDDPVRNVVVVVVVVVVCVVCLLCVLVLVNQSLPDPVPVLPPLPVVPPPFFKKFKKKWWKWFQQQLAQWQDDDPVSVVPDDPSRSPRHNPVLLVVLCSSLQQDSDDDVQQVWAWQDIAGHRATAQTIMIMTITTKQDPAEARIWTDDDPPPPDDDDPDPPRPNNNPPHFQQDCPCVVRIDPVQVSSQVSHGLRMHTFWMTGFHNPDHSNPQFQKWKKKFKAQCQQFAQVQLFVLLVLQAAWFQQQLLADFDLVDDDPGSIWHWHDKGKAFDADDPDNSRTMIMMMTMTRDHHHLNVQSSVQVSLCCRVVNDPSCVVVVSRPCVNPQFHWFAFGFASNRMYGNDTDGDPRGTDIDGDPVRVVSSVVSVVVVCVVVVVVSVVVVVVLVVVLVPDDDVVVNSVSSVCSSCVRPPPDPDPRRDTDDDPPGDGSVRVNVVSLVVVLVVCVVVVVNVVSVVSVVVVVVD